Protein AF-0000000079018220 (afdb_homodimer)

Structure (mmCIF, N/CA/C/O backbone):
data_AF-0000000079018220-model_v1
#
loop_
_entity.id
_entity.type
_entity.pdbx_description
1 polymer 'Carbohydrate sulfotransferase'
#
loop_
_atom_site.group_PDB
_atom_site.id
_atom_site.type_symbol
_atom_site.label_atom_id
_atom_site.label_alt_id
_atom_site.label_comp_id
_atom_site.label_asym_id
_atom_site.label_entity_id
_atom_site.label_seq_id
_atom_site.pdbx_PDB_ins_code
_atom_site.Cartn_x
_atom_site.Cartn_y
_atom_site.Cartn_z
_atom_site.occupancy
_atom_site.B_iso_or_equiv
_atom_site.auth_seq_id
_atom_site.auth_comp_id
_atom_site.auth_asym_id
_atom_site.auth_atom_id
_atom_site.pdbx_PDB_model_num
ATOM 1 N N . MET A 1 1 ? -35.531 25.422 -56.219 1 17.11 1 MET A N 1
ATOM 2 C CA . MET A 1 1 ? -34.906 26.75 -56.062 1 17.11 1 MET A CA 1
ATOM 3 C C . MET A 1 1 ? -33.875 26.75 -54.938 1 17.11 1 MET A C 1
ATOM 5 O O . MET A 1 1 ? -34.156 26.359 -53.812 1 17.11 1 MET A O 1
ATOM 9 N N . MET A 1 2 ? -32.406 26.797 -55.188 1 20.02 2 MET A N 1
ATOM 10 C CA . MET A 1 2 ? -30.984 26.469 -55 1 20.02 2 MET A CA 1
ATOM 11 C C . MET A 1 2 ? -30.328 27.484 -54.062 1 20.02 2 MET A C 1
ATOM 13 O O . MET A 1 2 ? -30 28.594 -54.469 1 20.02 2 MET A O 1
ATOM 17 N N . ARG A 1 3 ? -30.797 27.734 -52.875 1 17.39 3 ARG A N 1
ATOM 18 C CA . ARG A 1 3 ? -30.516 29.016 -52.25 1 17.39 3 ARG A CA 1
ATOM 19 C C . ARG A 1 3 ? -29.078 29.047 -51.719 1 17.39 3 ARG A C 1
ATOM 21 O O . ARG A 1 3 ? -28.734 28.344 -50.781 1 17.39 3 ARG A O 1
ATOM 28 N N . PHE A 1 4 ? -27.891 29.359 -52.438 1 18.45 4 PHE A N 1
ATOM 29 C CA . PHE A 1 4 ? -26.438 29.297 -52.531 1 18.45 4 PHE A CA 1
ATOM 30 C C . PHE A 1 4 ? -25.781 30.375 -51.688 1 18.45 4 PHE A C 1
ATOM 32 O O . PHE A 1 4 ? -24.547 30.484 -51.656 1 18.45 4 PHE A O 1
ATOM 39 N N . HIS A 1 5 ? -26.375 31.156 -50.844 1 17.17 5 HIS A N 1
ATOM 40 C CA . HIS A 1 5 ? -25.75 32.469 -50.938 1 17.17 5 HIS A CA 1
ATOM 41 C C . HIS A 1 5 ? -24.359 32.469 -50.312 1 17.17 5 HIS A C 1
ATOM 43 O O . HIS A 1 5 ? -24.047 31.594 -49.5 1 17.17 5 HIS A O 1
ATOM 49 N N . TRP A 1 6 ? -23.625 33.656 -50.156 1 16.77 6 TRP A N 1
ATOM 50 C CA . TRP A 1 6 ? -22.453 34.438 -50.531 1 16.77 6 TRP A CA 1
ATOM 51 C C . TRP A 1 6 ? -21.406 34.438 -49.438 1 16.77 6 TRP A C 1
ATOM 53 O O . TRP A 1 6 ? -21.703 34.125 -48.281 1 16.77 6 TRP A O 1
ATOM 63 N N . LEU A 1 7 ? -20.406 35.594 -49.25 1 16.84 7 LEU A N 1
ATOM 64 C CA . LEU A 1 7 ? -19.031 35.969 -49.594 1 16.84 7 LEU A CA 1
ATOM 65 C C . LEU A 1 7 ? -18.25 36.312 -48.344 1 16.84 7 LEU A C 1
ATOM 67 O O . LEU A 1 7 ? -17.062 36 -48.219 1 16.84 7 LEU A O 1
ATOM 71 N N . LYS A 1 8 ? -18.547 37.062 -47.219 1 17.28 8 LYS A N 1
ATOM 72 C CA . LYS A 1 8 ? -17.781 38.312 -47.062 1 17.28 8 LYS A CA 1
ATOM 73 C C . LYS A 1 8 ? -16.516 38.031 -46.25 1 17.28 8 LYS A C 1
ATOM 75 O O . LYS A 1 8 ? -16.578 37.469 -45.156 1 17.28 8 LYS A O 1
ATOM 80 N N . PRO A 1 9 ? -15.164 38.344 -46.656 1 18.59 9 PRO A N 1
ATOM 81 C CA . PRO A 1 9 ? -13.758 38.031 -46.375 1 18.59 9 PRO A CA 1
ATOM 82 C C . PRO A 1 9 ? -13.203 38.781 -45.188 1 18.59 9 PRO A C 1
ATOM 84 O O . PRO A 1 9 ? -12.25 38.344 -44.531 1 18.59 9 PRO A O 1
ATOM 87 N N . ILE A 1 10 ? -13.672 39.844 -44.562 1 16.61 10 ILE A N 1
ATOM 88 C CA . ILE A 1 10 ? -12.859 41.062 -44.5 1 16.61 10 ILE A CA 1
ATOM 89 C C . ILE A 1 10 ? -11.75 40.906 -43.469 1 16.61 10 ILE A C 1
ATOM 91 O O . ILE A 1 10 ? -12 40.469 -42.344 1 16.61 10 ILE A O 1
ATOM 95 N N . ILE A 1 11 ? -10.391 41.312 -43.688 1 17.45 11 ILE A N 1
ATOM 96 C CA . ILE A 1 11 ? -8.938 41.281 -43.594 1 17.45 11 ILE A CA 1
ATOM 97 C C . ILE A 1 11 ? -8.492 42.094 -42.375 1 17.45 11 ILE A C 1
ATOM 99 O O . ILE A 1 11 ? -7.52 41.719 -41.688 1 17.45 11 ILE A O 1
ATOM 103 N N . THR A 1 12 ? -9.094 43.125 -41.781 1 15.8 12 THR A N 1
ATOM 104 C CA . THR A 1 12 ? -8.328 44.375 -41.781 1 15.8 12 THR A CA 1
ATOM 105 C C . THR A 1 12 ? -7.215 44.344 -40.75 1 15.8 12 THR A C 1
ATOM 107 O O . THR A 1 12 ? -7.336 43.656 -39.719 1 15.8 12 THR A O 1
ATOM 110 N N . THR A 1 13 ? -6.07 45.188 -40.844 1 15.77 13 THR A N 1
ATOM 111 C CA . THR A 1 13 ? -4.672 45.594 -40.938 1 15.77 13 THR A CA 1
ATOM 112 C C . THR A 1 13 ? -4.129 46.031 -39.594 1 15.77 13 THR A C 1
ATOM 114 O O . THR A 1 13 ? -3.057 45.594 -39.156 1 15.77 13 THR A O 1
ATOM 117 N N . THR A 1 14 ? -4.336 47.312 -39.062 1 15.77 14 THR A N 1
ATOM 118 C CA . THR A 1 14 ? -3.377 48.406 -39.094 1 15.77 14 THR A CA 1
ATOM 119 C C . THR A 1 14 ? -2.496 48.406 -37.844 1 15.77 14 THR A C 1
ATOM 121 O O . THR A 1 14 ? -2.818 47.75 -36.844 1 15.77 14 THR A O 1
ATOM 124 N N . GLY A 1 15 ? -2.033 49.656 -37.219 1 15.72 15 GLY A N 1
ATOM 125 C CA . GLY A 1 15 ? -0.879 50.562 -37.188 1 15.72 15 GLY A CA 1
ATOM 126 C C . GLY A 1 15 ? -0.166 50.562 -35.844 1 15.72 15 GLY A C 1
ATOM 127 O O . GLY A 1 15 ? 1.058 50.406 -35.781 1 15.72 15 GLY A O 1
ATOM 128 N N . LEU A 1 16 ? -0.62 51.281 -34.781 1 15.87 16 LEU A N 1
ATOM 129 C CA . LEU A 1 16 ? 0.107 52.406 -34.188 1 15.87 16 LEU A CA 1
ATOM 130 C C . LEU A 1 16 ? 1.096 51.906 -33.125 1 15.87 16 LEU A C 1
ATOM 132 O O . LEU A 1 16 ? 0.724 51.156 -32.219 1 15.87 16 LEU A O 1
ATOM 136 N N . CYS A 1 17 ? 2.516 52.156 -33.156 1 15.95 17 CYS A N 1
ATOM 137 C CA . CYS A 1 17 ? 3.938 52.062 -32.844 1 15.95 17 CYS A CA 1
ATOM 138 C C . CYS A 1 17 ? 4.215 52.469 -31.422 1 15.95 17 CYS A C 1
ATOM 140 O O . CYS A 1 17 ? 5.238 52.094 -30.844 1 15.95 17 CYS A O 1
ATOM 142 N N . PHE A 1 18 ? 3.639 53.531 -30.766 1 15.51 18 PHE A N 1
ATOM 143 C CA . PHE A 1 18 ? 4.426 54.656 -30.297 1 15.51 18 PHE A CA 1
ATOM 144 C C . PHE A 1 18 ? 5.316 54.25 -29.125 1 15.51 18 PHE A C 1
ATOM 146 O O . PHE A 1 18 ? 5.172 53.156 -28.578 1 15.51 18 PHE A O 1
ATOM 153 N N . LEU A 1 19 ? 5.324 55.062 -27.984 1 15.5 19 LEU A N 1
ATOM 154 C CA . LEU A 1 19 ? 6.301 55.938 -27.328 1 15.5 19 LEU A CA 1
ATOM 155 C C . LEU A 1 19 ? 7.176 55.125 -26.359 1 15.5 19 LEU A C 1
ATOM 157 O O . LEU A 1 19 ? 6.707 54.188 -25.734 1 15.5 19 LEU A O 1
ATOM 161 N N . ALA A 1 20 ? 8.508 55.531 -26 1 15.16 20 ALA A N 1
ATOM 162 C CA . ALA A 1 20 ? 9.953 55.531 -25.812 1 15.16 20 ALA A CA 1
ATOM 163 C C . ALA A 1 20 ? 10.328 55.062 -24.406 1 15.16 20 ALA A C 1
ATOM 165 O O . ALA A 1 20 ? 11.148 54.156 -24.25 1 15.16 20 ALA A O 1
ATOM 166 N N . ALA A 1 21 ? 10.555 56.031 -23.375 1 15.08 21 ALA A N 1
ATOM 167 C CA . ALA A 1 21 ? 11.797 56.594 -22.828 1 15.08 21 ALA A CA 1
ATOM 168 C C . ALA A 1 21 ? 12.305 55.75 -21.656 1 15.08 21 ALA A C 1
ATOM 170 O O . ALA A 1 21 ? 13.453 55.312 -21.656 1 15.08 21 ALA A O 1
ATOM 171 N N . ALA A 1 22 ? 12.477 56.406 -20.344 1 15.55 22 ALA A N 1
ATOM 172 C CA . ALA A 1 22 ? 13.664 56.781 -19.594 1 15.55 22 ALA A CA 1
ATOM 173 C C . ALA A 1 22 ? 14.094 55.688 -18.641 1 15.55 22 ALA A C 1
ATOM 175 O O . ALA A 1 22 ? 15.25 55.25 -18.641 1 15.55 22 ALA A O 1
ATOM 176 N N . MET A 1 23 ? 13.906 55.875 -17.219 1 16.05 23 MET A N 1
ATOM 177 C CA . MET A 1 23 ? 14.953 55.75 -16.219 1 16.05 23 MET A CA 1
ATOM 178 C C . MET A 1 23 ? 15.203 54.281 -15.852 1 16.05 23 MET A C 1
ATOM 180 O O . MET A 1 23 ? 14.344 53.656 -15.25 1 16.05 23 MET A O 1
ATOM 184 N N . TYR A 1 24 ? 15.719 53.469 -16.766 1 16.72 24 TYR A N 1
ATOM 185 C CA . TYR A 1 24 ? 16.359 52.156 -16.781 1 16.72 24 TYR A CA 1
ATOM 186 C C . TYR A 1 24 ? 17.5 52.094 -15.781 1 16.72 24 TYR A C 1
ATOM 188 O O . TYR A 1 24 ? 18.594 51.594 -16.094 1 16.72 24 TYR A O 1
ATOM 196 N N . CYS A 1 25 ? 17.531 53.188 -14.906 1 15.42 25 CYS A N 1
ATOM 197 C CA . CYS A 1 25 ? 18.734 53.562 -14.164 1 15.42 25 CYS A CA 1
ATOM 198 C C . CYS A 1 25 ? 19.422 52.312 -13.617 1 15.42 25 CYS A C 1
ATOM 200 O O . CYS A 1 25 ? 18.797 51.25 -13.469 1 15.42 25 CYS A O 1
ATOM 202 N N . TRP A 1 26 ? 20.484 52.562 -12.609 1 16.05 26 TRP A N 1
ATOM 203 C CA . TRP A 1 26 ? 21.891 52.344 -12.312 1 16.05 26 TRP A CA 1
ATOM 204 C C . TRP A 1 26 ? 22.078 51.062 -11.484 1 16.05 26 TRP A C 1
ATOM 206 O O . TRP A 1 26 ? 23.109 50.875 -10.844 1 16.05 26 TRP A O 1
ATOM 216 N N . MET A 1 27 ? 21.016 50.188 -11.172 1 16.67 27 MET A N 1
ATOM 217 C CA . MET A 1 27 ? 21.672 49.312 -10.219 1 16.67 27 MET A CA 1
ATOM 218 C C . MET A 1 27 ? 23.016 48.812 -10.75 1 16.67 27 MET A C 1
ATOM 220 O O . MET A 1 27 ? 23.094 48.281 -11.852 1 16.67 27 MET A O 1
ATOM 224 N N . THR A 1 28 ? 24.125 49.438 -10.086 1 16.94 28 THR A N 1
ATOM 225 C CA . THR A 1 28 ? 25.547 49.688 -10.18 1 16.94 28 THR A CA 1
ATOM 226 C C . THR A 1 28 ? 26.312 48.438 -10.555 1 16.94 28 THR A C 1
ATOM 228 O O . THR A 1 28 ? 25.953 47.344 -10.133 1 16.94 28 THR A O 1
ATOM 231 N N . THR A 1 29 ? 27.094 48.531 -11.609 1 19.11 29 THR A N 1
ATOM 232 C CA . THR A 1 29 ? 28.188 47.938 -12.344 1 19.11 29 THR A CA 1
ATOM 233 C C . THR A 1 29 ? 29.375 47.656 -11.414 1 19.11 29 THR A C 1
ATOM 235 O O . THR A 1 29 ? 30.219 48.531 -11.203 1 19.11 29 THR A O 1
ATOM 238 N N . ILE A 1 30 ? 29.094 47.375 -9.984 1 19.48 30 ILE A N 1
ATOM 239 C CA . ILE A 1 30 ? 30.375 47.344 -9.289 1 19.48 30 ILE A CA 1
ATOM 240 C C . ILE A 1 30 ? 31.375 46.5 -10.094 1 19.48 30 ILE A C 1
ATOM 242 O O . ILE A 1 30 ? 31.172 45.312 -10.289 1 19.48 30 ILE A O 1
ATOM 246 N N . VAL A 1 31 ? 31.891 47.094 -11.086 1 18.44 31 VAL A N 1
ATOM 247 C CA . VAL A 1 31 ? 33.156 46.906 -11.773 1 18.44 31 VAL A CA 1
ATOM 248 C C . VAL A 1 31 ? 34.281 46.812 -10.758 1 18.44 31 VAL A C 1
ATOM 250 O O . VAL A 1 31 ? 34.375 47.594 -9.82 1 18.44 31 VAL A O 1
ATOM 253 N N . VAL A 1 32 ? 35.031 45.75 -10.773 1 18.88 32 VAL A N 1
ATOM 254 C CA . VAL A 1 32 ? 36.219 45.625 -9.922 1 18.88 32 VAL A CA 1
ATOM 255 C C . VAL A 1 32 ? 37.156 46.812 -10.164 1 18.88 32 VAL A C 1
ATOM 257 O O . VAL A 1 32 ? 37.625 47.031 -11.289 1 18.88 32 VAL A O 1
ATOM 260 N N . ARG A 1 33 ? 36.812 48.156 -9.828 1 18.03 33 ARG A N 1
ATOM 261 C CA . ARG A 1 33 ? 38 48.938 -10.062 1 18.03 33 ARG A CA 1
ATOM 262 C C . ARG A 1 33 ? 39.25 48.25 -9.516 1 18.03 33 ARG A C 1
ATOM 264 O O . ARG A 1 33 ? 39.125 47.375 -8.625 1 18.03 33 ARG A O 1
ATOM 271 N N . PRO A 1 34 ? 40.406 48.812 -9.914 1 20.89 34 PRO A N 1
ATOM 272 C CA . PRO A 1 34 ? 41.812 48.562 -9.602 1 20.89 34 PRO A CA 1
ATOM 273 C C . PRO A 1 34 ? 42.094 48.406 -8.109 1 20.89 34 PRO A C 1
ATOM 275 O O . PRO A 1 34 ? 41.219 48.75 -7.293 1 20.89 34 PRO A O 1
ATOM 278 N N . SER A 1 35 ? 43.344 48.812 -7.543 1 18.16 35 SER A N 1
ATOM 279 C CA . SER A 1 35 ? 44.312 48.469 -6.508 1 18.16 35 SER A CA 1
ATOM 280 C C . SER A 1 35 ? 43.844 48.938 -5.137 1 18.16 35 SER A C 1
ATOM 282 O O . SER A 1 35 ? 44.188 48.344 -4.117 1 18.16 35 SER A O 1
ATOM 284 N N . LYS A 1 36 ? 43.531 50.219 -4.816 1 19.41 36 LYS A N 1
ATOM 285 C CA . LYS A 1 36 ? 44.219 50.625 -3.596 1 19.41 36 LYS A CA 1
ATOM 286 C C . LYS A 1 36 ? 43.656 49.906 -2.375 1 19.41 36 LYS A C 1
ATOM 288 O O . LYS A 1 36 ? 42.438 49.625 -2.314 1 19.41 36 LYS A O 1
ATOM 293 N N . SER A 1 37 ? 44.469 49.469 -1.261 1 19.64 37 SER A N 1
ATOM 294 C CA . SER A 1 37 ? 44.562 48.562 -0.136 1 19.64 37 SER A CA 1
ATOM 295 C C . SER A 1 37 ? 43.406 48.781 0.844 1 19.64 37 SER A C 1
ATOM 297 O O . SER A 1 37 ? 42.625 47.875 1.141 1 19.64 37 SER A O 1
ATOM 299 N N . THR A 1 38 ? 43.594 49.438 2.096 1 19.27 38 THR A N 1
ATOM 300 C CA . THR A 1 38 ? 43.594 48.969 3.467 1 19.27 38 THR A CA 1
ATOM 301 C C . THR A 1 38 ? 42.25 49.281 4.148 1 19.27 38 THR A C 1
ATOM 303 O O . THR A 1 38 ? 41.969 48.781 5.234 1 19.27 38 THR A O 1
ATOM 306 N N . THR A 1 39 ? 41.406 50.188 3.762 1 18.09 39 THR A N 1
ATOM 307 C CA . THR A 1 39 ? 40.875 50.969 4.855 1 18.09 39 THR A CA 1
ATOM 308 C C . THR A 1 39 ? 39.844 50.188 5.648 1 18.09 39 THR A C 1
ATOM 310 O O . THR A 1 39 ? 38.844 49.75 5.094 1 18.09 39 THR A O 1
ATOM 313 N N . ILE A 1 40 ? 40.156 49.656 7.016 1 21.45 40 ILE A N 1
ATOM 314 C CA . ILE A 1 40 ? 39.656 48.906 8.148 1 21.45 40 ILE A CA 1
ATOM 315 C C . ILE A 1 40 ? 38.438 49.562 8.734 1 21.45 40 ILE A C 1
ATOM 317 O O . ILE A 1 40 ? 38.031 49.25 9.867 1 21.45 40 ILE A O 1
ATOM 321 N N . ARG A 1 41 ? 37.781 50.5 8.258 1 20.78 41 ARG A N 1
ATOM 322 C CA . ARG A 1 41 ? 37.156 51.312 9.297 1 20.78 41 ARG A CA 1
ATOM 323 C C . ARG A 1 41 ? 36.25 50.469 10.203 1 20.78 41 ARG A C 1
ATOM 325 O O . ARG A 1 41 ? 35.844 49.375 9.836 1 20.78 41 ARG A O 1
ATOM 332 N N . GLY A 1 42 ? 35.219 51.062 10.906 1 20.86 42 GLY A N 1
ATOM 333 C CA . GLY A 1 42 ? 34.656 51 12.242 1 20.86 42 GLY A CA 1
ATOM 334 C C . GLY A 1 42 ? 33.812 49.75 12.469 1 20.86 42 GLY A C 1
ATOM 335 O O . GLY A 1 42 ? 33.375 49.125 11.516 1 20.86 42 GLY A O 1
ATOM 336 N N . ASP A 1 43 ? 33.688 49.062 13.812 1 20.84 43 ASP A N 1
ATOM 337 C CA . ASP A 1 43 ? 33.688 48 14.805 1 20.84 43 ASP A CA 1
ATOM 338 C C . ASP A 1 43 ? 32.312 47.438 15.016 1 20.84 43 ASP A C 1
ATOM 340 O O . ASP A 1 43 ? 32.031 46.812 16.047 1 20.84 43 ASP A O 1
ATOM 344 N N . PHE A 1 44 ? 31.234 47.844 14.367 1 18.17 44 PHE A N 1
ATOM 345 C CA . PHE A 1 44 ? 29.891 47.406 14.688 1 18.17 44 PHE A CA 1
ATOM 346 C C . PHE A 1 44 ? 29.812 45.875 14.82 1 18.17 44 PHE A C 1
ATOM 348 O O . PHE A 1 44 ? 30.25 45.156 13.93 1 18.17 44 PHE A O 1
ATOM 355 N N . LYS A 1 45 ? 29.484 45.062 16.188 1 21.47 45 LYS A N 1
ATOM 356 C CA . LYS A 1 45 ? 29.359 44 17.188 1 21.47 45 LYS A CA 1
ATOM 357 C C . LYS A 1 45 ? 28.469 42.875 16.672 1 21.47 45 LYS A C 1
ATOM 359 O O . LYS A 1 45 ? 27.469 43.125 15.992 1 21.47 45 LYS A O 1
ATOM 364 N N . THR A 1 46 ? 28.891 41.469 16.797 1 20.64 46 THR A N 1
ATOM 365 C CA . THR A 1 46 ? 28.906 40.031 16.531 1 20.64 46 THR A CA 1
ATOM 366 C C . THR A 1 46 ? 27.688 39.375 17.141 1 20.64 46 THR A C 1
ATOM 368 O O . THR A 1 46 ? 27.625 39.156 18.359 1 20.64 46 THR A O 1
ATOM 371 N N . PHE A 1 47 ? 26.438 39.875 17.078 1 18.8 47 PHE A N 1
ATOM 372 C CA . PHE A 1 47 ? 25.188 39.25 17.5 1 18.8 47 PHE A CA 1
ATOM 373 C C . PHE A 1 47 ? 25.125 37.812 17.016 1 18.8 47 PHE A C 1
ATOM 375 O O . PHE A 1 47 ? 24.062 37.156 17.094 1 18.8 47 PHE A O 1
ATOM 382 N N . ARG A 1 48 ? 26.234 37.156 16.609 1 19.08 48 ARG A N 1
ATOM 383 C CA . ARG A 1 48 ? 26.422 35.75 16.234 1 19.08 48 ARG A CA 1
ATOM 384 C C . ARG A 1 48 ? 26.062 34.844 17.406 1 19.08 48 ARG A C 1
ATOM 386 O O . ARG A 1 48 ? 25.641 33.688 17.203 1 19.08 48 ARG A O 1
ATOM 393 N N . LEU A 1 49 ? 26.641 35.125 18.641 1 19.36 49 LEU A N 1
ATOM 394 C CA . LEU A 1 49 ? 27.219 34.125 19.516 1 19.36 49 LEU A CA 1
ATOM 395 C C . LEU A 1 49 ? 26.125 33.406 20.281 1 19.36 49 LEU A C 1
ATOM 397 O O . LEU A 1 49 ? 26.297 32.25 20.688 1 19.36 49 LEU A O 1
ATOM 401 N N . ILE A 1 50 ? 25.141 34.156 20.875 1 20.2 50 ILE A N 1
ATOM 402 C CA . ILE A 1 50 ? 24.656 33.719 22.172 1 20.2 50 ILE A CA 1
ATOM 403 C C . ILE A 1 50 ? 23.812 32.469 22 1 20.2 50 ILE A C 1
ATOM 405 O O . ILE A 1 50 ? 23.547 31.734 22.969 1 20.2 50 ILE A O 1
ATOM 409 N N . MET A 1 51 ? 23.094 32.188 21 1 20.03 51 MET A N 1
ATOM 410 C CA . MET A 1 51 ? 21.812 31.547 21.281 1 20.03 51 MET A CA 1
ATOM 411 C C . MET A 1 51 ? 22 30.078 21.688 1 20.03 51 MET A C 1
ATOM 413 O O . MET A 1 51 ? 21.141 29.234 21.391 1 20.03 51 MET A O 1
ATOM 417 N N . LYS A 1 52 ? 22.953 29.531 22.375 1 19.94 52 LYS A N 1
ATOM 418 C CA . LYS A 1 52 ? 23.125 28.094 22.484 1 19.94 52 LYS A CA 1
ATOM 419 C C . LYS A 1 52 ? 22.188 27.5 23.547 1 19.94 52 LYS A C 1
ATOM 421 O O . LYS A 1 52 ? 21.766 26.344 23.438 1 19.94 52 LYS A O 1
ATOM 426 N N . GLU A 1 53 ? 21.922 27.938 24.922 1 18.92 53 GLU A N 1
ATOM 427 C CA . GLU A 1 53 ? 22.062 26.891 25.922 1 18.92 53 GLU A CA 1
ATOM 428 C C . GLU A 1 53 ? 20.812 26 25.984 1 18.92 53 GLU A C 1
ATOM 430 O O . GLU A 1 53 ? 20.922 24.781 25.891 1 18.92 53 GLU A O 1
ATOM 435 N N . ASP A 1 54 ? 19.766 26 27.281 1 18.83 54 ASP A N 1
ATOM 436 C CA . ASP A 1 54 ? 19.562 25.031 28.359 1 18.83 54 ASP A CA 1
ATOM 437 C C . ASP A 1 54 ? 18.438 24.062 28.016 1 18.83 54 ASP A C 1
ATOM 439 O O . ASP A 1 54 ? 17.578 24.359 27.172 1 18.83 54 ASP A O 1
ATOM 443 N N . ILE A 1 55 ? 18.203 22.703 28.969 1 19.5 55 ILE A N 1
ATOM 444 C CA . ILE A 1 55 ? 17.969 21.266 29.047 1 19.5 55 ILE A CA 1
ATOM 445 C C . ILE A 1 55 ? 16.5 21 29.391 1 19.5 55 ILE A C 1
ATOM 447 O O . ILE A 1 55 ? 16.109 19.844 29.547 1 19.5 55 ILE A O 1
ATOM 451 N N . ALA A 1 56 ? 15.383 21.844 29.609 1 18.52 56 ALA A N 1
ATOM 452 C CA . ALA A 1 56 ? 14.383 21.594 30.656 1 18.52 56 ALA A CA 1
ATOM 453 C C . ALA A 1 56 ? 13.32 20.609 30.172 1 18.52 56 ALA A C 1
ATOM 455 O O . ALA A 1 56 ? 12.688 19.922 30.969 1 18.52 56 ALA A O 1
ATOM 456 N N . SER A 1 57 ? 12.852 20.406 28.969 1 18.38 57 SER A N 1
ATOM 457 C CA . SER A 1 57 ? 11.438 20.234 28.656 1 18.38 57 SER A CA 1
ATOM 458 C C . SER A 1 57 ? 11.008 18.781 28.781 1 18.38 57 SER A C 1
ATOM 460 O O . SER A 1 57 ? 10.023 18.359 28.188 1 18.38 57 SER A O 1
ATOM 462 N N . ALA A 1 58 ? 11.422 17.906 29.766 1 19.88 58 ALA A N 1
ATOM 463 C CA . ALA A 1 58 ? 11.172 16.469 29.797 1 19.88 58 ALA A CA 1
ATOM 464 C C . ALA A 1 58 ? 9.727 16.172 30.203 1 19.88 58 ALA A C 1
ATOM 466 O O . ALA A 1 58 ? 9.195 15.109 29.906 1 19.88 58 ALA A O 1
ATOM 467 N N . ARG A 1 59 ? 8.852 16.906 30.984 1 22.75 59 ARG A N 1
ATOM 468 C CA . ARG A 1 59 ? 7.867 16.359 31.906 1 22.75 59 ARG A CA 1
ATOM 469 C C . ARG A 1 59 ? 6.539 16.094 31.188 1 22.75 59 ARG A C 1
ATOM 471 O O . ARG A 1 59 ? 5.543 15.758 31.828 1 22.75 59 ARG A O 1
ATOM 478 N N . LEU A 1 60 ? 6.465 16.156 29.969 1 23.7 60 LEU A N 1
ATOM 479 C CA . LEU A 1 60 ? 5.098 16.344 29.484 1 23.7 60 LEU A CA 1
ATOM 480 C C . LEU A 1 60 ? 4.301 15.047 29.594 1 23.7 60 LEU A C 1
ATOM 482 O O . LEU A 1 60 ? 3.07 15.062 29.5 1 23.7 60 LEU A O 1
ATOM 486 N N . LEU A 1 61 ? 4.91 13.844 29.344 1 23.69 61 LEU A N 1
ATOM 487 C CA . LEU A 1 61 ? 4.031 12.703 29.156 1 23.69 61 LEU A CA 1
ATOM 488 C C . LEU A 1 61 ? 3.496 12.188 30.484 1 23.69 61 LEU A C 1
ATOM 490 O O . LEU A 1 61 ? 2.979 11.07 30.562 1 23.69 61 LEU A O 1
ATOM 494 N N . SER A 1 62 ? 3.742 12.898 31.641 1 24.03 62 SER A N 1
ATOM 495 C CA . SER A 1 62 ? 3.34 12.273 32.906 1 24.03 62 SER A CA 1
ATOM 496 C C . SER A 1 62 ? 1.833 12.047 32.938 1 24.03 62 SER A C 1
ATOM 498 O O . SER A 1 62 ? 1.065 12.828 32.375 1 24.03 62 SER A O 1
ATOM 500 N N . SER A 1 63 ? 1.444 10.836 33.531 1 26.59 63 SER A N 1
ATOM 501 C CA . SER A 1 63 ? 0.27 10.062 33.906 1 26.59 63 SER A CA 1
ATOM 502 C C . SER A 1 63 ? -0.571 10.805 34.969 1 26.59 63 SER A C 1
ATOM 504 O O . SER A 1 63 ? -0.11 11.055 36.062 1 26.59 63 SER A O 1
ATOM 506 N N . SER A 1 64 ? -1.198 11.844 34.781 1 26.33 64 SER A N 1
ATOM 507 C CA . SER A 1 64 ? -2.188 12 35.844 1 26.33 64 SER A CA 1
ATOM 508 C C . SER A 1 64 ? -2.932 10.695 36.094 1 26.33 64 SER A C 1
ATOM 510 O O . SER A 1 64 ? -3.492 10.102 35.188 1 26.33 64 SER A O 1
ATOM 512 N N . SER A 1 65 ? -2.604 9.945 37.25 1 26.62 65 SER A N 1
ATOM 513 C CA . SER A 1 65 ? -3.213 8.844 38 1 26.62 65 SER A CA 1
ATOM 514 C C . SER A 1 65 ? -4.672 9.141 38.344 1 26.62 65 SER A C 1
ATOM 516 O O . SER A 1 65 ? -5.02 9.367 39.5 1 26.62 65 SER A O 1
ATOM 518 N N . ASP A 1 66 ? -5.484 9.93 37.844 1 27.73 66 ASP A N 1
ATOM 519 C CA . ASP A 1 66 ? -6.801 9.758 38.438 1 27.73 66 ASP A CA 1
ATOM 520 C C . ASP A 1 66 ? -7.234 8.297 38.406 1 27.73 66 ASP A C 1
ATOM 522 O O . ASP A 1 66 ? -7.07 7.621 37.375 1 27.73 66 ASP A O 1
ATOM 526 N N . GLY A 1 67 ? -7.355 7.426 39.594 1 28.78 67 GLY A N 1
ATOM 527 C CA . GLY A 1 67 ? -7.715 6.102 40.062 1 28.78 67 GLY A CA 1
ATOM 528 C C . GLY A 1 67 ? -8.938 5.527 39.375 1 28.78 67 GLY A C 1
ATOM 529 O O . GLY A 1 67 ? -9.523 4.551 39.844 1 28.78 67 GLY A O 1
ATOM 530 N N . SER A 1 68 ? -9.867 6.316 38.875 1 29.48 68 SER A N 1
ATOM 531 C CA . SER A 1 68 ? -11.07 5.547 38.562 1 29.48 68 SER A CA 1
ATOM 532 C C . SER A 1 68 ? -10.766 4.371 37.656 1 29.48 68 SER A C 1
ATOM 534 O O . SER A 1 68 ? -9.734 4.359 36.969 1 29.48 68 SER A O 1
ATOM 536 N N . ASP A 1 69 ? -11.656 3.174 37.688 1 29.61 69 ASP A N 1
ATOM 537 C CA . ASP A 1 69 ? -11.664 1.863 37.062 1 29.61 69 ASP A CA 1
ATOM 538 C C . ASP A 1 69 ? -11.406 1.984 35.562 1 29.61 69 ASP A C 1
ATOM 540 O O . ASP A 1 69 ? -12.344 2.088 34.75 1 29.61 69 ASP A O 1
ATOM 544 N N . LEU A 1 70 ? -10.711 2.869 35.094 1 30.02 70 LEU A N 1
ATOM 545 C CA . LEU A 1 70 ? -10.508 2.857 33.656 1 30.02 70 LEU A CA 1
ATOM 546 C C . LEU A 1 70 ? -10.062 1.479 33.188 1 30.02 70 LEU A C 1
ATOM 548 O O . LEU A 1 70 ? -9.047 0.957 33.656 1 30.02 70 LEU A O 1
ATOM 552 N N . GLU A 1 71 ? -10.859 0.604 32.75 1 35.31 71 GLU A N 1
ATOM 553 C CA . GLU A 1 71 ? -10.594 -0.652 32.062 1 35.31 71 GLU A CA 1
ATOM 554 C C . GLU A 1 71 ? -9.367 -0.536 31.156 1 35.31 71 GLU A C 1
ATOM 556 O O . GLU A 1 71 ? -9.25 0.415 30.391 1 35.31 71 GLU A O 1
ATOM 561 N N . ALA A 1 72 ? -8.156 -0.97 31.406 1 39.31 72 ALA A N 1
ATOM 562 C CA . ALA A 1 72 ? -6.809 -1.042 30.844 1 39.31 72 ALA A CA 1
ATOM 563 C C . ALA A 1 72 ? -6.855 -1.187 29.328 1 39.31 72 ALA A C 1
ATOM 565 O O . ALA A 1 72 ? -7.148 -2.268 28.812 1 39.31 72 ALA A O 1
ATOM 566 N N . VAL A 1 73 ? -7.348 -0.203 28.656 1 48.38 73 VAL A N 1
ATOM 567 C CA . VAL A 1 73 ? -7.133 -0.357 27.219 1 48.38 73 VAL A CA 1
ATOM 568 C C . VAL A 1 73 ? -5.676 -0.73 26.953 1 48.38 73 VAL A C 1
ATOM 570 O O . VAL A 1 73 ? -4.758 -0.079 27.453 1 48.38 73 VAL A O 1
ATOM 573 N N . PRO A 1 74 ? -5.289 -1.836 26.656 1 59.16 74 PRO A N 1
ATOM 574 C CA . PRO A 1 74 ? -3.926 -2.291 26.359 1 59.16 74 PRO A CA 1
ATOM 575 C C . PRO A 1 74 ? -3.15 -1.312 25.484 1 59.16 74 PRO A C 1
ATOM 577 O O . PRO A 1 74 ? -3.744 -0.612 24.656 1 59.16 74 PRO A O 1
ATOM 580 N N . PRO A 1 75 ? -1.935 -1.007 25.938 1 67.38 75 PRO A N 1
ATOM 581 C CA . PRO A 1 75 ? -1.085 -0.105 25.156 1 67.38 75 PRO A CA 1
ATOM 582 C C . PRO A 1 75 ? -1.1 -0.427 23.656 1 67.38 75 PRO A C 1
ATOM 584 O O . PRO A 1 75 ? -1.195 -1.597 23.281 1 67.38 75 PRO A O 1
ATOM 587 N N . LEU A 1 76 ? -1.26 0.684 22.859 1 76.19 76 LEU A N 1
ATOM 588 C CA . LEU A 1 76 ? -1.251 0.566 21.406 1 76.19 76 LEU A CA 1
ATOM 589 C C . LEU A 1 76 ? 0.138 0.19 20.906 1 76.19 76 LEU A C 1
ATOM 591 O O . LEU A 1 76 ? 1.146 0.681 21.422 1 76.19 76 LEU A O 1
ATOM 595 N N . THR A 1 77 ? 0.229 -0.78 20.094 1 80.31 77 THR A N 1
ATOM 596 C CA . THR A 1 77 ? 1.442 -1.099 19.344 1 80.31 77 THR A CA 1
ATOM 597 C C . THR A 1 77 ? 1.271 -0.77 17.875 1 80.31 77 THR A C 1
ATOM 599 O O . THR A 1 77 ? 0.156 -0.513 17.406 1 80.31 77 THR A O 1
ATOM 602 N N . VAL A 1 78 ? 2.314 -0.691 17.172 1 85.81 78 VAL A N 1
ATOM 603 C CA . VAL A 1 78 ? 2.258 -0.361 15.758 1 85.81 78 VAL A CA 1
ATOM 604 C C . VAL A 1 78 ? 1.456 -1.425 15.016 1 85.81 78 VAL A C 1
ATOM 606 O O . VAL A 1 78 ? 1.014 -1.198 13.883 1 85.81 78 VAL A O 1
ATOM 609 N N . ASP A 1 79 ? 1.19 -2.562 15.672 1 82.88 79 ASP A N 1
ATOM 610 C CA . ASP A 1 79 ? 0.436 -3.65 15.055 1 82.88 79 ASP A CA 1
ATOM 611 C C . ASP A 1 79 ? -1 -3.684 15.57 1 82.88 79 ASP A C 1
ATOM 613 O O . ASP A 1 79 ? -1.748 -4.621 15.273 1 82.88 79 ASP A O 1
ATOM 617 N N . SER A 1 80 ? -1.324 -2.668 16.281 1 87.56 80 SER A N 1
ATOM 618 C CA . SER A 1 80 ? -2.678 -2.592 16.828 1 87.56 80 SER A CA 1
ATOM 619 C C . SER A 1 80 ? -3.713 -2.492 15.711 1 87.56 80 SER A C 1
ATOM 621 O O . SER A 1 80 ? -3.449 -1.901 14.664 1 87.56 80 SER A O 1
ATOM 623 N N . PRO A 1 81 ? -4.922 -3.023 15.922 1 88.56 81 PRO A N 1
ATOM 624 C CA . PRO A 1 81 ? -5.98 -3.057 14.906 1 88.56 81 PRO A CA 1
ATOM 625 C C . PRO A 1 81 ? -6.375 -1.664 14.422 1 88.56 81 PRO A C 1
ATOM 627 O O . PRO A 1 81 ? -6.781 -1.5 13.266 1 88.56 81 PRO A O 1
ATOM 630 N N . VAL A 1 82 ? -6.246 -0.671 15.328 1 92.31 82 VAL A N 1
ATOM 631 C CA . VAL A 1 82 ? -6.648 0.679 14.945 1 92.31 82 VAL A CA 1
ATOM 632 C C . VAL A 1 82 ? -5.812 1.146 13.75 1 92.31 82 VAL A C 1
ATOM 634 O O . VAL A 1 82 ? -6.34 1.741 12.812 1 92.31 82 VAL A O 1
ATOM 637 N N . PHE A 1 83 ? -4.516 0.852 13.781 1 93.38 83 PHE A N 1
ATOM 638 C CA . PHE A 1 83 ? -3.646 1.28 12.688 1 93.38 83 PHE A CA 1
ATOM 639 C C . PHE A 1 83 ? -3.902 0.454 11.438 1 93.38 83 PHE A C 1
ATOM 641 O O . PHE A 1 83 ? -3.887 0.984 10.32 1 93.38 83 PHE A O 1
ATOM 648 N N . THR A 1 84 ? -4.219 -0.826 11.617 1 92 84 THR A N 1
ATOM 649 C CA . THR A 1 84 ? -4.527 -1.69 10.484 1 92 84 THR A CA 1
ATOM 650 C C . THR A 1 84 ? -5.785 -1.212 9.766 1 92 84 THR A C 1
ATOM 652 O O . THR A 1 84 ? -5.84 -1.209 8.531 1 92 84 THR A O 1
ATOM 655 N N . GLN A 1 85 ? -6.727 -0.81 10.508 1 92.62 85 GLN A N 1
ATOM 656 C CA . GLN A 1 85 ? -7.98 -0.334 9.938 1 92.62 85 GLN A CA 1
ATOM 657 C C . GLN A 1 85 ? -7.777 0.979 9.188 1 92.62 85 GLN A C 1
ATOM 659 O O . GLN A 1 85 ? -8.328 1.171 8.094 1 92.62 85 GLN A O 1
ATOM 664 N N . ARG A 1 86 ? -7.004 1.894 9.812 1 95.56 86 ARG A N 1
ATOM 665 C CA . ARG A 1 86 ? -6.723 3.166 9.148 1 95.56 86 ARG A CA 1
ATOM 666 C C . ARG A 1 86 ? -5.984 2.949 7.836 1 95.56 86 ARG A C 1
ATOM 668 O O . ARG A 1 86 ? -6.301 3.586 6.828 1 95.56 86 ARG A O 1
ATOM 675 N N . LEU A 1 87 ? -5.07 2 7.848 1 94.88 87 LEU A N 1
ATOM 676 C CA . LEU A 1 87 ? -4.27 1.726 6.656 1 94.88 87 LEU A CA 1
ATOM 677 C C . LEU A 1 87 ? -5.113 1.04 5.586 1 94.88 87 LEU A C 1
ATOM 679 O O . LEU A 1 87 ? -4.977 1.339 4.398 1 94.88 87 LEU A O 1
ATOM 683 N N . LYS A 1 88 ? -5.938 0.119 6.02 1 92.44 88 LYS A N 1
ATOM 684 C CA . LYS A 1 88 ? -6.824 -0.556 5.078 1 92.44 88 LYS A CA 1
ATOM 685 C C . LYS A 1 88 ? -7.719 0.446 4.348 1 92.44 88 LYS A C 1
ATOM 687 O O . LYS A 1 88 ? -7.863 0.381 3.127 1 92.44 88 LYS A O 1
ATOM 692 N N . ARG A 1 89 ? -8.297 1.339 5.078 1 93.31 89 ARG A N 1
ATOM 693 C CA . ARG A 1 89 ? -9.148 2.357 4.48 1 93.31 89 ARG A CA 1
ATOM 694 C C . ARG A 1 89 ? -8.359 3.234 3.512 1 93.31 89 ARG A C 1
ATOM 696 O O . ARG A 1 89 ? -8.812 3.49 2.393 1 93.31 89 ARG A O 1
ATOM 703 N N . ALA A 1 90 ? -7.219 3.713 3.965 1 94.81 90 ALA A N 1
ATOM 704 C CA . ALA A 1 90 ? -6.391 4.551 3.102 1 94.81 90 ALA A CA 1
ATOM 705 C C . ALA A 1 90 ? -6.047 3.828 1.803 1 94.81 90 ALA A C 1
ATOM 707 O O . ALA A 1 90 ? -6.141 4.41 0.719 1 94.81 90 ALA A O 1
ATOM 708 N N . ASN A 1 91 ? -5.68 2.549 1.926 1 92.31 91 ASN A N 1
ATOM 709 C CA . ASN A 1 91 ? -5.301 1.761 0.758 1 92.31 91 ASN A CA 1
ATOM 710 C C . ASN A 1 91 ? -6.465 1.605 -0.216 1 92.31 91 ASN A C 1
ATOM 712 O O . ASN A 1 91 ? -6.262 1.57 -1.431 1 92.31 91 ASN A O 1
ATOM 716 N N . ASP A 1 92 ? -7.648 1.5 0.298 1 93 92 ASP A N 1
ATOM 717 C CA . ASP A 1 92 ? -8.836 1.396 -0.546 1 93 92 ASP A CA 1
ATOM 718 C C . ASP A 1 92 ? -9 2.641 -1.417 1 93 92 ASP A C 1
ATOM 720 O O . ASP A 1 92 ? -9.43 2.545 -2.568 1 93 92 ASP A O 1
ATOM 724 N N . PHE A 1 93 ? -8.625 3.736 -0.852 1 93.5 93 PHE A N 1
ATOM 725 C CA . PHE A 1 93 ? -8.867 4.98 -1.573 1 93.5 93 PHE A CA 1
ATOM 726 C C . PHE A 1 93 ? -7.668 5.336 -2.451 1 93.5 93 PHE A C 1
ATOM 728 O O . PHE A 1 93 ? -7.695 6.332 -3.176 1 93.5 93 PHE A O 1
ATOM 735 N N . CYS A 1 94 ? -6.613 4.484 -2.393 1 90.94 94 CYS A N 1
ATOM 736 C CA . CYS A 1 94 ? -5.469 4.699 -3.271 1 90.94 94 CYS A CA 1
ATOM 737 C C . CYS A 1 94 ? -5.844 4.461 -4.727 1 90.94 94 CYS A C 1
ATOM 739 O O . CYS A 1 94 ? -5.164 4.938 -5.637 1 90.94 94 CYS A O 1
ATOM 741 N N . PHE A 1 95 ? -6.863 3.791 -4.965 1 87.88 95 PHE A N 1
ATOM 742 C CA . PHE A 1 95 ? -7.328 3.557 -6.328 1 87.88 95 PHE A CA 1
ATOM 743 C C . PHE A 1 95 ? -7.934 4.824 -6.922 1 87.88 95 PHE A C 1
ATOM 745 O O . PHE A 1 95 ? -8.148 4.906 -8.133 1 87.88 95 PHE A O 1
ATOM 752 N N . GLN A 1 96 ? -8.086 5.797 -6.02 1 82.38 96 GLN A N 1
ATOM 753 C CA . GLN A 1 96 ? -8.617 7.086 -6.453 1 82.38 96 GLN A CA 1
ATOM 754 C C . GLN A 1 96 ? -7.543 8.164 -6.418 1 82.38 96 GLN A C 1
ATOM 756 O O . GLN A 1 96 ? -7.812 9.328 -6.734 1 82.38 96 GLN A O 1
ATOM 761 N N . SER A 1 97 ? -6.484 7.719 -5.961 1 77.25 97 SER A N 1
ATOM 762 C CA . SER A 1 97 ? -5.418 8.688 -5.734 1 77.25 97 SER A CA 1
ATOM 763 C C . SER A 1 97 ? -4.227 8.422 -6.645 1 77.25 97 SER A C 1
ATOM 765 O O . SER A 1 97 ? -3.381 7.582 -6.34 1 77.25 97 SER A O 1
ATOM 767 N N . PHE A 1 98 ? -4.203 8.828 -7.816 1 76.38 98 PHE A N 1
ATOM 768 C CA . PHE A 1 98 ? -3.064 8.641 -8.711 1 76.38 98 PHE A CA 1
ATOM 769 C C . PHE A 1 98 ? -2.258 9.93 -8.828 1 76.38 98 PHE A C 1
ATOM 771 O O . PHE A 1 98 ? -2.828 11.023 -8.898 1 76.38 98 PHE A O 1
ATOM 778 N N . GLY A 1 99 ? -0.94 9.812 -8.742 1 76.12 99 GLY A N 1
ATOM 779 C CA . GLY A 1 99 ? -0.085 10.961 -8.992 1 76.12 99 GLY A CA 1
ATOM 780 C C . GLY A 1 99 ? 0.181 11.789 -7.754 1 76.12 99 GLY A C 1
ATOM 781 O O . GLY A 1 99 ? 0.166 13.023 -7.805 1 76.12 99 GLY A O 1
ATOM 782 N N . GLY A 1 100 ? 0.345 11.195 -6.656 1 82.81 100 GLY A N 1
ATOM 783 C CA . GLY A 1 100 ? 0.615 11.914 -5.422 1 82.81 100 GLY A CA 1
ATOM 784 C C . GLY A 1 100 ? 2.092 12.18 -5.191 1 82.81 100 GLY A C 1
ATOM 785 O O . GLY A 1 100 ? 2.904 12.008 -6.105 1 82.81 100 GLY A O 1
ATOM 786 N N . LYS A 1 101 ? 2.379 12.852 -4.07 1 84.62 101 LYS A N 1
ATOM 787 C CA . LYS A 1 101 ? 3.758 13.18 -3.721 1 84.62 101 LYS A CA 1
ATOM 788 C C . LYS A 1 101 ? 4.043 12.867 -2.254 1 84.62 101 LYS A C 1
ATOM 790 O O . LYS A 1 101 ? 3.129 12.859 -1.427 1 84.62 101 LYS A O 1
ATOM 795 N N . ALA A 1 102 ? 5.305 12.422 -2.068 1 84.06 102 ALA A N 1
ATOM 796 C CA . ALA A 1 102 ? 5.859 12.438 -0.719 1 84.06 102 ALA A CA 1
ATOM 797 C C . ALA A 1 102 ? 6.914 13.531 -0.575 1 84.06 102 ALA A C 1
ATOM 799 O O . ALA A 1 102 ? 8.086 13.328 -0.907 1 84.06 102 ALA A O 1
ATOM 800 N N . GLY A 1 103 ? 6.461 14.664 -0.162 1 81.12 103 GLY A N 1
ATOM 801 C CA . GLY A 1 103 ? 7.238 15.891 -0.249 1 81.12 103 GLY A CA 1
ATOM 802 C C . GLY A 1 103 ? 8.438 15.906 0.679 1 81.12 103 GLY A C 1
ATOM 803 O O . GLY A 1 103 ? 9.562 16.156 0.243 1 81.12 103 GLY A O 1
ATOM 804 N N . ARG A 1 104 ? 8.305 15.859 1.945 1 86.62 104 ARG A N 1
ATOM 805 C CA . ARG A 1 104 ? 9.406 15.945 2.902 1 86.62 104 ARG A CA 1
ATOM 806 C C . ARG A 1 104 ? 9.367 14.773 3.881 1 86.62 104 ARG A C 1
ATOM 808 O O . ARG A 1 104 ? 8.438 14.656 4.68 1 86.62 104 ARG A O 1
ATOM 815 N N . VAL A 1 105 ? 10.391 13.93 3.734 1 91 105 VAL A N 1
ATOM 816 C CA . VAL A 1 105 ? 10.523 12.789 4.633 1 91 105 VAL A CA 1
ATOM 817 C C . VAL A 1 105 ? 11.812 12.93 5.449 1 91 105 VAL A C 1
ATOM 819 O O . VAL A 1 105 ? 12.898 13.078 4.883 1 91 105 VAL A O 1
ATOM 822 N N . ILE A 1 106 ? 11.695 12.969 6.727 1 90.38 106 ILE A N 1
ATOM 823 C CA . ILE A 1 106 ? 12.852 12.961 7.617 1 90.38 106 ILE A CA 1
ATOM 824 C C . ILE A 1 106 ? 13.008 11.578 8.25 1 90.38 106 ILE A C 1
ATOM 826 O O . ILE A 1 106 ? 12.016 10.891 8.508 1 90.38 106 ILE A O 1
ATOM 830 N N . PHE A 1 107 ? 14.234 11.172 8.367 1 90.25 107 PHE A N 1
ATOM 831 C CA . PHE A 1 107 ? 14.422 9.812 8.852 1 90.25 107 PHE A CA 1
ATOM 832 C C . PHE A 1 107 ? 15.711 9.703 9.664 1 90.25 107 PHE A C 1
ATOM 834 O O . PHE A 1 107 ? 16.547 10.609 9.633 1 90.25 107 PHE A O 1
ATOM 841 N N . ASP A 1 108 ? 15.75 8.734 10.484 1 90.62 108 ASP A N 1
ATOM 842 C CA . ASP A 1 108 ? 16.938 8.336 11.227 1 90.62 108 ASP A CA 1
ATOM 843 C C . ASP A 1 108 ? 17.266 6.863 10.977 1 90.62 108 ASP A C 1
ATOM 845 O O . ASP A 1 108 ? 16.5 5.977 11.352 1 90.62 108 ASP A O 1
ATOM 849 N N . THR A 1 109 ? 18.438 6.602 10.43 1 88.06 109 THR A N 1
ATOM 850 C CA . THR A 1 109 ? 18.828 5.25 10.047 1 88.06 109 THR A CA 1
ATOM 851 C C . THR A 1 109 ? 19.141 4.41 11.281 1 88.06 109 THR A C 1
ATOM 853 O O . THR A 1 109 ? 18.922 3.197 11.289 1 88.06 109 THR A O 1
ATOM 856 N N . LYS A 1 110 ? 19.688 5.023 12.289 1 89.69 110 LYS A N 1
ATOM 857 C CA . LYS A 1 110 ? 20.094 4.301 13.492 1 89.69 110 LYS A CA 1
ATOM 858 C C . LYS A 1 110 ? 18.891 3.668 14.18 1 89.69 110 LYS A C 1
ATOM 860 O O . LYS A 1 110 ? 18.922 2.494 14.555 1 89.69 110 LYS A O 1
ATOM 865 N N . HIS A 1 111 ? 17.875 4.477 14.305 1 92.44 111 HIS A N 1
ATOM 866 C CA . HIS A 1 111 ? 16.688 3.979 14.984 1 92.44 111 HIS A CA 1
ATOM 867 C C . HIS A 1 111 ? 15.656 3.447 13.984 1 92.44 111 HIS A C 1
ATOM 869 O O . HIS A 1 111 ? 14.602 2.955 14.375 1 92.44 111 HIS A O 1
ATOM 875 N N . ARG A 1 112 ? 15.859 3.586 12.711 1 93.38 112 ARG A N 1
ATOM 876 C CA . ARG A 1 112 ? 15.07 3.031 11.617 1 93.38 112 ARG A CA 1
ATOM 877 C C . ARG A 1 112 ? 13.648 3.58 11.633 1 93.38 112 ARG A C 1
ATOM 879 O O . ARG A 1 112 ? 12.688 2.816 11.633 1 93.38 112 ARG A O 1
ATOM 886 N N . ILE A 1 113 ? 13.57 4.902 11.703 1 94.88 113 ILE A N 1
ATOM 887 C CA . ILE A 1 113 ? 12.258 5.547 11.633 1 94.88 113 ILE A CA 1
ATOM 888 C C . ILE A 1 113 ? 12.258 6.594 10.516 1 94.88 113 ILE A C 1
ATOM 890 O O . ILE A 1 113 ? 13.289 7.199 10.227 1 94.88 113 ILE A O 1
ATOM 894 N N . ALA A 1 114 ? 11.188 6.754 9.859 1 94 114 ALA A N 1
ATOM 895 C CA . ALA A 1 114 ? 10.984 7.762 8.828 1 94 114 ALA A CA 1
ATOM 896 C C . ALA A 1 114 ? 9.617 8.43 8.969 1 94 114 ALA A C 1
ATOM 898 O O . ALA A 1 114 ? 8.594 7.742 9.094 1 94 114 ALA A O 1
ATOM 899 N N . ASN A 1 115 ? 9.625 9.711 9.055 1 95 115 ASN A N 1
ATOM 900 C CA . ASN A 1 115 ? 8.398 10.492 9.188 1 95 115 ASN A CA 1
ATOM 901 C C . ASN A 1 115 ? 8.172 11.375 7.957 1 95 115 ASN A C 1
ATOM 903 O O . ASN A 1 115 ? 9.047 12.141 7.559 1 95 115 ASN A O 1
ATOM 907 N N . CYS A 1 116 ? 7.008 11.18 7.34 1 95.12 116 CYS A N 1
ATOM 908 C CA . CYS A 1 116 ? 6.598 12.109 6.297 1 95.12 116 CYS A CA 1
ATOM 909 C C . CYS A 1 116 ? 5.934 13.344 6.906 1 95.12 116 CYS A C 1
ATOM 911 O O . CYS A 1 116 ? 4.844 13.25 7.469 1 95.12 116 CYS A O 1
ATOM 913 N N . ILE A 1 117 ? 6.496 14.469 6.73 1 93.19 117 ILE A N 1
ATOM 914 C CA . ILE A 1 117 ? 6.137 15.688 7.445 1 93.19 117 ILE A CA 1
ATOM 915 C C . ILE A 1 117 ? 4.961 16.359 6.746 1 93.19 117 ILE A C 1
ATOM 917 O O . ILE A 1 117 ? 5.008 16.609 5.539 1 93.19 117 ILE A O 1
ATOM 921 N N . VAL A 1 118 ? 3.992 16.609 7.5 1 94.62 118 VAL A N 1
ATOM 922 C CA . VAL A 1 118 ? 2.846 17.391 7.059 1 94.62 118 VAL A CA 1
ATOM 923 C C . VAL A 1 118 ? 2.617 18.562 8.023 1 94.62 118 VAL A C 1
ATOM 925 O O . VAL A 1 118 ? 2.408 18.344 9.219 1 94.62 118 VAL A O 1
ATOM 928 N N . PRO A 1 119 ? 2.613 19.75 7.543 1 94.06 119 PRO A N 1
ATOM 929 C CA . PRO A 1 119 ? 2.391 20.891 8.422 1 94.06 119 PRO A CA 1
ATOM 930 C C . PRO A 1 119 ? 0.989 20.906 9.031 1 94.06 119 PRO A C 1
ATOM 932 O O . PRO A 1 119 ? 0.035 20.453 8.398 1 94.06 119 PRO A O 1
ATOM 935 N N . LYS A 1 120 ? 0.952 21.469 10.258 1 94.12 120 LYS A N 1
ATOM 936 C CA . LYS A 1 120 ? -0.282 21.719 10.992 1 94.12 120 LYS A CA 1
ATOM 937 C C . LYS A 1 120 ? -0.888 20.422 11.516 1 94.12 120 LYS A C 1
ATOM 939 O O . LYS A 1 120 ? -2.088 20.359 11.797 1 94.12 120 LYS A O 1
ATOM 944 N N . VAL A 1 121 ? -0.102 19.375 11.508 1 94.94 121 VAL A N 1
ATOM 945 C CA . VAL A 1 121 ? -0.584 18.125 12.078 1 94.94 121 VAL A CA 1
ATOM 946 C C . VAL A 1 121 ? 0.376 17.656 13.172 1 94.94 121 VAL A C 1
ATOM 948 O O . VAL A 1 121 ? 0.663 16.469 13.281 1 94.94 121 VAL A O 1
ATOM 951 N N . GLY A 1 122 ? 1.002 18.531 13.828 1 86.75 122 GLY A N 1
ATOM 952 C CA . GLY A 1 122 ? 1.86 18.188 14.945 1 86.75 122 GLY A CA 1
ATOM 953 C C . GLY A 1 122 ? 3.264 17.781 14.531 1 86.75 122 GLY A C 1
ATOM 954 O O . GLY A 1 122 ? 3.939 17.031 15.234 1 86.75 122 GLY A O 1
ATOM 955 N N . CYS A 1 123 ? 3.736 18.281 13.406 1 88.31 123 CYS A N 1
ATOM 956 C CA . CYS A 1 123 ? 5.004 17.812 12.859 1 88.31 123 CYS A CA 1
ATOM 957 C C . CYS A 1 123 ? 6.18 18.359 13.664 1 88.31 123 CYS A C 1
ATOM 959 O O . CYS A 1 123 ? 7.273 17.797 13.633 1 88.31 123 CYS A O 1
ATOM 961 N N . THR A 1 124 ? 5.953 19.438 14.422 1 86 124 THR A N 1
ATOM 962 C CA . THR A 1 124 ? 7.035 20.016 15.219 1 86 124 THR A CA 1
ATOM 963 C C . THR A 1 124 ? 7.59 19 16.203 1 86 124 THR A C 1
ATOM 965 O O . THR A 1 124 ? 8.805 18.891 16.375 1 86 124 THR A O 1
ATOM 968 N N . PHE A 1 125 ? 6.762 18.281 16.797 1 87.38 125 PHE A N 1
ATOM 969 C CA . PHE A 1 125 ? 7.168 17.281 17.766 1 87.38 125 PHE A CA 1
ATOM 970 C C . PHE A 1 125 ? 8.117 16.266 17.141 1 87.38 125 PHE A C 1
ATOM 972 O O . PHE A 1 125 ? 9.211 16.031 17.656 1 87.38 125 PHE A O 1
ATOM 979 N N . TRP A 1 126 ? 7.75 15.688 16.047 1 91.56 126 TRP A N 1
ATOM 980 C CA . TRP A 1 126 ? 8.523 14.609 15.438 1 91.56 126 TRP A CA 1
ATOM 981 C C . TRP A 1 126 ? 9.781 15.156 14.781 1 91.56 126 TRP A C 1
ATOM 983 O O . TRP A 1 126 ? 10.82 14.484 14.758 1 91.56 126 TRP A O 1
ATOM 993 N N . ILE A 1 127 ? 9.719 16.312 14.203 1 89.62 127 ILE A N 1
ATOM 994 C CA . ILE A 1 127 ? 10.938 16.953 13.688 1 89.62 127 ILE A CA 1
ATOM 995 C C . ILE A 1 127 ? 11.953 17.109 14.812 1 89.62 127 ILE A C 1
ATOM 997 O O . ILE A 1 127 ? 13.125 16.766 14.656 1 89.62 127 ILE A O 1
ATOM 1001 N N . ASN A 1 128 ? 11.461 17.547 15.922 1 88.06 128 ASN A N 1
ATOM 1002 C CA . ASN A 1 128 ? 12.344 17.734 17.078 1 88.06 128 ASN A CA 1
ATOM 1003 C C . ASN A 1 128 ? 12.891 16.422 17.594 1 88.06 128 ASN A C 1
ATOM 1005 O O . ASN A 1 128 ? 14.07 16.328 17.953 1 88.06 128 ASN A O 1
ATOM 1009 N N . VAL A 1 129 ? 12.055 15.438 17.688 1 90.06 129 VAL A N 1
ATOM 1010 C CA . VAL A 1 129 ? 12.492 14.125 18.141 1 90.06 129 VAL A CA 1
ATOM 1011 C C . VAL A 1 129 ? 13.617 13.609 17.25 1 90.06 129 VAL A C 1
ATOM 1013 O O . VAL A 1 129 ? 14.664 13.188 17.75 1 90.06 129 VAL A O 1
ATOM 1016 N N . ILE A 1 130 ? 13.461 13.656 15.984 1 90.12 130 ILE A N 1
ATOM 1017 C CA . ILE A 1 130 ? 14.43 13.094 15.039 1 90.12 130 ILE A CA 1
ATOM 1018 C C . ILE A 1 130 ? 15.703 13.93 15.055 1 90.12 130 ILE A C 1
ATOM 1020 O O . ILE A 1 130 ? 16.812 13.383 15.055 1 90.12 130 ILE A O 1
ATOM 1024 N N . ARG A 1 131 ? 15.547 15.227 15.102 1 87.19 131 ARG A N 1
ATOM 1025 C CA . ARG A 1 131 ? 16.719 16.078 15.195 1 87.19 131 ARG A CA 1
ATOM 1026 C C . ARG A 1 131 ? 17.484 15.82 16.484 1 87.19 131 ARG A C 1
ATOM 1028 O O . ARG A 1 131 ? 18.719 15.844 16.5 1 87.19 131 ARG A O 1
ATOM 1035 N N . PHE A 1 132 ? 16.75 15.617 17.516 1 87.38 132 PHE A N 1
ATOM 1036 C CA . PHE A 1 132 ? 17.328 15.375 18.828 1 87.38 132 PHE A CA 1
ATOM 1037 C C . PHE A 1 132 ? 18.141 14.086 18.844 1 87.38 132 PHE A C 1
ATOM 1039 O O . PHE A 1 132 ? 19.297 14.062 19.266 1 87.38 132 PHE A O 1
ATOM 1046 N N . ILE A 1 133 ? 17.578 13.047 18.328 1 89.38 133 ILE A N 1
ATOM 1047 C CA . ILE A 1 133 ? 18.234 11.75 18.391 1 89.38 133 ILE A CA 1
ATOM 1048 C C . ILE A 1 133 ? 19.406 11.711 17.406 1 89.38 133 ILE A C 1
ATOM 1050 O O . ILE A 1 133 ? 20.359 10.961 17.609 1 89.38 133 ILE A O 1
ATOM 1054 N N . LYS A 1 134 ? 19.375 12.562 16.438 1 87.19 134 LYS A N 1
ATOM 1055 C CA . LYS A 1 134 ? 20.469 12.641 15.469 1 87.19 134 LYS A CA 1
ATOM 1056 C C . LYS A 1 134 ? 21.531 13.648 15.906 1 87.19 134 LYS A C 1
ATOM 1058 O O . LYS A 1 134 ? 22.562 13.781 15.266 1 87.19 134 LYS A O 1
ATOM 1063 N N . ASN A 1 135 ? 21.203 14.359 16.859 1 81.56 135 ASN A N 1
ATOM 1064 C CA . ASN A 1 135 ? 22.062 15.445 17.312 1 81.56 135 ASN A CA 1
ATOM 1065 C C . ASN A 1 135 ? 22.234 16.516 16.234 1 81.56 135 ASN A C 1
ATOM 1067 O O . ASN A 1 135 ? 23.344 16.969 15.984 1 81.56 135 ASN A O 1
ATOM 1071 N N . GLU A 1 136 ? 21.234 16.734 15.5 1 80.38 136 GLU A N 1
ATOM 1072 C CA . GLU A 1 136 ? 21.234 17.766 14.469 1 80.38 136 GLU A CA 1
ATOM 1073 C C . GLU A 1 136 ? 20.641 19.078 14.992 1 80.38 136 GLU A C 1
ATOM 1075 O O . GLU A 1 136 ? 19.641 19.578 14.469 1 80.38 136 GLU A O 1
ATOM 1080 N N . THR A 1 137 ? 21.25 19.641 15.984 1 74.81 137 THR A N 1
ATOM 1081 C CA . THR A 1 137 ? 20.734 20.828 16.656 1 74.81 137 THR A CA 1
ATOM 1082 C C . THR A 1 137 ? 21.719 21.984 16.516 1 74.81 137 THR A C 1
ATOM 1084 O O . THR A 1 137 ? 21.719 22.906 17.344 1 74.81 137 THR A O 1
ATOM 1087 N N . GLY A 1 138 ? 22.547 21.891 15.461 1 69.38 138 GLY A N 1
ATOM 1088 C CA . GLY A 1 138 ? 23.5 22.969 15.203 1 69.38 138 GLY A CA 1
ATOM 1089 C C . GLY A 1 138 ? 24.547 23.094 16.281 1 69.38 138 GLY A C 1
ATOM 1090 O O . GLY A 1 138 ? 24.984 24.203 16.594 1 69.38 138 GLY A O 1
ATOM 1091 N N . GLY A 1 139 ? 24.844 21.953 16.891 1 71.44 139 GLY A N 1
ATOM 1092 C CA . GLY A 1 139 ? 25.891 21.953 17.891 1 71.44 139 GLY A CA 1
ATOM 1093 C C . GLY A 1 139 ? 25.375 22.266 19.281 1 71.44 139 GLY A C 1
ATOM 1094 O O . GLY A 1 139 ? 26.109 22.172 20.266 1 71.44 139 GLY A O 1
ATOM 1095 N N . LYS A 1 140 ? 24.094 22.641 19.375 1 75.69 140 LYS A N 1
ATOM 1096 C CA . LYS A 1 140 ? 23.5 22.922 20.688 1 75.69 140 LYS A CA 1
ATOM 1097 C C . LYS A 1 140 ? 22.984 21.641 21.344 1 75.69 140 LYS A C 1
ATOM 1099 O O . LYS A 1 140 ? 22.5 20.734 20.656 1 75.69 140 LYS A O 1
ATOM 1104 N N . VAL A 1 141 ? 23.281 21.531 22.578 1 75.88 141 VAL A N 1
ATOM 1105 C CA . VAL A 1 141 ? 22.844 20.344 23.312 1 75.88 141 VAL A CA 1
ATOM 1106 C C . VAL A 1 141 ? 21.547 20.656 24.047 1 75.88 141 VAL A C 1
ATOM 1108 O O . VAL A 1 141 ? 21.438 21.688 24.734 1 75.88 141 VAL A O 1
ATOM 1111 N N . PHE A 1 142 ? 20.578 19.875 23.719 1 77.88 142 PHE A N 1
ATOM 1112 C CA . PHE A 1 142 ? 19.297 20.016 24.406 1 77.88 142 PHE A CA 1
ATOM 1113 C C . PHE A 1 142 ? 19.016 18.797 25.266 1 77.88 142 PHE A C 1
ATOM 1115 O O . PHE A 1 142 ? 19.5 17.703 24.984 1 77.88 142 PHE A O 1
ATOM 1122 N N . ARG A 1 143 ? 18.359 19.016 26.266 1 74.38 143 ARG A N 1
ATOM 1123 C CA . ARG A 1 143 ? 18.047 17.922 27.188 1 74.38 143 ARG A CA 1
ATOM 1124 C C . ARG A 1 143 ? 16.844 17.125 26.703 1 74.38 143 ARG A C 1
ATOM 1126 O O . ARG A 1 143 ? 16.672 15.961 27.062 1 74.38 143 ARG A O 1
ATOM 1133 N N . SER A 1 144 ? 15.977 17.797 25.969 1 80 144 SER A N 1
ATOM 1134 C CA . SER A 1 144 ? 14.758 17.172 25.453 1 80 144 SER A CA 1
ATOM 1135 C C . SER A 1 144 ? 14.43 17.703 24.062 1 80 144 SER A C 1
ATOM 1137 O O . SER A 1 144 ? 14.773 18.828 23.719 1 80 144 SER A O 1
ATOM 1139 N N . PRO A 1 145 ? 13.859 16.844 23.266 1 82.5 145 PRO A N 1
ATOM 1140 C CA . PRO A 1 145 ? 13.453 17.312 21.938 1 82.5 145 PRO A CA 1
ATOM 1141 C C . PRO A 1 145 ? 12.555 18.547 22 1 82.5 145 PRO A C 1
ATOM 1143 O O . PRO A 1 145 ? 12.602 19.391 21.109 1 82.5 145 PRO A O 1
ATOM 1146 N N . MET A 1 146 ? 11.852 18.672 23.062 1 77.06 146 MET A N 1
ATOM 1147 C CA . MET A 1 146 ? 10.859 19.734 23.172 1 77.06 146 MET A CA 1
ATOM 1148 C C . MET A 1 146 ? 11.523 21.062 23.469 1 77.06 146 MET A C 1
ATOM 1150 O O . MET A 1 146 ? 10.898 22.125 23.344 1 77.06 146 MET A O 1
ATOM 1154 N N . ASP A 1 147 ? 12.836 20.984 23.734 1 73.12 147 ASP A N 1
ATOM 1155 C CA . ASP A 1 147 ? 13.586 22.203 24.062 1 73.12 147 ASP A CA 1
ATOM 1156 C C . ASP A 1 147 ? 14.133 22.859 22.781 1 73.12 147 ASP A C 1
ATOM 1158 O O . ASP A 1 147 ? 14.609 24 22.828 1 73.12 147 ASP A O 1
ATOM 1162 N N . ILE A 1 148 ? 13.969 22.203 21.719 1 76.19 148 ILE A N 1
ATOM 1163 C CA . ILE A 1 148 ? 14.492 22.734 20.469 1 76.19 148 ILE A CA 1
ATOM 1164 C C . ILE A 1 148 ? 13.594 23.859 19.953 1 76.19 148 ILE A C 1
ATOM 1166 O O . ILE A 1 148 ? 12.391 23.672 19.781 1 76.19 148 ILE A O 1
ATOM 1170 N N . PRO A 1 149 ? 14.164 24.969 19.766 1 71.38 149 PRO A N 1
ATOM 1171 C CA . PRO A 1 149 ? 13.359 26.109 19.312 1 71.38 149 PRO A CA 1
ATOM 1172 C C . PRO A 1 149 ? 12.766 25.891 17.922 1 71.38 149 PRO A C 1
ATOM 1174 O O . PRO A 1 149 ? 13.391 25.234 17.078 1 71.38 149 PRO A O 1
ATOM 1177 N N . ARG A 1 150 ? 11.617 26.516 17.672 1 70.31 150 ARG A N 1
ATOM 1178 C CA . ARG A 1 150 ? 10.883 26.391 16.422 1 70.31 150 ARG A CA 1
ATOM 1179 C C . ARG A 1 150 ? 11.75 26.797 15.234 1 70.31 150 ARG A C 1
ATOM 1181 O O . ARG A 1 150 ? 11.641 26.219 14.156 1 70.31 150 ARG A O 1
ATOM 1188 N N . LEU A 1 151 ? 12.461 27.812 15.508 1 67.94 151 LEU A N 1
ATOM 1189 C CA . LEU A 1 151 ? 13.297 28.297 14.414 1 67.94 151 LEU A CA 1
ATOM 1190 C C . LEU A 1 151 ? 14.273 27.219 13.953 1 67.94 151 LEU A C 1
ATOM 1192 O O . LEU A 1 151 ? 14.516 27.078 12.75 1 67.94 151 LEU A O 1
ATOM 1196 N N . ILE A 1 152 ? 14.797 26.516 14.891 1 67.88 152 ILE A N 1
ATOM 1197 C CA . ILE A 1 152 ? 15.711 25.422 14.562 1 67.88 152 ILE A CA 1
ATOM 1198 C C . ILE A 1 152 ? 14.922 24.266 13.945 1 67.88 152 ILE A C 1
ATOM 1200 O O . ILE A 1 152 ? 15.375 23.656 12.977 1 67.88 152 ILE A O 1
ATOM 1204 N N . THR A 1 153 ? 13.836 24.016 14.477 1 72.38 153 THR A N 1
ATOM 1205 C CA . THR A 1 153 ? 12.984 22.922 14.008 1 72.38 153 THR A CA 1
ATOM 1206 C C . THR A 1 153 ? 12.664 23.094 12.523 1 72.38 153 THR A C 1
ATOM 1208 O O . THR A 1 153 ? 12.867 22.172 11.734 1 72.38 153 THR A O 1
ATOM 1211 N N . HIS A 1 154 ? 12.234 24.25 12.195 1 68.75 154 HIS A N 1
ATOM 1212 C CA . HIS A 1 154 ? 11.633 24.406 10.875 1 68.75 154 HIS A CA 1
ATOM 1213 C C . HIS A 1 154 ? 12.609 25.047 9.891 1 68.75 154 HIS A C 1
ATOM 1215 O O . HIS A 1 154 ? 12.469 24.891 8.68 1 68.75 154 HIS A O 1
ATOM 1221 N N . TYR A 1 155 ? 13.578 25.703 10.375 1 62.66 155 TYR A N 1
ATOM 1222 C CA . TYR A 1 155 ? 14.438 26.438 9.445 1 62.66 155 TYR A CA 1
ATOM 1223 C C . TYR A 1 155 ? 15.898 26.047 9.641 1 62.66 155 TYR A C 1
ATOM 1225 O O . TYR A 1 155 ? 16.781 26.594 8.977 1 62.66 155 TYR A O 1
ATOM 1233 N N . GLY A 1 156 ? 16.047 25.188 10.539 1 58.88 156 GLY A N 1
ATOM 1234 C CA . GLY A 1 156 ? 17.422 24.703 10.695 1 58.88 156 GLY A CA 1
ATOM 1235 C C . GLY A 1 156 ? 17.922 23.938 9.484 1 58.88 156 GLY A C 1
ATOM 1236 O O . GLY A 1 156 ? 17.172 23.703 8.531 1 58.88 156 GLY A O 1
ATOM 1237 N N . ASN A 1 157 ? 19.188 23.734 9.367 1 53.59 157 ASN A N 1
ATOM 1238 C CA . ASN A 1 157 ? 19.781 23.047 8.227 1 53.59 157 ASN A CA 1
ATOM 1239 C C . ASN A 1 157 ? 19.078 21.719 7.953 1 53.59 157 ASN A C 1
ATOM 1241 O O . ASN A 1 157 ? 18.875 20.922 8.867 1 53.59 157 ASN A O 1
ATOM 1245 N N . ALA A 1 158 ? 18.359 21.844 6.773 1 56.53 158 ALA A N 1
ATOM 1246 C CA . ALA A 1 158 ? 17.75 20.594 6.348 1 56.53 158 ALA A CA 1
ATOM 1247 C C . ALA A 1 158 ? 18.766 19.438 6.426 1 56.53 158 ALA A C 1
ATOM 1249 O O . ALA A 1 158 ? 19.938 19.625 6.113 1 56.53 158 ALA A O 1
ATOM 1250 N N . SER A 1 159 ? 18.25 18.516 7.184 1 58.09 159 SER A N 1
ATOM 1251 C CA . SER A 1 159 ? 19.141 17.359 7.18 1 58.09 159 SER A CA 1
ATOM 1252 C C . SER A 1 159 ? 19.406 16.875 5.762 1 58.09 159 SER A C 1
ATOM 1254 O O . SER A 1 159 ? 18.531 16.938 4.902 1 58.09 159 SER A O 1
ATOM 1256 N N . LYS A 1 160 ? 20.609 16.734 5.34 1 53.56 160 LYS A N 1
ATOM 1257 C CA . LYS A 1 160 ? 21 16.062 4.102 1 53.56 160 LYS A CA 1
ATOM 1258 C C . LYS A 1 160 ? 20.125 14.836 3.836 1 53.56 160 LYS A C 1
ATOM 1260 O O . LYS A 1 160 ? 20.016 14.375 2.697 1 53.56 160 LYS A O 1
ATOM 1265 N N . ASP A 1 161 ? 19.281 14.609 4.91 1 61.19 161 ASP A N 1
ATOM 1266 C CA . ASP A 1 161 ? 18.609 13.312 4.805 1 61.19 161 ASP A CA 1
ATOM 1267 C C . ASP A 1 161 ? 17.125 13.484 4.52 1 61.19 161 ASP A C 1
ATOM 1269 O O . ASP A 1 161 ? 16.391 12.5 4.469 1 61.19 161 ASP A O 1
ATOM 1273 N N . ASP A 1 162 ? 16.797 14.773 4.312 1 69.12 162 ASP A N 1
ATOM 1274 C CA . ASP A 1 162 ? 15.406 14.961 3.895 1 69.12 162 ASP A CA 1
ATOM 1275 C C . ASP A 1 162 ? 15.203 14.5 2.453 1 69.12 162 ASP A C 1
ATOM 1277 O O . ASP A 1 162 ? 16.031 14.773 1.583 1 69.12 162 ASP A O 1
ATOM 1281 N N . VAL A 1 163 ? 14.242 13.609 2.285 1 72.31 163 VAL A N 1
ATOM 1282 C CA . VAL A 1 163 ? 14.023 13.07 0.951 1 72.31 163 VAL A CA 1
ATOM 1283 C C . VAL A 1 163 ? 12.641 13.484 0.444 1 72.31 163 VAL A C 1
ATOM 1285 O O . VAL A 1 163 ? 11.688 13.555 1.218 1 72.31 163 VAL A O 1
ATOM 1288 N N . ILE A 1 164 ? 12.695 13.906 -0.768 1 69.75 164 ILE A N 1
ATOM 1289 C CA . ILE A 1 164 ? 11.469 14.219 -1.492 1 69.75 164 ILE A CA 1
ATOM 1290 C C . ILE A 1 164 ? 11.344 13.312 -2.715 1 69.75 164 ILE A C 1
ATOM 1292 O O . ILE A 1 164 ? 12.328 13.078 -3.422 1 69.75 164 ILE A O 1
ATOM 1296 N N . TRP A 1 165 ? 10.266 12.617 -2.746 1 66.94 165 TRP A N 1
ATOM 1297 C CA . TRP A 1 165 ? 10.086 11.883 -3.994 1 66.94 165 TRP A CA 1
ATOM 1298 C C . TRP A 1 165 ? 8.633 11.938 -4.453 1 66.94 165 TRP A C 1
ATOM 1300 O O . TRP A 1 165 ? 7.727 12.172 -3.646 1 66.94 165 TRP A O 1
ATOM 1310 N N . HIS A 1 166 ? 8.477 12.008 -5.703 1 64.81 166 HIS A N 1
ATOM 1311 C CA . HIS A 1 166 ? 7.184 11.984 -6.379 1 64.81 166 HIS A CA 1
ATOM 1312 C C . HIS A 1 166 ? 6.973 10.664 -7.117 1 64.81 166 HIS A C 1
ATOM 1314 O O . HIS A 1 166 ? 7.324 9.602 -6.602 1 64.81 166 HIS A O 1
ATOM 1320 N N . ASP A 1 167 ? 6.508 10.75 -8.328 1 60.44 167 ASP A N 1
ATOM 1321 C CA . ASP A 1 167 ? 6.121 9.633 -9.188 1 60.44 167 ASP A CA 1
ATOM 1322 C C . ASP A 1 167 ? 7.348 8.844 -9.641 1 60.44 167 ASP A C 1
ATOM 1324 O O . ASP A 1 167 ? 7.324 8.203 -10.695 1 60.44 167 ASP A O 1
ATOM 1328 N N . LYS A 1 168 ? 8.461 9.109 -8.719 1 63.5 168 LYS A N 1
ATOM 1329 C CA . LYS A 1 168 ? 9.688 8.398 -9.078 1 63.5 168 LYS A CA 1
ATOM 1330 C C . LYS A 1 168 ? 9.992 7.285 -8.078 1 63.5 168 LYS A C 1
ATOM 1332 O O . LYS A 1 168 ? 9.164 6.969 -7.227 1 63.5 168 LYS A O 1
ATOM 1337 N N . GLU A 1 169 ? 11.062 6.68 -8.344 1 73.5 169 GLU A N 1
ATOM 1338 C CA . GLU A 1 169 ? 11.562 5.59 -7.516 1 73.5 169 GLU A CA 1
ATOM 1339 C C . GLU A 1 169 ? 11.828 6.062 -6.086 1 73.5 169 GLU A C 1
ATOM 1341 O O . GLU A 1 169 ? 12.562 7.031 -5.879 1 73.5 169 GLU A O 1
ATOM 1346 N N . PRO A 1 170 ? 11.062 5.508 -5.188 1 77.56 170 PRO A N 1
ATOM 1347 C CA . PRO A 1 170 ? 11.32 5.859 -3.789 1 77.56 170 PRO A CA 1
ATOM 1348 C C . PRO A 1 170 ? 12.672 5.367 -3.291 1 77.56 170 PRO A C 1
ATOM 1350 O O . PRO A 1 170 ? 13.234 4.418 -3.85 1 77.56 170 PRO A O 1
ATOM 1353 N N . PRO A 1 171 ? 13.242 6.062 -2.301 1 82.5 171 PRO A N 1
ATOM 1354 C CA . PRO A 1 171 ? 14.477 5.543 -1.711 1 82.5 171 PRO A CA 1
ATOM 1355 C C . PRO A 1 171 ? 14.305 4.145 -1.117 1 82.5 171 PRO A C 1
ATOM 1357 O O . PRO A 1 171 ? 13.438 3.936 -0.262 1 82.5 171 PRO A O 1
ATOM 1360 N N . LYS A 1 172 ? 15.188 3.246 -1.471 1 84.25 172 LYS A N 1
ATOM 1361 C CA . LYS A 1 172 ? 15.062 1.831 -1.129 1 84.25 172 LYS A CA 1
ATOM 1362 C C . LYS A 1 172 ? 15.219 1.613 0.374 1 84.25 172 LYS A C 1
ATOM 1364 O O . LYS A 1 172 ? 14.633 0.688 0.936 1 84.25 172 LYS A O 1
ATOM 1369 N N . TYR A 1 173 ? 16.016 2.479 0.998 1 86.25 173 TYR A N 1
ATOM 1370 C CA . TYR A 1 173 ? 16.312 2.273 2.41 1 86.25 173 TYR A CA 1
ATOM 1371 C C . TYR A 1 173 ? 15.07 2.486 3.268 1 86.25 173 TYR A C 1
ATOM 1373 O O . TYR A 1 173 ? 15.016 2.043 4.418 1 86.25 173 TYR A O 1
ATOM 1381 N N . LEU A 1 174 ? 14.047 3.166 2.762 1 89.12 174 LEU A N 1
ATOM 1382 C CA . LEU A 1 174 ? 12.812 3.395 3.5 1 89.12 174 LEU A CA 1
ATOM 1383 C C . LEU A 1 174 ? 12.094 2.076 3.781 1 89.12 174 LEU A C 1
ATOM 1385 O O . LEU A 1 174 ? 11.305 1.983 4.723 1 89.12 174 LEU A O 1
ATOM 1389 N N . GLY A 1 175 ? 12.383 1.069 3.006 1 89.5 175 GLY A N 1
ATOM 1390 C CA . GLY A 1 175 ? 11.742 -0.227 3.17 1 89.5 175 GLY A CA 1
ATOM 1391 C C . GLY A 1 175 ? 12.125 -0.919 4.465 1 89.5 175 GLY A C 1
ATOM 1392 O O . GLY A 1 175 ? 11.445 -1.857 4.895 1 89.5 175 GLY A O 1
ATOM 1393 N N . HIS A 1 176 ? 13.156 -0.457 5.09 1 90.44 176 HIS A N 1
ATOM 1394 C CA . HIS A 1 176 ? 13.648 -1.095 6.305 1 90.44 176 HIS A CA 1
ATOM 1395 C C . HIS A 1 176 ? 13.422 -0.208 7.523 1 90.44 176 HIS A C 1
ATOM 1397 O O . HIS A 1 176 ? 14.094 -0.367 8.547 1 90.44 176 HIS A O 1
ATOM 1403 N N . MET A 1 177 ? 12.539 0.726 7.418 1 93.19 177 MET A N 1
ATOM 1404 C CA . MET A 1 177 ? 12.273 1.671 8.5 1 93.19 177 MET A CA 1
ATOM 1405 C C . MET A 1 177 ? 10.812 1.625 8.922 1 93.19 177 MET A C 1
ATOM 1407 O O . MET A 1 177 ? 9.953 1.199 8.148 1 93.19 177 MET A O 1
ATOM 1411 N N . ILE A 1 178 ? 10.555 2.002 10.211 1 95.25 178 ILE A N 1
ATOM 1412 C CA . ILE A 1 178 ? 9.18 2.289 10.625 1 95.25 178 ILE A CA 1
ATOM 1413 C C . ILE A 1 178 ? 8.727 3.611 10.008 1 95.25 178 ILE A C 1
ATOM 1415 O O . ILE A 1 178 ? 9.203 4.68 10.398 1 95.25 178 ILE A O 1
ATOM 1419 N N . ARG A 1 179 ? 7.898 3.545 9.055 1 96.12 179 ARG A N 1
ATOM 1420 C CA . ARG A 1 179 ? 7.391 4.719 8.352 1 96.12 179 ARG A CA 1
ATOM 1421 C C . ARG A 1 179 ? 6.07 5.188 8.945 1 96.12 179 ARG A C 1
ATOM 1423 O O . ARG A 1 179 ? 5.16 4.383 9.164 1 96.12 179 ARG A O 1
ATOM 1430 N N . PHE A 1 180 ? 5.949 6.492 9.258 1 97.31 180 PHE A N 1
ATOM 1431 C CA . PHE A 1 180 ? 4.691 6.969 9.828 1 97.31 180 PHE A CA 1
ATOM 1432 C C . PHE A 1 180 ? 4.395 8.391 9.375 1 97.31 180 PHE A C 1
ATOM 1434 O O . PHE A 1 180 ? 5.301 9.117 8.961 1 97.31 180 PHE A O 1
ATOM 1441 N N . MET A 1 181 ? 3.189 8.75 9.344 1 97.25 181 MET A N 1
ATOM 1442 C CA . MET A 1 181 ? 2.678 10.086 9.062 1 97.25 181 MET A CA 1
ATOM 1443 C C . MET A 1 181 ? 1.443 10.383 9.906 1 97.25 181 MET A C 1
ATOM 1445 O O . MET A 1 181 ? 0.817 9.469 10.445 1 97.25 181 MET A O 1
ATOM 1449 N N . PHE A 1 182 ? 1.163 11.578 10.055 1 97.81 182 PHE A N 1
ATOM 1450 C CA . PHE A 1 182 ? -0.028 11.992 10.789 1 97.81 182 PHE A CA 1
ATOM 1451 C C . PHE A 1 182 ? -0.977 12.773 9.891 1 97.81 182 PHE A C 1
ATOM 1453 O O . PHE A 1 182 ? -0.541 13.43 8.938 1 97.81 182 PHE A O 1
ATOM 1460 N N . VAL A 1 183 ? -2.232 12.586 10.156 1 98.25 183 VAL A N 1
ATOM 1461 C CA . VAL A 1 183 ? -3.268 13.336 9.453 1 98.25 183 VAL A CA 1
ATOM 1462 C C . VAL A 1 183 ? -4.188 14.023 10.461 1 98.25 183 VAL A C 1
ATOM 1464 O O . VAL A 1 183 ? -4.102 13.766 11.664 1 98.25 183 VAL A O 1
ATOM 1467 N N . ARG A 1 184 ? -4.949 14.93 10 1 97.75 184 ARG A N 1
ATOM 1468 C CA . ARG A 1 184 ? -5.883 15.703 10.812 1 97.75 184 ARG A CA 1
ATOM 1469 C C . ARG A 1 184 ? -7.152 16.031 10.031 1 97.75 184 ARG A C 1
ATOM 1471 O O . ARG A 1 184 ? -7.148 16.031 8.797 1 97.75 184 ARG A O 1
ATOM 1478 N N . ASP A 1 185 ? -8.234 16.234 10.789 1 97.38 185 ASP A N 1
ATOM 1479 C CA . ASP A 1 185 ? -9.461 16.734 10.18 1 97.38 185 ASP A CA 1
ATOM 1480 C C . ASP A 1 185 ? -9.195 17.984 9.344 1 97.38 185 ASP A C 1
ATOM 1482 O O . ASP A 1 185 ? -8.617 18.953 9.828 1 97.38 185 ASP A O 1
ATOM 1486 N N . PRO A 1 186 ? -9.641 17.922 8.062 1 98.12 186 PRO A N 1
ATOM 1487 C CA . PRO A 1 186 ? -9.328 19.047 7.172 1 98.12 186 PRO A CA 1
ATOM 1488 C C . PRO A 1 186 ? -9.852 20.375 7.699 1 98.12 186 PRO A C 1
ATOM 1490 O O . PRO A 1 186 ? -9.188 21.406 7.559 1 98.12 186 PRO A O 1
ATOM 1493 N N . TYR A 1 187 ? -11.031 20.359 8.32 1 98.25 187 TYR A N 1
ATOM 1494 C CA . TYR A 1 187 ? -11.578 21.609 8.852 1 98.25 187 TYR A CA 1
ATOM 1495 C C . TYR A 1 187 ? -10.68 22.156 9.961 1 98.25 187 TYR A C 1
ATOM 1497 O O . TYR A 1 187 ? -10.398 23.359 9.984 1 98.25 187 TYR A O 1
ATOM 1505 N N . ALA A 1 188 ? -10.266 21.312 10.797 1 97.19 188 ALA A N 1
ATOM 1506 C CA . ALA A 1 188 ? -9.398 21.719 11.891 1 97.19 188 ALA A CA 1
ATOM 1507 C C . ALA A 1 188 ? -8.039 22.172 11.375 1 97.19 188 ALA A C 1
ATOM 1509 O O . ALA A 1 188 ? -7.469 23.141 11.883 1 97.19 188 ALA A O 1
ATOM 1510 N N . ARG A 1 189 ? -7.539 21.484 10.398 1 97.75 189 ARG A N 1
ATOM 1511 C CA . ARG A 1 189 ? -6.234 21.828 9.836 1 97.75 189 ARG A CA 1
ATOM 1512 C C . ARG A 1 189 ? -6.262 23.203 9.18 1 97.75 189 ARG A C 1
ATOM 1514 O O . ARG A 1 189 ? -5.328 23.984 9.336 1 97.75 189 ARG A O 1
ATOM 1521 N N . LEU A 1 190 ? -7.301 23.469 8.469 1 98.38 190 LEU A N 1
ATOM 1522 C CA . LEU A 1 190 ? -7.441 24.75 7.785 1 98.38 190 LEU A CA 1
ATOM 1523 C C . LEU A 1 190 ? -7.578 25.891 8.789 1 98.38 190 LEU A C 1
ATOM 1525 O O . LEU A 1 190 ? -7.008 26.969 8.594 1 98.38 190 LEU A O 1
ATOM 1529 N N . TRP A 1 191 ? -8.352 25.656 9.852 1 97.88 191 TRP A N 1
ATOM 1530 C CA . TRP A 1 191 ? -8.492 26.641 10.914 1 97.88 191 TRP A CA 1
ATOM 1531 C C . TRP A 1 191 ? -7.148 26.953 11.562 1 97.88 191 TRP A C 1
ATOM 1533 O O . TRP A 1 191 ? -6.793 28.109 11.758 1 97.88 191 TRP A O 1
ATOM 1543 N N . SER A 1 192 ? -6.422 25.906 11.797 1 96.38 192 SER A N 1
ATOM 1544 C CA . SER A 1 192 ? -5.094 26.062 12.383 1 96.38 192 SER A CA 1
ATOM 1545 C C . SER A 1 192 ? -4.164 26.828 11.453 1 96.38 192 SER A C 1
ATOM 1547 O O . SER A 1 192 ? -3.379 27.672 11.906 1 96.38 192 SER A O 1
ATOM 1549 N N . ALA A 1 193 ? -4.25 26.547 10.188 1 97.62 193 ALA A N 1
ATOM 1550 C CA . ALA A 1 193 ? -3.42 27.234 9.203 1 97.62 193 ALA A CA 1
ATOM 1551 C C . ALA A 1 193 ? -3.742 28.734 9.164 1 97.62 193 ALA A C 1
ATOM 1553 O O . ALA A 1 193 ? -2.836 29.562 9.125 1 97.62 193 ALA A O 1
ATOM 1554 N N . TRP A 1 194 ? -4.992 29.047 9.219 1 98.25 194 TRP A N 1
ATOM 1555 C CA . TRP A 1 194 ? -5.383 30.453 9.172 1 98.25 194 TRP A CA 1
ATOM 1556 C C . TRP A 1 194 ? -4.887 31.203 10.406 1 98.25 194 TRP A C 1
ATOM 1558 O O . TRP A 1 194 ? -4.379 32.312 10.297 1 98.25 194 TRP A O 1
ATOM 1568 N N . ILE A 1 195 ? -5.047 30.594 11.609 1 97.44 195 ILE A N 1
ATOM 1569 C CA . ILE A 1 195 ? -4.621 31.234 12.844 1 97.44 195 ILE A CA 1
ATOM 1570 C C . ILE A 1 195 ? -3.119 31.5 12.805 1 97.44 195 ILE A C 1
ATOM 1572 O O . ILE A 1 195 ? -2.666 32.625 13.102 1 97.44 195 ILE A O 1
ATOM 1576 N N . ASP A 1 196 ? -2.426 30.547 12.32 1 95.38 196 ASP A N 1
ATOM 1577 C CA . ASP A 1 196 ? -0.969 30.578 12.391 1 95.38 196 ASP A CA 1
ATOM 1578 C C . ASP A 1 196 ? -0.382 31.469 11.305 1 95.38 196 ASP A C 1
ATOM 1580 O O . ASP A 1 196 ? 0.623 32.156 11.523 1 95.38 196 ASP A O 1
ATOM 1584 N N . LYS A 1 197 ? -1.023 31.531 10.141 1 96.19 197 LYS A N 1
ATOM 1585 C CA . LYS A 1 197 ? -0.354 32.125 8.992 1 96.19 197 LYS A CA 1
ATOM 1586 C C . LYS A 1 197 ? -0.966 33.5 8.648 1 96.19 197 LYS A C 1
ATOM 1588 O O . LYS A 1 197 ? -0.291 34.375 8.094 1 96.19 197 LYS A O 1
ATOM 1593 N N . PHE A 1 198 ? -2.242 33.688 9.016 1 97.44 198 PHE A N 1
ATOM 1594 C CA . PHE A 1 198 ? -2.895 34.906 8.523 1 97.44 198 PHE A CA 1
ATOM 1595 C C . PHE A 1 198 ? -3.438 35.719 9.68 1 97.44 198 PHE A C 1
ATOM 1597 O O . PHE A 1 198 ? -3.453 36.969 9.617 1 97.44 198 PHE A O 1
ATOM 1604 N N . PHE A 1 199 ? -3.984 35.031 10.75 1 97.62 199 PHE A N 1
ATOM 1605 C CA . PHE A 1 199 ? -4.34 35.781 11.945 1 97.62 199 PHE A CA 1
ATOM 1606 C C . PHE A 1 199 ? -3.094 36.344 12.617 1 97.62 199 PHE A C 1
ATOM 1608 O O . PHE A 1 199 ? -3.08 37.5 13.039 1 97.62 199 PHE A O 1
ATOM 1615 N N . LEU A 1 200 ? -2.107 35.469 12.719 1 96.69 200 LEU A N 1
ATOM 1616 C CA . LEU A 1 200 ? -0.776 35.875 13.133 1 96.69 200 LEU A CA 1
ATOM 1617 C C . LEU A 1 200 ? 0.065 36.281 11.93 1 96.69 200 LEU A C 1
ATOM 1619 O O . LEU A 1 200 ? -0.286 36 10.789 1 96.69 200 LEU A O 1
ATOM 1623 N N . PRO A 1 201 ? 1.091 36.969 12.07 1 94.62 201 PRO A N 1
ATOM 1624 C CA . PRO A 1 201 ? 1.671 37.75 10.961 1 94.62 201 PRO A CA 1
ATOM 1625 C C . PRO A 1 201 ? 2.578 36.906 10.07 1 94.62 201 PRO A C 1
ATOM 1627 O O . PRO A 1 201 ? 3.088 37.375 9.062 1 94.62 201 PRO A O 1
ATOM 1630 N N . ASP A 1 202 ? 2.746 35.656 10.195 1 91.56 202 ASP A N 1
ATOM 1631 C CA . ASP A 1 202 ? 3.781 34.844 9.578 1 91.56 202 ASP A CA 1
ATOM 1632 C C . ASP A 1 202 ? 3.725 34.938 8.055 1 91.56 202 ASP A C 1
ATOM 1634 O O . ASP A 1 202 ? 4.758 35.094 7.398 1 91.56 202 ASP A O 1
ATOM 1638 N N . PHE A 1 203 ? 2.527 34.938 7.395 1 94.94 203 PHE A N 1
ATOM 1639 C CA . PHE A 1 203 ? 2.424 34.875 5.941 1 94.94 203 PHE A CA 1
ATOM 1640 C C . PHE A 1 203 ? 1.87 36.156 5.375 1 94.94 203 PHE A C 1
ATOM 1642 O O . PHE A 1 203 ? 1.476 36.219 4.207 1 94.94 203 PHE A O 1
ATOM 1649 N N . TRP A 1 204 ? 1.865 37.25 6.121 1 94.25 204 TRP A N 1
ATOM 1650 C CA . TRP A 1 204 ? 1.241 38.5 5.684 1 94.25 204 TRP A CA 1
ATOM 1651 C C . TRP A 1 204 ? 1.928 39.031 4.438 1 94.25 204 TRP A C 1
ATOM 1653 O O . TRP A 1 204 ? 1.265 39.531 3.521 1 94.25 204 TRP A O 1
ATOM 1663 N N . TYR A 1 205 ? 3.227 38.844 4.352 1 90.62 205 TYR A N 1
ATOM 1664 C CA . TYR A 1 205 ? 3.943 39.469 3.238 1 90.62 205 TYR A CA 1
ATOM 1665 C C . TYR A 1 205 ? 4.328 38.438 2.193 1 90.62 205 TYR A C 1
ATOM 1667 O O . TYR A 1 205 ? 5.137 38.688 1.304 1 90.62 205 TYR A O 1
ATOM 1675 N N . THR A 1 206 ? 3.832 37.25 2.229 1 92.75 206 THR A N 1
ATOM 1676 C CA . THR A 1 206 ? 3.951 36.219 1.199 1 92.75 206 THR A CA 1
ATOM 1677 C C . THR A 1 206 ? 2.582 35.875 0.62 1 92.75 206 THR A C 1
ATOM 1679 O O . THR A 1 206 ? 2.055 36.594 -0.222 1 92.75 206 THR A O 1
ATOM 1682 N N . HIS A 1 207 ? 1.954 34.938 1.227 1 95.06 207 HIS A N 1
ATOM 1683 C CA . HIS A 1 207 ? 0.649 34.531 0.703 1 95.06 207 HIS A CA 1
ATOM 1684 C C . HIS A 1 207 ? -0.414 35.594 1.052 1 95.06 207 HIS A C 1
ATOM 1686 O O . HIS A 1 207 ? -1.446 35.656 0.383 1 95.06 207 HIS A O 1
ATOM 1692 N N . GLY A 1 208 ? -0.171 36.312 2.102 1 95.56 208 GLY A N 1
ATOM 1693 C CA . GLY A 1 208 ? -1.078 37.406 2.422 1 95.56 208 GLY A CA 1
ATOM 1694 C C . GLY A 1 208 ? -1.178 38.438 1.318 1 95.56 208 GLY A C 1
ATOM 1695 O O . GLY A 1 208 ? -2.26 38.969 1.05 1 95.56 208 GLY A O 1
ATOM 1696 N N . GLN A 1 209 ? -0.067 38.688 0.676 1 93.94 209 GLN A N 1
ATOM 1697 C CA . GLN A 1 209 ? -0.053 39.625 -0.44 1 93.94 209 GLN A CA 1
ATOM 1698 C C . GLN A 1 209 ? -0.824 39.094 -1.636 1 93.94 209 GLN A C 1
ATOM 1700 O O . GLN A 1 209 ? -1.526 39.812 -2.324 1 93.94 209 GLN A O 1
ATOM 1705 N N . LEU A 1 210 ? -0.708 37.812 -1.868 1 94.94 210 LEU A N 1
ATOM 1706 C CA . LEU A 1 210 ? -1.413 37.156 -2.971 1 94.94 210 LEU A CA 1
ATOM 1707 C C . LEU A 1 210 ? -2.922 37.219 -2.756 1 94.94 210 LEU A C 1
ATOM 1709 O O . LEU A 1 210 ? -3.678 37.469 -3.697 1 94.94 210 LEU A O 1
ATOM 1713 N N . ILE A 1 211 ? -3.285 37 -1.543 1 96.69 211 ILE A N 1
ATOM 1714 C CA . ILE A 1 211 ? -4.703 37.062 -1.207 1 96.69 211 ILE A CA 1
ATOM 1715 C C . ILE A 1 211 ? -5.219 38.469 -1.346 1 96.69 211 ILE A C 1
ATOM 1717 O O . ILE A 1 211 ? -6.309 38.719 -1.878 1 96.69 211 ILE A O 1
ATOM 1721 N N . ALA A 1 212 ? -4.426 39.438 -0.878 1 96.19 212 ALA A N 1
ATOM 1722 C CA . ALA A 1 212 ? -4.793 40.844 -1 1 96.19 212 ALA A CA 1
ATOM 1723 C C . ALA A 1 212 ? -4.984 41.25 -2.463 1 96.19 212 ALA A C 1
ATOM 1725 O O . ALA A 1 212 ? -5.906 41.969 -2.795 1 96.19 212 ALA A O 1
ATOM 1726 N N . ASP A 1 213 ? -4.133 40.781 -3.326 1 95.69 213 ASP A N 1
ATOM 1727 C CA . ASP A 1 213 ? -4.242 41.062 -4.758 1 95.69 213 ASP A CA 1
ATOM 1728 C C . ASP A 1 213 ? -5.5 40.406 -5.34 1 95.69 213 ASP A C 1
ATOM 1730 O O . ASP A 1 213 ? -6.195 41.031 -6.152 1 95.69 213 ASP A O 1
ATOM 1734 N N . PHE A 1 214 ? -5.734 39.188 -4.91 1 95.62 214 PHE A N 1
ATOM 1735 C CA . PHE A 1 214 ? -6.875 38.438 -5.398 1 95.62 214 PHE A CA 1
ATOM 1736 C C . PHE A 1 214 ? -8.18 39.156 -5.094 1 95.62 214 PHE A C 1
ATOM 1738 O O . PHE A 1 214 ? -9.094 39.188 -5.926 1 95.62 214 PHE A O 1
ATOM 1745 N N . PHE A 1 215 ? -8.266 39.781 -3.963 1 96.19 215 PHE A N 1
ATOM 1746 C CA . PHE A 1 215 ? -9.492 40.469 -3.541 1 96.19 215 PHE A CA 1
ATOM 1747 C C . PHE A 1 215 ? -9.422 41.969 -3.842 1 96.19 215 PHE A C 1
ATOM 1749 O O . PHE A 1 215 ? -10.289 42.719 -3.428 1 96.19 215 PHE A O 1
ATOM 1756 N N . ARG A 1 216 ? -8.352 42.438 -4.469 1 95.06 216 ARG A N 1
ATOM 1757 C CA . ARG A 1 216 ? -8.18 43.812 -4.879 1 95.06 216 ARG A CA 1
ATOM 1758 C C . ARG A 1 216 ? -8.258 44.75 -3.682 1 95.06 216 ARG A C 1
ATOM 1760 O O . ARG A 1 216 ? -9.031 45.719 -3.695 1 95.06 216 ARG A O 1
ATOM 1767 N N . PHE A 1 217 ? -7.422 44.438 -2.674 1 94.62 217 PHE A N 1
ATOM 1768 C CA . PHE A 1 217 ? -7.309 45.312 -1.524 1 94.62 217 PHE A CA 1
ATOM 1769 C C . PHE A 1 217 ? -6.789 46.688 -1.948 1 94.62 217 PHE A C 1
ATOM 1771 O O . PHE A 1 217 ? -6.137 46.812 -2.984 1 94.62 217 PHE A O 1
ATOM 1778 N N . THR A 1 218 ? -7.09 47.75 -1.132 1 94.38 218 THR A N 1
ATOM 1779 C CA . THR A 1 218 ? -6.535 49.062 -1.374 1 94.38 218 THR A CA 1
ATOM 1780 C C . THR A 1 218 ? -5.027 49.062 -1.147 1 94.38 218 THR A C 1
ATOM 1782 O O . THR A 1 218 ? -4.492 48.188 -0.47 1 94.38 218 THR A O 1
ATOM 1785 N N . PRO A 1 219 ? -4.398 50.031 -1.697 1 91.56 219 PRO A N 1
ATOM 1786 C CA . PRO A 1 219 ? -2.951 50.125 -1.481 1 91.56 219 PRO A CA 1
ATOM 1787 C C . PRO A 1 219 ? -2.578 50.188 -0.001 1 91.56 219 PRO A C 1
ATOM 1789 O O . PRO A 1 219 ? -1.56 49.625 0.404 1 91.56 219 PRO A O 1
ATOM 1792 N N . GLU A 1 220 ? -3.404 50.812 0.73 1 88.31 220 GLU A N 1
ATOM 1793 C CA . GLU A 1 220 ? -3.156 50.906 2.166 1 88.31 220 GLU A CA 1
ATOM 1794 C C . GLU A 1 220 ? -3.266 49.562 2.838 1 88.31 220 GLU A C 1
ATOM 1796 O O . GLU A 1 220 ? -2.443 49.219 3.689 1 88.31 220 GLU A O 1
ATOM 1801 N N . GLU A 1 221 ? -4.219 48.812 2.443 1 90.81 221 GLU A N 1
ATOM 1802 C CA . GLU A 1 221 ? -4.43 47.469 2.994 1 90.81 221 GLU A CA 1
ATOM 1803 C C . GLU A 1 221 ? -3.334 46.5 2.547 1 90.81 221 GLU A C 1
ATOM 1805 O O . GLU A 1 221 ? -2.928 45.625 3.305 1 90.81 221 GLU A O 1
ATOM 1810 N N . LYS A 1 222 ? -2.877 46.719 1.403 1 90.75 222 LYS A N 1
ATOM 1811 C CA . LYS A 1 222 ? -1.838 45.875 0.837 1 90.75 222 LYS A CA 1
ATOM 1812 C C . LYS A 1 222 ? -0.493 46.125 1.515 1 90.75 222 LYS A C 1
ATOM 1814 O O . LYS A 1 222 ? 0.343 45.219 1.594 1 90.75 222 LYS A O 1
ATOM 1819 N N . ALA A 1 223 ? -0.376 47.344 1.952 1 89.38 223 ALA A N 1
ATOM 1820 C CA . ALA A 1 223 ? 0.877 47.688 2.617 1 89.38 223 ALA A CA 1
ATOM 1821 C C . ALA A 1 223 ? 1.046 46.906 3.916 1 89.38 223 ALA A C 1
ATOM 1823 O O . ALA A 1 223 ? 2.17 46.625 4.336 1 89.38 223 ALA A O 1
ATOM 1824 N N . CYS A 1 224 ? -0.088 46.5 4.516 1 91.5 224 CYS A N 1
ATOM 1825 C CA . CYS A 1 224 ? -0.122 45.656 5.707 1 91.5 224 CYS A CA 1
ATOM 1826 C C . CYS A 1 224 ? -1.368 44.781 5.719 1 91.5 224 CYS A C 1
ATOM 1828 O O . CYS A 1 224 ? -2.34 45.094 6.414 1 91.5 224 CYS A O 1
ATOM 1830 N N . PRO A 1 225 ? -1.282 43.688 5.09 1 91.81 225 PRO A N 1
ATOM 1831 C CA . PRO A 1 225 ? -2.486 42.844 4.98 1 91.81 225 PRO A CA 1
ATOM 1832 C C . PRO A 1 225 ? -2.789 42.062 6.266 1 91.81 225 PRO A C 1
ATOM 1834 O O . PRO A 1 225 ? -2.85 40.844 6.254 1 91.81 225 PRO A O 1
ATOM 1837 N N . LYS A 1 226 ? -3.111 42.688 7.328 1 91.69 226 LYS A N 1
ATOM 1838 C CA . LYS A 1 226 ? -3.266 42.125 8.656 1 91.69 226 LYS A CA 1
ATOM 1839 C C . LYS A 1 226 ? -4.703 41.656 8.891 1 91.69 226 LYS A C 1
ATOM 1841 O O . LYS A 1 226 ? -4.992 41 9.898 1 91.69 226 LYS A O 1
ATOM 1846 N N . ASN A 1 227 ? -5.633 41.938 8.008 1 91.62 227 ASN A N 1
ATOM 1847 C CA . ASN A 1 227 ? -7.031 41.594 8.273 1 91.62 227 ASN A CA 1
ATOM 1848 C C . ASN A 1 227 ? -7.594 40.656 7.23 1 91.62 227 ASN A C 1
ATOM 1850 O O . ASN A 1 227 ? -8.695 40.844 6.715 1 91.62 227 ASN A O 1
ATOM 1854 N N . ILE A 1 228 ? -6.801 39.719 6.895 1 96.19 228 ILE A N 1
ATOM 1855 C CA . ILE A 1 228 ? -7.309 38.656 6.02 1 96.19 228 ILE A CA 1
ATOM 1856 C C . ILE A 1 228 ? -8.266 37.75 6.801 1 96.19 228 ILE A C 1
ATOM 1858 O O . ILE A 1 228 ? -7.859 37.125 7.77 1 96.19 228 ILE A O 1
ATOM 1862 N N . SER A 1 229 ? -9.492 37.719 6.43 1 97.19 229 SER A N 1
ATOM 1863 C CA . SER A 1 229 ? -10.492 36.906 7.137 1 97.19 229 SER A CA 1
ATOM 1864 C C . SER A 1 229 ? -10.344 35.438 6.805 1 97.19 229 SER A C 1
ATOM 1866 O O . SER A 1 229 ? -9.727 35.062 5.801 1 97.19 229 SER A O 1
ATOM 1868 N N . PHE A 1 230 ? -10.898 34.594 7.66 1 98.12 230 PHE A N 1
ATOM 1869 C CA . PHE A 1 230 ? -10.906 33.156 7.426 1 98.12 230 PHE A CA 1
ATOM 1870 C C . PHE A 1 230 ? -11.617 32.812 6.125 1 98.12 230 PHE A C 1
ATOM 1872 O O . PHE A 1 230 ? -11.141 32 5.348 1 98.12 230 PHE A O 1
ATOM 1879 N N . GLU A 1 231 ? -12.664 33.469 5.828 1 97.94 231 GLU A N 1
ATOM 1880 C CA . GLU A 1 231 ? -13.406 33.25 4.59 1 97.94 231 GLU A CA 1
ATOM 1881 C C . GLU A 1 231 ? -12.578 33.656 3.371 1 97.94 231 GLU A C 1
ATOM 1883 O O . GLU A 1 231 ? -12.617 32.969 2.342 1 97.94 231 GLU A O 1
ATOM 1888 N N . GLN A 1 232 ? -11.922 34.781 3.496 1 97.75 232 GLN A N 1
ATOM 1889 C CA . GLN A 1 232 ? -11.086 35.219 2.381 1 97.75 232 GLN A CA 1
ATOM 1890 C C . GLN A 1 232 ? -9.992 34.188 2.088 1 97.75 232 GLN A C 1
ATOM 1892 O O . GLN A 1 232 ? -9.703 33.906 0.925 1 97.75 232 GLN A O 1
ATOM 1897 N N . PHE A 1 233 ? -9.422 33.656 3.133 1 98.25 233 PHE A N 1
ATOM 1898 C CA . PHE A 1 233 ? -8.414 32.625 3.002 1 98.25 233 PHE A CA 1
ATOM 1899 C C . PHE A 1 233 ? -8.977 31.406 2.281 1 98.25 233 PHE A C 1
ATOM 1901 O O . PHE A 1 233 ? -8.414 30.953 1.279 1 98.25 233 PHE A O 1
ATOM 1908 N N . LEU A 1 234 ? -10.117 30.875 2.73 1 98.56 234 LEU A N 1
ATOM 1909 C CA . LEU A 1 234 ? -10.734 29.703 2.141 1 98.56 234 LEU A CA 1
ATOM 1910 C C . LEU A 1 234 ? -11.141 29.953 0.695 1 98.56 234 LEU A C 1
ATOM 1912 O O . LEU A 1 234 ? -10.969 29.094 -0.17 1 98.56 234 LEU A O 1
ATOM 1916 N N . THR A 1 235 ? -11.656 31.156 0.452 1 98.06 235 THR A N 1
ATOM 1917 C CA . THR A 1 235 ? -12.094 31.531 -0.889 1 98.06 235 THR A CA 1
ATOM 1918 C C . THR A 1 235 ? -10.914 31.547 -1.857 1 98.06 235 THR A C 1
ATOM 1920 O O . THR A 1 235 ? -11.023 31.062 -2.986 1 98.06 235 THR A O 1
ATOM 1923 N N . TYR A 1 236 ? -9.859 32.094 -1.395 1 97.62 236 TYR A N 1
ATOM 1924 C CA . TYR A 1 236 ? -8.68 32.25 -2.24 1 97.62 236 TYR A CA 1
ATOM 1925 C C . TYR A 1 236 ? -8.164 30.875 -2.682 1 97.62 236 TYR A C 1
ATOM 1927 O O . TYR A 1 236 ? -8.039 30.609 -3.879 1 97.62 236 TYR A O 1
ATOM 1935 N N . PHE A 1 237 ? -7.918 29.891 -1.749 1 96.44 237 PHE A N 1
ATOM 1936 C CA . PHE A 1 237 ? -7.227 28.656 -2.135 1 96.44 237 PHE A CA 1
ATOM 1937 C C . PHE A 1 237 ? -8.195 27.672 -2.775 1 96.44 237 PHE A C 1
ATOM 1939 O O . PHE A 1 237 ? -7.77 26.703 -3.398 1 96.44 237 PHE A O 1
ATOM 1946 N N . THR A 1 238 ? -9.508 27.953 -2.721 1 97.56 238 THR A N 1
ATOM 1947 C CA . THR A 1 238 ? -10.477 27.094 -3.387 1 97.56 238 THR A CA 1
ATOM 1948 C C . THR A 1 238 ? -10.953 27.734 -4.691 1 97.56 238 THR A C 1
ATOM 1950 O O . THR A 1 238 ? -12.023 27.375 -5.199 1 97.56 238 THR A O 1
ATOM 1953 N N . SER A 1 239 ? -10.305 28.75 -5.117 1 96.62 239 SER A N 1
ATOM 1954 C CA . SER A 1 239 ? -10.633 29.328 -6.418 1 96.62 239 SER A CA 1
ATOM 1955 C C . SER A 1 239 ? -10.492 28.297 -7.535 1 96.62 239 SER A C 1
ATOM 1957 O O . SER A 1 239 ? -9.867 27.25 -7.352 1 96.62 239 SER A O 1
ATOM 1959 N N . ASP A 1 240 ? -10.992 28.594 -8.664 1 94.31 240 ASP A N 1
ATOM 1960 C CA . ASP A 1 240 ? -11.031 27.656 -9.773 1 94.31 240 ASP A CA 1
ATOM 1961 C C . ASP A 1 240 ? -9.625 27.266 -10.219 1 94.31 240 ASP A C 1
ATOM 1963 O O . ASP A 1 240 ? -9.375 26.109 -10.57 1 94.31 240 ASP A O 1
ATOM 1967 N N . THR A 1 241 ? -8.773 28.219 -10.148 1 93.19 241 THR A N 1
ATOM 1968 C CA . THR A 1 241 ? -7.395 27.969 -10.531 1 93.19 241 THR A CA 1
ATOM 1969 C C . THR A 1 241 ? -6.785 26.859 -9.672 1 93.19 241 THR A C 1
ATOM 1971 O O . THR A 1 241 ? -6.133 25.953 -10.188 1 93.19 241 THR A O 1
ATOM 1974 N N . PHE A 1 242 ? -7.051 26.891 -8.391 1 95.06 242 PHE A N 1
ATOM 1975 C CA . PHE A 1 242 ? -6.461 25.922 -7.469 1 95.06 242 PHE A CA 1
ATOM 1976 C C . PHE A 1 242 ? -7.25 24.625 -7.461 1 95.06 242 PHE A C 1
ATOM 1978 O O . PHE A 1 242 ? -6.68 23.547 -7.285 1 95.06 242 PHE A O 1
ATOM 1985 N N . LEU A 1 243 ? -8.523 24.656 -7.66 1 94.69 243 LEU A N 1
ATOM 1986 C CA . LEU A 1 243 ? -9.352 23.453 -7.727 1 94.69 243 LEU A CA 1
ATOM 1987 C C . LEU A 1 243 ? -8.945 22.578 -8.906 1 94.69 243 LEU A C 1
ATOM 1989 O O . LEU A 1 243 ? -9.023 21.359 -8.836 1 94.69 243 LEU A O 1
ATOM 1993 N N . GLU A 1 244 ? -8.438 23.25 -9.914 1 93 244 GLU A N 1
ATOM 1994 C CA . GLU A 1 244 ? -8.016 22.531 -11.109 1 93 244 GLU A CA 1
ATOM 1995 C C . GLU A 1 244 ? -6.594 22 -10.961 1 93 244 GLU A C 1
ATOM 1997 O O . GLU A 1 244 ? -6.23 21 -11.594 1 93 244 GLU A O 1
ATOM 2002 N N . ASN A 1 245 ? -5.879 22.703 -10.102 1 92.5 245 ASN A N 1
ATOM 2003 C CA . ASN A 1 245 ? -4.484 22.312 -9.891 1 92.5 245 ASN A CA 1
ATOM 2004 C C . ASN A 1 245 ? -4.117 22.344 -8.414 1 92.5 245 ASN A C 1
ATOM 2006 O O . ASN A 1 245 ? -3.223 23.078 -8 1 92.5 245 ASN A O 1
ATOM 2010 N N . PRO A 1 246 ? -4.648 21.406 -7.68 1 92.75 246 PRO A N 1
ATOM 2011 C CA . PRO A 1 246 ? -4.438 21.438 -6.23 1 92.75 246 PRO A CA 1
ATOM 2012 C C . PRO A 1 246 ? -2.986 21.156 -5.84 1 92.75 246 PRO A C 1
ATOM 2014 O O . PRO A 1 246 ? -2.562 21.516 -4.738 1 92.75 246 PRO A O 1
ATOM 2017 N N . GLY A 1 247 ? -2.25 20.562 -6.695 1 90.12 247 GLY A N 1
ATOM 2018 C CA . GLY A 1 247 ? -0.854 20.266 -6.426 1 90.12 247 GLY A CA 1
ATOM 2019 C C . GLY A 1 247 ? 0.001 21.5 -6.25 1 90.12 247 GLY A C 1
ATOM 2020 O O . GLY A 1 247 ? 1.12 21.422 -5.738 1 90.12 247 GLY A O 1
ATOM 2021 N N . THR A 1 248 ? -0.465 22.656 -6.582 1 91.88 248 THR A N 1
ATOM 2022 C CA . THR A 1 248 ? 0.294 23.906 -6.5 1 91.88 248 THR A CA 1
ATOM 2023 C C . THR A 1 248 ? 0.021 24.625 -5.18 1 91.88 248 THR A C 1
ATOM 2025 O O . THR A 1 248 ? 0.642 25.641 -4.883 1 91.88 248 THR A O 1
ATOM 2028 N N . LEU A 1 249 ? -0.812 24.078 -4.422 1 95.06 249 LEU A N 1
ATOM 2029 C CA . LEU A 1 249 ? -1.168 24.703 -3.148 1 95.06 249 LEU A CA 1
ATOM 2030 C C . LEU A 1 249 ? -0.01 24.609 -2.16 1 95.06 249 LEU A C 1
ATOM 2032 O O . LEU A 1 249 ? 0.831 23.703 -2.262 1 95.06 249 LEU A O 1
ATOM 2036 N N . ASN A 1 250 ? -0.033 25.609 -1.256 1 95.12 250 ASN A N 1
ATOM 2037 C CA . ASN A 1 250 ? 0.919 25.562 -0.151 1 95.12 250 ASN A CA 1
ATOM 2038 C C . ASN A 1 250 ? 0.69 24.344 0.743 1 95.12 250 ASN A C 1
ATOM 2040 O O . ASN A 1 250 ? -0.453 23.984 1.034 1 95.12 250 ASN A O 1
ATOM 2044 N N . ASP A 1 251 ? 1.699 23.719 1.299 1 93.94 251 ASP A N 1
ATOM 2045 C CA . ASP A 1 251 ? 1.651 22.484 2.059 1 93.94 251 ASP A CA 1
ATOM 2046 C C . ASP A 1 251 ? 0.815 22.641 3.328 1 93.94 251 ASP A C 1
ATOM 2048 O O . ASP A 1 251 ? 0.26 21.672 3.84 1 93.94 251 ASP A O 1
ATOM 2052 N N . HIS A 1 252 ? 0.713 23.844 3.805 1 95.69 252 HIS A N 1
ATOM 2053 C CA . HIS A 1 252 ? 0.009 24.078 5.062 1 95.69 252 HIS A CA 1
ATOM 2054 C C . HIS A 1 252 ? -1.492 23.859 4.898 1 95.69 252 HIS A C 1
ATOM 2056 O O . HIS A 1 252 ? -2.203 23.656 5.887 1 95.69 252 HIS A O 1
ATOM 2062 N N . TRP A 1 253 ? -1.956 23.891 3.621 1 97.62 253 TRP A N 1
ATOM 2063 C CA . TRP A 1 253 ? -3.393 23.703 3.436 1 97.62 253 TRP A CA 1
ATOM 2064 C C . TRP A 1 253 ? -3.68 22.875 2.188 1 97.62 253 TRP A C 1
ATOM 2066 O O . TRP A 1 253 ? -4.82 22.812 1.729 1 97.62 253 TRP A O 1
ATOM 2076 N N . ALA A 1 254 ? -2.668 22.25 1.602 1 96.69 254 ALA A N 1
ATOM 2077 C CA . ALA A 1 254 ? -2.885 21.344 0.482 1 96.69 254 ALA A CA 1
ATOM 2078 C C . ALA A 1 254 ? -3.41 19.984 0.967 1 96.69 254 ALA A C 1
ATOM 2080 O O . ALA A 1 254 ? -3.088 19.547 2.074 1 96.69 254 ALA A O 1
ATOM 2081 N N . PRO A 1 255 ? -4.207 19.344 0.137 1 96.81 255 PRO A N 1
ATOM 2082 C CA . PRO A 1 255 ? -4.578 17.969 0.482 1 96.81 255 PRO A CA 1
ATOM 2083 C C . PRO A 1 255 ? -3.363 17.062 0.671 1 96.81 255 PRO A C 1
ATOM 2085 O O . PRO A 1 255 ? -2.299 17.312 0.103 1 96.81 255 PRO A O 1
ATOM 2088 N N . TYR A 1 256 ? -3.543 16.031 1.465 1 96.19 256 TYR A N 1
ATOM 2089 C CA . TYR A 1 256 ? -2.445 15.156 1.852 1 96.19 256 TYR A CA 1
ATOM 2090 C C . TYR A 1 256 ? -1.803 14.516 0.628 1 96.19 256 TYR A C 1
ATOM 2092 O O . TYR A 1 256 ? -0.591 14.289 0.603 1 96.19 256 TYR A O 1
ATOM 2100 N N . LYS A 1 257 ? -2.596 14.211 -0.398 1 93.38 257 LYS A N 1
ATOM 2101 C CA . LYS A 1 257 ? -2.094 13.625 -1.636 1 93.38 257 LYS A CA 1
ATOM 2102 C C . LYS A 1 257 ? -0.922 14.43 -2.193 1 93.38 257 LYS A C 1
ATOM 2104 O O . LYS A 1 257 ? 0.003 13.859 -2.779 1 93.38 257 LYS A O 1
ATOM 2109 N N . TYR A 1 258 ? -0.922 15.703 -1.919 1 93.38 258 TYR A N 1
ATOM 2110 C CA . TYR A 1 258 ? 0.059 16.578 -2.547 1 93.38 258 TYR A CA 1
ATOM 2111 C C . TYR A 1 258 ? 1.133 17 -1.549 1 93.38 258 TYR A C 1
ATOM 2113 O O . TYR A 1 258 ? 1.991 17.828 -1.863 1 93.38 258 TYR A O 1
ATOM 2121 N N . VAL A 1 259 ? 1.105 16.516 -0.401 1 94.44 259 VAL A N 1
ATOM 2122 C CA . VAL A 1 259 ? 2.094 16.828 0.63 1 94.44 259 VAL A CA 1
ATOM 2123 C C . VAL A 1 259 ? 2.803 15.547 1.058 1 94.44 259 VAL A C 1
ATOM 2125 O O . VAL A 1 259 ? 4.031 15.453 0.979 1 94.44 259 VAL A O 1
ATOM 2128 N N . CYS A 1 260 ? 2.049 14.633 1.441 1 94.5 260 CYS A N 1
ATOM 2129 C CA . CYS A 1 260 ? 2.467 13.289 1.816 1 94.5 260 CYS A CA 1
ATOM 2130 C C . CYS A 1 260 ? 1.393 12.266 1.466 1 94.5 260 CYS A C 1
ATOM 2132 O O . CYS A 1 260 ? 0.511 11.977 2.277 1 94.5 260 CYS A O 1
ATOM 2134 N N . ASP A 1 261 ? 1.553 11.703 0.304 1 93.12 261 ASP A N 1
ATOM 2135 C CA . ASP A 1 261 ? 0.6 10.711 -0.19 1 93.12 261 ASP A CA 1
ATOM 2136 C C . ASP A 1 261 ? 0.841 9.344 0.453 1 93.12 261 ASP A C 1
ATOM 2138 O O . ASP A 1 261 ? 1.868 8.711 0.206 1 93.12 261 ASP A O 1
ATOM 2142 N N . PRO A 1 262 ? -0.175 8.883 1.26 1 94.12 262 PRO A N 1
ATOM 2143 C CA . PRO A 1 262 ? 0.031 7.574 1.886 1 94.12 262 PRO A CA 1
ATOM 2144 C C . PRO A 1 262 ? 0.144 6.441 0.866 1 94.12 262 PRO A C 1
ATOM 2146 O O . PRO A 1 262 ? 0.708 5.387 1.168 1 94.12 262 PRO A O 1
ATOM 2149 N N . CYS A 1 263 ? -0.344 6.641 -0.339 1 90.94 263 CYS A N 1
ATOM 2150 C CA . CYS A 1 263 ? -0.301 5.617 -1.378 1 90.94 263 CYS A CA 1
ATOM 2151 C C . CYS A 1 263 ? 1.118 5.434 -1.903 1 90.94 263 CYS A C 1
ATOM 2153 O O . CYS A 1 263 ? 1.461 4.367 -2.416 1 90.94 263 CYS A O 1
ATOM 2155 N N . LEU A 1 264 ? 1.922 6.414 -1.768 1 88.81 264 LEU A N 1
ATOM 2156 C CA . LEU A 1 264 ? 3.322 6.367 -2.174 1 88.81 264 LEU A CA 1
ATOM 2157 C C . LEU A 1 264 ? 4.223 6.066 -0.982 1 88.81 264 LEU A C 1
ATOM 2159 O O . LEU A 1 264 ? 5.152 5.262 -1.09 1 88.81 264 LEU A O 1
ATOM 2163 N N . PHE A 1 265 ? 3.984 6.73 0.103 1 92.12 265 PHE A N 1
ATOM 2164 C CA . PHE A 1 265 ? 4.828 6.664 1.29 1 92.12 265 PHE A CA 1
ATOM 2165 C C . PHE A 1 265 ? 4.641 5.34 2.014 1 92.12 265 PHE A C 1
ATOM 2167 O O . PHE A 1 265 ? 5.531 4.891 2.74 1 92.12 265 PHE A O 1
ATOM 2174 N N . ARG A 1 266 ? 3.486 4.738 1.893 1 91.88 266 ARG A N 1
ATOM 2175 C CA . ARG A 1 266 ? 3.182 3.428 2.459 1 91.88 266 ARG A CA 1
ATOM 2176 C C . ARG A 1 266 ? 3.57 3.365 3.934 1 91.88 266 ARG A C 1
ATOM 2178 O O . ARG A 1 266 ? 4.398 2.545 4.328 1 91.88 266 ARG A O 1
ATOM 2185 N N . PRO A 1 267 ? 2.889 4.148 4.773 1 95.75 267 PRO A N 1
ATOM 2186 C CA . PRO A 1 267 ? 3.238 4.168 6.195 1 95.75 267 PRO A CA 1
ATOM 2187 C C . PRO A 1 267 ? 2.828 2.891 6.926 1 95.75 267 PRO A C 1
ATOM 2189 O O . PRO A 1 267 ? 1.887 2.213 6.504 1 95.75 267 PRO A O 1
ATOM 2192 N N . HIS A 1 268 ? 3.576 2.566 8.008 1 95.5 268 HIS A N 1
ATOM 2193 C CA . HIS A 1 268 ? 3.174 1.529 8.953 1 95.5 268 HIS A CA 1
ATOM 2194 C C . HIS A 1 268 ? 2.129 2.051 9.93 1 95.5 268 HIS A C 1
ATOM 2196 O O . HIS A 1 268 ? 1.303 1.285 10.43 1 95.5 268 HIS A O 1
ATOM 2202 N N . VAL A 1 269 ? 2.299 3.35 10.18 1 96.69 269 VAL A N 1
ATOM 2203 C CA . VAL A 1 269 ? 1.38 3.973 11.125 1 96.69 269 VAL A CA 1
ATOM 2204 C C . VAL A 1 269 ? 0.812 5.258 10.523 1 96.69 269 VAL A C 1
ATOM 2206 O O . VAL A 1 269 ? 1.564 6.156 10.133 1 96.69 269 VAL A O 1
ATOM 2209 N N . LEU A 1 270 ? -0.456 5.207 10.367 1 97.62 270 LEU A N 1
ATOM 2210 C CA . LEU A 1 270 ? -1.206 6.418 10.055 1 97.62 270 LEU A CA 1
ATOM 2211 C C . LEU A 1 270 ? -1.829 7.012 11.32 1 97.62 270 LEU A C 1
ATOM 2213 O O . LEU A 1 270 ? -2.939 6.637 11.703 1 97.62 270 LEU A O 1
ATOM 2217 N N . GLY A 1 271 ? -1.065 7.961 11.938 1 97.31 271 GLY A N 1
ATOM 2218 C CA . GLY A 1 271 ? -1.549 8.602 13.148 1 97.31 271 GLY A CA 1
ATOM 2219 C C . GLY A 1 271 ? -2.533 9.727 12.875 1 97.31 271 GLY A C 1
ATOM 2220 O O . GLY A 1 271 ? -2.605 10.234 11.758 1 97.31 271 GLY A O 1
ATOM 2221 N N . LYS A 1 272 ? -3.262 10.039 13.875 1 96.81 272 LYS A N 1
ATOM 2222 C CA . LYS A 1 272 ? -4.199 11.156 13.797 1 96.81 272 LYS A CA 1
ATOM 2223 C C . LYS A 1 272 ? -3.893 12.211 14.852 1 96.81 272 LYS A C 1
ATOM 2225 O O . LYS A 1 272 ? -3.48 11.875 15.969 1 96.81 272 LYS A O 1
ATOM 2230 N N . MET A 1 273 ? -4.113 13.43 14.484 1 94.75 273 MET A N 1
ATOM 2231 C CA . MET A 1 273 ? -3.918 14.516 15.445 1 94.75 273 MET A CA 1
ATOM 2232 C C . MET A 1 273 ? -4.844 14.352 16.641 1 94.75 273 MET A C 1
ATOM 2234 O O . MET A 1 273 ? -4.477 14.695 17.766 1 94.75 273 MET A O 1
ATOM 2238 N N . GLU A 1 274 ? -6.043 13.805 16.438 1 91.62 274 GLU A N 1
ATOM 2239 C CA . GLU A 1 274 ? -7.059 13.625 17.469 1 91.62 274 GLU A CA 1
ATOM 2240 C C . GLU A 1 274 ? -6.621 12.586 18.5 1 91.62 274 GLU A C 1
ATOM 2242 O O . GLU A 1 274 ? -7.074 12.602 19.641 1 91.62 274 GLU A O 1
ATOM 2247 N N . THR A 1 275 ? -5.691 11.703 18.078 1 92.31 275 THR A N 1
ATOM 2248 C CA . THR A 1 275 ? -5.137 10.68 18.953 1 92.31 275 THR A CA 1
ATOM 2249 C C . THR A 1 275 ? -3.613 10.742 18.969 1 92.31 275 THR A C 1
ATOM 2251 O O . THR A 1 275 ? -2.945 9.711 19.047 1 92.31 275 THR A O 1
ATOM 2254 N N . PHE A 1 276 ? -3.154 11.906 18.922 1 92 276 PHE A N 1
ATOM 2255 C CA . PHE A 1 276 ? -1.745 12.172 18.672 1 92 276 PHE A CA 1
ATOM 2256 C C . PHE A 1 276 ? -0.866 11.539 19.734 1 92 276 PHE A C 1
ATOM 2258 O O . PHE A 1 276 ? 0.125 10.875 19.422 1 92 276 PHE A O 1
ATOM 2265 N N . ALA A 1 277 ? -1.19 11.781 20.938 1 87.56 277 ALA A N 1
ATOM 2266 C CA . ALA A 1 277 ? -0.353 11.305 22.031 1 87.56 277 ALA A CA 1
ATOM 2267 C C . ALA A 1 277 ? -0.259 9.781 22.031 1 87.56 277 ALA A C 1
ATOM 2269 O O . ALA A 1 277 ? 0.835 9.219 22.141 1 87.56 277 ALA A O 1
ATOM 2270 N N . ARG A 1 278 ? -1.36 9.141 21.906 1 91.06 278 ARG A N 1
ATOM 2271 C CA . ARG A 1 278 ? -1.409 7.684 21.922 1 91.06 278 ARG A CA 1
ATOM 2272 C C . ARG A 1 278 ? -0.695 7.09 20.719 1 91.06 278 ARG A C 1
ATOM 2274 O O . ARG A 1 278 ? 0.055 6.121 20.844 1 91.06 278 ARG A O 1
ATOM 2281 N N . ASP A 1 279 ? -0.95 7.652 19.562 1 94.75 279 ASP A N 1
ATOM 2282 C CA . ASP A 1 279 ? -0.332 7.16 18.344 1 94.75 279 ASP A CA 1
ATOM 2283 C C . ASP A 1 279 ? 1.182 7.359 18.375 1 94.75 279 ASP A C 1
ATOM 2285 O O . ASP A 1 279 ? 1.938 6.473 17.969 1 94.75 279 ASP A O 1
ATOM 2289 N N . SER A 1 280 ? 1.584 8.508 18.875 1 93.31 280 SER A N 1
ATOM 2290 C CA . SER A 1 280 ? 3.012 8.805 18.953 1 93.31 280 SER A CA 1
ATOM 2291 C C . SER A 1 280 ? 3.717 7.863 19.938 1 93.31 280 SER A C 1
ATOM 2293 O O . SER A 1 280 ? 4.836 7.422 19.672 1 93.31 280 SER A O 1
ATOM 2295 N N . ARG A 1 281 ? 3.115 7.602 21.016 1 91.5 281 ARG A N 1
ATOM 2296 C CA . ARG A 1 281 ? 3.709 6.691 21.984 1 91.5 281 ARG A CA 1
ATOM 2297 C C . ARG A 1 281 ? 3.926 5.309 21.375 1 91.5 281 ARG A C 1
ATOM 2299 O O . ARG A 1 281 ? 4.949 4.668 21.625 1 91.5 281 ARG A O 1
ATOM 2306 N N . ALA A 1 282 ? 2.938 4.836 20.641 1 94.5 282 ALA A N 1
ATOM 2307 C CA . ALA A 1 282 ? 3.059 3.531 19.984 1 94.5 282 ALA A CA 1
ATOM 2308 C C . ALA A 1 282 ? 4.277 3.486 19.062 1 94.5 282 ALA A C 1
ATOM 2310 O O . ALA A 1 282 ? 4.996 2.486 19.031 1 94.5 282 ALA A O 1
ATOM 2311 N N . ILE A 1 283 ? 4.527 4.551 18.344 1 95.75 283 ILE A N 1
ATOM 2312 C CA . ILE A 1 283 ? 5.652 4.637 17.422 1 95.75 283 ILE A CA 1
ATOM 2313 C C . ILE A 1 283 ? 6.961 4.672 18.203 1 95.75 283 ILE A C 1
ATOM 2315 O O . ILE A 1 283 ? 7.91 3.959 17.859 1 95.75 283 ILE A O 1
ATOM 2319 N N . LEU A 1 284 ? 6.926 5.484 19.266 1 94.38 284 LEU A N 1
ATOM 2320 C CA . LEU A 1 284 ? 8.125 5.605 20.078 1 94.38 284 LEU A CA 1
ATOM 2321 C C . LEU A 1 284 ? 8.484 4.273 20.719 1 94.38 284 LEU A C 1
ATOM 2323 O O . LEU A 1 284 ? 9.664 3.914 20.797 1 94.38 284 LEU A O 1
ATOM 2327 N N . GLU A 1 285 ? 7.535 3.607 21.172 1 92.88 285 GLU A N 1
ATOM 2328 C CA . GLU A 1 285 ? 7.762 2.297 21.766 1 92.88 285 GLU A CA 1
ATOM 2329 C C . GLU A 1 285 ? 8.344 1.316 20.766 1 92.88 285 GLU A C 1
ATOM 2331 O O . GLU A 1 285 ? 9.297 0.593 21.062 1 92.88 285 GLU A O 1
ATOM 2336 N N . ALA A 1 286 ? 7.781 1.316 19.594 1 93.38 286 ALA A N 1
ATOM 2337 C CA . ALA A 1 286 ? 8.242 0.414 18.531 1 93.38 286 ALA A CA 1
ATOM 2338 C C . ALA A 1 286 ? 9.688 0.725 18.141 1 93.38 286 ALA A C 1
ATOM 2340 O O . ALA A 1 286 ? 10.445 -0.175 17.766 1 93.38 286 ALA A O 1
ATOM 2341 N N . ALA A 1 287 ? 10.062 1.988 18.25 1 94.69 287 ALA A N 1
ATOM 2342 C CA . ALA A 1 287 ? 11.398 2.436 17.844 1 94.69 287 ALA A CA 1
ATOM 2343 C C . ALA A 1 287 ? 12.359 2.418 19.031 1 94.69 287 ALA A C 1
ATOM 2345 O O . ALA A 1 287 ? 13.523 2.783 18.906 1 94.69 287 ALA A O 1
ATOM 2346 N N . ASN A 1 288 ? 11.891 2.049 20.234 1 92.62 288 ASN A N 1
ATOM 2347 C CA . ASN A 1 288 ? 12.672 2.074 21.469 1 92.62 288 ASN A CA 1
ATOM 2348 C C . ASN A 1 288 ? 13.156 3.484 21.797 1 92.62 288 ASN A C 1
ATOM 2350 O O . ASN A 1 288 ? 14.328 3.682 22.125 1 92.62 288 ASN A O 1
ATOM 2354 N N . LEU A 1 289 ? 12.266 4.422 21.625 1 92.81 289 LEU A N 1
ATOM 2355 C CA . LEU A 1 289 ? 12.609 5.82 21.844 1 92.81 289 LEU A CA 1
ATOM 2356 C C . LEU A 1 289 ? 11.734 6.43 22.938 1 92.81 289 LEU A C 1
ATOM 2358 O O . LEU A 1 289 ? 11.648 7.652 23.062 1 92.81 289 LEU A O 1
ATOM 2362 N N . THR A 1 290 ? 11.141 5.633 23.719 1 88.75 290 THR A N 1
ATOM 2363 C CA . THR A 1 290 ? 10.234 6.137 24.734 1 88.75 290 THR A CA 1
ATOM 2364 C C . THR A 1 290 ? 10.984 7.02 25.734 1 88.75 290 THR A C 1
ATOM 2366 O O . THR A 1 290 ? 10.383 7.875 26.391 1 88.75 290 THR A O 1
ATOM 2369 N N . TRP A 1 291 ? 12.281 6.836 25.781 1 86.12 291 TRP A N 1
ATOM 2370 C CA . TRP A 1 291 ? 13.102 7.59 26.734 1 86.12 291 TRP A CA 1
ATOM 2371 C C . TRP A 1 291 ? 13.102 9.078 26.391 1 86.12 291 TRP A C 1
ATOM 2373 O O . TRP A 1 291 ? 13.375 9.922 27.234 1 86.12 291 TRP A O 1
ATOM 2383 N N . VAL A 1 292 ? 12.766 9.438 25.172 1 85.44 292 VAL A N 1
ATOM 2384 C CA . VAL A 1 292 ? 12.773 10.836 24.75 1 85.44 292 VAL A CA 1
ATOM 2385 C C . VAL A 1 292 ? 11.664 11.594 25.484 1 85.44 292 VAL A C 1
ATOM 2387 O O . VAL A 1 292 ? 11.75 12.812 25.656 1 85.44 292 VAL A O 1
ATOM 2390 N N . LEU A 1 293 ? 10.648 10.766 25.891 1 78.38 293 LEU A N 1
ATOM 2391 C CA . LEU A 1 293 ? 9.531 11.375 26.594 1 78.38 293 LEU A CA 1
ATOM 2392 C C . LEU A 1 293 ? 9.914 11.711 28.031 1 78.38 293 LEU A C 1
ATOM 2394 O O . LEU A 1 293 ? 9.336 12.625 28.641 1 78.38 293 LEU A O 1
ATOM 2398 N N . SER A 1 294 ? 10.734 10.789 28.734 1 64.75 294 SER A N 1
ATOM 2399 C CA . SER A 1 294 ? 11.172 10.969 30.125 1 64.75 294 SER A CA 1
ATOM 2400 C C . SER A 1 294 ? 12.195 12.086 30.234 1 64.75 294 SER A C 1
ATOM 2402 O O . SER A 1 294 ? 12.32 12.719 31.297 1 64.75 294 SER A O 1
ATOM 2404 N N . ALA A 1 295 ? 13.102 12.266 29.359 1 52.16 295 ALA A N 1
ATOM 2405 C CA . ALA A 1 295 ? 14.078 13.352 29.422 1 52.16 295 ALA A CA 1
ATOM 2406 C C . ALA A 1 295 ? 13.398 14.68 29.75 1 52.16 295 ALA A C 1
ATOM 2408 O O . ALA A 1 295 ? 14.055 15.617 30.203 1 52.16 295 ALA A O 1
ATOM 2409 N N . GLN A 1 296 ? 12.203 14.703 29.719 1 47.97 296 GLN A N 1
ATOM 2410 C CA . GLN A 1 296 ? 11.398 15.883 30.016 1 47.97 296 GLN A CA 1
ATOM 2411 C C . GLN A 1 296 ? 11.367 16.156 31.516 1 47.97 296 GLN A C 1
ATOM 2413 O O . GLN A 1 296 ? 11.344 17.328 31.938 1 47.97 296 GLN A O 1
ATOM 2418 N N . THR A 1 297 ? 11.422 15.008 32.406 1 41.72 297 THR A N 1
ATOM 2419 C CA . THR A 1 297 ? 11.055 15.156 33.812 1 41.72 297 THR A CA 1
ATOM 2420 C C . THR A 1 297 ? 12.258 15.594 34.625 1 41.72 297 THR A C 1
ATOM 2422 O O . THR A 1 297 ? 12.094 16.094 35.75 1 41.72 297 THR A O 1
ATOM 2425 N N . ASN A 1 298 ? 13.414 15.336 34.375 1 36.59 298 ASN A N 1
ATOM 2426 C CA . ASN A 1 298 ? 14.445 15.578 35.375 1 36.59 298 ASN A CA 1
ATOM 2427 C C . ASN A 1 298 ? 14.836 17.062 35.438 1 36.59 298 ASN A C 1
ATOM 2429 O O . ASN A 1 298 ? 15.758 17.438 36.156 1 36.59 298 ASN A O 1
ATOM 2433 N N . THR A 1 299 ? 14.672 17.781 34.5 1 36.19 299 THR A N 1
ATOM 2434 C CA . THR A 1 299 ? 15.289 19.078 34.75 1 36.19 299 THR A CA 1
ATOM 2435 C C . THR A 1 299 ? 14.773 19.688 36.031 1 36.19 299 THR A C 1
ATOM 2437 O O . THR A 1 299 ? 15.562 20.047 36.906 1 36.19 299 THR A O 1
ATOM 2440 N N . SER A 1 300 ? 14.188 21.109 36.031 1 32.72 300 SER A N 1
ATOM 2441 C CA . SER A 1 300 ? 14.18 22.031 37.156 1 32.72 300 SER A CA 1
ATOM 2442 C C . SER A 1 300 ? 13.234 21.547 38.25 1 32.72 300 SER A C 1
ATOM 2444 O O . SER A 1 300 ? 12.016 21.672 38.125 1 32.72 300 SER A O 1
ATOM 2446 N N . ARG A 1 301 ? 13.391 20.547 38.875 1 37.06 301 ARG A N 1
ATOM 2447 C CA . ARG A 1 301 ? 12.945 20.578 40.25 1 37.06 301 ARG A CA 1
ATOM 2448 C C . ARG A 1 301 ? 13.297 21.906 40.906 1 37.06 301 ARG A C 1
ATOM 2450 O O . ARG A 1 301 ? 14.148 21.953 41.812 1 37.06 301 ARG A O 1
ATOM 2457 N N . ASP A 1 302 ? 13.641 23 40.219 1 30.48 302 ASP A N 1
ATOM 2458 C CA . ASP A 1 302 ? 13.594 24.078 41.188 1 30.48 302 ASP A CA 1
ATOM 2459 C C . ASP A 1 302 ? 12.273 24.062 41.969 1 30.48 302 ASP A C 1
ATOM 2461 O O . ASP A 1 302 ? 11.203 24.188 41.344 1 30.48 302 ASP A O 1
ATOM 2465 N N . GLU A 1 303 ? 12.07 23.484 43.094 1 35.31 303 GLU A N 1
ATOM 2466 C CA . GLU A 1 303 ? 11.102 23.516 44.156 1 35.31 303 GLU A CA 1
ATOM 2467 C C . GLU A 1 303 ? 10.312 24.828 44.156 1 35.31 303 GLU A C 1
ATOM 2469 O O . GLU A 1 303 ? 9.266 24.922 44.812 1 35.31 303 GLU A O 1
ATOM 2474 N N . THR A 1 304 ? 10.961 26 44.031 1 32.78 304 THR A N 1
ATOM 2475 C CA . THR A 1 304 ? 10.312 27.281 44.281 1 32.78 304 THR A CA 1
ATOM 2476 C C . THR A 1 304 ? 9.297 27.594 43.188 1 32.78 304 THR A C 1
ATOM 2478 O O . THR A 1 304 ? 8.484 28.5 43.344 1 32.78 304 THR A O 1
ATOM 2481 N N . SER A 1 305 ? 9.719 27.547 41.844 1 35.5 305 SER A N 1
ATOM 2482 C CA . SER A 1 305 ? 8.68 28.016 40.938 1 35.5 305 SER A CA 1
ATOM 2483 C C . SER A 1 305 ? 7.574 26.984 40.781 1 35.5 305 SER A C 1
ATOM 2485 O O . SER A 1 305 ? 7.848 25.797 40.531 1 35.5 305 SER A O 1
ATOM 2487 N N . ALA A 1 306 ? 6.551 27.016 41.406 1 35.59 306 ALA A N 1
ATOM 2488 C CA . ALA A 1 306 ? 5.277 26.312 41.531 1 35.59 306 ALA A CA 1
ATOM 2489 C C . ALA A 1 306 ? 4.82 25.75 40.188 1 35.59 306 ALA A C 1
ATOM 2491 O O . ALA A 1 306 ? 3.832 25.016 40.125 1 35.59 306 ALA A O 1
ATOM 2492 N N . HIS A 1 307 ? 4.984 26.531 39.062 1 37.41 307 HIS A N 1
ATOM 2493 C CA . HIS A 1 307 ? 4.191 26.141 37.875 1 37.41 307 HIS A CA 1
ATOM 2494 C C . HIS A 1 307 ? 4.883 25.031 37.094 1 37.41 307 HIS A C 1
ATOM 2496 O O . HIS A 1 307 ? 6.055 25.156 36.75 1 37.41 307 HIS A O 1
ATOM 2502 N N . PRO A 1 308 ? 4.66 23.859 37.219 1 38.25 308 PRO A N 1
ATOM 2503 C CA . PRO A 1 308 ? 5.258 22.828 36.344 1 38.25 308 PRO A CA 1
ATOM 2504 C C . PRO A 1 308 ? 5.344 23.266 34.875 1 38.25 308 PRO A C 1
ATOM 2506 O O . PRO A 1 308 ? 4.324 23.578 34.281 1 38.25 308 PRO A O 1
ATOM 2509 N N . VAL A 1 309 ? 6.277 24.094 34.375 1 39.03 309 VAL A N 1
ATOM 2510 C CA . VAL A 1 309 ? 6.676 24.391 33 1 39.03 309 VAL A CA 1
ATOM 2511 C C . VAL A 1 309 ? 6.383 23.172 32.125 1 39.03 309 VAL A C 1
ATOM 2513 O O . VAL A 1 309 ? 6.504 23.25 30.906 1 39.03 309 VAL A O 1
ATOM 2516 N N . ASP A 1 310 ? 6.207 21.953 32.625 1 48.75 310 ASP A N 1
ATOM 2517 C CA . ASP A 1 310 ? 6.102 20.688 31.891 1 48.75 310 ASP A CA 1
ATOM 2518 C C . ASP A 1 310 ? 4.828 20.641 31.062 1 48.75 310 ASP A C 1
ATOM 2520 O O . ASP A 1 310 ? 4.5 19.594 30.469 1 48.75 310 ASP A O 1
ATOM 2524 N N . ASP A 1 311 ? 4.113 21.844 30.875 1 68.44 311 ASP A N 1
ATOM 2525 C CA . ASP A 1 311 ? 2.814 21.875 30.219 1 68.44 311 ASP A CA 1
ATOM 2526 C C . ASP A 1 311 ? 2.963 22.234 28.734 1 68.44 311 ASP A C 1
ATOM 2528 O O . ASP A 1 311 ? 3.602 23.219 28.391 1 68.44 311 ASP A O 1
ATOM 2532 N N . ARG A 1 312 ? 2.73 21.328 27.844 1 72 312 ARG A N 1
ATOM 2533 C CA . ARG A 1 312 ? 2.734 21.469 26.391 1 72 312 ARG A CA 1
ATOM 2534 C C . ARG A 1 312 ? 2.172 22.828 25.984 1 72 312 ARG A C 1
ATOM 2536 O O . ARG A 1 312 ? 2.689 23.469 25.062 1 72 312 ARG A O 1
ATOM 2543 N N . SER A 1 313 ? 1.316 23.25 26.734 1 83.75 313 SER A N 1
ATOM 2544 C CA . SER A 1 313 ? 0.677 24.531 26.406 1 83.75 313 SER A CA 1
ATOM 2545 C C . SER A 1 313 ? 1.628 25.688 26.641 1 83.75 313 SER A C 1
ATOM 2547 O O . SER A 1 313 ? 1.714 26.594 25.797 1 83.75 313 SER A O 1
ATOM 2549 N N . LEU A 1 314 ? 2.283 25.656 27.703 1 85.75 314 LEU A N 1
ATOM 2550 C CA . LEU A 1 314 ? 3.209 26.734 28.016 1 85.75 314 LEU A CA 1
ATOM 2551 C C . LEU A 1 314 ? 4.367 26.766 27.016 1 85.75 314 LEU A C 1
ATOM 2553 O O . LEU A 1 314 ? 4.801 27.844 26.594 1 85.75 314 LEU A O 1
ATOM 2557 N N . ARG A 1 315 ? 4.734 25.625 26.688 1 79.31 315 ARG A N 1
ATOM 2558 C CA . ARG A 1 315 ? 5.816 25.547 25.719 1 79.31 315 ARG A CA 1
ATOM 2559 C C . ARG A 1 315 ? 5.375 26.078 24.359 1 79.31 315 ARG A C 1
ATOM 2561 O O . ARG A 1 315 ? 6.113 26.828 23.703 1 79.31 315 ARG A O 1
ATOM 2568 N N . GLU A 1 316 ? 4.285 25.703 23.984 1 84.62 316 GLU A N 1
ATOM 2569 C CA . GLU A 1 316 ? 3.756 26.172 22.703 1 84.62 316 GLU A CA 1
ATOM 2570 C C . GLU A 1 316 ? 3.578 27.688 22.703 1 84.62 316 GLU A C 1
ATOM 2572 O O . GLU A 1 316 ? 3.906 28.344 21.719 1 84.62 316 GLU A O 1
ATOM 2577 N N . MET A 1 317 ? 3.084 28.188 23.797 1 91.12 317 MET A N 1
ATOM 2578 C CA . MET A 1 317 ? 2.881 29.625 23.875 1 91.12 317 MET A CA 1
ATOM 2579 C C . MET A 1 317 ? 4.215 30.359 23.828 1 91.12 317 MET A C 1
ATOM 2581 O O . MET A 1 317 ? 4.348 31.375 23.125 1 91.12 317 MET A O 1
ATOM 2585 N N . SER A 1 318 ? 5.121 29.812 24.578 1 88 318 SER A N 1
ATOM 2586 C CA . SER A 1 318 ? 6.441 30.438 24.594 1 88 318 SER A CA 1
ATOM 2587 C C . SER A 1 318 ? 7.043 30.484 23.188 1 88 318 SER A C 1
ATOM 2589 O O . SER A 1 318 ? 7.535 31.516 22.75 1 88 318 SER A O 1
ATOM 2591 N N . MET A 1 319 ? 6.941 29.375 22.547 1 83.38 319 MET A N 1
ATOM 2592 C CA . MET A 1 319 ? 7.5 29.266 21.203 1 83.38 319 MET A CA 1
ATOM 2593 C C . MET A 1 319 ? 6.805 30.219 20.25 1 83.38 319 MET A C 1
ATOM 2595 O O . MET A 1 319 ? 7.465 30.875 19.438 1 83.38 319 MET A O 1
ATOM 2599 N N . LEU A 1 320 ? 5.555 30.281 20.328 1 90.88 320 LEU A N 1
ATOM 2600 C CA . LEU A 1 320 ? 4.789 31.125 19.422 1 90.88 320 LEU A CA 1
ATOM 2601 C C . LEU A 1 320 ? 5.051 32.594 19.688 1 90.88 320 LEU A C 1
ATOM 2603 O O . LEU A 1 320 ? 5.086 33.406 18.766 1 90.88 320 LEU A O 1
ATOM 2607 N N . ILE A 1 321 ? 5.203 32.906 20.969 1 93.75 321 ILE A N 1
ATOM 2608 C CA . ILE A 1 321 ? 5.484 34.312 21.328 1 93.75 321 ILE A CA 1
A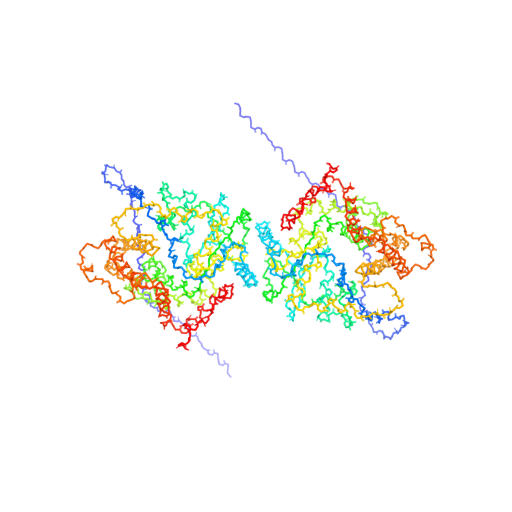TOM 2609 C C . ILE A 1 321 ? 6.824 34.75 20.75 1 93.75 321 ILE A C 1
ATOM 2611 O O . ILE A 1 321 ? 6.918 35.781 20.094 1 93.75 321 ILE A O 1
ATOM 2615 N N . GLU A 1 322 ? 7.762 33.906 20.953 1 87.5 322 GLU A N 1
ATOM 2616 C CA . GLU A 1 322 ? 9.102 34.219 20.453 1 87.5 322 GLU A CA 1
ATOM 2617 C C . GLU A 1 322 ? 9.125 34.344 18.938 1 87.5 322 GLU A C 1
ATOM 2619 O O . GLU A 1 322 ? 9.648 35.312 18.391 1 87.5 322 GLU A O 1
ATOM 2624 N N . TYR A 1 323 ? 8.594 33.438 18.266 1 87.12 323 TYR A N 1
ATOM 2625 C CA . TYR A 1 323 ? 8.602 33.406 16.812 1 87.12 323 TYR A CA 1
ATOM 2626 C C . TYR A 1 323 ? 7.867 34.625 16.234 1 87.12 323 TYR A C 1
ATOM 2628 O O . TYR A 1 323 ? 8.359 35.25 15.297 1 87.12 323 TYR A O 1
ATOM 2636 N N . ASN A 1 324 ? 6.727 34.938 16.75 1 93.25 324 ASN A N 1
ATOM 2637 C CA . ASN A 1 324 ? 5.914 36.031 16.188 1 93.25 324 ASN A CA 1
ATOM 2638 C C . ASN A 1 324 ? 6.48 37.406 16.531 1 93.25 324 ASN A C 1
ATOM 2640 O O . ASN A 1 324 ? 6.352 38.344 15.75 1 93.25 324 ASN A O 1
ATOM 2644 N N . TYR A 1 325 ? 7.121 37.438 17.672 1 92.44 325 TYR A N 1
ATOM 2645 C CA . TYR A 1 325 ? 7.805 38.688 18 1 92.44 325 TYR A CA 1
ATOM 2646 C C . TYR A 1 325 ? 8.945 38.938 17.016 1 92.44 325 TYR A C 1
ATOM 2648 O O . TYR A 1 325 ? 9.125 40.062 16.562 1 92.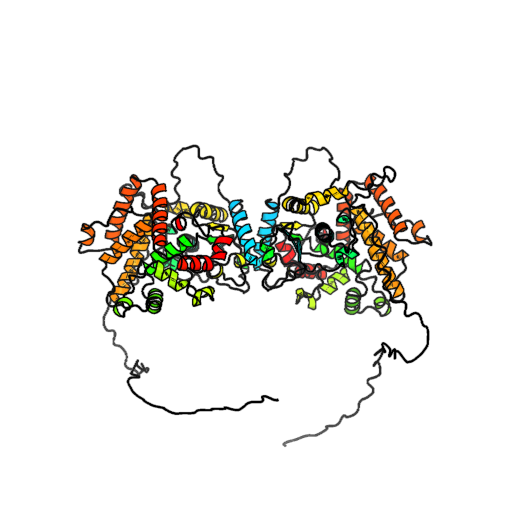44 325 TYR A O 1
ATOM 2656 N N . ASP A 1 326 ? 9.664 37.906 16.75 1 86.81 326 ASP A N 1
ATOM 2657 C CA . ASP A 1 326 ? 10.742 38.031 15.781 1 86.81 326 ASP A CA 1
ATOM 2658 C C . ASP A 1 326 ? 10.203 38.438 14.406 1 86.81 326 ASP A C 1
ATOM 2660 O O . ASP A 1 326 ? 10.805 39.25 13.711 1 86.81 326 ASP A O 1
ATOM 2664 N N . THR A 1 327 ? 9.148 37.844 14.023 1 88.31 327 THR A N 1
ATOM 2665 C CA . THR A 1 327 ? 8.508 38.188 12.758 1 88.31 327 THR A CA 1
ATOM 2666 C C . THR A 1 327 ? 8.078 39.656 12.75 1 88.31 327 THR A C 1
ATOM 2668 O O . THR A 1 327 ? 8.273 40.375 11.758 1 88.31 327 THR A O 1
ATOM 2671 N N . TRP A 1 328 ? 7.508 40.125 13.844 1 91.5 328 TRP A N 1
ATOM 2672 C CA . TRP A 1 328 ? 7.082 41.5 13.984 1 91.5 328 TRP A CA 1
ATOM 2673 C C . TRP A 1 328 ? 8.266 42.438 13.867 1 91.5 328 TRP A C 1
ATOM 2675 O O . TRP A 1 328 ? 8.172 43.5 13.227 1 91.5 328 TRP A O 1
ATOM 2685 N N . LEU A 1 329 ? 9.359 42.031 14.477 1 88.88 329 LEU A N 1
ATOM 2686 C CA . LEU A 1 329 ? 10.57 42.875 14.422 1 88.88 329 LEU A CA 1
ATOM 2687 C C . LEU A 1 329 ? 11.039 43.031 12.977 1 88.88 329 LEU A C 1
ATOM 2689 O O . LEU A 1 329 ? 11.5 44.125 12.602 1 88.88 329 LEU A O 1
ATOM 2693 N N . VAL A 1 330 ? 10.945 42.031 12.242 1 85.56 330 VAL A N 1
ATOM 2694 C CA . VAL A 1 330 ? 11.32 42.094 10.828 1 85.56 330 VAL A CA 1
ATOM 2695 C C . VAL A 1 330 ? 10.406 43.062 10.086 1 85.56 330 VAL A C 1
ATOM 2697 O O . VAL A 1 330 ? 10.875 43.844 9.266 1 85.56 330 VAL A O 1
ATOM 2700 N N . TYR A 1 331 ? 9.148 43 10.391 1 87.88 331 TYR A N 1
ATOM 2701 C CA . TYR A 1 331 ? 8.195 43.875 9.727 1 87.88 331 TYR A CA 1
ATOM 2702 C C . TYR A 1 331 ? 8.43 45.312 10.125 1 87.88 331 TYR A C 1
ATOM 2704 O O . TYR A 1 331 ? 8.328 46.219 9.289 1 87.88 331 TYR A O 1
ATOM 2712 N N . GLU A 1 332 ? 8.742 45.531 11.367 1 86.69 332 GLU A N 1
ATOM 2713 C CA . GLU A 1 332 ? 8.992 46.875 11.883 1 86.69 332 GLU A CA 1
ATOM 2714 C C . GLU A 1 332 ? 10.242 47.469 11.242 1 86.69 332 GLU A C 1
ATOM 2716 O O . GLU A 1 332 ? 10.273 48.688 10.969 1 86.69 332 GLU A O 1
ATOM 2721 N N . THR A 1 333 ? 11.148 46.656 11 1 86.31 333 THR A N 1
ATOM 2722 C CA . THR A 1 333 ? 12.43 47.125 10.516 1 86.31 333 THR A CA 1
ATOM 2723 C C . THR A 1 333 ? 12.414 47.25 8.992 1 86.31 333 THR A C 1
ATOM 2725 O O . THR A 1 333 ? 12.984 48.219 8.445 1 86.31 333 THR A O 1
ATOM 2728 N N . HIS A 1 334 ? 11.758 46.375 8.32 1 79.75 334 HIS A N 1
ATOM 2729 C CA . HIS A 1 334 ? 11.953 46.281 6.879 1 79.75 334 HIS A CA 1
ATOM 2730 C C . HIS A 1 334 ? 10.695 46.719 6.125 1 79.75 334 HIS A C 1
ATOM 2732 O O . HIS A 1 334 ? 10.75 46.969 4.922 1 79.75 334 HIS A O 1
ATOM 2738 N N . PHE A 1 335 ? 9.586 46.781 6.77 1 79.19 335 PHE A N 1
ATOM 2739 C CA . PHE A 1 335 ? 8.344 47.094 6.062 1 79.19 335 PHE A CA 1
ATOM 2740 C C . PHE A 1 335 ? 7.656 48.312 6.676 1 79.19 335 PHE A C 1
ATOM 2742 O O . PHE A 1 335 ? 6.426 48.344 6.754 1 79.19 335 PHE A O 1
ATOM 2749 N N . ASN A 1 336 ? 8.461 49.25 7.121 1 75.19 336 ASN A N 1
ATOM 2750 C CA . ASN A 1 336 ? 8.031 50.562 7.641 1 75.19 336 ASN A CA 1
ATOM 2751 C C . ASN A 1 336 ? 7 50.406 8.758 1 75.19 336 ASN A C 1
ATOM 2753 O O . ASN A 1 336 ? 6.043 51.156 8.836 1 75.19 336 ASN A O 1
ATOM 2757 N N . GLY A 1 337 ? 7.051 49.344 9.484 1 79 337 GLY A N 1
ATOM 2758 C CA . GLY A 1 337 ? 6.164 49.156 10.625 1 79 337 GLY A CA 1
ATOM 2759 C C . GLY A 1 337 ? 4.73 48.875 10.227 1 79 337 GLY A C 1
ATOM 2760 O O . GLY A 1 337 ? 4.066 49.75 9.625 1 79 337 GLY A O 1
ATOM 2761 N N . CYS A 1 338 ? 4.145 47.781 10.273 1 84.12 338 CYS A N 1
ATOM 2762 C CA . CYS A 1 338 ? 2.828 47.344 9.836 1 84.12 338 CYS A CA 1
ATOM 2763 C C . CYS A 1 338 ? 1.795 47.531 10.938 1 84.12 338 CYS A C 1
ATOM 2765 O O . CYS A 1 338 ? 0.684 48 10.688 1 84.12 338 CYS A O 1
ATOM 2767 N N . PHE A 1 339 ? 2.156 47.281 12.125 1 88 339 PHE A N 1
ATOM 2768 C CA . PHE A 1 339 ? 1.252 47.344 13.266 1 88 339 PHE A CA 1
ATOM 2769 C C . PHE A 1 339 ? 2.033 47.406 14.578 1 88 339 PHE A C 1
ATOM 2771 O O . PHE A 1 339 ? 3.205 47.031 14.625 1 88 339 PHE A O 1
ATOM 2778 N N . PRO A 1 340 ? 1.424 47.969 15.578 1 89.62 340 PRO A N 1
ATOM 2779 C CA . PRO A 1 340 ? 2.148 48.125 16.844 1 89.62 340 PRO A CA 1
ATOM 2780 C C . PRO A 1 340 ? 2.299 46.781 17.578 1 89.62 340 PRO A C 1
ATOM 2782 O O . PRO A 1 340 ? 1.516 45.875 17.359 1 89.62 340 PRO A O 1
ATOM 2785 N N . VAL A 1 341 ? 3.277 46.688 18.453 1 91.06 341 VAL A N 1
ATOM 2786 C CA . VAL A 1 341 ? 3.602 45.469 19.172 1 91.06 341 VAL A CA 1
ATOM 2787 C C . VAL A 1 341 ? 2.439 45.094 20.078 1 91.06 341 VAL A C 1
ATOM 2789 O O . VAL A 1 341 ? 2.18 43.906 20.312 1 91.06 341 VAL A O 1
ATOM 2792 N N . GLY A 1 342 ? 1.726 46.156 20.594 1 90.38 342 GLY A N 1
ATOM 2793 C CA . GLY A 1 342 ? 0.562 45.875 21.422 1 90.38 342 GLY A CA 1
ATOM 2794 C C . GLY A 1 342 ? -0.482 45.031 20.719 1 90.38 342 GLY A C 1
ATOM 2795 O O . GLY A 1 342 ? -1.113 44.156 21.328 1 90.38 342 GLY A O 1
ATOM 2796 N N . GLU A 1 343 ? -0.661 45.312 19.453 1 92.31 343 GLU A N 1
ATOM 2797 C CA . GLU A 1 343 ? -1.608 44.531 18.656 1 92.31 343 GLU A CA 1
ATOM 2798 C C . GLU A 1 343 ? -1.12 43.094 18.469 1 92.31 343 GLU A C 1
ATOM 2800 O O . GLU A 1 343 ? -1.923 42.156 18.422 1 92.31 343 GLU A O 1
ATOM 2805 N N . LEU A 1 344 ? 0.205 42.938 18.328 1 94.25 344 LEU A N 1
ATOM 2806 C CA . LEU A 1 344 ? 0.76 41.594 18.234 1 94.25 344 LEU A CA 1
ATOM 2807 C C . LEU A 1 344 ? 0.376 40.75 19.453 1 94.25 344 LEU A C 1
ATOM 2809 O O . LEU A 1 344 ? -0.083 39.625 19.312 1 94.25 344 LEU A O 1
ATOM 2813 N N . TYR A 1 345 ? 0.542 41.344 20.625 1 95.5 345 TYR A N 1
ATOM 2814 C CA . TYR A 1 345 ? 0.257 40.625 21.859 1 95.5 345 TYR A CA 1
ATOM 2815 C C . TYR A 1 345 ? -1.233 40.344 21.984 1 95.5 345 TYR A C 1
ATOM 2817 O O . TYR A 1 345 ? -1.623 39.281 22.516 1 95.5 345 TYR A O 1
ATOM 2825 N N . GLN A 1 346 ? -2.033 41.25 21.516 1 94.88 346 GLN A N 1
ATOM 2826 C CA . GLN A 1 346 ? -3.473 41 21.531 1 94.88 346 GLN A CA 1
ATOM 2827 C C . GLN A 1 346 ? -3.844 39.812 20.625 1 94.88 346 GLN A C 1
ATOM 2829 O O . GLN A 1 346 ? -4.68 39 21 1 94.88 346 GLN A O 1
ATOM 2834 N N . ARG A 1 347 ? -3.254 39.75 19.531 1 96.12 347 ARG A N 1
ATOM 2835 C CA . ARG A 1 347 ? -3.52 38.656 18.578 1 96.12 347 ARG A CA 1
ATOM 2836 C C . ARG A 1 347 ? -3.018 37.344 19.125 1 96.12 347 ARG A C 1
ATOM 2838 O O . ARG A 1 347 ? -3.676 36.312 18.969 1 96.12 347 ARG A O 1
ATOM 2845 N N . LEU A 1 348 ? -1.854 37.375 19.703 1 97.38 348 LEU A N 1
ATOM 2846 C CA . LEU A 1 348 ? -1.321 36.156 20.312 1 97.38 348 LEU A CA 1
ATOM 2847 C C . LEU A 1 348 ? -2.238 35.656 21.438 1 97.38 348 LEU A C 1
ATOM 2849 O O . LEU A 1 348 ? -2.516 34.469 21.531 1 97.38 348 LEU A O 1
ATOM 2853 N N . TRP A 1 349 ? -2.678 36.594 22.234 1 96.44 349 TRP A N 1
ATOM 2854 C CA . TRP A 1 349 ? -3.609 36.25 23.297 1 96.44 349 TRP A CA 1
ATOM 2855 C C . TRP A 1 349 ? -4.852 35.562 22.75 1 96.44 349 TRP A C 1
ATOM 2857 O O . TRP A 1 349 ? -5.281 34.531 23.266 1 96.44 349 TRP A O 1
ATOM 2867 N N . ARG A 1 350 ? -5.391 36.156 21.719 1 96.12 350 ARG A N 1
ATOM 2868 C CA . ARG A 1 350 ? -6.582 35.594 21.078 1 96.12 350 ARG A CA 1
ATOM 2869 C C . ARG A 1 350 ? -6.281 34.25 20.469 1 96.12 350 ARG A C 1
ATOM 2871 O O . ARG A 1 350 ? -7.105 33.312 20.531 1 96.12 350 ARG A O 1
ATOM 2878 N N . ALA A 1 351 ? -5.16 34.156 19.844 1 97.12 351 ALA A N 1
ATOM 2879 C CA . ALA A 1 351 ? -4.758 32.875 19.266 1 97.12 351 ALA A CA 1
ATOM 2880 C C . ALA A 1 351 ? -4.672 31.797 20.328 1 97.12 351 ALA A C 1
ATOM 2882 O O . ALA A 1 351 ? -5.074 30.656 20.109 1 97.12 351 ALA A O 1
ATOM 2883 N N . PHE A 1 352 ? -4.121 32.156 21.5 1 96.12 352 PHE A N 1
ATOM 2884 C CA . PHE A 1 352 ? -4.016 31.203 22.609 1 96.12 352 PHE A CA 1
ATOM 2885 C C . PHE A 1 352 ? -5.398 30.828 23.125 1 96.12 352 PHE A C 1
ATOM 2887 O O . PHE A 1 352 ? -5.609 29.688 23.562 1 96.12 352 PHE A O 1
ATOM 2894 N N . GLN A 1 353 ? -6.32 31.766 23.016 1 94.56 353 GLN A N 1
ATOM 2895 C CA . GLN A 1 353 ? -7.699 31.469 23.391 1 94.56 353 GLN A CA 1
ATOM 2896 C C . GLN A 1 353 ? -8.344 30.531 22.375 1 94.56 353 GLN A C 1
ATOM 2898 O O . GLN A 1 353 ? -9.031 29.578 22.734 1 94.56 353 GLN A O 1
ATOM 2903 N N . TYR A 1 354 ? -8.109 30.812 21.094 1 95.31 354 TYR A N 1
ATOM 2904 C CA . TYR A 1 354 ? -8.641 29.953 20.031 1 95.31 354 TYR A CA 1
ATOM 2905 C C . TYR A 1 354 ? -8.141 28.516 20.188 1 95.31 354 TYR A C 1
ATOM 2907 O O . TYR A 1 354 ? -8.883 27.562 19.938 1 95.31 354 TYR A O 1
ATOM 2915 N N . ASN A 1 355 ? -6.895 28.359 20.656 1 92.5 355 ASN A N 1
ATOM 2916 C CA . ASN A 1 355 ? -6.258 27.062 20.734 1 92.5 355 ASN A CA 1
ATOM 2917 C C . ASN A 1 355 ? -6.492 26.406 22.094 1 92.5 355 ASN A C 1
ATOM 2919 O O . ASN A 1 355 ? -5.98 25.312 22.359 1 92.5 355 ASN A O 1
ATOM 2923 N N . GLY A 1 356 ? -7.137 27.047 22.922 1 88.25 356 GLY A N 1
ATOM 2924 C CA . GLY A 1 356 ? -7.543 26.484 24.203 1 88.25 356 GLY A CA 1
ATOM 2925 C C . GLY A 1 356 ? -6.477 26.594 25.281 1 88.25 356 GLY A C 1
ATOM 2926 O O . GLY A 1 356 ? -6.551 25.922 26.312 1 88.25 356 GLY A O 1
ATOM 2927 N N . HIS A 1 357 ? -5.488 27.422 25.062 1 90.25 357 HIS A N 1
ATOM 2928 C CA . HIS A 1 357 ? -4.43 27.609 26.047 1 90.25 357 HIS A CA 1
ATOM 2929 C C . HIS A 1 357 ? -4.852 28.594 27.125 1 90.25 357 HIS A C 1
ATOM 2931 O O . HIS A 1 357 ? -4.41 28.5 28.266 1 90.25 357 HIS A O 1
ATOM 2937 N N . LEU A 1 358 ? -5.617 29.594 26.719 1 92.75 358 LEU A N 1
ATOM 2938 C CA . LEU A 1 358 ? -6.125 30.609 27.641 1 92.75 358 LEU A CA 1
ATOM 2939 C C . LEU A 1 358 ? -7.648 30.594 27.656 1 92.75 358 LEU A C 1
ATOM 2941 O O . LEU A 1 358 ? -8.289 30.156 26.703 1 92.75 358 LEU A O 1
ATOM 2945 N N . PRO A 1 359 ? -8.211 31.047 28.766 1 89.94 359 PRO A N 1
ATOM 2946 C CA . PRO A 1 359 ? -9.672 31.078 28.828 1 89.94 359 PRO A CA 1
ATOM 2947 C C . PRO A 1 359 ? -10.297 32 27.781 1 89.94 359 PRO A C 1
ATOM 2949 O O . PRO A 1 359 ? -9.75 33.062 27.5 1 89.94 359 PRO A O 1
ATOM 2952 N N . PRO A 1 360 ? -11.484 31.625 27.297 1 88.38 360 PRO A N 1
ATOM 2953 C CA . PRO A 1 360 ? -12.086 32.344 26.172 1 88.38 360 PRO A CA 1
ATOM 2954 C C . PRO A 1 360 ? -12.57 33.75 26.547 1 88.38 360 PRO A C 1
ATOM 2956 O O . PRO A 1 360 ? -12.617 34.625 25.688 1 88.38 360 PRO A O 1
ATOM 2959 N N . ASP A 1 361 ? -12.859 33.969 27.766 1 87.5 361 ASP A N 1
ATOM 2960 C CA . ASP A 1 361 ? -13.562 35.219 28.125 1 87.5 361 ASP A CA 1
ATOM 2961 C C . ASP A 1 361 ? -12.656 36.156 28.891 1 87.5 361 ASP A C 1
ATOM 2963 O O . ASP A 1 361 ? -13.102 37.188 29.375 1 87.5 361 ASP A O 1
ATOM 2967 N N . VAL A 1 362 ? -11.414 35.844 29 1 90.31 362 VAL A N 1
ATOM 2968 C CA . VAL A 1 362 ? -10.5 36.688 29.734 1 90.31 362 VAL A CA 1
ATOM 2969 C C . VAL A 1 362 ? -9.719 37.562 28.75 1 90.31 362 VAL A C 1
ATOM 2971 O O . VAL A 1 362 ? -9.078 37.062 27.828 1 90.31 362 VAL A O 1
ATOM 2974 N N . LYS A 1 363 ? -9.805 38.781 28.922 1 91.69 363 LYS A N 1
ATOM 2975 C CA . LYS A 1 363 ? -9.062 39.719 28.078 1 91.69 363 LYS A CA 1
ATOM 2976 C C . LYS A 1 363 ? -7.641 39.906 28.594 1 91.69 363 LYS A C 1
ATOM 2978 O O . LYS A 1 363 ? -7.359 39.656 29.766 1 91.69 363 LYS A O 1
ATOM 2983 N N . ILE A 1 364 ? -6.816 40.312 27.719 1 91.56 364 ILE A N 1
ATOM 2984 C CA . ILE A 1 364 ? -5.449 40.625 28.109 1 91.56 364 ILE A CA 1
ATOM 2985 C C . ILE A 1 364 ? -5.469 41.781 29.141 1 91.56 364 ILE A C 1
ATOM 2987 O O . ILE A 1 364 ? -6.207 42.75 28.984 1 91.56 364 ILE A O 1
ATOM 2991 N N . PRO A 1 365 ? -4.754 41.625 30.141 1 86.5 365 PRO A N 1
ATOM 2992 C CA . PRO A 1 365 ? -4.762 42.688 31.172 1 86.5 365 PRO A CA 1
ATOM 2993 C C . PRO A 1 365 ? -4.348 44.062 30.609 1 86.5 365 PRO A C 1
ATOM 2995 O O . PRO A 1 365 ? -3.311 44.156 29.953 1 86.5 365 PRO A O 1
ATOM 2998 N N . LYS A 1 366 ? -5.062 45.031 30.969 1 82.69 366 LYS A N 1
ATOM 2999 C CA . LYS A 1 366 ? -4.836 46.406 30.5 1 82.69 366 LYS A CA 1
ATOM 3000 C C . LYS A 1 366 ? -3.482 46.938 30.953 1 82.69 366 LYS A C 1
ATOM 3002 O O . LYS A 1 366 ? -2.832 47.688 30.25 1 82.69 366 LYS A O 1
ATOM 3007 N N . CYS A 1 367 ? -3.129 46.531 32.125 1 79.44 367 CYS A N 1
ATOM 3008 C CA . CYS A 1 367 ? -1.87 47 32.688 1 79.44 367 CYS A CA 1
ATOM 3009 C C . CYS A 1 367 ? -0.692 46.594 31.812 1 79.44 367 CYS A C 1
ATOM 3011 O O . CYS A 1 367 ? 0.285 47.344 31.703 1 79.44 367 CYS A O 1
ATOM 3013 N N . PHE A 1 368 ? -0.885 45.438 31.234 1 84.38 368 PHE A N 1
ATOM 3014 C CA . PHE A 1 368 ? 0.191 45.031 30.344 1 84.38 368 PHE A CA 1
ATOM 3015 C C . PHE A 1 368 ? 0.233 45.875 29.094 1 84.38 368 PHE A C 1
ATOM 3017 O O . PHE A 1 368 ? 1.311 46.25 28.625 1 84.38 368 PHE A O 1
ATOM 3024 N N . LEU A 1 369 ? -0.899 46.25 28.625 1 81.25 369 LEU A N 1
ATOM 3025 C CA . LEU A 1 369 ? -0.973 46.969 27.359 1 81.25 369 LEU A CA 1
ATOM 3026 C C . LEU A 1 369 ? -0.508 48.406 27.547 1 81.25 369 LEU A C 1
ATOM 3028 O O . LEU A 1 369 ? -0.163 49.094 26.578 1 81.25 369 LEU A O 1
ATOM 3032 N N . GLN A 1 370 ? -0.489 48.812 28.812 1 79.69 370 GLN A N 1
ATOM 3033 C CA . GLN A 1 370 ? -0.096 50.188 29.109 1 79.69 370 GLN A CA 1
ATOM 3034 C C . GLN A 1 370 ? 1.384 50.281 29.469 1 79.69 370 GLN A C 1
ATOM 3036 O O . GLN A 1 370 ? 1.933 51.375 29.609 1 79.69 370 GLN A O 1
ATOM 3041 N N . ARG A 1 371 ? 1.962 49.125 29.531 1 77.12 371 ARG A N 1
ATOM 3042 C CA . ARG A 1 371 ? 3.377 49.094 29.891 1 77.12 371 ARG A CA 1
ATOM 3043 C C . ARG A 1 371 ? 4.238 49.656 28.75 1 77.12 371 ARG A C 1
ATOM 3045 O O . ARG A 1 371 ? 3.896 49.5 27.578 1 77.12 371 ARG A O 1
ATOM 3052 N N . ARG A 1 372 ? 5.184 50.344 29.203 1 70.56 372 ARG A N 1
ATOM 3053 C CA . ARG A 1 372 ? 6.109 50.906 28.219 1 70.56 372 ARG A CA 1
ATOM 3054 C C . ARG A 1 372 ? 7.102 49.844 27.75 1 70.56 372 ARG A C 1
ATOM 3056 O O . ARG A 1 372 ? 7.645 49.938 26.641 1 70.56 372 ARG A O 1
ATOM 3063 N N . ASP A 1 373 ? 7.355 48.844 28.578 1 71.44 373 ASP A N 1
ATOM 3064 C CA . ASP A 1 373 ? 8.352 47.812 28.281 1 71.44 373 ASP A CA 1
ATOM 3065 C C . ASP A 1 373 ? 7.68 46.5 27.906 1 71.44 373 ASP A C 1
ATOM 3067 O O . ASP A 1 373 ? 7.625 45.562 28.703 1 71.44 373 ASP A O 1
ATOM 3071 N N . PHE A 1 374 ? 7.289 46.406 26.562 1 81.56 374 PHE A N 1
ATOM 3072 C CA . PHE A 1 374 ? 6.652 45.188 26.062 1 81.56 374 PHE A CA 1
ATOM 3073 C C . PHE A 1 374 ? 7.695 44.156 25.609 1 81.56 374 PHE A C 1
ATOM 3075 O O . PHE A 1 374 ? 8.359 44.375 24.578 1 81.56 374 PHE A O 1
ATOM 3082 N N . THR A 1 375 ? 8.023 43.25 26.594 1 88.25 375 THR A N 1
ATOM 3083 C CA . THR A 1 375 ? 8.938 42.219 26.156 1 88.25 375 THR A CA 1
ATOM 3084 C C . THR A 1 375 ? 8.203 40.875 26.016 1 88.25 375 THR A C 1
ATOM 3086 O O . THR A 1 375 ? 7.188 40.656 26.656 1 88.25 375 THR A O 1
ATOM 3089 N N . PRO A 1 376 ? 8.672 40.094 25.109 1 92.75 376 PRO A N 1
ATOM 3090 C CA . PRO A 1 376 ? 8.094 38.75 24.984 1 92.75 376 PRO A CA 1
ATOM 3091 C C . PRO A 1 376 ? 8.062 38 26.312 1 92.75 376 PRO A C 1
ATOM 3093 O O . PRO A 1 376 ? 7.098 37.281 26.594 1 92.75 376 PRO A O 1
ATOM 3096 N N . ARG A 1 377 ? 9.047 38.219 27.094 1 91.12 377 ARG A N 1
ATOM 3097 C CA . ARG A 1 377 ? 9.117 37.531 28.375 1 91.12 377 ARG A CA 1
ATOM 3098 C C . ARG A 1 377 ? 8.008 38 29.312 1 91.12 377 ARG A C 1
ATOM 3100 O O . ARG A 1 377 ? 7.367 37.188 29.984 1 91.12 377 ARG A O 1
ATOM 3107 N N . ALA A 1 378 ? 7.867 39.281 29.344 1 90.81 378 ALA A N 1
ATOM 3108 C CA . ALA A 1 378 ? 6.809 39.844 30.188 1 90.81 378 ALA A CA 1
ATOM 3109 C C . ALA A 1 378 ? 5.438 39.344 29.734 1 90.81 378 ALA A C 1
ATOM 3111 O O . ALA A 1 378 ? 4.574 39.062 30.578 1 90.81 378 ALA A O 1
ATOM 3112 N N . PHE A 1 379 ? 5.227 39.344 28.484 1 94.75 379 PHE A N 1
ATOM 3113 C CA . PHE A 1 379 ? 3.965 38.844 27.953 1 94.75 379 PHE A CA 1
ATOM 3114 C C . PHE A 1 379 ? 3.781 37.375 28.297 1 94.75 379 PHE A C 1
ATOM 3116 O O . PHE A 1 379 ? 2.691 36.969 28.688 1 94.75 379 PHE A O 1
ATOM 3123 N N . PHE A 1 380 ? 4.828 36.594 28.141 1 94.19 380 PHE A N 1
ATOM 3124 C CA . PHE A 1 380 ? 4.777 35.188 28.484 1 94.19 380 PHE A CA 1
ATOM 3125 C C . PHE A 1 380 ? 4.426 34.969 29.953 1 94.19 380 PHE A C 1
ATOM 3127 O O . PHE A 1 380 ? 3.684 34.062 30.297 1 94.19 380 PHE A O 1
ATOM 3134 N N . ASP A 1 381 ? 4.945 35.812 30.766 1 91.69 381 ASP A N 1
ATOM 3135 C CA . ASP A 1 381 ? 4.66 35.719 32.188 1 91.69 381 ASP A CA 1
ATOM 3136 C C . ASP A 1 381 ? 3.172 35.938 32.469 1 91.69 381 ASP A C 1
ATOM 3138 O O . ASP A 1 381 ? 2.586 35.25 33.312 1 91.69 381 ASP A O 1
ATOM 3142 N N . VAL A 1 382 ? 2.662 36.906 31.781 1 92.69 382 VAL A N 1
ATOM 3143 C CA . VAL A 1 382 ? 1.237 37.188 31.938 1 92.69 382 VAL A CA 1
ATOM 3144 C C . VAL A 1 382 ? 0.423 35.969 31.453 1 92.69 382 VAL A C 1
ATOM 3146 O O . VAL A 1 382 ? -0.571 35.594 32.062 1 92.69 382 VAL A O 1
ATOM 3149 N N . CYS A 1 383 ? 0.776 35.406 30.344 1 94.25 383 CYS A N 1
ATOM 3150 C CA . CYS A 1 383 ? 0.107 34.25 29.812 1 94.25 383 CYS A CA 1
ATOM 3151 C C . CYS A 1 383 ? 0.209 33.062 30.781 1 94.25 383 CYS A C 1
ATOM 3153 O O . CYS A 1 383 ? -0.775 32.375 31.016 1 94.25 383 CYS A O 1
ATOM 3155 N N . THR A 1 384 ? 1.374 32.875 31.328 1 92.25 384 THR A N 1
ATOM 3156 C CA . THR A 1 384 ? 1.628 31.797 32.25 1 92.25 384 THR A CA 1
ATOM 3157 C C . THR A 1 384 ? 0.766 31.938 33.5 1 92.25 384 THR A C 1
ATOM 3159 O O . THR A 1 384 ? 0.188 30.953 34 1 92.25 384 THR A O 1
ATOM 3162 N N . ASP A 1 385 ? 0.724 33.094 33.969 1 89.88 385 ASP A N 1
ATOM 3163 C CA . ASP A 1 385 ? -0.087 33.344 35.156 1 89.88 385 ASP A CA 1
ATOM 3164 C C . ASP A 1 385 ? -1.561 33.062 34.906 1 89.88 385 ASP A C 1
ATOM 3166 O O . ASP A 1 385 ? -2.229 32.438 35.719 1 89.88 385 ASP A O 1
ATOM 3170 N N . THR A 1 386 ? -2.033 33.562 33.812 1 90.25 386 THR A N 1
ATOM 3171 C CA . THR A 1 386 ? -3.428 33.344 33.438 1 90.25 386 THR A CA 1
ATOM 3172 C C . THR A 1 386 ? -3.699 31.859 33.219 1 90.25 386 THR A C 1
ATOM 3174 O O . THR A 1 386 ? -4.734 31.344 33.656 1 90.25 386 THR A O 1
ATOM 3177 N N . TYR A 1 387 ? -2.818 31.203 32.531 1 90 387 TYR A N 1
ATOM 3178 C CA . TYR A 1 387 ? -2.92 29.781 32.25 1 90 387 TYR A CA 1
ATOM 3179 C C . TYR A 1 387 ? -2.979 28.984 33.562 1 90 387 TYR A C 1
ATOM 3181 O O . TYR A 1 387 ? -3.832 28.109 33.719 1 90 387 TYR A O 1
ATOM 3189 N N . THR A 1 388 ? -2.117 29.234 34.469 1 86.62 388 THR A N 1
ATOM 3190 C CA . THR A 1 388 ? -2.008 28.5 35.719 1 86.62 388 THR A CA 1
ATOM 3191 C C . THR A 1 388 ? -3.256 28.688 36.562 1 86.62 388 THR A C 1
ATOM 3193 O O . THR A 1 388 ? -3.74 27.75 37.188 1 86.62 388 THR A O 1
ATOM 3196 N N . LYS A 1 389 ? -3.725 29.844 36.594 1 84.06 389 LYS A N 1
ATOM 3197 C CA . LYS A 1 389 ? -4.941 30.125 37.344 1 84.06 389 LYS A CA 1
ATOM 3198 C C . LYS A 1 389 ? -6.141 29.391 36.75 1 84.06 389 LYS A C 1
ATOM 3200 O O . LYS A 1 389 ? -7.008 28.906 37.5 1 84.06 389 LYS A O 1
ATOM 3205 N N . TRP A 1 390 ? -6.168 29.359 35.531 1 83.25 390 TRP A N 1
ATOM 3206 C CA . TRP A 1 390 ? -7.285 28.75 34.812 1 83.25 390 TRP A CA 1
ATOM 3207 C C . TRP A 1 390 ? -7.223 27.219 34.938 1 83.25 390 TRP A C 1
ATOM 3209 O O . TRP A 1 390 ? -8.258 26.562 35.094 1 83.25 390 TRP A O 1
ATOM 3219 N N . ARG A 1 391 ? -6.082 26.641 34.75 1 78.62 391 ARG A N 1
ATOM 3220 C CA . ARG A 1 391 ? -5.914 25.188 34.781 1 78.62 391 ARG A CA 1
ATOM 3221 C C . ARG A 1 391 ? -6.273 24.625 36.156 1 78.62 391 ARG A C 1
ATOM 3223 O O . ARG A 1 391 ? -6.699 23.484 36.281 1 78.62 391 ARG A O 1
ATOM 3230 N N . ARG A 1 392 ? -6.082 25.359 37.125 1 68.12 392 ARG A N 1
ATOM 3231 C CA . ARG A 1 392 ? -6.461 24.953 38.469 1 68.12 392 ARG A CA 1
ATOM 3232 C C . ARG A 1 392 ? -7.977 24.875 38.594 1 68.12 392 ARG A C 1
ATOM 3234 O O . ARG A 1 392 ? -8.492 24.078 39.406 1 68.12 392 ARG A O 1
ATOM 3241 N N . LEU A 1 393 ? -8.562 25.562 37.781 1 66.81 393 LEU A N 1
ATOM 3242 C CA . LEU A 1 393 ? -10.008 25.719 37.938 1 66.81 393 LEU A CA 1
ATOM 3243 C C . LEU A 1 393 ? -10.75 24.812 36.969 1 66.81 393 LEU A C 1
ATOM 3245 O O . LEU A 1 393 ? -11.875 24.375 37.219 1 66.81 393 LEU A O 1
ATOM 3249 N N . ALA A 1 394 ? -10.195 24.547 35.844 1 62.72 394 ALA A N 1
ATOM 3250 C CA . ALA A 1 394 ? -10.984 23.938 34.781 1 62.72 394 ALA A CA 1
ATOM 3251 C C . ALA A 1 394 ? -10.469 22.547 34.469 1 62.72 394 ALA A C 1
ATOM 3253 O O . ALA A 1 394 ? -9.281 22.25 34.625 1 62.72 394 ALA A O 1
ATOM 3254 N N . GLU A 1 395 ? -11.414 21.688 34.156 1 65.88 395 GLU A N 1
ATOM 3255 C CA . GLU A 1 395 ? -11.086 20.344 33.688 1 65.88 395 GLU A CA 1
ATOM 3256 C C . GLU A 1 395 ? -10.602 20.359 32.25 1 65.88 395 GLU A C 1
ATOM 3258 O O . GLU A 1 395 ? -10.914 21.297 31.484 1 65.88 395 GLU A O 1
ATOM 3263 N N . ARG A 1 396 ? -9.797 19.516 31.859 1 63 396 ARG A N 1
ATOM 3264 C CA . ARG A 1 396 ? -9.227 19.391 30.516 1 63 396 ARG A CA 1
ATOM 3265 C C . ARG A 1 396 ? -10.312 19.422 29.453 1 63 396 ARG A C 1
ATOM 3267 O O . ARG A 1 396 ? -10.109 19.984 28.375 1 63 396 ARG A O 1
ATOM 3274 N N . LYS A 1 397 ? -11.297 18.812 29.719 1 67.62 397 LYS A N 1
ATOM 3275 C CA . LYS A 1 397 ? -12.406 18.75 28.781 1 67.62 397 LYS A CA 1
ATOM 3276 C C . LYS A 1 397 ? -12.852 20.141 28.359 1 67.62 397 LYS A C 1
ATOM 3278 O O . LYS A 1 397 ? -13.234 20.359 27.203 1 67.62 397 LYS A O 1
ATOM 3283 N N . VAL A 1 398 ? -12.617 21.016 29.203 1 72.06 398 VAL A N 1
ATOM 3284 C CA . VAL A 1 398 ? -13.07 22.375 28.922 1 72.06 398 VAL A CA 1
ATOM 3285 C C . VAL A 1 398 ? -12.188 23.016 27.859 1 72.06 398 VAL A C 1
ATOM 3287 O O . VAL A 1 398 ? -12.672 23.75 27 1 72.06 398 VAL A O 1
ATOM 3290 N N . TYR A 1 399 ? -10.961 22.594 27.844 1 74.31 399 TYR A N 1
ATOM 3291 C CA . TYR A 1 399 ? -10.016 23.156 26.891 1 74.31 399 TYR A CA 1
ATOM 3292 C C . TYR A 1 399 ? -10.273 22.641 25.484 1 74.31 399 TYR A C 1
ATOM 3294 O O . TYR A 1 399 ? -10.234 23.391 24.516 1 74.31 399 TYR A O 1
ATOM 3302 N N . VAL A 1 400 ? -10.555 21.406 25.469 1 75.81 400 VAL A N 1
ATOM 3303 C CA . VAL A 1 400 ? -10.844 20.766 24.188 1 75.81 400 VAL A CA 1
ATOM 3304 C C . VAL A 1 400 ? -12.141 21.344 23.609 1 75.81 400 VAL A C 1
ATOM 3306 O O . VAL A 1 400 ? -12.227 21.625 22.406 1 75.81 400 VAL A O 1
ATOM 3309 N N . ASP A 1 401 ? -13.016 21.547 24.438 1 83.88 401 ASP A N 1
ATOM 3310 C CA . ASP A 1 401 ? -14.305 22.094 24.016 1 83.88 401 ASP A CA 1
ATOM 3311 C C . ASP A 1 401 ? -14.148 23.531 23.516 1 83.88 401 ASP A C 1
ATOM 3313 O O . ASP A 1 401 ? -14.828 23.953 22.578 1 83.88 401 ASP A O 1
ATOM 3317 N N . GLN A 1 402 ? -13.289 24.234 24.172 1 88.19 402 GLN A N 1
ATOM 3318 C CA . GLN A 1 402 ? -13.039 25.625 23.766 1 88.19 402 GLN A CA 1
ATOM 3319 C C . GLN A 1 402 ? -12.43 25.672 22.359 1 88.19 402 GLN A C 1
ATOM 3321 O O . GLN A 1 402 ? -12.812 26.516 21.547 1 88.19 402 GLN A O 1
ATOM 3326 N N . LYS A 1 403 ? -11.508 24.875 22.156 1 89.75 403 LYS A N 1
ATOM 3327 C CA . LYS A 1 403 ? -10.883 24.812 20.828 1 89.75 403 LYS A CA 1
ATOM 3328 C C . LYS A 1 403 ? -11.914 24.484 19.75 1 89.75 403 LYS A C 1
ATOM 3330 O O . LYS A 1 403 ? -11.906 25.094 18.672 1 89.75 403 LYS A O 1
ATOM 3335 N N . LYS A 1 404 ? -12.766 23.562 20.078 1 90.69 404 LYS A N 1
ATOM 3336 C CA . LYS A 1 404 ? -13.82 23.172 19.141 1 90.69 404 LYS A CA 1
ATOM 3337 C C . LYS A 1 404 ? -14.797 24.312 18.906 1 90.69 404 LYS A C 1
ATOM 3339 O O . LYS A 1 404 ? -15.234 24.547 17.781 1 90.69 404 LYS A O 1
ATOM 3344 N N . ALA A 1 405 ? -15.117 24.984 19.969 1 92.25 405 ALA A N 1
ATOM 3345 C CA . ALA A 1 405 ? -16.047 26.109 19.859 1 92.25 405 ALA A CA 1
ATOM 3346 C C . ALA A 1 405 ? -15.469 27.219 18.984 1 92.25 405 ALA A C 1
ATOM 3348 O O . ALA A 1 405 ? -16.188 27.828 18.188 1 92.25 405 ALA A O 1
ATOM 3349 N N . ALA A 1 406 ? -14.203 27.453 19.188 1 94.25 406 ALA A N 1
ATOM 3350 C CA . ALA A 1 406 ? -13.539 28.469 18.375 1 94.25 406 ALA A CA 1
ATOM 3351 C C . ALA A 1 406 ? -13.555 28.094 16.891 1 94.25 406 ALA A C 1
ATOM 3353 O O . ALA A 1 406 ? -13.773 28.953 16.031 1 94.25 406 ALA A O 1
ATOM 3354 N N . LEU A 1 407 ? -13.32 26.859 16.625 1 95.5 407 LEU A N 1
ATOM 3355 C CA . LEU A 1 407 ? -13.359 26.328 15.266 1 95.5 407 LEU A CA 1
ATOM 3356 C C . LEU A 1 407 ? -14.75 26.516 14.656 1 95.5 407 LEU A C 1
ATOM 3358 O O . LEU A 1 407 ? -14.883 27 13.531 1 95.5 407 LEU A O 1
ATOM 3362 N N . VAL A 1 408 ? -15.742 26.141 15.375 1 95.12 408 VAL A N 1
ATOM 3363 C CA . VAL A 1 408 ? -17.109 26.219 14.898 1 95.12 408 VAL A CA 1
ATOM 3364 C C . VAL A 1 408 ? -17.469 27.688 14.609 1 95.12 408 VAL A C 1
ATOM 3366 O O . VAL A 1 408 ? -18.062 27.984 13.578 1 95.12 408 VAL A O 1
ATOM 3369 N N . GLN A 1 409 ? -17.094 28.547 15.523 1 93.12 409 GLN A N 1
ATOM 3370 C CA . GLN A 1 409 ? -17.344 29.969 15.328 1 93.12 409 GLN A CA 1
ATOM 3371 C C . GLN A 1 409 ? -16.656 30.484 14.07 1 93.12 409 GLN A C 1
ATOM 3373 O O . GLN A 1 409 ? -17.219 31.312 13.344 1 93.12 409 GLN A O 1
ATOM 3378 N N . GLY A 1 410 ? -15.43 30.031 13.883 1 95.38 410 GLY A N 1
ATOM 3379 C CA . GLY A 1 410 ? -14.719 30.391 12.664 1 95.38 410 GLY A CA 1
ATOM 3380 C C . GLY A 1 410 ? -15.469 30 11.406 1 95.38 410 GLY A C 1
ATOM 3381 O O . GLY A 1 410 ? -15.625 30.812 10.492 1 95.38 410 GLY A O 1
ATOM 3382 N N . TYR A 1 411 ? -16.031 28.859 11.375 1 96.56 411 TYR A N 1
ATOM 3383 C CA . TYR A 1 411 ? -16.688 28.344 10.18 1 96.56 411 TYR A CA 1
ATOM 3384 C C . TYR A 1 411 ? -18.094 28.922 10.031 1 96.56 411 TYR A C 1
ATOM 3386 O O . TYR A 1 411 ? -18.672 28.875 8.945 1 96.56 411 TYR A O 1
ATOM 3394 N N . MET A 1 412 ? -18.656 29.438 11.078 1 93.88 412 MET A N 1
ATOM 3395 C CA . MET A 1 412 ? -19.953 30.109 10.992 1 93.88 412 MET A CA 1
ATOM 3396 C C . MET A 1 412 ? -19.875 31.344 10.109 1 93.88 412 MET A C 1
ATOM 3398 O O . MET A 1 412 ? -20.875 31.75 9.508 1 93.88 412 MET A O 1
ATOM 3402 N N . SER A 1 413 ? -18.719 31.891 10.062 1 92.88 413 SER A N 1
ATOM 3403 C CA . SER A 1 413 ? -18.531 33.125 9.273 1 92.88 413 SER A CA 1
ATOM 3404 C C . SER A 1 413 ? -18.312 32.781 7.801 1 92.88 413 SER A C 1
ATOM 3406 O O . SER A 1 413 ? -18.188 33.688 6.973 1 92.88 413 SER A O 1
ATOM 3408 N N . VAL A 1 414 ? -18.281 31.578 7.398 1 96.88 414 VAL A N 1
ATOM 3409 C CA . VAL A 1 414 ? -17.953 31.156 6.039 1 96.88 414 VAL A CA 1
ATOM 3410 C C . VAL A 1 414 ? -19.25 30.828 5.281 1 96.88 414 VAL A C 1
ATOM 3412 O O . VAL A 1 414 ? -20.109 30.125 5.801 1 96.88 414 VAL A O 1
ATOM 3415 N N . SER A 1 415 ? -19.375 31.312 4.062 1 96.06 415 SER A N 1
ATOM 3416 C CA . SER A 1 415 ? -20.562 31.094 3.25 1 96.06 415 SER A CA 1
ATOM 3417 C C . SER A 1 415 ? -20.656 29.656 2.768 1 96.06 415 SER A C 1
ATOM 3419 O O . SER A 1 415 ? -19.625 28.969 2.666 1 96.06 415 SER A O 1
ATOM 3421 N N . THR A 1 416 ? -21.828 29.188 2.473 1 95.06 416 THR A N 1
ATOM 3422 C CA . THR A 1 416 ? -22.094 27.797 2.078 1 95.06 416 THR A CA 1
ATOM 3423 C C . THR A 1 416 ? -21.391 27.469 0.762 1 95.06 416 THR A C 1
ATOM 3425 O O . THR A 1 416 ? -20.812 26.391 0.613 1 95.06 416 THR A O 1
ATOM 3428 N N . PRO A 1 417 ? -21.406 28.406 -0.2 1 95.94 417 PRO A N 1
ATOM 3429 C CA . PRO A 1 417 ? -20.719 28.078 -1.455 1 95.94 417 PRO A CA 1
ATOM 3430 C C . PRO A 1 417 ? -19.219 27.828 -1.269 1 95.94 417 PRO A C 1
ATOM 3432 O O . PRO A 1 417 ? -18.656 26.938 -1.906 1 95.94 417 PRO A O 1
ATOM 3435 N N . VAL A 1 418 ? -18.609 28.609 -0.379 1 97.31 418 VAL A N 1
ATOM 3436 C CA . VAL A 1 418 ? -17.172 28.438 -0.131 1 97.31 418 VAL A CA 1
ATOM 3437 C C . VAL A 1 418 ? -16.922 27.109 0.568 1 97.31 418 VAL A C 1
ATOM 3439 O O . VAL A 1 418 ? -15.961 26.406 0.244 1 97.31 418 VAL A O 1
ATOM 3442 N N . LEU A 1 419 ? -17.766 26.734 1.481 1 97.06 419 LEU A N 1
ATOM 3443 C CA . LEU A 1 419 ? -17.625 25.469 2.199 1 97.06 419 LEU A CA 1
ATOM 3444 C C . LEU A 1 419 ? -17.766 24.281 1.247 1 97.06 419 LEU A C 1
ATOM 3446 O O . LEU A 1 419 ? -17.094 23.266 1.42 1 97.06 419 LEU A O 1
ATOM 3450 N N . LYS A 1 420 ? -18.641 24.406 0.255 1 96.81 420 LYS A N 1
ATOM 3451 C CA . LYS A 1 420 ? -18.797 23.344 -0.743 1 96.81 420 LYS A CA 1
ATOM 3452 C C . LYS A 1 420 ? -17.516 23.172 -1.56 1 96.81 420 LYS A C 1
ATOM 3454 O O . LYS A 1 420 ? -17.172 22.047 -1.925 1 96.81 420 LYS A O 1
ATOM 3459 N N . LYS A 1 421 ? -16.891 24.281 -1.851 1 98 421 LYS A N 1
ATOM 3460 C CA . LYS A 1 421 ? -15.633 24.219 -2.578 1 98 421 LYS A CA 1
ATOM 3461 C C . LYS A 1 421 ? -14.539 23.578 -1.727 1 98 421 LYS A C 1
ATOM 3463 O O . LYS A 1 421 ? -13.703 22.828 -2.24 1 98 421 LYS A O 1
ATOM 3468 N N . VAL A 1 422 ? -14.539 23.828 -0.397 1 98.19 422 VAL A N 1
ATOM 3469 C CA . VAL A 1 422 ? -13.609 23.203 0.528 1 98.19 422 VAL A CA 1
ATOM 3470 C C . VAL A 1 422 ? -13.844 21.688 0.549 1 98.19 422 VAL A C 1
ATOM 3472 O O . VAL A 1 422 ? -12.891 20.906 0.49 1 98.19 422 VAL A O 1
ATOM 3475 N N . GLN A 1 423 ? -15.117 21.297 0.598 1 98 423 GLN A N 1
ATOM 3476 C CA . GLN A 1 423 ? -15.484 19.891 0.602 1 98 423 GLN A CA 1
ATOM 3477 C C . GLN A 1 423 ? -15.008 19.203 -0.673 1 98 423 GLN A C 1
ATOM 3479 O O . GLN A 1 423 ? -14.539 18.062 -0.628 1 98 423 GLN A O 1
ATOM 3484 N N . LYS A 1 424 ? -15.148 19.922 -1.737 1 97.38 424 LYS A N 1
ATOM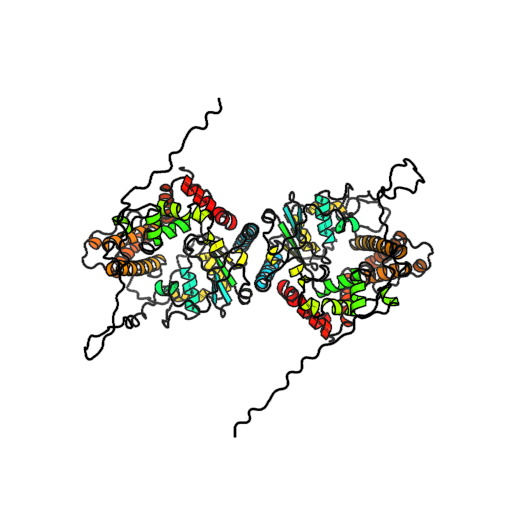 3485 C CA . LYS A 1 424 ? -14.703 19.375 -3.016 1 97.38 424 LYS A CA 1
ATOM 3486 C C . LYS A 1 424 ? -13.188 19.219 -3.043 1 97.38 424 LYS A C 1
ATOM 3488 O O . LYS A 1 424 ? -12.672 18.188 -3.49 1 97.38 424 LYS A O 1
ATOM 3493 N N . MET A 1 425 ? -12.477 20.219 -2.561 1 97.56 425 MET A N 1
ATOM 3494 C CA . MET A 1 425 ? -11.016 20.234 -2.553 1 97.56 425 MET A CA 1
ATOM 3495 C C . MET A 1 425 ? -10.469 19.078 -1.719 1 97.56 425 MET A C 1
ATOM 3497 O O . MET A 1 425 ? -9.477 18.453 -2.094 1 97.56 425 MET A O 1
ATOM 3501 N N . PHE A 1 426 ? -11.141 18.75 -0.588 1 98 426 PHE A N 1
ATOM 3502 C CA . PHE A 1 426 ? -10.602 17.781 0.363 1 98 426 PHE A CA 1
ATOM 3503 C C . PHE A 1 426 ? -11.445 16.516 0.375 1 98 426 PHE A C 1
ATOM 3505 O O . PHE A 1 426 ? -11.43 15.758 1.354 1 98 426 PHE A O 1
ATOM 3512 N N . GLN A 1 427 ? -12.188 16.25 -0.679 1 97.19 427 GLN A N 1
ATOM 3513 C CA . GLN A 1 427 ? -13.062 15.078 -0.746 1 97.19 427 GLN A CA 1
ATOM 3514 C C . GLN A 1 427 ? -12.289 13.789 -0.49 1 97.19 427 GLN A C 1
ATOM 3516 O O . GLN A 1 427 ? -12.719 12.945 0.299 1 97.19 427 GLN A O 1
ATOM 3521 N N . LEU A 1 428 ? -11.148 13.664 -1.11 1 96 428 LEU A N 1
ATOM 3522 C CA . LEU A 1 428 ? -10.344 12.461 -0.945 1 96 428 LEU A CA 1
ATOM 3523 C C . LEU A 1 428 ? -9.844 12.336 0.49 1 96 428 LEU A C 1
ATOM 3525 O O . LEU A 1 428 ? -9.805 11.234 1.043 1 96 428 LEU A O 1
ATOM 3529 N N . ASP A 1 429 ? -9.453 13.438 1.144 1 97.81 429 ASP A N 1
ATOM 3530 C CA . ASP A 1 429 ? -8.969 13.414 2.52 1 97.81 429 ASP A CA 1
ATOM 3531 C C . ASP A 1 429 ? -10.062 12.945 3.48 1 97.81 429 ASP A C 1
ATOM 3533 O O . ASP A 1 429 ? -9.805 12.141 4.375 1 97.81 429 ASP A O 1
ATOM 3537 N N . PHE A 1 430 ? -11.289 13.484 3.266 1 98.12 430 PHE A N 1
ATOM 3538 C CA . PHE A 1 430 ? -12.414 13.07 4.105 1 98.12 430 PHE A CA 1
ATOM 3539 C C . PHE A 1 430 ? -12.641 11.562 3.996 1 98.12 430 PHE A C 1
ATOM 3541 O O . PHE A 1 430 ? -12.773 10.875 5.012 1 98.12 430 PHE A O 1
ATOM 3548 N N . ASP A 1 431 ? -12.617 11.086 2.836 1 96.19 431 ASP A N 1
ATOM 3549 C CA . ASP A 1 431 ? -12.914 9.68 2.58 1 96.19 431 ASP A CA 1
ATOM 3550 C C . ASP A 1 431 ? -11.773 8.781 3.049 1 96.19 431 ASP A C 1
ATOM 3552 O O . ASP A 1 431 ? -11.992 7.828 3.799 1 96.19 431 ASP A O 1
ATOM 3556 N N . MET A 1 432 ? -10.602 9.078 2.652 1 96.38 432 MET A N 1
ATOM 3557 C CA . MET A 1 432 ? -9.414 8.266 2.867 1 96.38 432 MET A CA 1
ATOM 3558 C C . MET A 1 432 ? -9.102 8.125 4.355 1 96.38 432 MET A C 1
ATOM 3560 O O . MET A 1 432 ? -8.695 7.055 4.812 1 96.38 432 MET A O 1
ATOM 3564 N N . PHE A 1 433 ? -9.375 9.164 5.148 1 97.81 433 PHE A N 1
ATOM 3565 C CA . PHE A 1 433 ? -8.953 9.133 6.543 1 97.81 433 PHE A CA 1
ATOM 3566 C C . PHE A 1 433 ? -10.164 9.055 7.469 1 97.81 433 PHE A C 1
ATOM 3568 O O . PHE A 1 433 ? -10.023 9.109 8.695 1 97.81 433 PHE A O 1
ATOM 3575 N N . GLY A 1 434 ? -11.344 8.977 6.922 1 96.5 434 GLY A N 1
ATOM 3576 C CA . GLY A 1 434 ? -12.555 8.703 7.68 1 96.5 434 GLY A CA 1
ATOM 3577 C C . GLY A 1 434 ? -13.07 9.914 8.438 1 96.5 434 GLY A C 1
ATOM 3578 O O . GLY A 1 434 ? -13.602 9.781 9.547 1 96.5 434 GLY A O 1
ATOM 3579 N N . TYR A 1 435 ? -12.836 11.031 7.957 1 97.31 435 TYR A N 1
ATOM 3580 C CA . TYR A 1 435 ? -13.375 12.242 8.57 1 97.31 435 TYR A CA 1
ATOM 3581 C C . TYR A 1 435 ? -14.75 12.578 7.992 1 97.31 435 TYR A C 1
ATOM 3583 O O . TYR A 1 435 ? -15.039 12.258 6.836 1 97.31 435 TYR A O 1
ATOM 3591 N N . ASP A 1 436 ? -15.531 13.195 8.805 1 96.38 436 ASP A N 1
ATOM 3592 C CA . ASP A 1 436 ? -16.875 13.57 8.391 1 96.38 436 ASP A CA 1
ATOM 3593 C C . ASP A 1 436 ? -16.844 14.828 7.523 1 96.38 436 ASP A C 1
ATOM 3595 O O . ASP A 1 436 ? -16.438 15.898 7.98 1 96.38 436 ASP A O 1
ATOM 3599 N N . LYS A 1 437 ? -17.359 14.648 6.359 1 96.56 437 LYS A N 1
ATOM 3600 C CA . LYS A 1 437 ? -17.391 15.766 5.414 1 96.56 437 LYS A CA 1
ATOM 3601 C C . LYS A 1 437 ? -18.438 16.797 5.824 1 96.56 437 LYS A C 1
ATOM 3603 O O . LYS A 1 437 ? -18.312 17.984 5.492 1 96.56 437 LYS A O 1
ATOM 3608 N N . THR A 1 438 ? -19.469 16.344 6.504 1 96.31 438 THR A N 1
ATOM 3609 C CA . THR A 1 438 ? -20.531 17.219 6.945 1 96.31 438 THR A CA 1
ATOM 3610 C C . THR A 1 438 ? -20.812 17.031 8.438 1 96.31 438 THR A C 1
ATOM 3612 O O . THR A 1 438 ? -21.922 16.672 8.82 1 96.31 438 THR A O 1
ATOM 3615 N N . PRO A 1 439 ? -19.812 17.359 9.227 1 94.94 439 PRO A N 1
ATOM 3616 C CA . PRO A 1 439 ? -20.062 17.219 10.664 1 94.94 439 PRO A CA 1
ATOM 3617 C C . PRO A 1 439 ? -21.219 18.094 11.148 1 94.94 439 PRO A C 1
ATOM 3619 O O . PRO A 1 439 ? -21.297 19.266 10.781 1 94.94 439 PRO A O 1
ATOM 3622 N N . PRO A 1 440 ? -22.031 17.609 11.969 1 92.56 440 PRO A N 1
ATOM 3623 C CA . PRO A 1 440 ? -23.219 18.344 12.414 1 92.56 440 PRO A CA 1
ATOM 3624 C C . PRO A 1 440 ? -22.875 19.688 13.062 1 92.56 440 PRO A C 1
ATOM 3626 O O . PRO A 1 440 ? -23.609 20.672 12.891 1 92.56 440 PRO A O 1
ATOM 3629 N N . GLU A 1 441 ? -21.844 19.781 13.742 1 91.06 441 GLU A N 1
ATOM 3630 C CA . GLU A 1 441 ? -21.469 21 14.453 1 91.06 441 GLU A CA 1
ATOM 3631 C C . GLU A 1 441 ? -21.203 22.141 13.477 1 91.06 441 GLU A C 1
ATOM 3633 O O . GLU A 1 441 ? -21.391 23.312 13.812 1 91.06 441 GLU A O 1
ATOM 3638 N N . LEU A 1 442 ? -20.812 21.797 12.234 1 92.62 442 LEU A N 1
ATOM 3639 C CA . LEU A 1 442 ? -20.484 22.828 11.25 1 92.62 442 LEU A CA 1
ATOM 3640 C C . LEU A 1 442 ? -21.641 23.047 10.289 1 92.62 442 LEU A C 1
ATOM 3642 O O . LEU A 1 442 ? -21.719 24.094 9.641 1 92.62 442 LEU A O 1
ATOM 3646 N N . PHE A 1 443 ? -22.625 22.109 10.203 1 92.38 443 PHE A N 1
ATOM 3647 C CA . PHE A 1 443 ? -23.562 22.203 9.102 1 92.38 443 PHE A CA 1
ATOM 3648 C C . PHE A 1 443 ? -25 22.219 9.617 1 92.38 443 PHE A C 1
ATOM 3650 O O . PHE A 1 443 ? -25.922 22.562 8.883 1 92.38 443 PHE A O 1
ATOM 3657 N N . ASP A 1 444 ? -25.281 21.875 10.844 1 86.62 444 ASP A N 1
ATOM 3658 C CA . ASP A 1 444 ? -26.641 21.797 11.344 1 86.62 444 ASP A CA 1
ATOM 3659 C C . ASP A 1 444 ? -27.312 23.172 11.312 1 86.62 444 ASP A C 1
ATOM 3661 O O . ASP A 1 444 ? -28.531 23.281 11.125 1 86.62 444 ASP A O 1
ATOM 3665 N N . TYR A 1 445 ? -26.625 24.266 11.484 1 82.56 445 TYR A N 1
ATOM 3666 C CA . TYR A 1 445 ? -27.203 25.609 11.539 1 82.56 445 TYR A CA 1
ATOM 3667 C C . TYR A 1 445 ? -27.297 26.219 10.141 1 82.56 445 TYR A C 1
ATOM 3669 O O . TYR A 1 445 ? -27.812 27.328 9.977 1 82.56 445 TYR A O 1
ATOM 3677 N N . ARG A 1 446 ? -26.938 25.484 9.164 1 83.56 446 ARG A N 1
ATOM 3678 C CA . ARG A 1 446 ? -26.906 26.031 7.816 1 83.56 446 ARG A CA 1
ATOM 3679 C C . ARG A 1 446 ? -28.125 25.578 7.008 1 83.56 446 ARG A C 1
ATOM 3681 O O . ARG A 1 446 ? -28.578 24.453 7.148 1 83.56 446 ARG A O 1
ATOM 3688 N N . MET B 1 1 ? 68.188 11.125 -50.219 1 17.98 1 MET B N 1
ATOM 3689 C CA . MET B 1 1 ? 67.25 10.656 -51.219 1 17.98 1 MET B CA 1
ATOM 3690 C C . MET B 1 1 ? 66 10.148 -50.625 1 17.98 1 MET B C 1
ATOM 3692 O O . MET B 1 1 ? 66 9.508 -49.562 1 17.98 1 MET B O 1
ATOM 3696 N N . MET B 1 2 ? 64.688 10.672 -51 1 19.94 2 MET B N 1
ATOM 3697 C CA . MET B 1 2 ? 63.281 10.969 -51.031 1 19.94 2 MET B CA 1
ATOM 3698 C C . MET B 1 2 ? 62.469 9.711 -51.312 1 19.94 2 MET B C 1
ATOM 3700 O O . MET B 1 2 ? 61.406 9.773 -51.938 1 19.94 2 MET B O 1
ATOM 3704 N N . ARG B 1 3 ? 62.875 8.617 -51.062 1 17.81 3 ARG B N 1
ATOM 3705 C CA . ARG B 1 3 ? 62.375 7.516 -51.875 1 17.81 3 ARG B CA 1
ATOM 3706 C C . ARG B 1 3 ? 60.906 7.254 -51.594 1 17.81 3 ARG B C 1
ATOM 3708 O O . ARG B 1 3 ? 60.5 7.004 -50.438 1 17.81 3 ARG B O 1
ATOM 3715 N N . PHE B 1 4 ? 59.75 7.57 -52.438 1 19.42 4 PHE B N 1
ATOM 3716 C CA . PHE B 1 4 ? 58.312 7.727 -52.719 1 19.42 4 PHE B CA 1
ATOM 3717 C C . PHE B 1 4 ? 57.625 6.371 -52.75 1 19.42 4 PHE B C 1
ATOM 3719 O O . PHE B 1 4 ? 56.406 6.297 -52.969 1 19.42 4 PHE B O 1
ATOM 3726 N N . HIS B 1 5 ? 58.094 5.258 -52.531 1 17.05 5 HIS B N 1
ATOM 3727 C CA . HIS B 1 5 ? 57.625 4.148 -53.375 1 17.05 5 HIS B CA 1
ATOM 3728 C C . HIS B 1 5 ? 56.125 3.939 -53.219 1 17.05 5 HIS B C 1
ATOM 3730 O O . HIS B 1 5 ? 55.531 4.344 -52.188 1 17.05 5 HIS B O 1
ATOM 3736 N N . TRP B 1 6 ? 55.406 2.967 -54 1 17.16 6 TRP B N 1
ATOM 3737 C CA . TRP B 1 6 ? 54.469 2.566 -55.031 1 17.16 6 TRP B CA 1
ATOM 3738 C C . TRP B 1 6 ? 53.125 2.166 -54.438 1 17.16 6 TRP B C 1
ATOM 3740 O O . TRP B 1 6 ? 53.031 1.876 -53.25 1 17.16 6 TRP B O 1
ATOM 3750 N N . LEU B 1 7 ? 51.969 1.481 -55.344 1 17.97 7 LEU B N 1
ATOM 3751 C CA . LEU B 1 7 ? 50.75 1.604 -56.125 1 17.97 7 LEU B CA 1
ATOM 3752 C C . LEU B 1 7 ? 49.656 0.694 -55.594 1 17.97 7 LEU B C 1
ATOM 3754 O O . LEU B 1 7 ? 48.5 1.1 -55.5 1 17.97 7 LEU B O 1
ATOM 3758 N N . LYS B 1 8 ? 49.625 -0.687 -55.438 1 17.47 8 LYS B N 1
ATOM 3759 C CA . LYS B 1 8 ? 48.844 -1.609 -56.25 1 17.47 8 LYS B CA 1
ATOM 3760 C C . LYS B 1 8 ? 47.406 -1.733 -55.688 1 17.47 8 LYS B C 1
ATOM 3762 O O . LYS B 1 8 ? 47.219 -1.99 -54.5 1 17.47 8 LYS B O 1
ATOM 3767 N N . PRO B 1 9 ? 46.125 -1.348 -56.375 1 19.67 9 PRO B N 1
ATOM 3768 C CA . PRO B 1 9 ? 44.688 -1.154 -56.188 1 19.67 9 PRO B CA 1
ATOM 3769 C C . PRO B 1 9 ? 43.938 -2.463 -55.969 1 19.67 9 PRO B C 1
ATOM 3771 O O . PRO B 1 9 ? 42.906 -2.48 -55.25 1 19.67 9 PRO B O 1
ATOM 3774 N N . ILE B 1 10 ? 44.125 -3.684 -56.594 1 16.31 10 ILE B N 1
ATOM 3775 C CA . ILE B 1 10 ? 43.312 -4.363 -57.594 1 16.31 10 ILE B CA 1
ATOM 3776 C C . ILE B 1 10 ? 42.125 -5.059 -56.938 1 16.31 10 ILE B C 1
ATOM 3778 O O . ILE B 1 10 ? 41 -5.008 -57.438 1 16.31 10 ILE B O 1
ATOM 3782 N N . ILE B 1 11 ? 42.156 -5.938 -55.906 1 17.27 11 ILE B N 1
ATOM 3783 C CA . ILE B 1 11 ? 41.781 -7.316 -56.219 1 17.27 11 ILE B CA 1
ATOM 3784 C C . ILE B 1 11 ? 40.281 -7.469 -56.125 1 17.27 11 ILE B C 1
ATOM 3786 O O . ILE B 1 11 ? 39.656 -7.102 -55.125 1 17.27 11 ILE B O 1
ATOM 3790 N N . THR B 1 12 ? 39.406 -7.641 -57.312 1 16.89 12 THR B N 1
ATOM 3791 C CA . THR B 1 12 ? 38.094 -7.785 -57.938 1 16.89 12 THR B CA 1
ATOM 3792 C C . THR B 1 12 ? 37.281 -8.883 -57.281 1 16.89 12 THR B C 1
ATOM 3794 O O . THR B 1 12 ? 36.062 -8.711 -57.031 1 16.89 12 THR B O 1
ATOM 3797 N N . THR B 1 13 ? 37.656 -10.18 -57.375 1 15.52 13 THR B N 1
ATOM 3798 C CA . THR B 1 13 ? 36.906 -11.258 -58 1 15.52 13 THR B CA 1
ATOM 3799 C C . THR B 1 13 ? 35.781 -11.75 -57.094 1 15.52 13 THR B C 1
ATOM 3801 O O . THR B 1 13 ? 34.688 -12.039 -57.531 1 15.52 13 THR B O 1
ATOM 3804 N N . THR B 1 14 ? 36.062 -12.195 -55.844 1 16.56 14 THR B N 1
ATOM 3805 C CA . THR B 1 14 ? 35.812 -13.609 -55.625 1 16.56 14 THR B CA 1
ATOM 3806 C C . THR B 1 14 ? 34.312 -13.867 -55.469 1 16.56 14 THR B C 1
ATOM 3808 O O . THR B 1 14 ? 33.562 -12.961 -55.125 1 16.56 14 THR B O 1
ATOM 3811 N N . GLY B 1 15 ? 33.844 -15.164 -55.5 1 16.58 15 GLY B N 1
ATOM 3812 C CA . GLY B 1 15 ? 32.969 -16.234 -55.969 1 16.58 15 GLY B CA 1
ATOM 3813 C C . GLY B 1 15 ? 31.625 -16.25 -55.281 1 16.58 15 GLY B C 1
ATOM 3814 O O . GLY B 1 15 ? 31.391 -15.508 -54.312 1 16.58 15 GLY B O 1
ATOM 3815 N N . LEU B 1 16 ? 31.109 -17.469 -54.969 1 16.77 16 LEU B N 1
ATOM 3816 C CA . LEU B 1 16 ? 29.984 -18.344 -55.25 1 16.77 16 LEU B CA 1
ATOM 3817 C C . LEU B 1 16 ? 28.938 -18.281 -54.156 1 16.77 16 LEU B C 1
ATOM 3819 O O . LEU B 1 16 ? 28.969 -19.078 -53.219 1 16.77 16 LEU B O 1
ATOM 3823 N N . CYS B 1 17 ? 29 -17.328 -53.219 1 16.45 17 CYS B N 1
ATOM 3824 C CA . CYS B 1 17 ? 28.375 -17.656 -51.969 1 16.45 17 CYS B CA 1
ATOM 3825 C C . CYS B 1 17 ? 26.906 -18 -52.156 1 16.45 17 CYS B C 1
ATOM 3827 O O . CYS B 1 17 ? 26.109 -17.156 -52.562 1 16.45 17 CYS B O 1
ATOM 3829 N N . PHE B 1 18 ? 26.5 -19.328 -52.125 1 16.66 18 PHE B N 1
ATOM 3830 C CA . PHE B 1 18 ? 25.484 -20.297 -52.531 1 16.66 18 PHE B CA 1
ATOM 3831 C C . PHE B 1 18 ? 24.094 -19.859 -52.094 1 16.66 18 PHE B C 1
ATOM 3833 O O . PHE B 1 18 ? 23.953 -18.984 -51.219 1 16.66 18 PHE B O 1
ATOM 3840 N N . LEU B 1 19 ? 23.109 -20.891 -52 1 16.34 19 LEU B N 1
ATOM 3841 C CA . LEU B 1 19 ? 21.812 -21.359 -52.469 1 16.34 19 LEU B CA 1
ATOM 3842 C C . LEU B 1 19 ? 20.703 -20.969 -51.5 1 16.34 19 LEU B C 1
ATOM 3844 O O . LEU B 1 19 ? 19.578 -20.672 -51.906 1 16.34 19 LEU B O 1
ATOM 3848 N N . ALA B 1 20 ? 20.891 -21.25 -50.156 1 15.84 20 ALA B N 1
ATOM 3849 C CA . ALA B 1 20 ? 19.797 -21.844 -49.375 1 15.84 20 ALA B CA 1
ATOM 3850 C C . ALA B 1 20 ? 18.672 -20.828 -49.188 1 15.84 20 ALA B C 1
ATOM 3852 O O . ALA B 1 20 ? 18.766 -19.969 -48.281 1 15.84 20 ALA B O 1
ATOM 3853 N N . ALA B 1 21 ? 18.094 -20.203 -50.188 1 16.95 21 ALA B N 1
ATOM 3854 C CA . ALA B 1 21 ? 17.078 -19.203 -50.438 1 16.95 21 ALA B CA 1
ATOM 3855 C C . ALA B 1 21 ? 15.695 -19.688 -50 1 16.95 21 ALA B C 1
ATOM 3857 O O . ALA B 1 21 ? 14.672 -19.109 -50.375 1 16.95 21 ALA B O 1
ATOM 3858 N N . ALA B 1 22 ? 15.461 -20.953 -49.344 1 16.08 22 ALA B N 1
ATOM 3859 C CA . ALA B 1 22 ? 14.445 -22 -49.406 1 16.08 22 ALA B CA 1
ATOM 3860 C C . ALA B 1 22 ? 13.078 -21.469 -49.031 1 16.08 22 ALA B C 1
ATOM 3862 O O . ALA B 1 22 ? 12.977 -20.391 -48.406 1 16.08 22 ALA B O 1
ATOM 3863 N N . MET B 1 23 ? 12.055 -22.328 -48.281 1 15.72 23 MET B N 1
ATOM 3864 C CA . MET B 1 23 ? 10.617 -22.562 -48.469 1 15.72 23 MET B CA 1
ATOM 3865 C C . MET B 1 23 ? 9.812 -21.359 -48 1 15.72 23 MET B C 1
ATOM 3867 O O . MET B 1 23 ? 9.797 -21.031 -46.812 1 15.72 23 MET B O 1
ATOM 3871 N N . TYR B 1 24 ? 9.797 -20.25 -48.719 1 17.14 24 TYR B N 1
ATOM 3872 C CA . TYR B 1 24 ? 8.953 -19.078 -48.938 1 17.14 24 TYR B CA 1
ATOM 3873 C C . TYR B 1 24 ? 7.52 -19.484 -49.25 1 17.14 24 TYR B C 1
ATOM 3875 O O . TYR B 1 24 ? 7.055 -19.391 -50.375 1 17.14 24 TYR B O 1
ATOM 3883 N N . CYS B 1 25 ? 7.098 -20.781 -48.812 1 15.68 25 CYS B N 1
ATOM 3884 C CA . CYS B 1 25 ? 5.898 -21.562 -49.094 1 15.68 25 CYS B CA 1
ATOM 3885 C C . CYS B 1 25 ? 4.66 -20.672 -49.094 1 15.68 25 CYS B C 1
ATOM 3887 O O . CYS B 1 25 ? 4.484 -19.844 -48.188 1 15.68 25 CYS B O 1
ATOM 3889 N N . TRP B 1 26 ? 3.607 -20.984 -49.969 1 16.59 26 TRP B N 1
ATOM 3890 C CA . TRP B 1 26 ? 2.598 -20.656 -50.969 1 16.59 26 TRP B CA 1
ATOM 3891 C C . TRP B 1 26 ? 1.238 -20.422 -50.312 1 16.59 26 TRP B C 1
ATOM 3893 O O . TRP B 1 26 ? 0.218 -20.344 -51 1 16.59 26 TRP B O 1
ATOM 3903 N N . MET B 1 27 ? 0.96 -20.188 -48.969 1 17.78 27 MET B N 1
ATOM 3904 C CA . MET B 1 27 ? -0.443 -20.547 -48.781 1 17.78 27 MET B CA 1
ATOM 3905 C C . MET B 1 27 ? -1.313 -19.922 -49.875 1 17.78 27 MET B C 1
ATOM 3907 O O . MET B 1 27 ? -1.235 -18.719 -50.094 1 17.78 27 MET B O 1
ATOM 3911 N N . THR B 1 28 ? -1.91 -20.812 -50.75 1 16.83 28 THR B N 1
ATOM 3912 C CA . THR B 1 28 ? -2.607 -21.016 -52 1 16.83 28 THR B CA 1
ATOM 3913 C C . THR B 1 28 ? -3.758 -20.031 -52.156 1 16.83 28 THR B C 1
ATOM 3915 O O . THR B 1 28 ? -4.316 -19.562 -51.188 1 16.83 28 THR B O 1
ATOM 3918 N N . THR B 1 29 ? -4.023 -19.688 -53.438 1 19.45 29 THR B N 1
ATOM 3919 C CA . THR B 1 29 ? -4.758 -18.953 -54.438 1 19.45 29 THR B CA 1
ATOM 3920 C C . THR B 1 29 ? -6.223 -19.391 -54.469 1 19.45 29 THR B C 1
ATOM 3922 O O . THR B 1 29 ? -6.875 -19.328 -55.531 1 19.45 29 THR B O 1
ATOM 3925 N N . ILE B 1 30 ? -6.852 -20.094 -53.406 1 19.59 30 ILE B N 1
ATOM 3926 C CA . ILE B 1 30 ? -8.156 -20.594 -53.844 1 19.59 30 ILE B CA 1
ATOM 3927 C C . ILE B 1 30 ? -8.961 -19.453 -54.469 1 19.59 30 ILE B C 1
ATOM 3929 O O . ILE B 1 30 ? -9.273 -18.469 -53.781 1 19.59 30 ILE B O 1
ATOM 3933 N N . VAL B 1 31 ? -8.719 -19.312 -55.688 1 20.12 31 VAL B N 1
ATOM 3934 C CA . VAL B 1 31 ? -9.508 -18.672 -56.75 1 20.12 31 VAL B CA 1
ATOM 3935 C C . VAL B 1 31 ? -10.938 -19.203 -56.719 1 20.12 31 VAL B C 1
ATOM 3937 O O . VAL B 1 31 ? -11.172 -20.375 -57.031 1 20.12 31 VAL B O 1
ATOM 3940 N N . VAL B 1 32 ? -11.727 -18.938 -55.625 1 20.42 32 VAL B N 1
ATOM 3941 C CA . VAL B 1 32 ? -13.109 -19.406 -55.688 1 20.42 32 VAL B CA 1
ATOM 3942 C C . VAL B 1 32 ? -13.734 -19.031 -57.031 1 20.42 32 VAL B C 1
ATOM 3944 O O . VAL B 1 32 ? -13.891 -17.844 -57.344 1 20.42 32 VAL B O 1
ATOM 3947 N N . ARG B 1 33 ? -13.266 -19.703 -58.094 1 18.94 33 ARG B N 1
ATOM 3948 C CA . ARG B 1 33 ? -13.812 -19.844 -59.438 1 18.94 33 ARG B CA 1
ATOM 3949 C C . ARG B 1 33 ? -15.336 -19.875 -59.406 1 18.94 33 ARG B C 1
ATOM 3951 O O . ARG B 1 33 ? -15.938 -20.234 -58.406 1 18.94 33 ARG B O 1
ATOM 3958 N N . PRO B 1 34 ? -15.844 -20.031 -60.594 1 23.5 34 PRO B N 1
ATOM 3959 C CA . PRO B 1 34 ? -17.094 -19.641 -61.281 1 23.5 34 PRO B CA 1
ATOM 3960 C C . PRO B 1 34 ? -18.312 -20.375 -60.719 1 23.5 34 PRO B C 1
ATOM 3962 O O . PRO B 1 34 ? -19.297 -19.75 -60.344 1 23.5 34 PRO B O 1
ATOM 3965 N N . SER B 1 35 ? -18.812 -21.297 -61.562 1 20.55 35 SER B N 1
ATOM 3966 C CA . SER B 1 35 ? -20.141 -21.828 -61.844 1 20.55 35 SER B CA 1
ATOM 3967 C C . SER B 1 35 ? -20.656 -22.672 -60.688 1 20.55 35 SER B C 1
ATOM 3969 O O . SER B 1 35 ? -21.734 -22.406 -60.156 1 20.55 35 SER B O 1
ATOM 3971 N N . LYS B 1 36 ? -21.156 -24.016 -61.156 1 21.41 36 LYS B N 1
ATOM 3972 C CA . LYS B 1 36 ? -22.219 -24.984 -60.938 1 21.41 36 LYS B CA 1
ATOM 3973 C C . LYS B 1 36 ? -21.969 -25.797 -59.688 1 21.41 36 LYS B C 1
ATOM 3975 O O . LYS B 1 36 ? -22.859 -26.5 -59.188 1 21.41 36 LYS B O 1
ATOM 3980 N N . SER B 1 37 ? -20.625 -26.312 -59.438 1 20.38 37 SER B N 1
ATOM 3981 C CA . SER B 1 37 ? -20.016 -27.516 -58.875 1 20.38 37 SER B CA 1
ATOM 3982 C C . SER B 1 37 ? -20.203 -27.562 -57.344 1 20.38 37 SER B C 1
ATOM 3984 O O . SER B 1 37 ? -19.938 -26.594 -56.656 1 20.38 37 SER B O 1
ATOM 3986 N N . THR B 1 38 ? -20.859 -28.719 -56.75 1 22.81 38 THR B N 1
ATOM 3987 C CA . THR B 1 38 ? -21.797 -29.031 -55.656 1 22.81 38 THR B CA 1
ATOM 3988 C C . THR B 1 38 ? -21.094 -28.938 -54.312 1 22.81 38 THR B C 1
ATOM 3990 O O . THR B 1 38 ? -21.719 -29.141 -53.281 1 22.81 38 THR B O 1
ATOM 3993 N N . THR B 1 39 ? -19.594 -28.875 -54.25 1 20.34 39 THR B N 1
ATOM 3994 C CA . THR B 1 39 ? -18.719 -29.531 -53.281 1 20.34 39 THR B CA 1
ATOM 3995 C C . THR B 1 39 ? -18.906 -28.953 -51.875 1 20.34 39 THR B C 1
ATOM 3997 O O . THR B 1 39 ? -18.781 -27.734 -51.688 1 20.34 39 THR B O 1
ATOM 4000 N N . ILE B 1 40 ? -19.469 -29.75 -50.844 1 22.3 40 ILE B N 1
ATOM 4001 C CA . ILE B 1 40 ? -19.969 -29.547 -49.5 1 22.3 40 ILE B CA 1
ATOM 4002 C C . ILE B 1 40 ? -18.859 -28.953 -48.594 1 22.3 40 ILE B C 1
ATOM 4004 O O . ILE B 1 40 ? -17.859 -29.609 -48.344 1 22.3 40 ILE B O 1
ATOM 4008 N N . ARG B 1 41 ? -18.484 -27.609 -48.594 1 21.91 41 ARG B N 1
ATOM 4009 C CA . ARG B 1 41 ? -17.672 -26.688 -47.812 1 21.91 41 ARG B CA 1
ATOM 4010 C C . ARG B 1 41 ? -18.016 -26.781 -46.344 1 21.91 41 ARG B C 1
ATOM 4012 O O . ARG B 1 41 ? -19.031 -26.219 -45.906 1 21.91 41 ARG B O 1
ATOM 4019 N N . GLY B 1 42 ? -17.891 -28.031 -45.656 1 21.98 42 GLY B N 1
ATOM 4020 C CA . GLY B 1 42 ? -18.344 -28.531 -44.344 1 21.98 42 GLY B CA 1
ATOM 4021 C C . GLY B 1 42 ? -17.797 -27.734 -43.188 1 21.98 42 GLY B C 1
ATOM 4022 O O . GLY B 1 42 ? -16.609 -27.797 -42.875 1 21.98 42 GLY B O 1
ATOM 4023 N N . ASP B 1 43 ? -18.172 -26.438 -42.906 1 21.78 43 ASP B N 1
ATOM 4024 C CA . ASP B 1 43 ? -17.812 -25.406 -41.938 1 21.78 43 ASP B CA 1
ATOM 4025 C C . ASP B 1 43 ? -17.938 -25.922 -40.5 1 21.78 43 ASP B C 1
ATOM 4027 O O . ASP B 1 43 ? -18.953 -26.516 -40.125 1 21.78 43 ASP B O 1
ATOM 4031 N N . PHE B 1 44 ? -16.781 -26.203 -39.688 1 18.98 44 PHE B N 1
ATOM 4032 C CA . PHE B 1 44 ? -16.453 -26.609 -38.344 1 18.98 44 PHE B CA 1
ATOM 4033 C C . PHE B 1 44 ? -17.25 -25.797 -37.312 1 18.98 44 PHE B C 1
ATOM 4035 O O . PHE B 1 44 ? -16.703 -24.875 -36.688 1 18.98 44 PHE B O 1
ATOM 4042 N N . LYS B 1 45 ? -18.516 -25.219 -37.5 1 23.55 45 LYS B N 1
ATOM 4043 C CA . LYS B 1 45 ? -19.625 -24.703 -36.719 1 23.55 45 LYS B CA 1
ATOM 4044 C C . LYS B 1 45 ? -20.047 -25.703 -35.625 1 23.55 45 LYS B C 1
ATOM 4046 O O . LYS B 1 45 ? -20.609 -25.312 -34.625 1 23.55 45 LYS B O 1
ATOM 4051 N N . THR B 1 46 ? -20.141 -27 -35.938 1 20.31 46 THR B N 1
ATOM 4052 C CA . THR B 1 46 ? -21.016 -27.891 -35.188 1 20.31 46 THR B CA 1
ATOM 4053 C C . THR B 1 46 ? -20.422 -28.156 -33.812 1 20.31 46 THR B C 1
ATOM 4055 O O . THR B 1 46 ? -21.078 -28.766 -32.938 1 20.31 46 THR B O 1
ATOM 4058 N N . PHE B 1 47 ? -19.109 -28.172 -33.625 1 19.06 47 PHE B N 1
ATOM 4059 C CA . PHE B 1 47 ? -18.719 -28.719 -32.312 1 19.06 47 PHE B C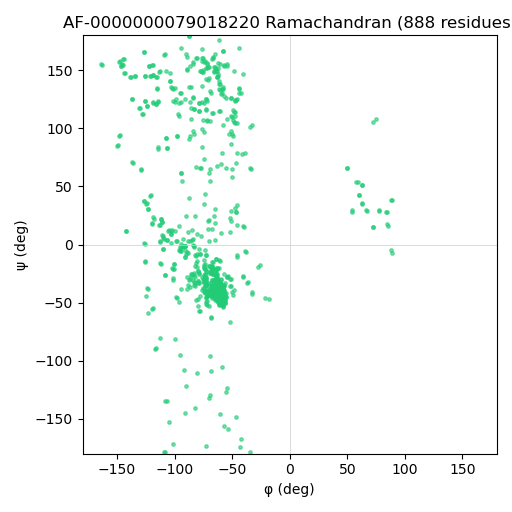A 1
ATOM 4060 C C . PHE B 1 47 ? -19.219 -27.812 -31.188 1 19.06 47 PHE B C 1
ATOM 4062 O O . PHE B 1 47 ? -18.734 -27.891 -30.062 1 19.06 47 PHE B O 1
ATOM 4069 N N . ARG B 1 48 ? -20.391 -27.062 -31.344 1 19.97 48 ARG B N 1
ATOM 4070 C CA . ARG B 1 48 ? -21.188 -26.297 -30.391 1 19.97 48 ARG B CA 1
ATOM 4071 C C . ARG B 1 48 ? -21.672 -27.188 -29.25 1 19.97 48 ARG B C 1
ATOM 4073 O O . ARG B 1 48 ? -21.859 -26.703 -28.125 1 19.97 48 ARG B O 1
ATOM 4080 N N . LEU B 1 49 ? -22.328 -28.312 -29.641 1 20.34 49 LEU B N 1
ATOM 4081 C CA . LEU B 1 49 ? -23.516 -28.766 -28.922 1 20.34 49 LEU B CA 1
ATOM 4082 C C . LEU B 1 49 ? -23.141 -29.328 -27.547 1 20.34 49 LEU B C 1
ATOM 4084 O O . LEU B 1 49 ? -23.906 -29.203 -26.594 1 20.34 49 LEU B O 1
ATOM 4088 N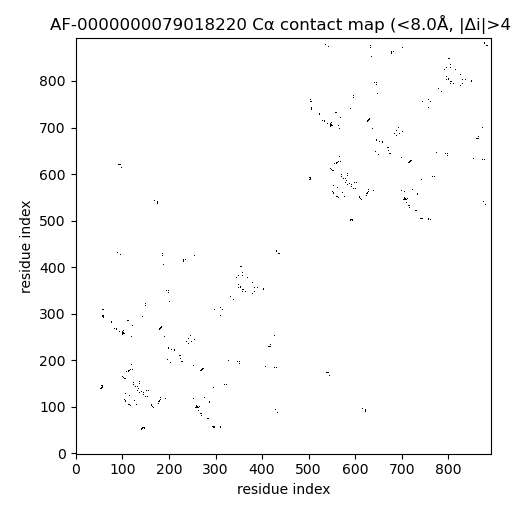 N . ILE B 1 50 ? -22.172 -30.203 -27.438 1 20.98 50 ILE B N 1
ATOM 4089 C CA . ILE B 1 50 ? -22.328 -31.281 -26.484 1 20.98 50 ILE B CA 1
ATOM 4090 C C . ILE B 1 50 ? -22.156 -30.766 -25.062 1 20.98 50 ILE B C 1
ATOM 4092 O O . ILE B 1 50 ? -22.359 -31.5 -24.094 1 20.98 50 ILE B O 1
ATOM 4096 N N . MET B 1 51 ? -21.828 -29.562 -24.719 1 20.16 51 MET B N 1
ATOM 4097 C CA . MET B 1 51 ? -21.047 -29.5 -23.484 1 20.16 51 MET B CA 1
ATOM 4098 C C . MET B 1 51 ? -21.953 -29.562 -22.25 1 20.16 51 MET B C 1
ATOM 4100 O O . MET B 1 51 ? -21.609 -29.047 -21.188 1 20.16 51 MET B O 1
ATOM 4104 N N . LYS B 1 52 ? -23.172 -30.078 -22.109 1 21.67 52 LYS B N 1
ATOM 4105 C CA . LYS B 1 52 ? -23.938 -29.688 -20.922 1 21.67 52 LYS B CA 1
ATOM 4106 C C . LYS B 1 52 ? -23.484 -30.5 -19.703 1 21.67 52 LYS B C 1
ATOM 4108 O O . LYS B 1 52 ? -24.062 -30.375 -18.625 1 21.67 52 LYS B O 1
ATOM 4113 N N . GLU B 1 53 ? -22.719 -31.625 -19.672 1 18.47 53 GLU B N 1
ATOM 4114 C CA . GLU B 1 53 ? -23.078 -32.625 -18.672 1 18.47 53 GLU B CA 1
ATOM 4115 C C . GLU B 1 53 ? -22.766 -32.125 -17.25 1 18.47 53 GLU B C 1
ATOM 4117 O O . GLU B 1 53 ? -23.625 -32.156 -16.375 1 18.47 53 GLU B O 1
ATOM 4122 N N . ASP B 1 54 ? -21.5 -32.469 -16.531 1 18.34 54 ASP B N 1
ATOM 4123 C CA . ASP B 1 54 ? -21.281 -33.312 -15.344 1 18.34 54 ASP B CA 1
ATOM 4124 C C . ASP B 1 54 ? -21.156 -32.438 -14.094 1 18.34 54 ASP B C 1
ATOM 4126 O O . ASP B 1 54 ? -20.453 -31.406 -14.102 1 18.34 54 ASP B O 1
ATOM 4130 N N . ILE B 1 55 ? -22.031 -32.688 -12.953 1 20.44 55 ILE B N 1
ATOM 4131 C CA . ILE B 1 55 ? -22.484 -32.031 -11.734 1 20.44 55 ILE B CA 1
ATOM 4132 C C . ILE B 1 55 ? -21.469 -32.25 -10.617 1 20.44 55 ILE B C 1
ATOM 4134 O O . ILE B 1 55 ? -21.656 -31.781 -9.492 1 20.44 55 ILE B O 1
ATOM 4138 N N . ALA B 1 56 ? -20.188 -32.969 -10.547 1 20.27 56 ALA B N 1
ATOM 4139 C CA . ALA B 1 56 ? -19.719 -33.75 -9.398 1 20.27 56 ALA B CA 1
ATOM 4140 C C . ALA B 1 56 ? -19.016 -32.875 -8.383 1 20.27 56 ALA B C 1
ATOM 4142 O O . ALA B 1 56 ? -18.953 -33.188 -7.199 1 20.27 56 ALA B O 1
ATOM 4143 N N . SER B 1 57 ? -18.375 -31.766 -8.492 1 20.06 57 SER B N 1
ATOM 4144 C CA . SER B 1 57 ? -17.094 -31.438 -7.883 1 20.06 57 SER B CA 1
ATOM 4145 C C . SER B 1 57 ? -17.266 -30.812 -6.5 1 20.06 57 SER B C 1
ATOM 4147 O O . SER B 1 57 ? -16.312 -30.344 -5.895 1 20.06 57 SER B O 1
ATOM 4149 N N . ALA B 1 58 ? -18.297 -30.984 -5.711 1 20.62 58 ALA B N 1
ATOM 4150 C CA . ALA B 1 58 ? -18.531 -30.125 -4.555 1 20.62 58 ALA B CA 1
ATOM 4151 C C . ALA B 1 58 ? -17.719 -30.594 -3.352 1 20.62 58 ALA B C 1
ATOM 4153 O O . ALA B 1 58 ? -17.438 -29.797 -2.443 1 20.62 58 ALA B O 1
ATOM 4154 N N . ARG B 1 59 ? -17.25 -31.875 -3.133 1 25 59 ARG B N 1
ATOM 4155 C CA . ARG B 1 59 ? -17.031 -32.406 -1.793 1 25 59 ARG B CA 1
ATOM 4156 C C . ARG B 1 59 ? -15.664 -32.031 -1.255 1 25 59 ARG B C 1
ATOM 4158 O O . ARG B 1 59 ? -15.266 -32.5 -0.179 1 25 59 ARG B O 1
ATOM 4165 N N . LEU B 1 60 ? -14.922 -31.172 -1.793 1 23.75 60 LEU B N 1
ATOM 4166 C CA . LEU B 1 60 ? -13.492 -31.188 -1.476 1 23.75 60 LEU B CA 1
ATOM 4167 C C . LEU B 1 60 ? -13.25 -30.672 -0.065 1 23.75 60 LEU B C 1
ATOM 4169 O O . LEU B 1 60 ? -12.219 -30.969 0.54 1 23.75 60 LEU B O 1
ATOM 4173 N N . LEU B 1 61 ? -13.938 -29.594 0.414 1 25.09 61 LEU B N 1
ATOM 4174 C CA . LEU B 1 61 ? -13.406 -28.891 1.58 1 25.09 61 LEU B CA 1
ATOM 4175 C C . LEU B 1 61 ? -13.734 -29.641 2.863 1 25.09 61 LEU B C 1
ATOM 4177 O O . LEU B 1 61 ? -13.438 -29.172 3.961 1 25.09 61 LEU B O 1
ATOM 4181 N N . SER B 1 62 ? -14.562 -30.844 2.811 1 25.14 62 SER B N 1
ATOM 4182 C CA . SER B 1 62 ? -15 -31.438 4.074 1 25.14 62 SER B CA 1
ATOM 4183 C C . SER B 1 62 ? -13.898 -32.281 4.699 1 25.14 62 SER B C 1
ATOM 4185 O O . SER B 1 62 ? -14.156 -33.062 5.629 1 25.14 62 SER B O 1
ATOM 4187 N N . SER B 1 63 ? -12.766 -32.625 4.195 1 26.94 63 SER B N 1
ATOM 4188 C CA . SER B 1 63 ? -12.188 -33.812 4.797 1 26.94 63 SER B CA 1
ATOM 4189 C C . SER B 1 63 ? -12.312 -33.781 6.316 1 26.94 63 SER B C 1
ATOM 4191 O O . SER B 1 63 ? -12.578 -32.75 6.902 1 26.94 63 SER B O 1
ATOM 4193 N N . SER B 1 64 ? -11.617 -34.906 7.078 1 26.25 64 SER B N 1
ATOM 4194 C CA . SER B 1 64 ? -11.625 -35.75 8.281 1 26.25 64 SER B CA 1
ATOM 4195 C C . SER B 1 64 ? -11.328 -34.906 9.523 1 26.25 64 SER B C 1
ATOM 4197 O O . SER B 1 64 ? -10.359 -34.125 9.555 1 26.25 64 SER B O 1
ATOM 4199 N N . SER B 1 65 ? -12.352 -34.75 10.438 1 26.75 65 SER B N 1
ATOM 4200 C CA . SER B 1 65 ? -12.414 -34.562 11.883 1 26.75 65 SER B CA 1
ATOM 4201 C C . SER B 1 65 ? -11.484 -35.531 12.617 1 26.75 65 SER B C 1
ATOM 4203 O O . SER B 1 65 ? -11.891 -36.625 12.969 1 26.75 65 SER B O 1
ATOM 4205 N N . ASP B 1 66 ? -10.367 -36 12.297 1 27.41 66 ASP B N 1
ATOM 4206 C CA . ASP B 1 66 ? -9.75 -36.688 13.406 1 27.41 66 ASP B CA 1
ATOM 4207 C C . ASP B 1 66 ? -9.766 -35.844 14.68 1 27.41 66 ASP B C 1
ATOM 4209 O O . ASP B 1 66 ? -9.523 -34.656 14.633 1 27.41 66 ASP B O 1
ATOM 4213 N N . GLY B 1 67 ? -10.5 -36.219 15.875 1 29.45 67 GLY B N 1
ATOM 4214 C CA . GLY B 1 67 ? -10.82 -35.844 17.234 1 29.45 67 GLY B CA 1
ATOM 4215 C C . GLY B 1 67 ? -9.633 -35.281 18 1 29.45 67 GLY B C 1
ATOM 4216 O O . GLY B 1 67 ? -9.664 -35.156 19.219 1 29.45 67 GLY B O 1
ATOM 4217 N N . SER B 1 68 ? -8.398 -35.656 17.672 1 29.2 68 SER B N 1
ATOM 4218 C CA . SER B 1 68 ? -7.473 -35.25 18.719 1 29.2 68 SER B CA 1
ATOM 4219 C C . SER B 1 68 ? -7.586 -33.75 19.016 1 29.2 68 SER B C 1
ATOM 4221 O O . SER B 1 68 ? -8.102 -33 18.188 1 29.2 68 SER B O 1
ATOM 4223 N N . ASP B 1 69 ? -7.172 -33.281 20.328 1 29.94 69 ASP B N 1
ATOM 4224 C CA . ASP B 1 69 ? -7.172 -32 21.031 1 29.94 69 ASP B CA 1
ATOM 4225 C C . ASP B 1 69 ? -6.621 -30.891 20.156 1 29.94 69 ASP B C 1
ATOM 4227 O O . ASP B 1 69 ? -5.426 -30.594 20.203 1 29.94 69 ASP B O 1
ATOM 4231 N N . LEU B 1 70 ? -6.715 -30.953 18.922 1 30.12 70 LEU B N 1
ATOM 4232 C CA . LEU B 1 70 ? -6.16 -29.797 18.234 1 30.12 70 LEU B CA 1
ATOM 4233 C C . LEU B 1 70 ? -6.715 -28.5 18.812 1 30.12 70 LEU B C 1
ATOM 4235 O O . LEU B 1 70 ? -7.93 -28.312 18.875 1 30.12 70 LEU B O 1
ATOM 4239 N N . GLU B 1 71 ? -6.102 -27.812 19.672 1 35.34 71 GLU B N 1
ATOM 4240 C CA . GLU B 1 71 ? -6.355 -26.469 20.156 1 35.34 71 GLU B CA 1
ATOM 4241 C C . GLU B 1 71 ? -6.945 -25.578 19.062 1 35.34 71 GLU B C 1
ATOM 4243 O O . GLU B 1 71 ? -6.426 -25.531 17.953 1 35.34 71 GLU B O 1
ATOM 4248 N N . ALA B 1 72 ? -8.188 -25.219 18.922 1 40.03 72 ALA B N 1
ATOM 4249 C CA . ALA B 1 72 ? -9.078 -24.438 18.078 1 40.03 72 ALA B CA 1
ATOM 4250 C C . ALA B 1 72 ? -8.359 -23.203 17.531 1 40.03 72 ALA B C 1
ATOM 4252 O O . ALA B 1 72 ? -8.141 -22.234 18.25 1 40.03 72 ALA B O 1
ATOM 4253 N N . VAL B 1 73 ? -7.367 -23.422 16.703 1 49.34 73 VAL B N 1
ATOM 4254 C CA . VAL B 1 73 ? -6.906 -22.188 16.062 1 49.34 73 VAL B CA 1
ATOM 4255 C C . VAL B 1 73 ? -8.102 -21.406 15.523 1 49.34 73 VAL B C 1
ATOM 4257 O O . VAL B 1 73 ? -8.945 -21.969 14.82 1 49.34 73 VAL B O 1
ATOM 4260 N N . PRO B 1 74 ? -8.555 -20.406 16.016 1 59.75 74 PRO B N 1
ATOM 4261 C CA . PRO B 1 74 ? -9.68 -19.578 15.57 1 59.75 74 PRO B CA 1
ATOM 4262 C C . PRO B 1 74 ? -9.664 -19.328 14.062 1 59.75 74 PRO B C 1
ATOM 4264 O O . PRO B 1 74 ? -8.594 -19.266 13.453 1 59.75 74 PRO B O 1
ATOM 4267 N N . PRO B 1 75 ? -10.82 -19.578 13.445 1 67.62 75 PRO B N 1
ATOM 4268 C CA . PRO B 1 75 ? -10.938 -19.328 12.008 1 67.62 75 PRO B CA 1
ATOM 4269 C C . PRO B 1 75 ? -10.312 -18 11.594 1 67.62 75 PRO B C 1
ATOM 4271 O O . PRO B 1 75 ? -10.352 -17.031 12.352 1 67.62 75 PRO B O 1
ATOM 4274 N N . LEU B 1 76 ? -9.516 -18.094 10.461 1 76.38 76 LEU B N 1
ATOM 4275 C CA . LEU B 1 76 ? -8.883 -16.906 9.906 1 76.38 76 LEU B CA 1
ATOM 4276 C C . LEU B 1 76 ? -9.922 -15.969 9.305 1 76.38 76 LEU B C 1
ATOM 4278 O O . LEU B 1 76 ? -10.898 -16.422 8.695 1 76.38 76 LEU B O 1
ATOM 4282 N N . THR B 1 77 ? -9.852 -14.742 9.609 1 80.25 77 THR B N 1
ATOM 4283 C CA . THR B 1 77 ? -10.594 -13.695 8.922 1 80.25 77 THR B CA 1
ATOM 4284 C C . THR B 1 77 ? -9.656 -12.828 8.078 1 80.25 77 THR B C 1
ATOM 4286 O O . THR B 1 77 ? -8.438 -12.922 8.211 1 80.25 77 THR B O 1
ATOM 4289 N N . VAL B 1 78 ? -10.188 -12.109 7.203 1 86.31 78 VAL B N 1
ATOM 4290 C CA . VAL B 1 78 ? -9.375 -11.266 6.332 1 86.31 78 VAL B CA 1
ATOM 4291 C C . VAL B 1 78 ? -8.594 -10.258 7.172 1 86.31 78 VAL B C 1
ATOM 4293 O O . VAL B 1 78 ? -7.621 -9.672 6.695 1 86.31 78 VAL B O 1
ATOM 4296 N N . ASP B 1 79 ? -8.969 -10.102 8.453 1 83.19 79 ASP B N 1
ATOM 4297 C CA . ASP B 1 79 ? -8.297 -9.164 9.344 1 83.19 79 ASP B CA 1
ATOM 4298 C C . ASP B 1 79 ? -7.348 -9.883 10.297 1 83.19 79 ASP B C 1
ATOM 4300 O O . ASP B 1 79 ? -6.805 -9.273 11.219 1 83.19 79 ASP B O 1
ATOM 4304 N N . SER B 1 80 ? -7.176 -11.133 10.016 1 87.94 80 SER B N 1
ATOM 4305 C CA . SER B 1 80 ? -6.273 -11.914 10.852 1 87.94 80 SER B CA 1
ATOM 4306 C C . SER B 1 80 ? -4.844 -11.391 10.766 1 87.94 80 SER B C 1
ATOM 4308 O O . SER B 1 80 ? -4.418 -10.906 9.719 1 87.94 80 SER B O 1
ATOM 4310 N N . PRO B 1 81 ? -4.059 -11.523 11.844 1 88.69 81 PRO B N 1
ATOM 4311 C CA . PRO B 1 81 ? -2.691 -11 11.914 1 88.69 81 PRO B CA 1
ATOM 4312 C C . PRO B 1 81 ? -1.778 -11.586 10.844 1 88.69 81 PRO B C 1
ATOM 4314 O O . PRO B 1 81 ? -0.846 -10.922 10.383 1 88.69 81 PRO B O 1
ATOM 4317 N N . VAL B 1 82 ? -2.08 -12.836 10.438 1 92.38 82 VAL B N 1
ATOM 4318 C CA . VAL B 1 82 ? -1.222 -13.477 9.445 1 92.38 82 VAL B CA 1
ATOM 4319 C C . VAL B 1 82 ? -1.239 -12.664 8.148 1 92.38 82 VAL B C 1
ATOM 4321 O O . VAL B 1 82 ? -0.196 -12.461 7.527 1 92.38 82 VAL B O 1
ATOM 4324 N N . PHE B 1 83 ? -2.416 -12.195 7.762 1 93.5 83 PHE B N 1
ATOM 4325 C CA . PHE B 1 83 ? -2.52 -11.438 6.523 1 93.5 83 PHE B CA 1
ATOM 4326 C C . PHE B 1 83 ? -1.907 -10.047 6.688 1 93.5 83 PHE B C 1
ATOM 4328 O O . PHE B 1 83 ? -1.257 -9.539 5.773 1 93.5 83 PHE B O 1
ATOM 4335 N N . THR B 1 84 ? -2.047 -9.469 7.887 1 91.94 84 THR B N 1
ATOM 4336 C CA . THR B 1 84 ? -1.457 -8.164 8.164 1 91.94 84 THR B CA 1
ATOM 4337 C C . THR B 1 84 ? 0.065 -8.234 8.078 1 91.94 84 THR B C 1
ATOM 4339 O O . THR B 1 84 ? 0.702 -7.328 7.535 1 91.94 84 THR B O 1
ATOM 4342 N N . GLN B 1 85 ? 0.598 -9.266 8.578 1 92.62 85 GLN B N 1
ATOM 4343 C CA . GLN B 1 85 ? 2.047 -9.438 8.555 1 92.62 85 GLN B CA 1
ATOM 4344 C C . GLN B 1 85 ? 2.559 -9.633 7.133 1 92.62 85 GLN B C 1
ATOM 4346 O O . GLN B 1 85 ? 3.588 -9.07 6.754 1 92.62 85 GLN B O 1
ATOM 4351 N N . ARG B 1 86 ? 1.835 -10.469 6.355 1 95.5 86 ARG B N 1
ATOM 4352 C CA . ARG B 1 86 ? 2.225 -10.695 4.969 1 95.5 86 ARG B CA 1
ATOM 4353 C C . ARG B 1 86 ? 2.182 -9.391 4.172 1 95.5 86 ARG B C 1
ATOM 4355 O O . ARG B 1 86 ? 3.086 -9.109 3.383 1 95.5 86 ARG B O 1
ATOM 4362 N N . LEU B 1 87 ? 1.178 -8.594 4.453 1 94.88 87 LEU B N 1
ATOM 4363 C CA . LEU B 1 87 ? 1.009 -7.34 3.73 1 94.88 87 LEU B CA 1
ATOM 4364 C C . LEU B 1 87 ? 2.064 -6.324 4.152 1 94.88 87 LEU B C 1
ATOM 4366 O O . LEU B 1 87 ? 2.592 -5.586 3.316 1 94.88 87 LEU B O 1
ATOM 4370 N N . LYS B 1 88 ? 2.328 -6.281 5.441 1 92.38 88 LYS B N 1
ATOM 4371 C CA . LYS B 1 88 ? 3.361 -5.379 5.934 1 92.38 88 LYS B CA 1
ATOM 4372 C C . LYS B 1 88 ? 4.707 -5.672 5.277 1 92.38 88 LYS B C 1
ATOM 4374 O O . LYS B 1 88 ? 5.402 -4.754 4.836 1 92.38 88 LYS B O 1
ATOM 4379 N N . ARG B 1 89 ? 5.059 -6.902 5.211 1 93.25 89 ARG B N 1
ATOM 4380 C CA . ARG B 1 89 ? 6.316 -7.293 4.582 1 93.25 89 ARG B CA 1
ATOM 4381 C C . ARG B 1 89 ? 6.328 -6.914 3.104 1 93.25 89 ARG B C 1
ATOM 4383 O O . ARG B 1 89 ? 7.305 -6.344 2.613 1 93.25 89 ARG B O 1
ATOM 4390 N N . ALA B 1 90 ? 5.266 -7.273 2.406 1 94.88 90 ALA B N 1
ATOM 4391 C CA . ALA B 1 90 ? 5.188 -6.941 0.986 1 94.88 90 ALA B CA 1
ATOM 4392 C C . ALA B 1 90 ? 5.344 -5.441 0.765 1 94.88 90 ALA B C 1
ATOM 4394 O O . ALA B 1 90 ? 6.086 -5.012 -0.12 1 94.88 90 ALA B O 1
ATOM 4395 N N . ASN B 1 91 ? 4.656 -4.652 1.605 1 92.31 91 ASN B N 1
ATOM 4396 C CA . ASN B 1 91 ? 4.703 -3.199 1.479 1 92.31 91 ASN B CA 1
ATOM 4397 C C . ASN B 1 91 ? 6.113 -2.662 1.707 1 92.31 91 ASN B C 1
ATOM 4399 O O . ASN B 1 91 ? 6.52 -1.683 1.08 1 92.31 91 ASN B O 1
ATOM 4403 N N . ASP B 1 92 ? 6.84 -3.281 2.586 1 92.94 92 ASP B N 1
ATOM 4404 C CA . ASP B 1 92 ? 8.219 -2.879 2.844 1 92.94 92 ASP B CA 1
ATOM 4405 C C . ASP B 1 92 ? 9.078 -3.025 1.589 1 92.94 92 ASP B C 1
ATOM 4407 O O . ASP B 1 92 ? 9.969 -2.209 1.341 1 92.94 92 ASP B O 1
ATOM 4411 N N . PHE B 1 93 ? 8.75 -4.023 0.839 1 93.56 93 PHE B N 1
ATOM 4412 C CA . PHE B 1 93 ? 9.602 -4.305 -0.313 1 93.56 93 PHE B CA 1
ATOM 4413 C C . PHE B 1 93 ? 9.094 -3.566 -1.548 1 93.56 93 PHE B C 1
ATOM 4415 O O . PHE B 1 93 ? 9.711 -3.639 -2.615 1 93.56 93 PHE B O 1
ATOM 4422 N N . CYS B 1 94 ? 7.969 -2.828 -1.388 1 91 94 CYS B N 1
ATOM 4423 C CA . CYS B 1 94 ? 7.477 -2.018 -2.494 1 91 94 CYS B CA 1
ATOM 4424 C C . CYS B 1 94 ? 8.43 -0.869 -2.799 1 91 94 CYS B C 1
ATOM 4426 O O . CYS B 1 94 ? 8.414 -0.312 -3.896 1 91 94 CYS B O 1
ATOM 4428 N N . PHE B 1 95 ? 9.242 -0.533 -1.918 1 87.88 95 PHE B N 1
ATOM 4429 C CA . PHE B 1 95 ? 10.227 0.516 -2.141 1 87.88 95 PHE B CA 1
ATOM 4430 C C . PHE B 1 95 ? 11.336 0.03 -3.07 1 87.88 95 PHE B C 1
ATOM 4432 O O . PHE B 1 95 ? 12.125 0.831 -3.576 1 87.88 95 PHE B O 1
ATOM 4439 N N . GLN B 1 96 ? 11.281 -1.29 -3.32 1 82.62 96 GLN B N 1
ATOM 4440 C CA . GLN B 1 96 ? 12.258 -1.887 -4.227 1 82.62 96 GLN B CA 1
ATOM 4441 C C . GLN B 1 96 ? 11.602 -2.318 -5.535 1 82.62 96 GLN B C 1
ATOM 4443 O O . GLN B 1 96 ? 12.273 -2.859 -6.418 1 82.62 96 GLN B O 1
ATOM 4448 N N . SER B 1 97 ? 10.383 -2.131 -5.5 1 77.69 97 SER B N 1
ATOM 4449 C CA . SER B 1 97 ? 9.617 -2.637 -6.637 1 77.69 97 SER B CA 1
ATOM 4450 C C . SER B 1 97 ? 8.984 -1.497 -7.422 1 77.69 97 SER B C 1
ATOM 4452 O O . SER B 1 97 ? 7.941 -0.967 -7.027 1 77.69 97 SER B O 1
ATOM 4454 N N . PHE B 1 98 ? 9.609 -0.878 -8.289 1 76.5 98 PHE B N 1
ATOM 4455 C CA . PHE B 1 98 ? 9.031 0.182 -9.109 1 76.5 98 PHE B CA 1
ATOM 4456 C C . PHE B 1 98 ? 8.727 -0.325 -10.516 1 76.5 98 PHE B C 1
ATOM 4458 O O . PHE B 1 98 ? 9.5 -1.097 -11.086 1 76.5 98 PHE B O 1
ATOM 4465 N N . GLY B 1 99 ? 7.555 0.023 -11.016 1 76.31 99 GLY B N 1
ATOM 4466 C CA . GLY B 1 99 ? 7.238 -0.287 -12.398 1 76.31 99 GLY B CA 1
ATOM 4467 C C . GLY B 1 99 ? 6.625 -1.664 -12.578 1 76.31 99 GLY B C 1
ATOM 4468 O O . GLY B 1 99 ? 6.969 -2.385 -13.516 1 76.31 99 GLY B O 1
ATOM 4469 N N . GLY B 1 100 ? 5.82 -2.078 -11.711 1 83.06 100 GLY B N 1
ATOM 4470 C CA . GLY B 1 100 ? 5.18 -3.381 -11.812 1 83.06 100 GLY B CA 1
ATOM 4471 C C . GLY B 1 100 ? 3.887 -3.35 -12.609 1 83.06 100 GLY B C 1
ATOM 4472 O O . GLY B 1 100 ? 3.592 -2.363 -13.289 1 83.06 100 GLY B O 1
ATOM 4473 N N . LYS B 1 101 ? 3.264 -4.531 -12.734 1 84.94 101 LYS B N 1
ATOM 4474 C CA . LYS B 1 101 ? 2.012 -4.656 -13.477 1 84.94 101 LYS B CA 1
ATOM 4475 C C . LYS B 1 101 ? 1 -5.5 -12.703 1 84.94 101 LYS B C 1
ATOM 4477 O O . LYS B 1 101 ? 1.38 -6.344 -11.891 1 84.94 101 LYS B O 1
ATOM 4482 N N . ALA B 1 102 ? -0.266 -5.059 -12.883 1 84.38 102 ALA B N 1
ATOM 4483 C CA . ALA B 1 102 ? -1.371 -5.949 -12.547 1 84.38 102 ALA B CA 1
ATOM 4484 C C . ALA B 1 102 ? -2.053 -6.477 -13.805 1 84.38 102 ALA B C 1
ATOM 4486 O O . ALA B 1 102 ? -2.934 -5.816 -14.359 1 84.38 102 ALA B O 1
ATOM 4487 N N . GLY B 1 103 ? -1.594 -7.586 -14.25 1 81.38 103 GLY B N 1
ATOM 4488 C CA . GLY B 1 103 ? -1.893 -8.086 -15.578 1 81.38 103 GLY B CA 1
ATOM 4489 C C . GLY B 1 103 ? -3.34 -8.5 -15.75 1 81.38 103 GLY B C 1
ATOM 4490 O O . GLY B 1 103 ? -4.004 -8.094 -16.703 1 81.38 103 GLY B O 1
ATOM 4491 N N . ARG B 1 104 ? -3.855 -9.453 -15.047 1 86.62 104 ARG B N 1
ATOM 4492 C CA . ARG B 1 104 ? -5.219 -9.953 -15.195 1 86.62 104 ARG B CA 1
ATOM 4493 C C . ARG B 1 104 ? -5.945 -9.969 -13.859 1 86.62 104 ARG B C 1
ATOM 4495 O O . ARG B 1 104 ? -5.578 -10.719 -12.953 1 86.62 104 ARG B O 1
ATOM 4502 N N . VAL B 1 105 ? -6.934 -9.094 -13.781 1 91.06 105 VAL B N 1
ATOM 4503 C CA . VAL B 1 105 ? -7.762 -9.031 -12.578 1 91.06 105 VAL B CA 1
ATOM 4504 C C . VAL B 1 105 ? -9.203 -9.406 -12.93 1 91.06 105 VAL B C 1
ATOM 4506 O O . VAL B 1 105 ? -9.812 -8.812 -13.812 1 91.06 105 VAL B O 1
ATOM 4509 N N . ILE B 1 106 ? -9.703 -10.422 -12.312 1 90.38 106 ILE B N 1
ATOM 4510 C CA . ILE B 1 106 ? -11.102 -10.797 -12.453 1 90.38 106 ILE B CA 1
ATOM 4511 C C . ILE B 1 106 ? -11.875 -10.383 -11.203 1 90.38 106 ILE B C 1
ATOM 4513 O O . ILE B 1 106 ? -11.336 -10.398 -10.094 1 90.38 106 ILE B O 1
ATOM 4517 N N . PHE B 1 107 ? -13.062 -9.914 -11.43 1 90.38 107 PHE B N 1
ATOM 4518 C CA . PHE B 1 107 ? -13.797 -9.391 -10.281 1 90.38 107 PHE B CA 1
ATOM 4519 C C . PHE B 1 107 ? -15.297 -9.617 -10.445 1 90.38 107 PHE B C 1
ATOM 4521 O O . PHE B 1 107 ? -15.758 -9.953 -11.539 1 90.38 107 PHE B O 1
ATOM 4528 N N . ASP B 1 108 ? -15.969 -9.617 -9.367 1 90.69 108 ASP B N 1
ATOM 4529 C CA . ASP B 1 108 ? -17.422 -9.633 -9.297 1 90.69 108 ASP B CA 1
ATOM 4530 C C . ASP B 1 108 ? -17.953 -8.461 -8.477 1 90.69 108 ASP B C 1
ATOM 4532 O O . ASP B 1 108 ? -17.703 -8.383 -7.27 1 90.69 108 ASP B O 1
ATOM 4536 N N . THR B 1 109 ? -18.734 -7.605 -9.086 1 88.12 109 THR B N 1
ATOM 4537 C CA . THR B 1 109 ? -19.219 -6.391 -8.438 1 88.12 109 THR B CA 1
ATOM 4538 C C . THR B 1 109 ? -20.281 -6.719 -7.398 1 88.12 109 THR B C 1
ATOM 4540 O O . THR B 1 109 ? -20.406 -6.031 -6.383 1 88.12 109 THR B O 1
ATOM 4543 N N . LYS B 1 110 ? -21.078 -7.707 -7.66 1 89.81 110 LYS B N 1
ATOM 4544 C CA . LYS B 1 110 ? -22.156 -8.062 -6.758 1 89.81 110 LYS B CA 1
ATOM 4545 C C . LYS B 1 110 ? -21.625 -8.484 -5.391 1 89.81 110 LYS B C 1
ATOM 4547 O O . LYS B 1 110 ? -22.125 -8.031 -4.359 1 89.81 110 LYS B O 1
ATOM 4552 N N . HIS B 1 111 ? -20.641 -9.328 -5.449 1 92.56 111 HIS B N 1
ATOM 4553 C CA . HIS B 1 111 ? -20.078 -9.82 -4.195 1 92.56 111 HIS B CA 1
ATOM 4554 C C . HIS B 1 111 ? -18.875 -9 -3.764 1 92.56 111 HIS B C 1
ATOM 4556 O O . HIS B 1 111 ? -18.297 -9.242 -2.707 1 92.56 111 HIS B O 1
ATOM 4562 N N . ARG B 1 112 ? -18.406 -8.078 -4.547 1 93.44 112 ARG B N 1
ATOM 4563 C CA . ARG B 1 112 ? -17.359 -7.109 -4.258 1 93.44 112 ARG B CA 1
ATOM 4564 C C . ARG B 1 112 ? -16.031 -7.809 -3.979 1 93.44 112 ARG B C 1
ATOM 4566 O O . ARG B 1 112 ? -15.398 -7.574 -2.943 1 93.44 112 ARG B O 1
ATOM 4573 N N . ILE B 1 113 ? -15.664 -8.703 -4.902 1 94.94 113 ILE B N 1
ATOM 4574 C CA . ILE B 1 113 ? -14.375 -9.367 -4.785 1 94.94 113 ILE B CA 1
ATOM 4575 C C . ILE B 1 113 ? -13.578 -9.18 -6.074 1 94.94 113 ILE B C 1
ATOM 4577 O O . ILE B 1 113 ? -14.156 -9.078 -7.156 1 94.94 113 ILE B O 1
ATOM 4581 N N . ALA B 1 114 ? -12.312 -9.047 -5.973 1 94.12 114 ALA B N 1
ATOM 4582 C CA . ALA B 1 114 ? -11.391 -8.945 -7.102 1 94.12 114 ALA B CA 1
ATOM 4583 C C . ALA B 1 114 ? -10.148 -9.797 -6.875 1 94.12 114 ALA B C 1
ATOM 4585 O O . ALA B 1 114 ? -9.523 -9.719 -5.816 1 94.12 114 ALA B O 1
ATOM 4586 N N . ASN B 1 115 ? -9.875 -10.656 -7.816 1 95.06 115 ASN B N 1
ATOM 4587 C CA . ASN B 1 115 ? -8.711 -11.531 -7.762 1 95.06 115 ASN B CA 1
ATOM 4588 C C . ASN B 1 115 ? -7.711 -11.211 -8.867 1 95.06 115 ASN B C 1
ATOM 4590 O O . ASN B 1 115 ? -8.078 -11.164 -10.047 1 95.06 115 ASN B O 1
ATOM 4594 N N . CYS B 1 116 ? -6.496 -10.906 -8.445 1 95.19 116 CYS B N 1
ATOM 4595 C CA . CYS B 1 116 ? -5.422 -10.805 -9.43 1 95.19 116 CYS B CA 1
ATOM 4596 C C . CYS B 1 116 ? -4.844 -12.172 -9.758 1 95.19 116 CYS B C 1
ATOM 4598 O O . CYS B 1 116 ? -4.207 -12.805 -8.914 1 95.19 116 CYS B O 1
ATOM 4600 N N . ILE B 1 117 ? -4.965 -12.594 -10.945 1 93.25 117 ILE B N 1
ATOM 4601 C CA . ILE B 1 117 ? -4.703 -13.969 -11.367 1 93.25 117 ILE B CA 1
ATOM 4602 C C . ILE B 1 117 ? -3.209 -14.148 -11.625 1 93.25 117 ILE B C 1
ATOM 4604 O O . ILE B 1 117 ? -2.607 -13.383 -12.383 1 93.25 117 ILE B O 1
ATOM 4608 N N . VAL B 1 118 ? -2.691 -15.109 -10.984 1 94.69 118 VAL B N 1
ATOM 4609 C CA . VAL B 1 118 ? -1.319 -15.539 -11.227 1 94.69 118 VAL B CA 1
ATOM 4610 C C . VAL B 1 118 ? -1.298 -17.031 -11.547 1 94.69 118 VAL B C 1
ATOM 4612 O O . VAL B 1 118 ? -1.752 -17.859 -10.742 1 94.69 118 VAL B O 1
ATOM 4615 N N . PRO B 1 119 ? -0.773 -17.406 -12.656 1 94.06 119 PRO B N 1
ATOM 4616 C CA . PRO B 1 119 ? -0.724 -18.828 -13.008 1 94.06 119 PRO B CA 1
ATOM 4617 C C . PRO B 1 119 ? 0.17 -19.641 -12.07 1 94.06 119 PRO B C 1
ATOM 4619 O O . PRO B 1 119 ? 1.159 -19.125 -11.547 1 94.06 119 PRO B O 1
ATOM 4622 N N . LYS B 1 120 ? -0.245 -20.906 -11.906 1 94.25 120 LYS B N 1
ATOM 4623 C CA . LYS B 1 120 ? 0.503 -21.922 -11.164 1 94.25 120 LYS B CA 1
ATOM 4624 C C . LYS B 1 120 ? 0.443 -21.656 -9.664 1 94.25 120 LYS B C 1
ATOM 4626 O O . LYS B 1 120 ? 1.302 -22.125 -8.914 1 94.25 120 LYS B O 1
ATOM 4631 N N . VAL B 1 121 ? -0.471 -20.812 -9.258 1 95 121 VAL B N 1
ATOM 4632 C CA . VAL B 1 121 ? -0.649 -20.594 -7.828 1 95 121 VAL B CA 1
ATOM 4633 C C . VAL B 1 121 ? -2.096 -20.891 -7.434 1 95 121 VAL B C 1
ATOM 4635 O O . VAL B 1 121 ? -2.688 -20.156 -6.637 1 95 121 VAL B O 1
ATOM 4638 N N . GLY B 1 122 ? -2.727 -21.766 -8.086 1 87 122 GLY B N 1
ATOM 4639 C CA . GLY B 1 122 ? -4.07 -22.188 -7.734 1 87 122 GLY B CA 1
ATOM 4640 C C . GLY B 1 122 ? -5.148 -21.281 -8.305 1 87 122 GLY B C 1
ATOM 4641 O O . GLY B 1 122 ? -6.242 -21.188 -7.742 1 87 122 GLY B O 1
ATOM 4642 N N . CYS B 1 123 ? -4.887 -20.641 -9.398 1 88.56 123 CYS B N 1
ATOM 4643 C CA . CYS B 1 123 ? -5.812 -19.625 -9.914 1 88.56 123 CYS B CA 1
ATOM 4644 C C . CYS B 1 123 ? -7.047 -20.281 -10.523 1 88.56 123 CYS B C 1
ATOM 4646 O O . CYS B 1 123 ? -8.094 -19.641 -10.641 1 88.56 123 CYS B O 1
ATOM 4648 N N . THR B 1 124 ? -6.957 -21.562 -10.883 1 86.31 124 THR B N 1
ATOM 4649 C CA . THR B 1 124 ? -8.102 -22.25 -11.469 1 86.31 124 THR B CA 1
ATOM 4650 C C . THR B 1 124 ? -9.297 -22.219 -10.523 1 86.31 124 THR B C 1
ATOM 4652 O O . THR B 1 124 ? -10.43 -22 -10.953 1 86.31 124 THR B O 1
ATOM 4655 N N . PHE B 1 125 ? -9.062 -22.422 -9.32 1 87.56 125 PHE B N 1
ATOM 4656 C CA . PHE B 1 125 ? -10.117 -22.438 -8.312 1 87.56 125 PHE B CA 1
ATOM 4657 C C . PHE B 1 125 ? -10.867 -21.109 -8.312 1 87.56 125 PHE B C 1
ATOM 4659 O O . PHE B 1 125 ? -12.094 -21.078 -8.414 1 87.56 125 PHE B O 1
ATOM 4666 N N . TRP B 1 126 ? -10.18 -20.031 -8.188 1 91.69 126 TRP B N 1
ATOM 4667 C CA . TRP B 1 126 ? -10.805 -18.734 -8.031 1 91.69 126 TRP B CA 1
ATOM 4668 C C . TRP B 1 126 ? -11.414 -18.266 -9.352 1 91.69 126 TRP B C 1
ATOM 4670 O O . TRP B 1 126 ? -12.445 -17.578 -9.359 1 91.69 126 TRP B O 1
ATOM 4680 N N . ILE B 1 127 ? -10.797 -18.562 -10.445 1 89.81 127 ILE B N 1
ATOM 4681 C CA . ILE B 1 127 ? -11.414 -18.266 -11.734 1 89.81 127 ILE B CA 1
ATOM 4682 C C . ILE B 1 127 ? -12.773 -18.953 -11.828 1 89.81 127 ILE B C 1
ATOM 4684 O O . ILE B 1 127 ? -13.766 -18.344 -12.203 1 89.81 127 ILE B O 1
ATOM 4688 N N . ASN B 1 128 ? -12.773 -20.188 -11.398 1 88.31 128 ASN B N 1
ATOM 4689 C CA . ASN B 1 128 ? -14.016 -20.953 -11.445 1 88.31 128 ASN B CA 1
ATOM 4690 C C . ASN B 1 128 ? -15.062 -20.391 -10.484 1 88.31 128 ASN B C 1
ATOM 4692 O O . ASN B 1 128 ? -16.25 -20.312 -10.82 1 88.31 128 ASN B O 1
ATOM 4696 N N . VAL B 1 129 ? -14.641 -20.047 -9.312 1 90.25 129 VAL B N 1
ATOM 4697 C CA . VAL B 1 129 ? -15.555 -19.484 -8.328 1 90.25 129 VAL B CA 1
ATOM 4698 C C . VAL B 1 129 ? -16.203 -18.219 -8.891 1 90.25 129 VAL B C 1
ATOM 4700 O O . VAL B 1 129 ? -17.422 -18.078 -8.852 1 90.25 129 VAL B O 1
ATOM 4703 N N . ILE B 1 130 ? -15.453 -17.344 -9.438 1 90.25 130 ILE B N 1
ATOM 4704 C CA . ILE B 1 130 ? -15.953 -16.062 -9.914 1 90.25 130 ILE B CA 1
ATOM 4705 C C . ILE B 1 130 ? -16.828 -16.281 -11.148 1 90.25 130 ILE B C 1
ATOM 4707 O O . ILE B 1 130 ? -17.906 -15.672 -11.266 1 90.25 130 ILE B O 1
ATOM 4711 N N . ARG B 1 131 ? -16.391 -17.156 -12.016 1 87.38 131 ARG B N 1
ATOM 4712 C CA . ARG B 1 131 ? -17.219 -17.469 -13.172 1 87.38 131 ARG B CA 1
ATOM 4713 C C . ARG B 1 131 ? -18.547 -18.078 -12.75 1 87.38 131 ARG B C 1
ATOM 4715 O O . ARG B 1 131 ? -19.594 -17.797 -13.359 1 87.38 131 ARG B O 1
ATOM 4722 N N . PHE B 1 132 ? -18.469 -18.906 -11.773 1 87.62 132 PHE B N 1
ATOM 4723 C CA . PHE B 1 132 ? -19.656 -19.594 -11.273 1 87.62 132 PHE B CA 1
ATOM 4724 C C . PHE B 1 132 ? -20.656 -18.594 -10.695 1 87.62 132 PHE B C 1
ATOM 4726 O O . PHE B 1 132 ? -21.844 -18.625 -11.047 1 87.62 132 PHE B O 1
ATOM 4733 N N . ILE B 1 133 ? -20.188 -17.719 -9.883 1 89.56 133 ILE B N 1
ATOM 4734 C CA . ILE B 1 133 ? -21.109 -16.797 -9.195 1 89.56 133 ILE B CA 1
ATOM 4735 C C . ILE B 1 133 ? -21.625 -15.758 -10.188 1 89.56 133 ILE B C 1
ATOM 4737 O O . ILE B 1 133 ? -22.719 -15.203 -9.992 1 89.56 133 ILE B O 1
ATOM 4741 N N . LYS B 1 134 ? -20.922 -15.562 -11.242 1 87.38 134 LYS B N 1
ATOM 4742 C CA . LYS B 1 134 ? -21.359 -14.617 -12.273 1 87.38 134 LYS B CA 1
ATOM 4743 C C . LYS B 1 134 ? -22.203 -15.312 -13.336 1 87.38 134 LYS B C 1
ATOM 4745 O O . LYS B 1 134 ? -22.734 -14.664 -14.234 1 87.38 134 LYS B O 1
ATOM 4750 N N . ASN B 1 135 ? -22.203 -16.547 -13.289 1 81.81 135 ASN B N 1
ATOM 4751 C CA . ASN B 1 135 ? -22.875 -17.344 -14.312 1 81.81 135 ASN B CA 1
ATOM 4752 C C . ASN B 1 135 ? -22.25 -17.141 -15.688 1 81.81 135 ASN B C 1
ATOM 4754 O O . ASN B 1 135 ? -22.953 -16.969 -16.688 1 81.81 135 ASN B O 1
ATOM 4758 N N . GLU B 1 136 ? -20.984 -16.969 -15.703 1 80.81 136 GLU B N 1
ATOM 4759 C CA . GLU B 1 136 ? -20.234 -16.828 -16.938 1 80.81 136 GLU B CA 1
ATOM 4760 C C . GLU B 1 136 ? -19.672 -18.172 -17.391 1 80.81 136 GLU B C 1
ATOM 4762 O O . GLU B 1 136 ? -18.453 -18.328 -17.516 1 80.81 136 GLU B O 1
ATOM 4767 N N . THR B 1 137 ? -20.516 -19.109 -17.656 1 75.81 137 THR B N 1
ATOM 4768 C CA . THR B 1 137 ? -20.109 -20.469 -17.984 1 75.81 137 THR B CA 1
ATOM 4769 C C . THR B 1 137 ? -20.562 -20.844 -19.391 1 75.81 137 THR B C 1
ATOM 4771 O O . THR B 1 137 ? -20.734 -22.031 -19.688 1 75.81 137 THR B O 1
ATOM 4774 N N . GLY B 1 138 ? -20.797 -19.797 -20.203 1 70.75 138 GLY B N 1
ATOM 4775 C CA . GLY B 1 138 ? -21.203 -20.047 -21.578 1 70.75 138 GLY B CA 1
ATOM 4776 C C . GLY B 1 138 ? -22.578 -20.672 -21.688 1 70.75 138 GLY B C 1
ATOM 4777 O O . GLY B 1 138 ? -22.828 -21.484 -22.578 1 70.75 138 GLY B O 1
ATOM 4778 N N . GLY B 1 139 ? -23.391 -20.344 -20.688 1 72.38 139 GLY B N 1
ATOM 4779 C CA . GLY B 1 139 ? -24.766 -20.828 -20.719 1 72.38 139 GLY B CA 1
ATOM 4780 C C . GLY B 1 139 ? -24.922 -22.203 -20.078 1 72.38 139 GLY B C 1
ATOM 4781 O O . GLY B 1 139 ? -26.031 -22.688 -19.922 1 72.38 139 GLY B O 1
ATOM 4782 N N . LYS B 1 140 ? -23.797 -22.797 -19.688 1 76.75 140 LYS B N 1
ATOM 4783 C CA . LYS B 1 140 ? -23.859 -24.094 -19.031 1 76.75 140 LYS B CA 1
ATOM 4784 C C . LYS B 1 140 ? -24.047 -23.938 -17.516 1 76.75 140 LYS B C 1
ATOM 4786 O O . LYS B 1 140 ? -23.547 -22.984 -16.922 1 76.75 140 LYS B O 1
ATOM 4791 N N . VAL B 1 141 ? -24.922 -24.719 -17.016 1 76.75 141 VAL B N 1
ATOM 4792 C CA . VAL B 1 141 ? -25.188 -24.672 -15.586 1 76.75 141 VAL B CA 1
ATOM 4793 C C . VAL B 1 141 ? -24.359 -25.719 -14.852 1 76.75 141 VAL B C 1
ATOM 4795 O O . VAL B 1 141 ? -24.344 -26.891 -15.258 1 76.75 141 VAL B O 1
ATOM 4798 N N . PHE B 1 142 ? -23.609 -25.234 -13.953 1 78.81 142 PHE B N 1
ATOM 4799 C CA . PHE B 1 142 ? -22.812 -26.141 -13.133 1 78.81 142 PHE B CA 1
ATOM 4800 C C . PHE B 1 142 ? -23.281 -26.109 -11.688 1 78.81 142 PHE B C 1
ATOM 4802 O O . PHE B 1 142 ? -23.828 -25.094 -11.227 1 78.81 142 PHE B O 1
ATOM 4809 N N . ARG B 1 143 ? -23.156 -27.156 -11.078 1 75.5 143 ARG B N 1
ATOM 4810 C CA . ARG B 1 143 ? -23.609 -27.234 -9.688 1 75.5 143 ARG B CA 1
ATOM 4811 C C . ARG B 1 143 ? -22.562 -26.688 -8.734 1 75.5 143 ARG B C 1
ATOM 4813 O O . ARG B 1 143 ? -22.875 -26.25 -7.629 1 75.5 143 ARG B O 1
ATOM 4820 N N . SER B 1 144 ? -21.312 -26.75 -9.156 1 80.62 144 SER B N 1
ATOM 4821 C CA . SER B 1 144 ? -20.203 -26.281 -8.352 1 80.62 144 SER B CA 1
ATOM 4822 C C . SER B 1 144 ? -19.125 -25.625 -9.219 1 80.62 144 SER B C 1
ATOM 4824 O O . SER B 1 144 ? -18.969 -25.984 -10.391 1 80.62 144 SER B O 1
ATOM 4826 N N . PRO B 1 145 ? -18.484 -24.656 -8.672 1 82.94 145 PRO B N 1
ATOM 4827 C CA . PRO B 1 145 ? -17.391 -24.047 -9.438 1 82.94 145 PRO B CA 1
ATOM 4828 C C . PRO B 1 145 ? -16.359 -25.078 -9.891 1 82.94 145 PRO B C 1
ATOM 4830 O O . PRO B 1 145 ? -15.75 -24.906 -10.953 1 82.94 145 PRO B O 1
ATOM 4833 N N . MET B 1 146 ? -16.234 -26.125 -9.164 1 77.56 146 MET B N 1
ATOM 4834 C CA . MET B 1 146 ? -15.188 -27.094 -9.43 1 77.56 146 MET B CA 1
ATOM 4835 C C . MET B 1 146 ? -15.555 -27.984 -10.617 1 77.56 146 MET B C 1
ATOM 4837 O O . MET B 1 146 ? -14.703 -28.688 -11.164 1 77.56 146 MET B O 1
ATOM 4841 N N . ASP B 1 147 ? -16.812 -27.828 -11.07 1 73.62 147 ASP B N 1
ATOM 4842 C CA . ASP B 1 147 ? -17.281 -28.625 -12.188 1 73.62 147 ASP B CA 1
ATOM 4843 C C . ASP B 1 147 ? -16.969 -27.953 -13.523 1 73.62 147 ASP B C 1
ATOM 4845 O O . ASP B 1 147 ? -17.109 -28.562 -14.586 1 73.62 147 ASP B O 1
ATOM 4849 N N . ILE B 1 148 ? -16.5 -26.781 -13.445 1 76.44 148 ILE B N 1
ATOM 4850 C CA . ILE B 1 148 ? -16.203 -26.031 -14.664 1 76.44 148 ILE B CA 1
ATOM 4851 C C . ILE B 1 148 ? -14.93 -26.562 -15.312 1 76.44 148 ILE B C 1
ATOM 4853 O O . ILE B 1 148 ? -13.875 -26.609 -14.68 1 76.44 148 ILE B O 1
ATOM 4857 N N . PRO B 1 149 ? -15.055 -26.984 -16.5 1 72 149 PRO B N 1
ATOM 4858 C CA . PRO B 1 149 ? -13.875 -27.516 -17.172 1 72 149 PRO B CA 1
ATOM 4859 C C . PRO B 1 149 ? -12.766 -26.484 -17.359 1 72 149 PRO B C 1
ATOM 4861 O O . PRO B 1 149 ? -13.055 -25.297 -17.547 1 72 149 PRO B O 1
ATOM 4864 N N . ARG B 1 150 ? -11.531 -26.984 -17.406 1 71.31 150 ARG B N 1
ATOM 4865 C CA . ARG B 1 150 ? -10.352 -26.141 -17.531 1 71.31 150 ARG B CA 1
ATOM 4866 C C . ARG B 1 150 ? -10.414 -25.281 -18.797 1 71.31 150 ARG B C 1
ATOM 4868 O O . ARG B 1 150 ? -9.953 -24.141 -18.797 1 71.31 150 ARG B O 1
ATOM 4875 N N . LEU B 1 151 ? -10.898 -25.922 -19.766 1 68.38 151 LEU B N 1
ATOM 4876 C CA . LEU B 1 151 ? -10.969 -25.203 -21.047 1 68.38 151 LEU B CA 1
ATOM 4877 C C . LEU B 1 151 ? -11.836 -23.938 -20.906 1 68.38 151 LEU B C 1
ATOM 4879 O O . LEU B 1 151 ? -11.5 -22.891 -21.469 1 68.38 151 LEU B O 1
ATOM 4883 N N . ILE B 1 152 ? -12.891 -24.094 -20.172 1 68.19 152 ILE B N 1
ATOM 4884 C CA . ILE B 1 152 ? -13.766 -22.953 -19.953 1 68.19 152 ILE B CA 1
ATOM 4885 C C . ILE B 1 152 ? -13.094 -21.969 -18.984 1 68.19 152 ILE B C 1
ATOM 4887 O O . ILE B 1 152 ? -13.164 -20.75 -19.188 1 68.19 152 ILE B O 1
ATOM 4891 N N . THR B 1 153 ? -12.484 -22.484 -18.031 1 72.88 153 THR B N 1
ATOM 4892 C CA . THR B 1 153 ? -11.805 -21.672 -17.031 1 72.88 153 THR B CA 1
ATOM 4893 C C . THR B 1 153 ? -10.789 -20.734 -17.688 1 72.88 153 THR B C 1
ATOM 4895 O O . THR B 1 153 ? -10.82 -19.531 -17.453 1 72.88 153 THR B O 1
ATOM 4898 N N . HIS B 1 154 ? -9.992 -21.312 -18.5 1 68.88 154 HIS B N 1
ATOM 4899 C CA . HIS B 1 154 ? -8.82 -20.562 -18.938 1 68.88 154 HIS B CA 1
ATOM 4900 C C . HIS B 1 154 ? -9.016 -20 -20.344 1 68.88 154 HIS B C 1
ATOM 4902 O O . HIS B 1 154 ? -8.359 -19.031 -20.719 1 68.88 154 HIS B O 1
ATOM 4908 N N . TYR B 1 155 ? -9.898 -20.531 -21.062 1 62.75 155 TYR B N 1
ATOM 4909 C CA . TYR B 1 155 ? -10 -20.078 -22.453 1 62.75 155 TYR B CA 1
ATOM 4910 C C . TYR B 1 155 ? -11.422 -19.641 -22.781 1 62.75 155 TYR B C 1
ATOM 4912 O O . TYR B 1 155 ? -11.719 -19.281 -23.922 1 62.75 155 TYR B O 1
ATOM 4920 N N . GLY B 1 156 ? -12.195 -19.734 -21.766 1 59.19 156 GLY B N 1
ATOM 4921 C CA . GLY B 1 156 ? -13.531 -19.219 -21.984 1 59.19 156 GLY B CA 1
ATOM 4922 C C . GLY B 1 156 ? -13.57 -17.719 -22.203 1 59.19 156 GLY B C 1
ATOM 4923 O O . GLY B 1 156 ? -12.539 -17.047 -22.109 1 59.19 156 GLY B O 1
ATOM 4924 N N . ASN B 1 157 ? -14.617 -17.188 -22.766 1 53.81 157 ASN B N 1
ATOM 4925 C CA . ASN B 1 157 ? -14.734 -15.766 -23.062 1 53.81 157 ASN B CA 1
ATOM 4926 C C . ASN B 1 157 ? -14.336 -14.906 -21.859 1 53.81 157 ASN B C 1
ATOM 4928 O O . ASN B 1 157 ? -14.789 -15.148 -20.734 1 53.81 157 ASN B O 1
ATOM 4932 N N . ALA B 1 158 ? -13.125 -14.25 -22.156 1 56.5 158 ALA B N 1
ATOM 4933 C CA . ALA B 1 158 ? -12.734 -13.297 -21.125 1 56.5 158 ALA B CA 1
ATOM 4934 C C . ALA B 1 158 ? -13.906 -12.406 -20.734 1 56.5 158 ALA B C 1
ATOM 4936 O O . ALA B 1 158 ? -14.688 -11.984 -21.594 1 56.5 158 ALA B O 1
ATOM 4937 N N . SER B 1 159 ? -14.078 -12.508 -19.438 1 58.47 159 SER B N 1
ATOM 4938 C CA . SER B 1 159 ? -15.125 -11.586 -19 1 58.47 159 SER B CA 1
ATOM 4939 C C . SER B 1 159 ? -14.789 -10.148 -19.391 1 58.47 159 SER B C 1
ATOM 4941 O O . SER B 1 159 ? -13.617 -9.766 -19.406 1 58.47 159 SER B O 1
ATOM 4943 N N . LYS B 1 160 ? -15.633 -9.414 -20.031 1 54.44 160 LYS B N 1
ATOM 4944 C CA . LYS B 1 160 ? -15.531 -7.973 -20.25 1 54.44 160 LYS B CA 1
ATOM 4945 C C . LYS B 1 160 ? -14.977 -7.266 -19.016 1 54.44 160 LYS B C 1
ATOM 4947 O O . LYS B 1 160 ? -14.453 -6.152 -19.109 1 54.44 160 LYS B O 1
ATOM 4952 N N . ASP B 1 161 ? -14.836 -8.164 -17.953 1 61.06 161 ASP B N 1
ATOM 4953 C CA . ASP B 1 161 ? -14.547 -7.488 -16.703 1 61.06 161 ASP B CA 1
ATOM 4954 C C . ASP B 1 161 ? -13.102 -7.742 -16.25 1 61.06 161 ASP B C 1
ATOM 4956 O O . ASP B 1 161 ? -12.695 -7.312 -15.172 1 61.06 161 ASP B O 1
ATOM 4960 N N . ASP B 1 162 ? -12.414 -8.445 -17.172 1 68.88 162 ASP B N 1
ATOM 4961 C CA . ASP B 1 162 ? -10.992 -8.594 -16.859 1 68.88 162 ASP B CA 1
ATOM 4962 C C . ASP B 1 162 ? -10.25 -7.277 -17.062 1 68.88 162 ASP B C 1
ATOM 4964 O O . ASP B 1 162 ? -10.469 -6.578 -18.062 1 68.88 162 ASP B O 1
ATOM 4968 N N . VAL B 1 163 ? -9.57 -6.836 -16.031 1 71.81 163 VAL B N 1
ATOM 4969 C CA . VAL B 1 163 ? -8.875 -5.555 -16.125 1 71.81 163 VAL B CA 1
ATOM 4970 C C . VAL B 1 163 ? -7.367 -5.773 -16.016 1 71.81 163 VAL B C 1
ATOM 4972 O O . VAL B 1 163 ? -6.91 -6.633 -15.266 1 71.81 163 VAL B O 1
ATOM 4975 N N . ILE B 1 164 ? -6.711 -5.109 -16.922 1 69.25 164 ILE B N 1
ATOM 4976 C CA . ILE B 1 164 ? -5.254 -5.066 -16.906 1 69.25 164 ILE B CA 1
ATOM 4977 C C . ILE B 1 164 ? -4.781 -3.625 -16.734 1 69.25 164 ILE B C 1
ATOM 4979 O O . ILE B 1 164 ? -5.324 -2.707 -17.344 1 69.25 164 ILE B O 1
ATOM 4983 N N . TRP B 1 165 ? -4.047 -3.436 -15.703 1 67.81 165 TRP B N 1
ATOM 4984 C CA . TRP B 1 165 ? -3.463 -2.1 -15.648 1 67.81 165 TRP B CA 1
ATOM 4985 C C . TRP B 1 165 ? -2.006 -2.158 -15.203 1 67.81 165 TRP B C 1
ATOM 4987 O O . TRP B 1 165 ? -1.587 -3.125 -14.555 1 67.81 165 TRP B O 1
ATOM 4997 N N . HIS B 1 166 ? -1.231 -1.315 -15.742 1 65.19 166 HIS B N 1
ATOM 4998 C CA . HIS B 1 166 ? 0.173 -1.113 -15.414 1 65.19 166 HIS B CA 1
ATOM 4999 C C . HIS B 1 166 ? 0.375 0.186 -14.641 1 65.19 166 HIS B C 1
ATOM 5001 O O . HIS B 1 166 ? -0.406 0.506 -13.742 1 65.19 166 HIS B O 1
ATOM 5007 N N . ASP B 1 167 ? 1.357 0.931 -15.023 1 60.5 167 ASP B N 1
ATOM 5008 C CA . ASP B 1 167 ? 1.798 2.162 -14.383 1 60.5 167 ASP B CA 1
ATOM 5009 C C . ASP B 1 167 ? 0.788 3.287 -14.594 1 60.5 167 ASP B C 1
ATOM 5011 O O . ASP B 1 167 ? 1.159 4.461 -14.633 1 60.5 167 ASP B O 1
ATOM 5015 N N . LYS B 1 168 ? -0.51 2.707 -14.93 1 63.59 168 LYS B N 1
ATOM 5016 C CA . LYS B 1 168 ? -1.544 3.711 -15.156 1 63.59 168 LYS B CA 1
ATOM 5017 C C . LYS B 1 168 ? -2.555 3.729 -14.016 1 63.59 168 LYS B C 1
ATOM 5019 O O . LYS B 1 168 ? -2.367 3.053 -13 1 63.59 168 LYS B O 1
ATOM 5024 N N . GLU B 1 169 ? -3.471 4.566 -14.203 1 73.19 169 GLU B N 1
ATOM 5025 C CA . GLU B 1 169 ? -4.555 4.746 -13.234 1 73.19 169 GLU B CA 1
ATOM 5026 C C . GLU B 1 169 ? -5.355 3.459 -13.062 1 73.19 169 GLU B C 1
ATOM 5028 O O . GLU B 1 169 ? -5.848 2.893 -14.047 1 73.19 169 GLU B O 1
ATOM 5033 N N . PRO B 1 170 ? -5.273 2.934 -11.883 1 77.69 170 PRO B N 1
ATOM 5034 C CA . PRO B 1 170 ? -6.074 1.735 -11.625 1 77.69 170 PRO B CA 1
ATOM 5035 C C . PRO B 1 170 ? -7.578 2.008 -11.68 1 77.69 170 PRO B C 1
ATOM 5037 O O . PRO B 1 170 ? -8.008 3.148 -11.5 1 77.69 170 PRO B O 1
ATOM 5040 N N . PRO B 1 171 ? -8.359 0.981 -12.008 1 82.56 171 PRO B N 1
ATOM 5041 C CA . PRO B 1 171 ? -9.812 1.163 -11.945 1 82.56 171 PRO B CA 1
ATOM 5042 C C . PRO B 1 171 ? -10.305 1.538 -10.547 1 82.56 171 PRO B C 1
ATOM 5044 O O . PRO B 1 171 ? -10.039 0.815 -9.586 1 82.56 171 PRO B O 1
ATOM 5047 N N . LYS B 1 172 ? -11.094 2.58 -10.469 1 84.06 172 LYS B N 1
ATOM 5048 C CA . LYS B 1 172 ? -11.508 3.166 -9.195 1 84.06 172 LYS B CA 1
ATOM 5049 C C . LYS B 1 172 ? -12.414 2.219 -8.422 1 84.06 172 LYS B C 1
ATOM 5051 O O . LYS B 1 172 ? -12.422 2.223 -7.188 1 84.06 172 LYS B O 1
ATOM 5056 N N . TYR B 1 173 ? -13.172 1.4 -9.156 1 86.12 173 TYR B N 1
ATOM 5057 C CA . TYR B 1 173 ? -14.156 0.542 -8.5 1 86.12 173 TYR B CA 1
ATOM 5058 C C . TYR B 1 173 ? -13.469 -0.535 -7.668 1 86.12 173 TYR B C 1
ATOM 5060 O O . TYR B 1 173 ? -14.086 -1.133 -6.785 1 86.12 173 TYR B O 1
ATOM 5068 N N . LEU B 1 174 ? -12.195 -0.821 -7.91 1 89.19 174 LEU B N 1
ATOM 5069 C CA . LEU B 1 174 ? -11.453 -1.82 -7.148 1 89.19 174 LEU B CA 1
ATOM 5070 C C . LEU B 1 174 ? -11.312 -1.396 -5.688 1 89.19 174 LEU B C 1
ATOM 5072 O O . LEU B 1 174 ? -11.125 -2.238 -4.809 1 89.19 174 LEU B O 1
ATOM 5076 N N . GLY B 1 175 ? -11.43 -0.121 -5.438 1 89.69 175 GLY B N 1
ATOM 5077 C CA . GLY B 1 175 ? -11.289 0.394 -4.086 1 89.69 175 GLY B CA 1
ATOM 5078 C C . GLY B 1 175 ? -12.406 -0.056 -3.156 1 89.69 175 GLY B C 1
ATOM 5079 O O . GLY B 1 175 ? -12.273 0.038 -1.935 1 89.69 175 GLY B O 1
ATOM 5080 N N . HIS B 1 176 ? -13.461 -0.55 -3.709 1 90.56 176 HIS B N 1
ATOM 5081 C CA . HIS B 1 176 ? -14.625 -0.947 -2.914 1 90.56 176 HIS B CA 1
ATOM 5082 C C . HIS B 1 176 ? -14.797 -2.461 -2.916 1 90.56 176 HIS B C 1
ATOM 5084 O O . HIS B 1 176 ? -15.891 -2.965 -2.65 1 90.56 176 HIS B O 1
ATOM 5090 N N . MET B 1 177 ? -13.773 -3.176 -3.232 1 93.31 177 MET B N 1
ATOM 5091 C CA . MET B 1 177 ? -13.836 -4.633 -3.32 1 93.31 177 MET B CA 1
ATOM 5092 C C . MET B 1 177 ? -12.82 -5.277 -2.387 1 93.31 177 MET B C 1
ATOM 5094 O O . MET B 1 177 ? -11.828 -4.648 -2.01 1 93.31 177 MET B O 1
ATOM 5098 N N . ILE B 1 178 ? -13.133 -6.543 -1.956 1 95.38 178 ILE B N 1
ATOM 5099 C CA . ILE B 1 178 ? -12.102 -7.363 -1.327 1 95.38 178 ILE B CA 1
ATOM 5100 C C . ILE B 1 178 ? -11.102 -7.828 -2.379 1 95.38 178 ILE B C 1
ATOM 5102 O O . ILE B 1 178 ? -11.43 -8.641 -3.242 1 95.38 178 ILE B O 1
ATOM 5106 N N . ARG B 1 179 ? -9.953 -7.277 -2.355 1 96.19 179 ARG B N 1
ATOM 5107 C CA . ARG B 1 179 ? -8.898 -7.59 -3.314 1 96.19 179 ARG B CA 1
ATOM 5108 C C . ARG B 1 179 ? -7.957 -8.648 -2.76 1 96.19 179 ARG B C 1
ATOM 5110 O O . ARG B 1 179 ? -7.492 -8.539 -1.623 1 96.19 179 ARG B O 1
ATOM 5117 N N . PHE B 1 180 ? -7.672 -9.719 -3.545 1 97.38 180 PHE B N 1
ATOM 5118 C CA . PHE B 1 180 ? -6.773 -10.75 -3.039 1 97.38 180 PHE B CA 1
ATOM 5119 C C . PHE B 1 180 ? -5.953 -11.359 -4.172 1 97.38 180 PHE B C 1
ATOM 5121 O O . PHE B 1 180 ? -6.34 -11.273 -5.34 1 97.38 180 PHE B O 1
ATOM 5128 N N . MET B 1 181 ? -4.848 -11.852 -3.871 1 97.31 181 MET B N 1
ATOM 5129 C CA . MET B 1 181 ? -3.951 -12.586 -4.758 1 97.31 181 MET B CA 1
ATOM 5130 C C . MET B 1 181 ? -3.234 -13.703 -4.008 1 97.31 181 MET B C 1
ATOM 5132 O O . MET B 1 181 ? -3.188 -13.695 -2.775 1 97.31 181 MET B O 1
ATOM 5136 N N . PHE B 1 182 ? -2.773 -14.609 -4.695 1 97.88 182 PHE B N 1
ATOM 5137 C CA . PHE B 1 182 ? -2.02 -15.703 -4.094 1 97.88 182 PHE B CA 1
ATOM 5138 C C . PHE B 1 182 ? -0.596 -15.75 -4.637 1 97.88 182 PHE B C 1
ATOM 5140 O O . PHE B 1 182 ? -0.348 -15.336 -5.773 1 97.88 182 PHE B O 1
ATOM 5147 N N . VAL B 1 183 ? 0.289 -16.141 -3.781 1 98.31 183 VAL B N 1
ATOM 5148 C CA . VAL B 1 183 ? 1.683 -16.328 -4.172 1 98.31 183 VAL B CA 1
ATOM 5149 C C . VAL B 1 183 ? 2.143 -17.734 -3.783 1 98.31 183 VAL B C 1
ATOM 5151 O O . VAL B 1 183 ? 1.434 -18.453 -3.076 1 98.31 183 VAL B O 1
ATOM 5154 N N . ARG B 1 184 ? 3.229 -18.125 -4.309 1 97.81 184 ARG B N 1
ATOM 5155 C CA . ARG B 1 184 ? 3.812 -19.453 -4.066 1 97.81 184 ARG B CA 1
ATOM 5156 C C . ARG B 1 184 ? 5.336 -19.375 -4.059 1 97.81 184 ARG B C 1
ATOM 5158 O O . ARG B 1 184 ? 5.922 -18.453 -4.625 1 97.81 184 ARG B O 1
ATOM 5165 N N . ASP B 1 185 ? 5.941 -20.344 -3.357 1 97.44 185 ASP B N 1
ATOM 5166 C CA . ASP B 1 185 ? 7.391 -20.5 -3.414 1 97.44 185 ASP B CA 1
ATOM 5167 C C . ASP B 1 185 ? 7.879 -20.562 -4.859 1 97.44 185 ASP B C 1
ATOM 5169 O O . ASP B 1 185 ? 7.398 -21.391 -5.645 1 97.44 185 ASP B O 1
ATOM 5173 N N . PRO B 1 186 ? 8.844 -19.688 -5.184 1 98.19 186 PRO B N 1
ATOM 5174 C CA . PRO B 1 186 ? 9.289 -19.625 -6.578 1 98.19 186 PRO B CA 1
ATOM 5175 C C . PRO B 1 186 ? 9.812 -20.969 -7.086 1 98.19 186 PRO B C 1
ATOM 5177 O O . PRO B 1 186 ? 9.57 -21.344 -8.234 1 98.19 186 PRO B O 1
ATOM 5180 N N . TYR B 1 187 ? 10.508 -21.719 -6.227 1 98.31 187 TYR B N 1
ATOM 5181 C CA . TYR B 1 187 ? 11.016 -23.016 -6.648 1 98.31 187 TYR B CA 1
ATOM 5182 C C . TYR B 1 187 ? 9.875 -23.969 -6.988 1 98.31 187 TYR B C 1
ATOM 5184 O O . TYR B 1 187 ? 9.906 -24.656 -8.008 1 98.31 187 TYR B O 1
ATOM 5192 N N . ALA B 1 188 ? 8.906 -23.969 -6.156 1 97.31 188 ALA B N 1
ATOM 5193 C CA . ALA B 1 188 ? 7.754 -24.828 -6.379 1 97.31 188 ALA B CA 1
ATOM 5194 C C . ALA B 1 188 ? 6.973 -24.391 -7.613 1 97.31 188 ALA B C 1
ATOM 5196 O O . ALA B 1 188 ? 6.488 -25.234 -8.383 1 97.31 188 ALA B O 1
ATOM 5197 N N . ARG B 1 189 ? 6.836 -23.109 -7.785 1 97.88 189 ARG B N 1
ATOM 5198 C CA . ARG B 1 189 ? 6.086 -22.578 -8.922 1 97.88 189 ARG B CA 1
ATOM 5199 C C . ARG B 1 189 ? 6.762 -22.938 -10.242 1 97.88 189 ARG B C 1
ATOM 5201 O O . ARG B 1 189 ? 6.094 -23.312 -11.203 1 97.88 189 ARG B O 1
ATOM 5208 N N . LEU B 1 190 ? 8.047 -22.828 -10.266 1 98.38 190 LEU B N 1
ATOM 5209 C CA . LEU B 1 190 ? 8.812 -23.141 -11.469 1 98.38 190 LEU B CA 1
ATOM 5210 C C . LEU B 1 190 ? 8.727 -24.625 -11.797 1 98.38 190 LEU B C 1
ATOM 5212 O O . LEU B 1 190 ? 8.602 -25 -12.961 1 98.38 190 LEU B O 1
ATOM 5216 N N . TRP B 1 191 ? 8.812 -25.469 -10.766 1 97.94 191 TRP B N 1
ATOM 5217 C CA . TRP B 1 191 ? 8.672 -26.906 -10.953 1 97.94 191 TRP B CA 1
ATOM 5218 C C . TRP B 1 191 ? 7.301 -27.25 -11.523 1 97.94 191 TRP B C 1
ATOM 5220 O O . TRP B 1 191 ? 7.195 -28.016 -12.484 1 97.94 191 TRP B O 1
ATOM 5230 N N . SER B 1 192 ? 6.32 -26.609 -10.984 1 96.44 192 SER B N 1
ATOM 5231 C CA . SER B 1 192 ? 4.957 -26.812 -11.461 1 96.44 192 SER B CA 1
ATOM 5232 C C . SER B 1 192 ? 4.805 -26.359 -12.914 1 96.44 192 SER B C 1
ATOM 5234 O O . SER B 1 192 ? 4.129 -27.031 -13.703 1 96.44 192 SER B O 1
ATOM 5236 N N . ALA B 1 193 ? 5.414 -25.266 -13.234 1 97.62 193 ALA B N 1
ATOM 5237 C CA . ALA B 1 193 ? 5.355 -24.75 -14.602 1 97.62 193 ALA B CA 1
ATOM 5238 C C . ALA B 1 193 ? 6.008 -25.719 -15.578 1 97.62 193 ALA B C 1
ATOM 5240 O O . ALA B 1 193 ? 5.465 -25.984 -16.656 1 97.62 193 ALA B O 1
ATOM 5241 N N . TRP B 1 194 ? 7.109 -26.266 -15.188 1 98.31 194 TRP B N 1
ATOM 5242 C CA . TRP B 1 194 ? 7.809 -27.188 -16.078 1 98.31 194 TRP B CA 1
ATOM 5243 C C . TRP B 1 194 ? 6.984 -28.453 -16.297 1 98.31 194 TRP B C 1
ATOM 5245 O O . TRP B 1 194 ? 6.879 -28.938 -17.422 1 98.31 194 TRP B O 1
ATOM 5255 N N . ILE B 1 195 ? 6.398 -29.016 -15.227 1 97.5 195 ILE B N 1
ATOM 5256 C CA . ILE B 1 195 ? 5.602 -30.234 -15.336 1 97.5 195 ILE B CA 1
ATOM 5257 C C . ILE B 1 195 ? 4.422 -30 -16.266 1 97.5 195 ILE B C 1
ATOM 5259 O O . ILE B 1 195 ? 4.172 -30.797 -17.188 1 97.5 195 ILE B O 1
ATOM 5263 N N . ASP B 1 196 ? 3.83 -28.891 -16.109 1 95.44 196 ASP B N 1
ATOM 5264 C CA . ASP B 1 196 ? 2.572 -28.594 -16.797 1 95.44 196 ASP B CA 1
ATOM 5265 C C . ASP B 1 196 ? 2.816 -28.188 -18.25 1 95.44 196 ASP B C 1
ATOM 5267 O O . ASP B 1 196 ? 2.025 -28.516 -19.141 1 95.44 196 ASP B O 1
ATOM 5271 N N . LYS B 1 197 ? 3.941 -27.516 -18.516 1 96.25 197 LYS B N 1
ATOM 5272 C CA . LYS B 1 197 ? 4.074 -26.859 -19.828 1 96.25 197 LYS B CA 1
ATOM 5273 C C . LYS B 1 197 ? 5.086 -27.594 -20.703 1 96.25 197 LYS B C 1
ATOM 5275 O O . LYS B 1 197 ? 4.996 -27.547 -21.938 1 96.25 197 LYS B O 1
ATOM 5280 N N . PHE B 1 198 ? 6.043 -28.297 -20.078 1 97.5 198 PHE B N 1
ATOM 5281 C CA . PHE B 1 198 ? 7.121 -28.844 -20.891 1 97.5 198 PHE B CA 1
ATOM 5282 C C . PHE B 1 198 ? 7.23 -30.344 -20.719 1 97.5 198 PHE B C 1
ATOM 5284 O O . PHE B 1 198 ? 7.582 -31.062 -21.656 1 97.5 198 PHE B O 1
ATOM 5291 N N . PHE B 1 199 ? 7.012 -30.844 -19.438 1 97.69 199 PHE B N 1
ATOM 5292 C CA . PHE B 1 199 ? 6.922 -32.281 -19.266 1 97.69 199 PHE B CA 1
ATOM 5293 C C . PHE B 1 199 ? 5.688 -32.844 -19.984 1 97.69 199 PHE B C 1
ATOM 5295 O O . PHE B 1 199 ? 5.762 -33.875 -20.656 1 97.69 199 PHE B O 1
ATOM 5302 N N . LEU B 1 200 ? 4.594 -32.125 -19.766 1 96.69 200 LEU B N 1
ATOM 5303 C CA . LEU B 1 200 ? 3.379 -32.375 -20.531 1 96.69 200 LEU B CA 1
ATOM 5304 C C . LEU B 1 200 ? 3.348 -31.516 -21.797 1 96.69 200 LEU B C 1
ATOM 5306 O O . LEU B 1 200 ? 4.121 -30.578 -21.922 1 96.69 200 LEU B O 1
ATOM 5310 N N . PRO B 1 201 ? 2.578 -31.781 -22.719 1 94.62 201 PRO B N 1
ATOM 5311 C CA . PRO B 1 201 ? 2.805 -31.281 -24.078 1 94.62 201 PRO B CA 1
ATOM 5312 C C . PRO B 1 201 ? 2.26 -29.875 -24.297 1 94.62 201 PRO B C 1
ATOM 5314 O O . PRO B 1 201 ? 2.445 -29.297 -25.359 1 94.62 201 PRO B O 1
ATOM 5317 N N . ASP B 1 202 ? 1.737 -29.172 -23.375 1 91.62 202 ASP B N 1
ATOM 5318 C CA . ASP B 1 202 ? 0.958 -27.953 -23.547 1 91.62 202 ASP B CA 1
ATOM 5319 C C . ASP B 1 202 ? 1.759 -26.891 -24.297 1 91.62 202 ASP B C 1
ATOM 5321 O O . ASP B 1 202 ? 1.244 -26.25 -25.219 1 91.62 202 ASP B O 1
ATOM 5325 N N . PHE B 1 203 ? 3.084 -26.688 -24.031 1 94.94 203 PHE B N 1
ATOM 5326 C CA . PHE B 1 203 ? 3.846 -25.578 -24.594 1 94.94 203 PHE B CA 1
ATOM 5327 C C . PHE B 1 203 ? 4.906 -26.094 -25.562 1 94.94 203 PHE B C 1
ATOM 5329 O O . PHE B 1 203 ? 5.805 -25.344 -25.953 1 94.94 203 PHE B O 1
ATOM 5336 N N . TRP B 1 204 ? 4.828 -27.312 -26.031 1 94.25 204 TRP B N 1
ATOM 5337 C CA . TRP B 1 204 ? 5.867 -27.906 -26.859 1 94.25 204 TRP B CA 1
ATOM 5338 C C . TRP B 1 204 ? 6.023 -27.141 -28.172 1 94.25 204 TRP B C 1
ATOM 5340 O O . TRP B 1 204 ? 7.141 -26.906 -28.625 1 94.25 204 TRP B O 1
ATOM 5350 N N . TYR B 1 205 ? 4.922 -26.656 -28.703 1 90.62 205 TYR B N 1
ATOM 5351 C CA . TYR B 1 205 ? 5.004 -26.016 -30.016 1 90.62 205 TYR B CA 1
ATOM 5352 C C . TYR B 1 205 ? 4.926 -24.5 -29.906 1 90.62 205 TYR B C 1
ATOM 5354 O O . TYR B 1 205 ? 4.73 -23.812 -30.891 1 90.62 205 TYR B O 1
ATOM 5362 N N . THR B 1 206 ? 5.043 -23.922 -28.766 1 92.69 206 THR B N 1
ATOM 5363 C CA . THR B 1 206 ? 5.188 -22.484 -28.531 1 92.69 206 THR B CA 1
ATOM 5364 C C . THR B 1 206 ? 6.531 -22.188 -27.875 1 92.69 206 THR B C 1
ATOM 5366 O O . THR B 1 206 ? 7.559 -22.125 -28.547 1 92.69 206 THR B O 1
ATOM 5369 N N . HIS B 1 207 ? 6.535 -22.203 -26.594 1 95.12 207 HIS B N 1
ATOM 5370 C CA . HIS B 1 207 ? 7.793 -21.906 -25.922 1 95.12 207 HIS B CA 1
ATOM 5371 C C . HIS B 1 207 ? 8.773 -23.062 -26.031 1 95.12 207 HIS B C 1
ATOM 5373 O O . HIS B 1 207 ? 9.984 -22.875 -25.906 1 95.12 207 HIS B O 1
ATOM 5379 N N . GLY B 1 208 ? 8.234 -24.234 -26.203 1 95.62 208 GLY B N 1
ATOM 5380 C CA . GLY B 1 208 ? 9.117 -25.359 -26.438 1 95.62 208 GLY B CA 1
ATOM 5381 C C . GLY B 1 208 ? 9.984 -25.203 -27.672 1 95.62 208 GLY B C 1
ATOM 5382 O O . GLY B 1 208 ? 11.156 -25.594 -27.656 1 95.62 208 GLY B O 1
ATOM 5383 N N . GLN B 1 209 ? 9.414 -24.625 -28.703 1 94 209 GLN B N 1
ATOM 5384 C CA . GLN B 1 209 ? 10.164 -24.359 -29.922 1 94 209 GLN B CA 1
ATOM 5385 C C . GLN B 1 209 ? 11.25 -23.312 -29.688 1 94 209 GLN B C 1
ATOM 5387 O O . GLN B 1 209 ? 12.359 -23.438 -30.219 1 94 209 GLN B O 1
ATOM 5392 N N . LEU B 1 210 ? 10.969 -22.328 -28.906 1 94.94 210 LEU B N 1
ATOM 5393 C CA . LEU B 1 210 ? 11.93 -21.281 -28.594 1 94.94 210 LEU B CA 1
ATOM 5394 C C . LEU B 1 210 ? 13.109 -21.844 -27.812 1 94.94 210 LEU B C 1
ATOM 5396 O O . LEU B 1 210 ? 14.258 -21.469 -28.078 1 94.94 210 LEU B O 1
ATOM 5400 N N . ILE B 1 211 ? 12.773 -22.688 -26.906 1 96.69 211 ILE B N 1
ATOM 5401 C CA . ILE B 1 211 ? 13.82 -23.328 -26.109 1 96.69 211 ILE B CA 1
ATOM 5402 C C . ILE B 1 211 ? 14.672 -24.219 -27 1 96.69 211 ILE B C 1
ATOM 5404 O O . ILE B 1 211 ? 15.898 -24.234 -26.891 1 96.69 211 ILE B O 1
ATOM 5408 N N . ALA B 1 212 ? 14.023 -24.969 -27.875 1 96.12 212 ALA B N 1
ATOM 5409 C CA . ALA B 1 212 ? 14.734 -25.844 -28.812 1 96.12 212 ALA B CA 1
ATOM 5410 C C . ALA B 1 212 ? 15.688 -25.031 -29.688 1 96.12 212 ALA B C 1
ATOM 5412 O O . ALA B 1 212 ? 16.812 -25.469 -29.953 1 96.12 212 ALA B O 1
ATOM 5413 N N . ASP B 1 213 ? 15.273 -23.906 -30.156 1 95.69 213 ASP B N 1
ATOM 5414 C CA . ASP B 1 213 ? 16.109 -23.031 -30.969 1 95.69 213 ASP B CA 1
ATOM 5415 C C . ASP B 1 213 ? 17.297 -22.5 -30.156 1 95.69 213 ASP B C 1
ATOM 5417 O O . ASP B 1 213 ? 18.422 -22.453 -30.656 1 95.69 213 ASP B O 1
ATOM 5421 N N . PHE B 1 214 ? 17 -22.125 -28.938 1 95.62 214 PHE B N 1
ATOM 5422 C CA . PHE B 1 214 ? 18 -21.578 -28.047 1 95.62 214 PHE B CA 1
ATOM 5423 C C . PHE B 1 214 ? 19.141 -22.578 -27.812 1 95.62 214 PHE B C 1
ATOM 5425 O O . PHE B 1 214 ? 20.312 -22.188 -27.797 1 95.62 214 PHE B O 1
ATOM 5432 N N . PHE B 1 215 ? 18.828 -23.828 -27.734 1 96.25 215 PHE B N 1
ATOM 5433 C CA . PHE B 1 215 ? 19.812 -24.859 -27.453 1 96.25 215 PHE B CA 1
ATOM 5434 C C . PHE B 1 215 ? 20.266 -25.547 -28.734 1 96.25 215 PHE B C 1
ATOM 5436 O O . PHE B 1 215 ? 20.984 -26.547 -28.703 1 96.25 215 PHE B O 1
ATOM 5443 N N . ARG B 1 216 ? 19.781 -25.094 -29.875 1 95 216 ARG B N 1
ATOM 5444 C CA . ARG B 1 216 ? 20.156 -25.609 -31.188 1 95 216 ARG B CA 1
ATOM 5445 C C . ARG B 1 216 ? 19.891 -27.094 -31.312 1 95 216 ARG B C 1
ATOM 5447 O O . ARG B 1 216 ? 20.781 -27.875 -31.672 1 95 216 ARG B O 1
ATOM 5454 N N . PHE B 1 217 ? 18.609 -27.453 -31 1 94.69 217 PHE B N 1
ATOM 5455 C CA . PHE B 1 217 ? 18.172 -28.828 -31.188 1 94.69 217 PHE B CA 1
ATOM 5456 C C . PHE B 1 217 ? 18.281 -29.234 -32.656 1 94.69 217 PHE B C 1
ATOM 5458 O O . PHE B 1 217 ? 18.25 -28.375 -33.531 1 94.69 217 PHE B O 1
ATOM 5465 N N . THR B 1 218 ? 18.406 -30.562 -32.906 1 94.5 218 THR B N 1
ATOM 5466 C CA . THR B 1 218 ? 18.375 -31.062 -34.281 1 94.5 218 THR B CA 1
ATOM 5467 C C . THR B 1 218 ? 17 -30.875 -34.906 1 94.5 218 THR B C 1
ATOM 5469 O O . THR B 1 218 ? 16 -30.703 -34.219 1 94.5 218 THR B O 1
ATOM 5472 N N . PRO B 1 219 ? 16.984 -30.891 -36.188 1 91.69 219 PRO B N 1
ATOM 5473 C CA . PRO B 1 219 ? 15.68 -30.75 -36.844 1 91.69 219 PRO B CA 1
ATOM 5474 C C . PRO B 1 219 ? 14.664 -31.797 -36.406 1 91.69 219 PRO B C 1
ATOM 5476 O O . PRO B 1 219 ? 13.477 -31.5 -36.281 1 91.69 219 PRO B O 1
ATOM 5479 N N . GLU B 1 220 ? 15.164 -32.938 -36.125 1 88.5 220 GLU B N 1
ATOM 5480 C CA . GLU B 1 220 ? 14.289 -34 -35.656 1 88.5 220 GLU B CA 1
ATOM 5481 C C . GLU B 1 220 ? 13.727 -33.688 -34.25 1 88.5 220 GLU B C 1
ATOM 5483 O O . GLU B 1 220 ? 12.539 -33.906 -34 1 88.5 220 GLU B O 1
ATOM 5488 N N . GLU B 1 221 ? 14.531 -33.188 -33.438 1 90.94 221 GLU B N 1
ATOM 5489 C CA . GLU B 1 221 ? 14.117 -32.812 -32.094 1 90.94 221 GLU B CA 1
ATOM 5490 C C . GLU B 1 221 ? 13.172 -31.625 -32.094 1 90.94 221 GLU B C 1
ATOM 5492 O O . GLU B 1 221 ? 12.25 -31.547 -31.297 1 90.94 221 GLU B O 1
ATOM 5497 N N . LYS B 1 222 ? 13.414 -30.781 -33.031 1 90.81 222 LYS B N 1
ATOM 5498 C CA . LYS B 1 222 ? 12.602 -29.578 -33.125 1 90.81 222 LYS B CA 1
ATOM 5499 C C . LYS B 1 222 ? 11.203 -29.906 -33.656 1 90.81 222 LYS B C 1
ATOM 5501 O O . LYS B 1 222 ? 10.242 -29.219 -33.344 1 90.81 222 LYS B O 1
ATOM 5506 N N . ALA B 1 223 ? 11.195 -30.953 -34.406 1 89.62 223 ALA B N 1
ATOM 5507 C CA . ALA B 1 223 ? 9.898 -31.359 -34.969 1 89.62 223 ALA B CA 1
ATOM 5508 C C . ALA B 1 223 ? 8.953 -31.812 -33.875 1 89.62 223 ALA B C 1
ATOM 5510 O O . ALA B 1 223 ? 7.73 -31.672 -34 1 89.62 223 ALA B O 1
ATOM 5511 N N . CYS B 1 224 ? 9.516 -32.281 -32.75 1 91.62 224 CYS B N 1
ATOM 5512 C CA . CYS B 1 224 ? 8.773 -32.688 -31.562 1 91.62 224 CYS B CA 1
ATOM 5513 C C . CYS B 1 224 ? 9.602 -32.469 -30.312 1 91.62 224 CYS B C 1
ATOM 5515 O O . CYS B 1 224 ? 10.18 -33.406 -29.766 1 91.62 224 CYS B O 1
ATOM 5517 N N . PRO B 1 225 ? 9.555 -31.266 -29.797 1 91.94 225 PRO B N 1
ATOM 5518 C CA . PRO B 1 225 ? 10.414 -30.969 -28.656 1 91.94 225 PRO B CA 1
ATOM 5519 C C . PRO B 1 225 ? 9.867 -31.531 -27.344 1 91.94 225 PRO B C 1
ATOM 5521 O O . PRO B 1 225 ? 9.617 -30.781 -26.406 1 91.94 225 PRO B O 1
ATOM 5524 N N . LYS B 1 226 ? 9.781 -32.812 -27.172 1 91.62 226 LYS B N 1
ATOM 5525 C CA . LYS B 1 226 ? 9.125 -33.469 -26.047 1 91.62 226 LYS B CA 1
ATOM 5526 C C . LYS B 1 226 ? 10.109 -33.719 -24.906 1 91.62 226 LYS B C 1
ATOM 5528 O O . LYS B 1 226 ? 9.711 -34.125 -23.812 1 91.62 226 LYS B O 1
ATOM 5533 N N . ASN B 1 227 ? 11.391 -33.438 -25.062 1 91.75 227 ASN B N 1
ATOM 5534 C CA . ASN B 1 227 ? 12.359 -33.781 -24.031 1 91.75 227 ASN B CA 1
ATOM 5535 C C . ASN B 1 227 ? 13.102 -32.562 -23.531 1 91.75 227 ASN B C 1
ATOM 5537 O O . ASN B 1 227 ? 14.328 -32.562 -23.406 1 91.75 227 ASN B O 1
ATOM 5541 N N . ILE B 1 228 ? 12.352 -31.547 -23.375 1 96.19 228 ILE B N 1
ATOM 5542 C CA . ILE B 1 228 ? 12.938 -30.359 -22.75 1 96.19 228 ILE B CA 1
ATOM 5543 C C . ILE B 1 228 ? 13.148 -30.625 -21.25 1 96.19 228 ILE B C 1
ATOM 5545 O O . ILE B 1 228 ? 12.188 -30.844 -20.516 1 96.19 228 ILE B O 1
ATOM 5549 N N . SER B 1 229 ? 14.352 -30.625 -20.797 1 97.25 229 SER B N 1
ATOM 5550 C CA . SER B 1 229 ? 14.656 -30.906 -19.406 1 97.25 229 SER B CA 1
ATOM 5551 C C . SER B 1 229 ? 14.336 -29.703 -18.516 1 97.25 229 SER B C 1
ATOM 5553 O O . SER B 1 229 ? 14.188 -28.578 -19 1 97.25 229 SER B O 1
ATOM 5555 N N . PHE B 1 230 ? 14.195 -29.984 -17.234 1 98.12 230 PHE B N 1
ATOM 5556 C CA . PHE B 1 230 ? 13.953 -28.922 -16.266 1 98.12 230 PHE B CA 1
ATOM 5557 C C . PHE B 1 230 ? 15.094 -27.922 -16.281 1 98.12 230 PHE B C 1
ATOM 5559 O O . PHE B 1 230 ? 14.859 -26.703 -16.234 1 98.12 230 PHE B O 1
ATOM 5566 N N . GLU B 1 231 ? 16.281 -28.344 -16.391 1 97.94 231 GLU B N 1
ATOM 5567 C CA . GLU B 1 231 ? 17.453 -27.453 -16.438 1 97.94 231 GLU B CA 1
ATOM 5568 C C . GLU B 1 231 ? 17.438 -26.594 -17.688 1 97.94 231 GLU B C 1
ATOM 5570 O O . GLU B 1 231 ? 17.781 -25.406 -17.625 1 97.94 231 GLU B O 1
ATOM 5575 N N . GLN B 1 232 ? 17.094 -27.219 -18.797 1 97.75 232 GLN B N 1
ATOM 5576 C CA . GLN B 1 232 ? 17.031 -26.453 -20.031 1 97.75 232 GLN B CA 1
ATOM 5577 C C . GLN B 1 232 ? 15.992 -25.328 -19.938 1 97.75 232 GLN B C 1
ATOM 5579 O O . GLN B 1 232 ? 16.234 -24.203 -20.391 1 97.75 232 GLN B O 1
ATOM 5584 N N . PHE B 1 233 ? 14.898 -25.641 -19.312 1 98.25 233 PHE B N 1
ATOM 5585 C CA . PHE B 1 233 ? 13.852 -24.656 -19.094 1 98.25 233 PHE B CA 1
ATOM 5586 C C . PHE B 1 233 ? 14.375 -23.5 -18.234 1 98.25 233 PHE B C 1
ATOM 5588 O O . PHE B 1 233 ? 14.273 -22.344 -18.625 1 98.25 233 PHE B O 1
ATOM 5595 N N . LEU B 1 234 ? 14.984 -23.797 -17.094 1 98.56 234 LEU B N 1
ATOM 5596 C CA . LEU B 1 234 ? 15.5 -22.781 -16.188 1 98.56 234 LEU B CA 1
ATOM 5597 C C . LEU B 1 234 ? 16.609 -21.969 -16.844 1 98.56 234 LEU B C 1
ATOM 5599 O O . LEU B 1 234 ? 16.656 -20.75 -16.688 1 98.56 234 LEU B O 1
ATOM 5603 N N . THR B 1 235 ? 17.438 -22.641 -17.625 1 98.12 235 THR B N 1
ATOM 5604 C CA . THR B 1 235 ? 18.547 -21.969 -18.297 1 98.12 235 THR B CA 1
ATOM 5605 C C . THR B 1 235 ? 18.016 -20.984 -19.328 1 98.12 235 THR B C 1
ATOM 5607 O O . THR B 1 235 ? 18.531 -19.859 -19.438 1 98.12 235 THR B O 1
ATOM 5610 N N . TYR B 1 236 ? 17.047 -21.406 -20.047 1 97.62 236 TYR B N 1
ATOM 5611 C CA . TYR B 1 236 ? 16.5 -20.578 -21.094 1 97.62 236 TYR B CA 1
ATOM 5612 C C . TYR B 1 236 ? 15.938 -19.281 -20.531 1 97.62 236 TYR B C 1
ATOM 5614 O O . TYR B 1 236 ? 16.328 -18.188 -20.938 1 97.62 236 TYR B O 1
ATOM 5622 N N . PHE B 1 237 ? 15.039 -19.312 -19.469 1 96.44 237 PHE B N 1
ATOM 5623 C CA . PHE B 1 237 ? 14.336 -18.094 -19.062 1 96.44 237 PHE B CA 1
ATOM 5624 C C . PHE B 1 237 ? 15.219 -17.25 -18.156 1 96.44 237 PHE B C 1
ATOM 5626 O O . PHE B 1 237 ? 14.914 -16.078 -17.906 1 96.44 237 PHE B O 1
ATOM 5633 N N . THR B 1 238 ? 16.359 -17.781 -17.719 1 97.5 238 THR B N 1
ATOM 5634 C CA . THR B 1 238 ? 17.297 -16.984 -16.922 1 97.5 238 THR B CA 1
ATOM 5635 C C . THR B 1 238 ? 18.469 -16.516 -17.766 1 97.5 238 THR B C 1
ATOM 5637 O O . THR B 1 238 ? 19.531 -16.172 -17.234 1 97.5 238 THR B O 1
ATOM 5640 N N . SER B 1 239 ? 18.375 -16.641 -19.031 1 96.56 239 SER B N 1
ATOM 5641 C CA . SER B 1 239 ? 19.406 -16.109 -19.922 1 96.56 239 SER B CA 1
ATOM 5642 C C . SER B 1 239 ? 19.578 -14.609 -19.719 1 96.56 239 SER B C 1
ATOM 5644 O O . SER B 1 239 ? 18.703 -13.953 -19.156 1 96.56 239 SER B O 1
ATOM 5646 N N . ASP B 1 240 ? 20.609 -14.078 -20.234 1 94.12 240 ASP B N 1
ATOM 5647 C CA . ASP B 1 240 ? 20.953 -12.672 -20.016 1 94.12 240 ASP B CA 1
ATOM 5648 C C . ASP B 1 240 ? 19.875 -11.758 -20.594 1 94.12 240 ASP B C 1
ATOM 5650 O O . ASP B 1 240 ? 19.547 -10.719 -20.016 1 94.12 240 ASP B O 1
ATOM 5654 N N . THR B 1 241 ? 19.344 -12.203 -21.672 1 93.12 241 THR B N 1
ATOM 5655 C CA . THR B 1 241 ? 18.297 -11.414 -22.312 1 93.12 241 THR B CA 1
ATOM 5656 C C . THR B 1 241 ? 17.109 -11.234 -21.391 1 93.12 241 THR B C 1
ATOM 5658 O O . THR B 1 241 ? 16.578 -10.133 -21.25 1 93.12 241 THR B O 1
ATOM 5661 N N . PHE B 1 242 ? 16.734 -12.273 -20.703 1 95 242 PHE B N 1
ATOM 5662 C CA . PHE B 1 242 ? 15.555 -12.234 -19.828 1 95 242 PHE B CA 1
ATOM 5663 C C . PHE B 1 242 ? 15.898 -11.625 -18.484 1 95 242 PHE B C 1
ATOM 5665 O O . PHE B 1 242 ? 15.07 -10.953 -17.859 1 95 242 PHE B O 1
ATOM 5672 N N . LEU B 1 243 ? 17.078 -11.805 -17.984 1 94.69 243 LEU B N 1
ATOM 5673 C CA . LEU B 1 243 ? 17.5 -11.211 -16.719 1 94.69 243 LEU B CA 1
ATOM 5674 C C . LEU B 1 243 ? 17.516 -9.688 -16.812 1 94.69 243 LEU B C 1
ATOM 5676 O O . LEU B 1 243 ? 17.234 -9.008 -15.82 1 94.69 243 LEU B O 1
ATOM 5680 N N . GLU B 1 244 ? 17.734 -9.234 -18.016 1 93.06 244 GLU B N 1
ATOM 5681 C CA . GLU B 1 244 ? 17.781 -7.789 -18.219 1 93.06 244 GLU B CA 1
ATOM 5682 C C . GLU B 1 244 ? 16.375 -7.223 -18.438 1 93.06 244 GLU B C 1
ATOM 5684 O O . GLU B 1 244 ? 16.125 -6.047 -18.156 1 93.06 244 GLU B O 1
ATOM 5689 N N . ASN B 1 245 ? 15.531 -8.117 -18.922 1 92.44 245 ASN B N 1
ATOM 5690 C CA . ASN B 1 245 ? 14.164 -7.699 -19.203 1 92.44 245 ASN B CA 1
ATOM 5691 C C . ASN B 1 245 ? 13.148 -8.734 -18.703 1 92.44 245 ASN B C 1
ATOM 5693 O O . ASN B 1 245 ? 12.375 -9.273 -19.5 1 92.44 245 ASN B O 1
ATOM 5697 N N . PRO B 1 246 ? 13.023 -8.828 -17.422 1 92.75 246 PRO B N 1
ATOM 5698 C CA . PRO B 1 246 ? 12.156 -9.883 -16.875 1 92.75 246 PRO B CA 1
ATOM 5699 C C . PRO B 1 246 ? 10.68 -9.648 -17.188 1 92.75 246 PRO B C 1
ATOM 5701 O O . PRO B 1 246 ? 9.883 -10.586 -17.156 1 92.75 246 PRO B O 1
ATOM 5704 N N . GLY B 1 247 ? 10.32 -8.469 -17.484 1 90.19 247 GLY B N 1
ATOM 5705 C CA . GLY B 1 247 ? 8.945 -8.141 -17.797 1 90.19 247 GLY B CA 1
ATOM 5706 C C . GLY B 1 247 ? 8.445 -8.828 -19.062 1 90.19 247 GLY B C 1
ATOM 5707 O O . GLY B 1 247 ? 7.234 -8.883 -19.297 1 90.19 247 GLY B O 1
ATOM 5708 N N . THR B 1 248 ? 9.281 -9.398 -19.844 1 91.81 248 THR B N 1
ATOM 5709 C CA . THR B 1 248 ? 8.906 -10.039 -21.109 1 91.81 248 THR B CA 1
ATOM 5710 C C . THR B 1 248 ? 8.688 -11.531 -20.906 1 91.81 248 THR B C 1
ATOM 5712 O O . THR B 1 248 ? 8.273 -12.234 -21.828 1 91.81 248 THR B O 1
ATOM 5715 N N . LEU B 1 249 ? 8.891 -11.984 -19.766 1 95.06 249 LEU B N 1
ATOM 5716 C CA . LEU B 1 249 ? 8.734 -13.398 -19.469 1 95.06 249 LEU B CA 1
ATOM 5717 C C . LEU B 1 249 ? 7.262 -13.805 -19.5 1 95.06 249 LEU B C 1
ATOM 5719 O O . LEU B 1 249 ? 6.379 -12.977 -19.281 1 95.06 249 LEU B O 1
ATOM 5723 N N . ASN B 1 250 ? 7.098 -15.102 -19.812 1 95.19 250 ASN B N 1
ATOM 5724 C CA . ASN B 1 250 ? 5.754 -15.672 -19.734 1 95.19 250 ASN B CA 1
ATOM 5725 C C . ASN B 1 250 ? 5.223 -15.641 -18.312 1 95.19 250 ASN B C 1
ATOM 5727 O O . ASN B 1 250 ? 5.957 -15.922 -17.359 1 95.19 250 ASN B O 1
ATOM 5731 N N . ASP B 1 251 ? 3.959 -15.43 -18.062 1 93.88 251 ASP B N 1
ATOM 5732 C CA . ASP B 1 251 ? 3.33 -15.234 -16.766 1 93.88 251 ASP B CA 1
ATOM 5733 C C . ASP B 1 251 ? 3.463 -16.484 -15.898 1 93.88 251 ASP B C 1
ATOM 5735 O O . ASP B 1 251 ? 3.439 -16.406 -14.672 1 93.88 251 ASP B O 1
ATOM 5739 N N . HIS B 1 252 ? 3.615 -17.609 -16.531 1 95.69 252 HIS B N 1
ATOM 5740 C CA . HIS B 1 252 ? 3.662 -18.859 -15.789 1 95.69 252 HIS B CA 1
ATOM 5741 C C . HIS B 1 252 ? 4.949 -18.984 -14.977 1 95.69 252 HIS B C 1
ATOM 5743 O O . HIS B 1 252 ? 5.023 -19.766 -14.023 1 95.69 252 HIS B O 1
ATOM 5749 N N . TRP B 1 253 ? 5.961 -18.156 -15.375 1 97.62 253 TRP B N 1
ATOM 5750 C CA . TRP B 1 253 ? 7.215 -18.25 -14.633 1 97.62 253 TRP B CA 1
ATOM 5751 C C . TRP B 1 253 ? 7.852 -16.875 -14.453 1 97.62 253 TRP B C 1
ATOM 5753 O O . TRP B 1 253 ? 9.016 -16.781 -14.055 1 97.62 253 TRP B O 1
ATOM 5763 N N . ALA B 1 254 ? 7.129 -15.812 -14.742 1 96.75 254 ALA B N 1
ATOM 5764 C CA . ALA B 1 254 ? 7.621 -14.461 -14.469 1 96.75 254 ALA B CA 1
ATOM 5765 C C . ALA B 1 254 ? 7.5 -14.125 -12.984 1 96.75 254 ALA B C 1
ATOM 5767 O O . ALA B 1 254 ? 6.594 -14.602 -12.305 1 96.75 254 ALA B O 1
ATOM 5768 N N . PRO B 1 255 ? 8.406 -13.297 -12.492 1 96.88 255 PRO B N 1
ATOM 5769 C CA . PRO B 1 255 ? 8.211 -12.797 -11.133 1 96.88 255 PRO B CA 1
ATOM 5770 C C . PRO B 1 255 ? 6.875 -12.086 -10.945 1 96.88 255 PRO B C 1
ATOM 5772 O O . PRO B 1 255 ? 6.312 -11.562 -11.906 1 96.88 255 PRO B O 1
ATOM 5775 N N . TYR B 1 256 ? 6.398 -12.078 -9.727 1 96.25 256 TYR B N 1
ATOM 5776 C CA . TYR B 1 256 ? 5.074 -11.562 -9.414 1 96.25 256 TYR B CA 1
ATOM 5777 C C . TYR B 1 256 ? 4.957 -10.094 -9.805 1 96.25 256 TYR B C 1
ATOM 5779 O O . TYR B 1 256 ? 3.891 -9.641 -10.227 1 96.25 256 TYR B O 1
ATOM 5787 N N . LYS B 1 257 ? 6.047 -9.336 -9.68 1 93.44 257 LYS B N 1
ATOM 5788 C CA . LYS B 1 257 ? 6.07 -7.922 -10.047 1 93.44 257 LYS B CA 1
ATOM 5789 C C . LYS B 1 257 ? 5.543 -7.715 -11.461 1 93.44 257 LYS B C 1
ATOM 5791 O O . LYS B 1 257 ? 4.902 -6.703 -11.75 1 93.44 257 LYS B O 1
ATOM 5796 N N . TYR B 1 258 ? 5.734 -8.711 -12.281 1 93.38 258 TYR B N 1
ATOM 5797 C CA . TYR B 1 258 ? 5.426 -8.547 -13.695 1 93.38 258 TYR B CA 1
ATOM 5798 C C . TYR B 1 258 ? 4.148 -9.297 -14.07 1 93.38 258 TYR B C 1
ATOM 5800 O O . TYR B 1 258 ? 3.777 -9.352 -15.242 1 93.38 258 TYR B O 1
ATOM 5808 N N . VAL B 1 259 ? 3.502 -9.867 -13.172 1 94.44 259 VAL B N 1
ATOM 5809 C CA . VAL B 1 259 ? 2.252 -10.586 -13.398 1 94.44 259 VAL B CA 1
ATOM 5810 C C . VAL B 1 259 ? 1.131 -9.945 -12.594 1 94.44 259 VAL B C 1
ATOM 5812 O O . VAL B 1 259 ? 0.109 -9.531 -13.148 1 94.44 259 VAL B O 1
ATOM 5815 N N . CYS B 1 260 ? 1.362 -9.844 -11.367 1 94.62 260 CYS B N 1
ATOM 5816 C CA . CYS B 1 260 ? 0.494 -9.195 -10.391 1 94.62 260 CYS B CA 1
ATOM 5817 C C . CYS B 1 260 ? 1.311 -8.562 -9.273 1 94.62 260 CYS B C 1
ATOM 5819 O O . CYS B 1 260 ? 1.593 -9.211 -8.266 1 94.62 260 CYS B O 1
ATOM 5821 N N . ASP B 1 261 ? 1.592 -7.305 -9.469 1 93.12 261 ASP B N 1
ATOM 5822 C CA . ASP B 1 261 ? 2.387 -6.559 -8.5 1 93.12 261 ASP B CA 1
ATOM 5823 C C . ASP B 1 261 ? 1.54 -6.141 -7.297 1 93.12 261 ASP B C 1
ATOM 5825 O O . ASP B 1 261 ? 0.633 -5.316 -7.426 1 93.12 261 ASP B O 1
ATOM 5829 N N . PRO B 1 262 ? 1.892 -6.699 -6.09 1 94.12 262 PRO B N 1
ATOM 5830 C CA . PRO B 1 262 ? 1.097 -6.312 -4.922 1 94.12 262 PRO B CA 1
ATOM 5831 C C . PRO B 1 262 ? 1.21 -4.824 -4.598 1 94.12 262 PRO B C 1
ATOM 5833 O O . PRO B 1 262 ? 0.334 -4.266 -3.934 1 94.12 262 PRO B O 1
ATOM 5836 N N . CYS B 1 263 ? 2.248 -4.164 -5.07 1 91.06 263 CYS B N 1
ATOM 5837 C CA . CYS B 1 263 ? 2.459 -2.746 -4.805 1 91.06 263 CYS B CA 1
ATOM 5838 C C . CYS B 1 263 ? 1.465 -1.894 -5.582 1 91.06 263 CYS B C 1
ATOM 5840 O O . CYS B 1 263 ? 1.159 -0.768 -5.184 1 91.06 263 CYS B O 1
ATOM 5842 N N . LEU B 1 264 ? 0.947 -2.408 -6.629 1 88.81 264 LEU B N 1
ATOM 5843 C CA . LEU B 1 264 ? -0.053 -1.73 -7.445 1 88.81 264 LEU B CA 1
ATOM 5844 C C . LEU B 1 264 ? -1.457 -2.217 -7.102 1 88.81 264 LEU B C 1
ATOM 5846 O O . LEU B 1 264 ? -2.385 -1.413 -6.984 1 88.81 264 LEU B O 1
ATOM 5850 N N . PHE B 1 265 ? -1.597 -3.502 -6.98 1 92.12 265 PHE B N 1
ATOM 5851 C CA . PHE B 1 265 ? -2.893 -4.145 -6.793 1 92.12 265 PHE B CA 1
ATOM 5852 C C . PHE B 1 265 ? -3.406 -3.916 -5.375 1 92.12 265 PHE B C 1
ATOM 5854 O O . PHE B 1 265 ? -4.613 -3.965 -5.133 1 92.12 265 PHE B O 1
ATOM 5861 N N . ARG B 1 266 ? -2.518 -3.734 -4.438 1 91.94 266 ARG B N 1
ATOM 5862 C CA . ARG B 1 266 ? -2.854 -3.424 -3.051 1 91.94 266 ARG B CA 1
ATOM 5863 C C . ARG B 1 266 ? -3.898 -4.395 -2.512 1 91.94 266 ARG B C 1
ATOM 5865 O O . ARG B 1 266 ? -4.984 -3.979 -2.104 1 91.94 266 ARG B O 1
ATOM 5872 N N . PRO B 1 267 ? -3.533 -5.672 -2.383 1 95.75 267 PRO B N 1
ATOM 5873 C CA . PRO B 1 267 ? -4.5 -6.664 -1.915 1 95.75 267 PRO B CA 1
ATOM 5874 C C . PRO B 1 267 ? -4.816 -6.527 -0.427 1 95.75 267 PRO B C 1
ATOM 5876 O O . PRO B 1 267 ? -3.992 -6.023 0.339 1 95.75 267 PRO B O 1
ATOM 5879 N N . HIS B 1 268 ? -6.055 -6.953 -0.042 1 95.56 268 HIS B N 1
ATOM 5880 C CA . HIS B 1 268 ? -6.422 -7.121 1.359 1 95.56 268 HIS B CA 1
ATOM 5881 C C . HIS B 1 268 ? -5.879 -8.438 1.916 1 95.56 268 HIS B C 1
ATOM 5883 O O . HIS B 1 268 ? -5.609 -8.539 3.115 1 95.56 268 HIS B O 1
ATOM 5889 N N . VAL B 1 269 ? -5.812 -9.375 0.978 1 96.69 269 VAL B N 1
ATOM 5890 C CA . VAL B 1 269 ? -5.332 -10.688 1.385 1 96.69 269 VAL B CA 1
ATOM 5891 C C . VAL B 1 269 ? -4.25 -11.164 0.42 1 96.69 269 VAL B C 1
ATOM 5893 O O . VAL B 1 269 ? -4.477 -11.242 -0.791 1 96.69 269 VAL B O 1
ATOM 5896 N N . LEU B 1 270 ? -3.121 -11.328 0.989 1 97.69 270 LEU B N 1
ATOM 5897 C CA . LEU B 1 270 ? -2.045 -12.031 0.3 1 97.69 270 LEU B CA 1
ATOM 5898 C C . LEU B 1 270 ? -1.979 -13.492 0.737 1 97.69 270 LEU B C 1
ATOM 5900 O O . LEU B 1 270 ? -1.326 -13.82 1.731 1 97.69 270 LEU B O 1
ATOM 5904 N N . GLY B 1 271 ? -2.682 -14.344 -0.052 1 97.31 271 GLY B N 1
ATOM 5905 C CA . GLY B 1 271 ? -2.691 -15.766 0.254 1 97.31 271 GLY B CA 1
ATOM 5906 C C . GLY B 1 271 ? -1.455 -16.5 -0.24 1 97.31 271 GLY B C 1
ATOM 5907 O O . GLY B 1 271 ? -0.731 -15.984 -1.099 1 97.31 271 GLY B O 1
ATOM 5908 N N . LYS B 1 272 ? -1.243 -17.609 0.318 1 96.88 272 LYS B N 1
ATOM 5909 C CA . LYS B 1 272 ? -0.141 -18.469 -0.104 1 96.88 272 LYS B CA 1
ATOM 5910 C C . LYS B 1 272 ? -0.649 -19.844 -0.554 1 96.88 272 LYS B C 1
ATOM 5912 O O . LYS B 1 272 ? -1.609 -20.375 0.012 1 96.88 272 LYS B O 1
ATOM 5917 N N . MET B 1 273 ? 0.018 -20.359 -1.527 1 94.94 273 MET B N 1
ATOM 5918 C CA . MET B 1 273 ? -0.341 -21.703 -1.993 1 94.94 273 MET B CA 1
ATOM 5919 C C . MET B 1 273 ? -0.177 -22.734 -0.878 1 94.94 273 MET B C 1
ATOM 5921 O O . MET B 1 273 ? -0.953 -23.688 -0.787 1 94.94 273 MET B O 1
ATOM 5925 N N . GLU B 1 274 ? 0.79 -22.531 0.012 1 91.94 274 GLU B N 1
ATOM 5926 C CA . GLU B 1 274 ? 1.104 -23.438 1.112 1 91.94 274 GLU B CA 1
ATOM 5927 C C . GLU B 1 274 ? -0.016 -23.453 2.148 1 91.94 274 GLU B C 1
ATOM 5929 O O . GLU B 1 274 ? -0.182 -24.438 2.875 1 91.94 274 GLU B O 1
ATOM 5934 N N . THR B 1 275 ? -0.806 -22.375 2.172 1 92.62 275 THR B N 1
ATOM 5935 C CA . THR B 1 275 ? -1.945 -22.266 3.076 1 92.62 275 THR B CA 1
ATOM 5936 C C . THR B 1 275 ? -3.221 -21.938 2.303 1 92.62 275 THR B C 1
ATOM 5938 O O . THR B 1 275 ? -4.078 -21.203 2.789 1 92.62 275 THR B O 1
ATOM 5941 N N . PHE B 1 276 ? -3.301 -22.5 1.186 1 92.25 276 PHE B N 1
ATOM 5942 C CA . PHE B 1 276 ? -4.301 -22.125 0.193 1 92.25 276 PHE B CA 1
ATOM 5943 C C . PHE B 1 276 ? -5.707 -22.328 0.741 1 92.25 276 PHE B C 1
ATOM 5945 O O . PHE B 1 276 ? -6.559 -21.438 0.623 1 92.25 276 PHE B O 1
ATOM 5952 N N . ALA B 1 277 ? -5.938 -23.469 1.275 1 87.88 277 ALA B N 1
ATOM 5953 C CA . ALA B 1 277 ? -7.285 -23.797 1.734 1 87.88 277 ALA B CA 1
ATOM 5954 C C . ALA B 1 277 ? -7.742 -22.828 2.826 1 87.88 277 ALA B C 1
ATOM 5956 O O . ALA B 1 277 ? -8.852 -22.297 2.76 1 87.88 277 ALA B O 1
ATOM 5957 N N . ARG B 1 278 ? -6.91 -22.594 3.775 1 91.31 278 ARG B N 1
ATOM 5958 C CA . ARG B 1 278 ? -7.246 -21.719 4.898 1 91.31 278 ARG B CA 1
ATOM 5959 C C . ARG B 1 278 ? -7.418 -20.281 4.441 1 91.31 278 ARG B C 1
ATOM 5961 O O . ARG B 1 278 ? -8.352 -19.594 4.863 1 91.31 278 ARG B O 1
ATOM 5968 N N . ASP B 1 279 ? -6.516 -19.828 3.609 1 94.88 279 ASP B N 1
ATOM 5969 C CA . ASP B 1 279 ? -6.574 -18.469 3.117 1 94.88 279 ASP B CA 1
ATOM 5970 C C . ASP B 1 279 ? -7.812 -18.234 2.256 1 94.88 279 ASP B C 1
ATOM 5972 O O . ASP B 1 279 ? -8.484 -17.203 2.379 1 94.88 279 ASP B O 1
ATOM 5976 N N . SER B 1 280 ? -8.117 -19.219 1.442 1 93.44 280 SER B N 1
ATOM 5977 C CA . SER B 1 280 ? -9.281 -19.125 0.574 1 93.44 280 SER B CA 1
ATOM 5978 C C . SER B 1 280 ? -10.578 -19.094 1.383 1 93.44 280 SER B C 1
ATOM 5980 O O . SER B 1 280 ? -11.508 -18.359 1.059 1 93.44 280 SER B O 1
ATOM 5982 N N . ARG B 1 281 ? -10.641 -19.891 2.367 1 91.69 281 ARG B N 1
ATOM 5983 C CA . ARG B 1 281 ? -11.836 -19.922 3.213 1 91.69 281 ARG B CA 1
ATOM 5984 C C . ARG B 1 281 ? -12.07 -18.562 3.867 1 91.69 281 ARG B C 1
ATOM 5986 O O . ARG B 1 281 ? -13.211 -18.109 3.961 1 91.69 281 ARG B O 1
ATOM 5993 N N . ALA B 1 282 ? -10.992 -17.953 4.348 1 94.62 282 ALA B N 1
ATOM 5994 C CA . ALA B 1 282 ? -11.109 -16.641 4.969 1 94.62 282 ALA B CA 1
ATOM 5995 C C . ALA B 1 282 ? -11.711 -15.625 3.996 1 94.62 282 ALA B C 1
ATOM 5997 O O . ALA B 1 282 ? -12.547 -14.805 4.383 1 94.62 282 ALA B O 1
ATOM 5998 N N . ILE B 1 283 ? -11.305 -15.672 2.752 1 95.81 283 ILE B N 1
ATOM 5999 C CA . ILE B 1 283 ? -11.789 -14.758 1.724 1 95.81 283 ILE B CA 1
ATOM 6000 C C . ILE B 1 283 ? -13.258 -15.047 1.427 1 95.81 283 ILE B C 1
ATOM 6002 O O . ILE B 1 283 ? -14.07 -14.125 1.353 1 95.81 283 ILE B O 1
ATOM 6006 N N . LEU B 1 284 ? -13.539 -16.344 1.321 1 94.44 284 LEU B N 1
ATOM 6007 C CA . LEU B 1 284 ? -14.906 -16.734 1.028 1 94.44 284 LEU B CA 1
ATOM 6008 C C . LEU B 1 284 ? -15.852 -16.312 2.15 1 94.44 284 LEU B C 1
ATOM 6010 O O . LEU B 1 284 ? -16.969 -15.859 1.891 1 94.44 284 LEU B O 1
ATOM 6014 N N . GLU B 1 285 ? -15.422 -16.453 3.316 1 93.19 285 GLU B N 1
ATOM 6015 C CA . GLU B 1 285 ? -16.219 -16.047 4.465 1 93.19 285 GLU B CA 1
ATOM 6016 C C . GLU B 1 285 ? -16.469 -14.547 4.453 1 93.19 285 GLU B C 1
ATOM 6018 O O . GLU B 1 285 ? -17.594 -14.094 4.68 1 93.19 285 GLU B O 1
ATOM 6023 N N . ALA B 1 286 ? -15.445 -13.812 4.184 1 93.5 286 ALA B N 1
ATOM 6024 C CA . ALA B 1 286 ? -15.555 -12.359 4.156 1 93.5 286 ALA B CA 1
ATOM 6025 C C . ALA B 1 286 ? -16.5 -11.898 3.053 1 93.5 286 ALA B C 1
ATOM 6027 O O . ALA B 1 286 ? -17.188 -10.883 3.197 1 93.5 286 ALA B O 1
ATOM 6028 N N . ALA B 1 287 ? -16.562 -12.656 1.978 1 94.75 287 ALA B N 1
ATOM 6029 C CA . ALA B 1 287 ? -17.375 -12.312 0.823 1 94.75 287 ALA B CA 1
ATOM 6030 C C . ALA B 1 287 ? -18.766 -12.945 0.921 1 94.75 287 ALA B C 1
ATOM 6032 O O . ALA B 1 287 ? -19.594 -12.781 0.028 1 94.75 287 ALA B O 1
ATOM 6033 N N . ASN B 1 288 ? -19.031 -13.727 1.969 1 92.75 288 ASN B N 1
ATOM 6034 C CA . ASN B 1 288 ? -20.266 -14.477 2.139 1 92.75 288 ASN B CA 1
ATOM 6035 C C . ASN B 1 288 ? -20.484 -15.477 1.002 1 92.75 288 ASN B C 1
ATOM 6037 O O . ASN B 1 288 ? -21.578 -15.555 0.44 1 92.75 288 ASN B O 1
ATOM 6041 N N . LEU B 1 289 ? -19.422 -16.141 0.643 1 93 289 LEU B N 1
ATOM 6042 C CA . LEU B 1 289 ? -19.469 -17.094 -0.468 1 93 289 LEU B CA 1
ATOM 6043 C C . LEU B 1 289 ? -19.109 -18.5 -0.002 1 93 289 LEU B C 1
ATOM 6045 O O . LEU B 1 289 ? -18.781 -19.359 -0.819 1 93 289 LEU B O 1
ATOM 6049 N N . THR B 1 290 ? -19.172 -18.734 1.234 1 89.06 290 THR B N 1
ATOM 6050 C CA . THR B 1 290 ? -18.781 -20.031 1.762 1 89.06 290 THR B CA 1
ATOM 6051 C C . THR B 1 290 ? -19.672 -21.141 1.195 1 89.06 290 THR B C 1
ATOM 6053 O O . THR B 1 290 ? -19.266 -22.297 1.151 1 89.06 290 THR B O 1
ATOM 6056 N N . TRP B 1 291 ? -20.828 -20.734 0.718 1 86.31 291 TRP B N 1
ATOM 6057 C CA . TRP B 1 291 ? -21.797 -21.703 0.192 1 86.31 291 TRP B CA 1
ATOM 6058 C C . TRP B 1 291 ? -21.266 -22.359 -1.076 1 86.31 291 TRP B C 1
ATOM 6060 O O . TRP B 1 291 ? -21.688 -23.453 -1.445 1 86.31 291 TRP B O 1
ATOM 6070 N N . VAL B 1 292 ? -20.328 -21.766 -1.73 1 85.88 292 VAL B N 1
ATOM 6071 C CA . VAL B 1 292 ? -19.781 -22.328 -2.969 1 85.88 292 VAL B CA 1
ATOM 6072 C C . VAL B 1 292 ? -19.016 -23.609 -2.67 1 85.88 292 VAL B C 1
ATOM 6074 O O . VAL B 1 292 ? -18.859 -24.469 -3.543 1 85.88 292 VAL B O 1
ATOM 6077 N N . LEU B 1 293 ? -18.547 -23.625 -1.371 1 78.62 293 LEU B N 1
ATOM 6078 C CA . LEU B 1 293 ? -17.797 -24.812 -0.967 1 78.62 293 LEU B CA 1
ATOM 6079 C C . LEU B 1 293 ? -18.719 -26 -0.748 1 78.62 293 LEU B C 1
ATOM 6081 O O . LEU B 1 293 ? -18.312 -27.156 -0.877 1 78.62 293 LEU B O 1
ATOM 6085 N N . SER B 1 294 ? -20 -25.75 -0.13 1 65.19 294 SER B N 1
ATOM 6086 C CA . SER B 1 294 ? -20.984 -26.797 0.162 1 65.19 294 SER B CA 1
ATOM 6087 C C . SER B 1 294 ? -21.641 -27.312 -1.116 1 65.19 294 SER B C 1
ATOM 6089 O O . SER B 1 294 ? -22.094 -28.453 -1.162 1 65.19 294 SER B O 1
ATOM 6091 N N . ALA B 1 295 ? -21.953 -26.531 -2.09 1 52.38 295 ALA B N 1
ATOM 6092 C CA . ALA B 1 295 ? -22.547 -27 -3.34 1 52.38 295 ALA B CA 1
ATOM 6093 C C . ALA B 1 295 ? -21.797 -28.234 -3.861 1 52.38 295 ALA B C 1
ATOM 6095 O O . ALA B 1 295 ? -22.344 -28.984 -4.676 1 52.38 295 ALA B O 1
ATOM 6096 N N . GLN B 1 296 ? -20.797 -28.5 -3.299 1 48.19 296 GLN B N 1
ATOM 6097 C CA . GLN B 1 296 ? -19.953 -29.656 -3.652 1 48.19 296 GLN B CA 1
ATOM 6098 C C . GLN B 1 296 ? -20.578 -30.953 -3.166 1 48.19 296 GLN B C 1
ATOM 6100 O O . GLN B 1 296 ? -20.469 -31.984 -3.83 1 48.19 296 GLN B O 1
ATOM 6105 N N . THR B 1 297 ? -21.359 -30.891 -1.918 1 41.81 297 THR B N 1
ATOM 6106 C CA . THR B 1 297 ? -21.703 -32.125 -1.204 1 41.81 297 THR B CA 1
ATOM 6107 C C . THR B 1 297 ? -23 -32.719 -1.732 1 41.81 297 THR B C 1
ATOM 6109 O O . THR B 1 297 ? -23.266 -33.906 -1.539 1 41.81 297 THR B O 1
ATOM 6112 N N . ASN B 1 298 ? -23.938 -32.094 -2.211 1 36.88 298 ASN B N 1
ATOM 6113 C CA . ASN B 1 298 ? -25.219 -32.75 -2.418 1 36.88 298 ASN B CA 1
ATOM 6114 C C . ASN B 1 298 ? -25.219 -33.594 -3.678 1 36.88 298 ASN B C 1
ATOM 6116 O O . ASN B 1 298 ? -26.25 -34.156 -4.059 1 36.88 298 ASN B O 1
ATOM 6120 N N . THR B 1 299 ? -24.469 -33.406 -4.59 1 36.34 299 THR B N 1
ATOM 6121 C CA . THR B 1 299 ? -24.781 -34.219 -5.746 1 36.34 299 THR B CA 1
ATOM 6122 C C . THR B 1 299 ? -24.828 -35.719 -5.363 1 36.34 299 THR B C 1
ATOM 6124 O O . THR B 1 299 ? -25.812 -36.406 -5.617 1 36.34 299 THR B O 1
ATOM 6127 N N . SER B 1 300 ? -23.953 -36.688 -6.09 1 33.06 300 SER B N 1
ATOM 6128 C CA . SER B 1 300 ? -24.25 -38.125 -6.285 1 33.06 300 SER B CA 1
ATOM 6129 C C . SER B 1 300 ? -24.141 -38.906 -4.977 1 33.06 300 SER B C 1
ATOM 6131 O O . SER B 1 300 ? -23.031 -39.188 -4.523 1 33.06 300 SER B O 1
ATOM 6133 N N . ARG B 1 301 ? -24.828 -38.688 -4.027 1 37.12 301 ARG B N 1
ATOM 6134 C CA . ARG B 1 301 ? -25.156 -39.875 -3.217 1 37.12 301 ARG B CA 1
ATOM 6135 C C . ARG B 1 301 ? -25.438 -41.094 -4.098 1 37.12 301 ARG B C 1
ATOM 6137 O O . ARG B 1 301 ? -26.562 -41.562 -4.145 1 37.12 301 ARG B O 1
ATOM 6144 N N . ASP B 1 302 ? -25.094 -41.125 -5.406 1 30.61 302 ASP B N 1
ATOM 6145 C CA . ASP B 1 302 ? -25.266 -42.531 -5.758 1 30.61 302 ASP B CA 1
ATOM 6146 C C . ASP B 1 302 ? -24.5 -43.438 -4.797 1 30.61 302 ASP B C 1
ATOM 6148 O O . ASP B 1 302 ? -23.281 -43.312 -4.668 1 30.61 302 ASP B O 1
ATOM 6152 N N . GLU B 1 303 ? -24.984 -44 -3.775 1 35.31 303 GLU B N 1
ATOM 6153 C CA . GLU B 1 303 ? -24.672 -45.125 -2.867 1 35.31 303 GLU B CA 1
ATOM 6154 C C . GLU B 1 303 ? -23.672 -46.094 -3.498 1 35.31 303 GLU B C 1
ATOM 6156 O O . GLU B 1 303 ? -23.062 -46.906 -2.801 1 35.31 303 GLU B O 1
ATOM 6161 N N . THR B 1 304 ? -23.859 -46.5 -4.762 1 32.84 304 THR B N 1
ATOM 6162 C CA . THR B 1 304 ? -23.125 -47.625 -5.316 1 32.84 304 THR B CA 1
ATOM 6163 C C . THR B 1 304 ? -21.656 -47.25 -5.555 1 32.84 304 THR B C 1
ATOM 6165 O O . THR B 1 304 ? -20.812 -48.125 -5.781 1 32.84 304 THR B O 1
ATOM 6168 N N . SER B 1 305 ? -21.375 -46.094 -6.301 1 35.38 305 SER B N 1
ATOM 6169 C CA . SER B 1 305 ? -19.938 -46 -6.562 1 35.38 305 SER B CA 1
ATOM 6170 C C . SER B 1 305 ? -19.188 -45.531 -5.316 1 35.38 305 SER B C 1
ATOM 6172 O O . SER B 1 305 ? -19.578 -44.562 -4.664 1 35.38 305 SER B O 1
ATOM 6174 N N . ALA B 1 306 ? -18.609 -46.281 -4.582 1 35.34 306 ALA B N 1
ATOM 6175 C CA . ALA B 1 306 ? -17.766 -46.312 -3.393 1 35.34 306 ALA B CA 1
ATOM 6176 C C . ALA B 1 306 ? -16.875 -45.062 -3.342 1 35.34 306 ALA B C 1
ATOM 6178 O O . ALA B 1 306 ? -16.203 -44.812 -2.338 1 35.34 306 ALA B O 1
ATOM 6179 N N . HIS B 1 307 ? -16.266 -44.625 -4.52 1 38 307 HIS B N 1
ATOM 6180 C CA . HIS B 1 307 ? -15.141 -43.719 -4.355 1 38 307 HIS B CA 1
ATOM 6181 C C . HIS B 1 307 ? -15.609 -42.281 -4.184 1 38 307 HIS B C 1
ATOM 6183 O O . HIS B 1 307 ? -16.406 -41.781 -4.988 1 38 307 HIS B O 1
ATOM 6189 N N . PRO B 1 308 ? -15.727 -41.719 -3.131 1 38.72 308 PRO B N 1
ATOM 6190 C CA . PRO B 1 308 ? -16.078 -40.312 -3.002 1 38.72 308 PRO B CA 1
ATOM 6191 C C . PRO B 1 308 ? -15.352 -39.438 -4.023 1 38.72 308 PRO B C 1
ATOM 6193 O O . PRO B 1 308 ? -14.117 -39.406 -4.062 1 38.72 308 PRO B O 1
ATOM 6196 N N . VAL B 1 309 ? -15.688 -39.312 -5.32 1 39.38 309 VAL B N 1
ATOM 6197 C CA . VAL B 1 309 ? -15.32 -38.344 -6.352 1 39.38 309 VAL B CA 1
ATOM 6198 C C . VAL B 1 309 ? -14.945 -37.031 -5.711 1 39.38 309 VAL B C 1
ATOM 6200 O O . VAL B 1 309 ? -14.422 -36.125 -6.383 1 39.38 309 VAL B O 1
ATOM 6203 N N . ASP B 1 310 ? -15.281 -36.719 -4.473 1 48.81 310 ASP B N 1
ATOM 6204 C CA . ASP B 1 310 ? -15.164 -35.406 -3.814 1 48.81 310 ASP B CA 1
ATOM 6205 C C . ASP B 1 310 ? -13.703 -35.062 -3.547 1 48.81 310 ASP B C 1
ATOM 6207 O O . ASP B 1 310 ? -13.406 -34.062 -2.877 1 48.81 310 ASP B O 1
ATOM 6211 N N . ASP B 1 311 ? -12.719 -35.844 -4.203 1 69.19 311 ASP B N 1
ATOM 6212 C CA . ASP B 1 311 ? -11.297 -35.656 -3.902 1 69.19 311 ASP B CA 1
ATOM 6213 C C . ASP B 1 311 ? -10.633 -34.75 -4.918 1 69.19 311 ASP B C 1
ATOM 6215 O O . ASP B 1 311 ? -10.758 -34.938 -6.125 1 69.19 311 ASP B O 1
ATOM 6219 N N . ARG B 1 312 ? -10.211 -33.562 -4.539 1 72.31 312 ARG B N 1
ATOM 6220 C CA . ARG B 1 312 ? -9.484 -32.562 -5.316 1 72.31 312 ARG B CA 1
ATOM 6221 C C . ARG B 1 312 ? -8.477 -33.25 -6.254 1 72.31 312 ARG B C 1
ATOM 6223 O O . ARG B 1 312 ? -8.32 -32.812 -7.402 1 72.31 312 ARG B O 1
ATOM 6230 N N . SER B 1 313 ? -7.996 -34.281 -5.812 1 83.88 313 SER B N 1
ATOM 6231 C CA . SER B 1 313 ? -6.988 -34.969 -6.609 1 83.88 313 SER B CA 1
ATOM 6232 C C . SER B 1 313 ? -7.613 -35.625 -7.836 1 83.88 313 SER B C 1
ATOM 6234 O O . SER B 1 313 ? -7.066 -35.531 -8.938 1 83.88 313 SER B O 1
ATOM 6236 N N . LEU B 1 314 ? -8.688 -36.25 -7.621 1 85.94 314 LEU B N 1
ATOM 6237 C CA . LEU B 1 314 ? -9.352 -36.906 -8.727 1 85.94 314 LEU B CA 1
ATOM 6238 C C . LEU B 1 314 ? -9.852 -35.906 -9.758 1 85.94 314 LEU B C 1
ATOM 6240 O O . LEU B 1 314 ? -9.742 -36.125 -10.969 1 85.94 314 LEU B O 1
ATOM 6244 N N . ARG B 1 315 ? -10.289 -34.875 -9.242 1 79.62 315 ARG B N 1
ATOM 6245 C CA . ARG B 1 315 ? -10.75 -33.812 -10.148 1 79.62 315 ARG B CA 1
ATOM 6246 C C . ARG B 1 315 ? -9.594 -33.25 -10.961 1 79.62 315 ARG B C 1
ATOM 6248 O O . ARG B 1 315 ? -9.727 -33.031 -12.172 1 79.62 315 ARG B O 1
ATOM 6255 N N . GLU B 1 316 ? -8.594 -33 -10.328 1 84.69 316 GLU B N 1
ATOM 6256 C CA . GLU B 1 316 ? -7.422 -32.438 -11.008 1 84.69 316 GLU B CA 1
ATOM 6257 C C . GLU B 1 316 ? -6.895 -33.406 -12.062 1 84.69 316 GLU B C 1
ATOM 6259 O O . GLU B 1 316 ? -6.543 -33 -13.164 1 84.69 316 GLU B O 1
ATOM 6264 N N . MET B 1 317 ? -6.883 -34.656 -11.688 1 91.25 317 MET B N 1
ATOM 6265 C CA . MET B 1 317 ? -6.387 -35.656 -12.641 1 91.25 317 MET B CA 1
ATOM 6266 C C . MET B 1 317 ? -7.309 -35.75 -13.852 1 91.25 317 MET B C 1
ATOM 6268 O O . MET B 1 317 ? -6.84 -35.812 -14.992 1 91.25 317 MET B O 1
ATOM 6272 N N . SER B 1 318 ? -8.578 -35.781 -13.539 1 88.06 318 SER B N 1
ATOM 6273 C CA . SER B 1 318 ? -9.539 -35.844 -14.633 1 88.06 318 SER B CA 1
ATOM 6274 C C . SER B 1 318 ? -9.367 -34.656 -15.594 1 88.06 318 SER B C 1
ATOM 6276 O O . SER B 1 318 ? -9.312 -34.844 -16.812 1 88.06 318 SER B O 1
ATOM 6278 N N . MET B 1 319 ? -9.25 -33.531 -15.008 1 83.38 319 MET B N 1
ATOM 6279 C CA . MET B 1 319 ? -9.109 -32.312 -15.797 1 83.38 319 MET B CA 1
ATOM 6280 C C . MET B 1 319 ? -7.828 -32.344 -16.625 1 83.38 319 MET B C 1
ATOM 6282 O O . MET B 1 319 ? -7.836 -31.984 -17.797 1 83.38 319 MET B O 1
ATOM 6286 N N . LEU B 1 320 ? -6.793 -32.75 -16.047 1 90.88 320 LEU B N 1
ATOM 6287 C CA . LEU B 1 320 ? -5.504 -32.781 -16.719 1 90.88 320 LEU B CA 1
ATOM 6288 C C . LEU B 1 320 ? -5.492 -33.844 -17.828 1 90.88 320 LEU B C 1
ATOM 6290 O O . LEU B 1 320 ? -4.887 -33.625 -18.891 1 90.88 320 LEU B O 1
ATOM 6294 N N . ILE B 1 321 ? -6.148 -34.938 -17.547 1 93.75 321 ILE B N 1
ATOM 6295 C CA . ILE B 1 321 ? -6.219 -36 -18.547 1 93.75 321 ILE B CA 1
ATOM 6296 C C . ILE B 1 321 ? -6.965 -35.5 -19.781 1 93.75 321 ILE B C 1
ATOM 6298 O O . ILE B 1 321 ? -6.473 -35.625 -20.906 1 93.75 321 ILE B O 1
ATOM 6302 N N . GLU B 1 322 ? -8.062 -34.906 -19.531 1 87.44 322 GLU B N 1
ATOM 6303 C CA . GLU B 1 322 ? -8.875 -34.438 -20.641 1 87.44 322 GLU B CA 1
ATOM 6304 C C . GLU B 1 322 ? -8.141 -33.344 -21.422 1 87.44 322 GLU B C 1
ATOM 6306 O O . GLU B 1 322 ? -8.086 -33.406 -22.656 1 87.44 322 GLU B O 1
ATOM 6311 N N . TYR B 1 323 ? -7.598 -32.438 -20.828 1 87.19 323 TYR B N 1
ATOM 6312 C CA . TYR B 1 323 ? -6.914 -31.312 -21.453 1 87.19 323 TYR B CA 1
ATOM 6313 C C . TYR B 1 323 ? -5.727 -31.797 -22.281 1 87.19 323 TYR B C 1
ATOM 6315 O O . TYR B 1 323 ? -5.539 -31.375 -23.422 1 87.19 323 TYR B O 1
ATOM 6323 N N . ASN B 1 324 ? -4.934 -32.65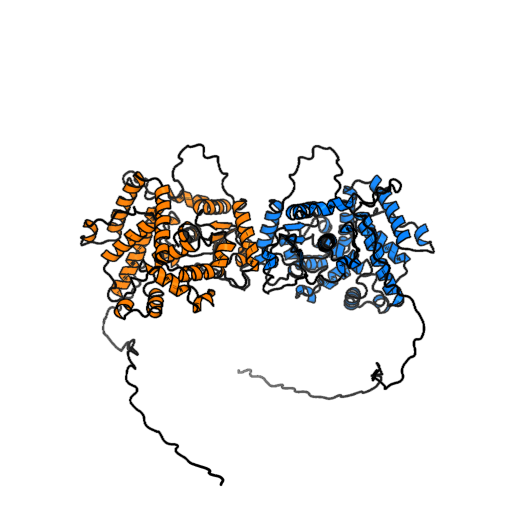6 -21.734 1 93.25 324 ASN B N 1
ATOM 6324 C CA . ASN B 1 324 ? -3.717 -33.094 -22.422 1 93.25 324 ASN B CA 1
ATOM 6325 C C . ASN B 1 324 ? -4.02 -34.062 -23.547 1 93.25 324 ASN B C 1
ATOM 6327 O O . ASN B 1 324 ? -3.305 -34.094 -24.562 1 93.25 324 ASN B O 1
ATOM 6331 N N . TYR B 1 325 ? -5.086 -34.781 -23.359 1 92.5 325 TYR B N 1
ATOM 6332 C CA . TYR B 1 325 ? -5.512 -35.625 -24.484 1 92.5 325 TYR B CA 1
ATOM 6333 C C . TYR B 1 325 ? -5.938 -34.781 -25.672 1 92.5 325 TYR B C 1
ATOM 6335 O O . TYR B 1 325 ? -5.586 -35.094 -26.812 1 92.5 325 TYR B O 1
ATOM 6343 N N . ASP B 1 326 ? -6.668 -33.781 -25.359 1 86.69 326 ASP B N 1
ATOM 6344 C CA . ASP B 1 326 ? -7.082 -32.844 -26.422 1 86.69 326 ASP B CA 1
ATOM 6345 C C . ASP B 1 326 ? -5.867 -32.219 -27.094 1 86.69 326 ASP B C 1
ATOM 6347 O O . ASP B 1 326 ? -5.848 -32.031 -28.312 1 86.69 326 ASP B O 1
ATOM 6351 N N . THR B 1 327 ? -4.945 -31.828 -26.328 1 88.31 327 THR B N 1
ATOM 6352 C CA . THR B 1 327 ? -3.715 -31.25 -26.859 1 88.31 327 THR B CA 1
ATOM 6353 C C . THR B 1 327 ? -2.992 -32.25 -27.75 1 88.31 327 THR B C 1
ATOM 6355 O O . THR B 1 327 ? -2.516 -31.906 -28.828 1 88.31 327 THR B O 1
ATOM 6358 N N . TRP B 1 328 ? -2.924 -33.469 -27.312 1 91.5 328 TRP B N 1
ATOM 6359 C CA . TRP B 1 328 ? -2.295 -34.531 -28.078 1 91.5 328 TRP B CA 1
ATOM 6360 C C . TRP B 1 328 ? -3.01 -34.75 -29.406 1 91.5 328 TRP B C 1
ATOM 6362 O O . TRP B 1 328 ? -2.367 -34.938 -30.453 1 91.5 328 TRP B O 1
ATOM 6372 N N . LEU B 1 329 ? -4.316 -34.688 -29.359 1 88.94 329 LEU B N 1
ATOM 6373 C CA . LEU B 1 329 ? -5.109 -34.844 -30.578 1 88.94 329 LEU B CA 1
ATOM 6374 C C . LEU B 1 329 ? -4.773 -33.781 -31.594 1 88.94 329 LEU B C 1
ATOM 6376 O O . LEU B 1 329 ? -4.719 -34.031 -32.781 1 88.94 329 LEU B O 1
ATOM 6380 N N . VAL B 1 330 ? -4.57 -32.625 -31.141 1 85.62 330 VAL B N 1
ATOM 6381 C CA . VAL B 1 330 ? -4.203 -31.516 -32 1 85.62 330 VAL B CA 1
ATOM 6382 C C . VAL B 1 330 ? -2.84 -31.781 -32.625 1 85.62 330 VAL B C 1
ATOM 6384 O O . VAL B 1 330 ? -2.646 -31.547 -33.812 1 85.62 330 VAL B O 1
ATOM 6387 N N . TYR B 1 331 ? -1.94 -32.281 -31.844 1 87.81 331 TYR B N 1
ATOM 6388 C CA . TYR B 1 331 ? -0.606 -32.562 -32.344 1 87.81 331 TYR B CA 1
ATOM 6389 C C . TYR B 1 331 ? -0.646 -33.688 -33.375 1 87.81 331 TYR B C 1
ATOM 6391 O O . TYR B 1 331 ? 0.059 -33.656 -34.375 1 87.81 331 TYR B O 1
ATOM 6399 N N . GLU B 1 332 ? -1.459 -34.656 -33.094 1 86.81 332 GLU B N 1
ATOM 6400 C CA . GLU B 1 332 ? -1.591 -35.812 -34 1 86.81 332 GLU B CA 1
ATOM 6401 C C . GLU B 1 332 ? -2.186 -35.406 -35.344 1 86.81 332 GLU B C 1
ATOM 6403 O O . GLU B 1 332 ? -1.787 -35.906 -36.375 1 86.81 332 GLU B O 1
ATOM 6408 N N . THR B 1 333 ? -3.043 -34.469 -35.25 1 86.5 333 THR B N 1
ATOM 6409 C CA . THR B 1 333 ? -3.777 -34.094 -36.469 1 86.5 333 THR B CA 1
ATOM 6410 C C . THR B 1 333 ? -3.006 -33.031 -37.25 1 86.5 333 THR B C 1
ATOM 6412 O O . THR B 1 333 ? -2.994 -33.062 -38.469 1 86.5 333 THR B O 1
ATOM 6415 N N . HIS B 1 334 ? -2.342 -32.156 -36.562 1 79.81 334 HIS B N 1
ATOM 6416 C CA . HIS B 1 334 ? -1.839 -30.969 -37.25 1 79.81 334 HIS B CA 1
ATOM 6417 C C . HIS B 1 334 ? -0.316 -30.984 -37.312 1 79.81 334 HIS B C 1
ATOM 6419 O O . HIS B 1 334 ? 0.279 -30.234 -38.094 1 79.81 334 HIS B O 1
ATOM 6425 N N . PHE B 1 335 ? 0.327 -31.766 -36.562 1 79.12 335 PHE B N 1
ATOM 6426 C CA . PHE B 1 335 ? 1.784 -31.719 -36.5 1 79.12 335 PHE B CA 1
ATOM 6427 C C . PHE B 1 335 ? 2.369 -33.094 -36.812 1 79.12 335 PHE B C 1
ATOM 6429 O O . PHE B 1 335 ? 3.389 -33.5 -36.25 1 79.12 335 PHE B O 1
ATOM 6436 N N . ASN B 1 336 ? 1.706 -33.844 -37.719 1 75.31 336 ASN B N 1
ATOM 6437 C CA . ASN B 1 336 ? 2.131 -35.125 -38.25 1 75.31 336 ASN B CA 1
ATOM 6438 C C . ASN B 1 336 ? 2.432 -36.125 -37.125 1 75.31 336 ASN B C 1
ATOM 6440 O O . ASN B 1 336 ? 3.381 -36.906 -37.219 1 75.31 336 ASN B O 1
ATOM 6444 N N . GLY B 1 337 ? 1.795 -35.969 -36 1 79.06 337 GLY B N 1
ATOM 6445 C CA . GLY B 1 337 ? 1.965 -36.938 -34.938 1 79.06 337 GLY B CA 1
ATOM 6446 C C . GLY B 1 337 ? 3.303 -36.812 -34.219 1 79.06 337 GLY B C 1
ATOM 6447 O O . GLY B 1 337 ? 4.355 -36.906 -34.844 1 79.06 337 GLY B O 1
ATOM 6448 N N . CYS B 1 338 ? 3.498 -36.375 -33.062 1 84.19 338 CYS B N 1
ATOM 6449 C CA . CYS B 1 338 ? 4.715 -36.094 -32.312 1 84.19 338 CYS B CA 1
ATOM 6450 C C . CYS B 1 338 ? 5.098 -37.281 -31.453 1 84.19 338 CYS B C 1
ATOM 6452 O O . CYS B 1 338 ? 6.27 -37.656 -31.375 1 84.19 338 CYS B O 1
ATOM 6454 N N . PHE B 1 339 ? 4.16 -37.938 -30.891 1 87.94 339 PHE B N 1
ATOM 6455 C CA . PHE B 1 339 ? 4.395 -39.062 -30 1 87.94 339 PHE B CA 1
ATOM 6456 C C . PHE B 1 339 ? 3.125 -39.875 -29.812 1 87.94 339 PHE B C 1
ATOM 6458 O O . PHE B 1 339 ? 2.021 -39.375 -30.062 1 87.94 339 PHE B O 1
ATOM 6465 N N . PRO B 1 340 ? 3.311 -41.125 -29.484 1 89.69 340 PRO B N 1
ATOM 6466 C CA . PRO B 1 340 ? 2.127 -41.969 -29.359 1 89.69 340 PRO B CA 1
ATOM 6467 C C . PRO B 1 340 ? 1.32 -41.688 -28.094 1 89.69 340 PRO B C 1
ATOM 6469 O O . PRO B 1 340 ? 1.86 -41.125 -27.125 1 89.69 340 PRO B O 1
ATOM 6472 N N . VAL B 1 341 ? 0.04 -42.031 -28.125 1 91.12 341 VAL B N 1
ATOM 6473 C CA . VAL B 1 341 ? -0.878 -41.719 -27.016 1 91.12 341 VAL B CA 1
ATOM 6474 C C . VAL B 1 341 ? -0.43 -42.469 -25.766 1 91.12 341 VAL B C 1
ATOM 6476 O O . VAL B 1 341 ? -0.608 -41.969 -24.641 1 91.12 341 VAL B O 1
ATOM 6479 N N . GLY B 1 342 ? 0.189 -43.656 -25.953 1 90.31 342 GLY B N 1
ATOM 6480 C CA . GLY B 1 342 ? 0.705 -44.375 -24.812 1 90.31 342 GLY B CA 1
ATOM 6481 C C . GLY B 1 342 ? 1.716 -43.594 -24 1 90.31 342 GLY B C 1
ATOM 6482 O O . GLY B 1 342 ? 1.735 -43.688 -22.781 1 90.31 342 GLY B O 1
ATOM 6483 N N . GLU B 1 343 ? 2.551 -42.875 -24.719 1 92.25 343 GLU B N 1
ATOM 6484 C CA . GLU B 1 343 ? 3.537 -42.031 -24.047 1 92.25 343 GLU B CA 1
ATOM 6485 C C . GLU B 1 343 ? 2.863 -40.875 -23.297 1 92.25 343 GLU B C 1
ATOM 6487 O O . GLU B 1 343 ? 3.332 -40.469 -22.234 1 92.25 343 GLU B O 1
ATOM 6492 N N . LEU B 1 344 ? 1.772 -40.344 -23.875 1 94.25 344 LEU B N 1
ATOM 6493 C CA . LEU B 1 344 ? 1.017 -39.312 -23.172 1 94.25 344 LEU B CA 1
ATOM 6494 C C . LEU B 1 344 ? 0.553 -39.812 -21.812 1 94.25 344 LEU B C 1
ATOM 6496 O O . LEU B 1 344 ? 0.73 -39.125 -20.812 1 94.25 344 LEU B O 1
ATOM 6500 N N . TYR B 1 345 ? -0.005 -41 -21.797 1 95.44 345 TYR B N 1
ATOM 6501 C CA . TYR B 1 345 ? -0.534 -41.562 -20.547 1 95.44 345 TYR B CA 1
ATOM 6502 C C . TYR B 1 345 ? 0.587 -41.844 -19.562 1 95.44 345 TYR B C 1
ATOM 6504 O O . TYR B 1 345 ? 0.412 -41.688 -18.359 1 95.44 345 TYR B O 1
ATOM 6512 N N . GLN B 1 346 ? 1.711 -42.25 -20.078 1 94.81 346 GLN B N 1
ATOM 6513 C CA . GLN B 1 346 ? 2.861 -42.469 -19.203 1 94.81 346 GLN B CA 1
ATOM 6514 C C . GLN B 1 346 ? 3.314 -41.156 -18.547 1 94.81 346 GLN B C 1
ATOM 6516 O O . GLN B 1 346 ? 3.643 -41.156 -17.359 1 94.81 346 GLN B O 1
ATOM 6521 N N . ARG B 1 347 ? 3.33 -40.156 -19.281 1 96.12 347 ARG B N 1
ATOM 6522 C CA . ARG B 1 347 ? 3.74 -38.844 -18.781 1 96.12 347 ARG B CA 1
ATOM 6523 C C . ARG B 1 347 ? 2.73 -38.312 -17.766 1 96.12 347 ARG B C 1
ATOM 6525 O O . ARG B 1 347 ? 3.111 -37.719 -16.75 1 96.12 347 ARG B O 1
ATOM 6532 N N . LEU B 1 348 ? 1.481 -38.469 -18.094 1 97.31 348 LEU B N 1
ATOM 6533 C CA . LEU B 1 348 ? 0.441 -38.062 -17.156 1 97.31 348 LEU B CA 1
ATOM 6534 C C . LEU B 1 348 ? 0.559 -38.812 -15.836 1 97.31 348 LEU B C 1
ATOM 6536 O O . LEU B 1 348 ? 0.459 -38.219 -14.766 1 97.31 348 LEU B O 1
ATOM 6540 N N . TRP B 1 349 ? 0.776 -40.094 -15.961 1 96.44 349 TRP B N 1
ATOM 6541 C CA . TRP B 1 349 ? 0.966 -40.906 -14.766 1 96.44 349 TRP B CA 1
ATOM 6542 C C . TRP B 1 349 ? 2.113 -40.375 -13.914 1 96.44 349 TRP B C 1
ATOM 6544 O O . TRP B 1 349 ? 1.974 -40.219 -12.703 1 96.44 349 TRP B O 1
ATOM 6554 N N . ARG B 1 350 ? 3.201 -40.125 -14.57 1 96.12 350 ARG B N 1
ATOM 6555 C CA . ARG B 1 350 ? 4.371 -39.594 -13.867 1 96.12 350 ARG B CA 1
ATOM 6556 C C . ARG B 1 350 ? 4.086 -38.219 -13.281 1 96.12 350 ARG B C 1
ATOM 6558 O O . ARG B 1 350 ? 4.523 -37.906 -12.172 1 96.12 350 ARG B O 1
ATOM 6565 N N . ALA B 1 351 ? 3.422 -37.406 -14.055 1 97.12 351 ALA B N 1
ATOM 6566 C CA . ALA B 1 351 ? 3.047 -36.094 -13.555 1 97.12 351 ALA B CA 1
ATOM 6567 C C . ALA B 1 351 ? 2.195 -36.219 -12.297 1 97.12 351 ALA B C 1
ATOM 6569 O O . ALA B 1 351 ? 2.367 -35.438 -11.352 1 97.12 351 ALA B O 1
ATOM 6570 N N . PHE B 1 352 ? 1.261 -37.156 -12.273 1 96.12 352 PHE B N 1
ATOM 6571 C CA . PHE B 1 352 ? 0.41 -37.375 -11.109 1 96.12 352 PHE B CA 1
ATOM 6572 C C . PHE B 1 352 ? 1.233 -37.875 -9.922 1 96.12 352 PHE B C 1
ATOM 6574 O O . PHE B 1 352 ? 0.921 -37.562 -8.773 1 96.12 352 PHE B O 1
ATOM 6581 N N . GLN B 1 353 ? 2.287 -38.594 -10.234 1 94.5 353 GLN B N 1
ATOM 6582 C CA . GLN B 1 353 ? 3.197 -39.031 -9.18 1 94.5 353 GLN B CA 1
ATOM 6583 C C . GLN B 1 353 ? 4 -37.844 -8.641 1 94.5 353 GLN B C 1
ATOM 6585 O O . GLN B 1 353 ? 4.156 -37.688 -7.422 1 94.5 353 GLN B O 1
ATOM 6590 N N . TYR B 1 354 ? 4.48 -37 -9.547 1 95.38 354 TYR B N 1
ATOM 6591 C CA . TYR B 1 354 ? 5.219 -35.812 -9.141 1 95.38 354 TYR B CA 1
ATOM 6592 C C . TYR B 1 354 ? 4.371 -34.938 -8.234 1 95.38 354 TYR B C 1
ATOM 6594 O O . TYR B 1 354 ? 4.883 -34.312 -7.289 1 95.38 354 TYR B O 1
ATOM 6602 N N . ASN B 1 355 ? 3.068 -34.875 -8.508 1 92.5 355 ASN B N 1
ATOM 6603 C CA . ASN B 1 355 ? 2.168 -33.969 -7.801 1 92.5 355 ASN B CA 1
ATOM 6604 C C . ASN B 1 355 ? 1.56 -34.656 -6.57 1 92.5 355 ASN B C 1
ATOM 6606 O O . ASN B 1 355 ? 0.737 -34.062 -5.875 1 92.5 355 ASN B O 1
ATOM 6610 N N . GLY B 1 356 ? 1.86 -35.812 -6.359 1 88.38 356 GLY B N 1
ATOM 6611 C CA . GLY B 1 356 ? 1.45 -36.531 -5.152 1 88.38 356 GLY B CA 1
ATOM 6612 C C . GLY B 1 356 ? 0.065 -37.125 -5.258 1 88.38 356 GLY B C 1
ATOM 6613 O O . GLY B 1 356 ? -0.535 -37.5 -4.246 1 88.38 356 GLY B O 1
ATOM 6614 N N . HIS B 1 357 ? -0.457 -37.25 -6.457 1 90.25 357 HIS B N 1
ATOM 6615 C CA . HIS B 1 357 ? -1.775 -37.844 -6.652 1 90.25 357 HIS B CA 1
ATOM 6616 C C . HIS B 1 357 ? -1.694 -39.375 -6.695 1 90.25 357 HIS B C 1
ATOM 6618 O O . HIS B 1 357 ? -2.641 -40.062 -6.305 1 90.25 357 HIS B O 1
ATOM 6624 N N . LEU B 1 358 ? -0.609 -39.844 -7.25 1 92.75 358 LEU B N 1
ATOM 6625 C CA . LEU B 1 358 ? -0.368 -41.281 -7.348 1 92.75 358 LEU B CA 1
ATOM 6626 C C . LEU B 1 358 ? 0.906 -41.688 -6.605 1 92.75 358 LEU B C 1
ATOM 6628 O O . LEU B 1 358 ? 1.794 -40.844 -6.41 1 92.75 358 LEU B O 1
ATOM 6632 N N . PRO B 1 359 ? 0.96 -42.938 -6.168 1 89.88 359 PRO B N 1
ATOM 6633 C CA . PRO B 1 359 ? 2.17 -43.375 -5.457 1 89.88 359 PRO B CA 1
ATOM 6634 C C . PRO B 1 359 ? 3.42 -43.312 -6.332 1 89.88 359 PRO B C 1
ATOM 6636 O O . PRO B 1 359 ? 3.357 -43.594 -7.527 1 89.88 359 PRO B O 1
ATOM 6639 N N . PRO B 1 360 ? 4.562 -42.969 -5.711 1 88.19 360 PRO B N 1
ATOM 6640 C CA . PRO B 1 360 ? 5.781 -42.719 -6.477 1 88.19 360 PRO B CA 1
ATOM 6641 C C . PRO B 1 360 ? 6.355 -43.969 -7.121 1 88.19 360 PRO B C 1
ATOM 6643 O O . PRO B 1 360 ? 7.023 -43.906 -8.156 1 88.19 360 PRO B O 1
ATOM 6646 N N . ASP B 1 361 ? 6.07 -45.125 -6.598 1 87.5 361 ASP B N 1
ATOM 6647 C CA . ASP B 1 361 ? 6.801 -46.312 -7.023 1 87.5 361 ASP B CA 1
ATOM 6648 C C . ASP B 1 361 ? 5.898 -47.25 -7.809 1 87.5 361 ASP B C 1
ATOM 6650 O O . ASP B 1 361 ? 6.293 -48.375 -8.133 1 87.5 361 ASP B O 1
ATOM 6654 N N . VAL B 1 362 ? 4.73 -46.812 -8.125 1 90.25 362 VAL B N 1
ATOM 6655 C CA . VAL B 1 362 ? 3.824 -47.688 -8.875 1 90.25 362 VAL B CA 1
ATOM 6656 C C . VAL B 1 362 ? 3.842 -47.281 -10.352 1 90.25 362 VAL B C 1
ATOM 6658 O O . VAL B 1 362 ? 3.619 -46.125 -10.688 1 90.25 362 VAL B O 1
ATOM 6661 N N . LYS B 1 363 ? 4.137 -48.188 -11.133 1 91.62 363 LYS B N 1
ATOM 6662 C CA . LYS B 1 363 ? 4.141 -47.969 -12.578 1 91.62 363 LYS B CA 1
ATOM 6663 C C . LYS B 1 363 ? 2.742 -48.125 -13.164 1 91.62 363 LYS B C 1
ATOM 6665 O O . LYS B 1 363 ? 1.883 -48.781 -12.562 1 91.62 363 LYS B O 1
ATOM 6670 N N . ILE B 1 364 ? 2.557 -47.5 -14.234 1 91.5 364 ILE B N 1
ATOM 6671 C CA . ILE B 1 364 ? 1.302 -47.656 -14.961 1 91.5 364 ILE B CA 1
ATOM 6672 C C . ILE B 1 364 ? 1.107 -49.125 -15.328 1 91.5 364 ILE B C 1
ATOM 6674 O O . ILE B 1 364 ? 2.043 -49.781 -15.781 1 91.5 364 ILE B O 1
ATOM 6678 N N . PRO B 1 365 ? -0.015 -49.625 -15.109 1 86.25 365 PRO B N 1
ATOM 6679 C CA . PRO B 1 365 ? -0.24 -51.031 -15.422 1 86.25 365 PRO B CA 1
ATOM 6680 C C . PRO B 1 365 ? 0.014 -51.375 -16.891 1 86.25 365 PRO B C 1
ATOM 6682 O O . PRO B 1 365 ? -0.511 -50.688 -17.781 1 86.25 365 PRO B O 1
ATOM 6685 N N . LYS B 1 366 ? 0.69 -52.406 -17.141 1 82.38 366 LYS B N 1
ATOM 6686 C CA . LYS B 1 366 ? 1.071 -52.844 -18.484 1 82.38 366 LYS B CA 1
ATOM 6687 C C . LYS B 1 366 ? -0.157 -53.188 -19.328 1 82.38 366 LYS B C 1
ATOM 6689 O O . LYS B 1 366 ? -0.171 -52.938 -20.531 1 82.38 366 LYS B O 1
ATOM 6694 N N . CYS B 1 367 ? -1.123 -53.719 -18.656 1 79.31 367 CYS B N 1
ATOM 6695 C CA . CYS B 1 367 ? -2.334 -54.125 -19.359 1 79.31 367 CYS B CA 1
ATOM 6696 C C . CYS B 1 367 ? -2.998 -52.906 -20.031 1 79.31 367 CYS B C 1
ATOM 6698 O O . CYS B 1 367 ? -3.58 -53.062 -21.109 1 79.31 367 CYS B O 1
ATOM 6700 N N . PHE B 1 368 ? -2.844 -51.844 -19.328 1 84.31 368 PHE B N 1
ATOM 6701 C CA . PHE B 1 368 ? -3.43 -50.625 -19.922 1 84.31 368 PHE B CA 1
ATOM 6702 C C . PHE B 1 368 ? -2.648 -50.219 -21.172 1 84.31 368 PHE B C 1
ATOM 6704 O O . PHE B 1 368 ? -3.238 -49.812 -22.172 1 84.31 368 PHE B O 1
ATOM 6711 N N . LEU B 1 369 ? -1.378 -50.375 -21.109 1 81.06 369 LEU B N 1
ATOM 6712 C CA . LEU B 1 369 ? -0.531 -49.906 -22.188 1 81.06 369 LEU B CA 1
ATOM 6713 C C . LEU B 1 369 ? -0.649 -50.812 -23.406 1 81.06 369 LEU B C 1
ATOM 6715 O O . LEU B 1 369 ? -0.293 -50.406 -24.516 1 81.06 369 LEU B O 1
ATOM 6719 N N . GLN B 1 370 ? -1.182 -52 -23.141 1 79.5 370 GLN B N 1
ATOM 6720 C CA . GLN B 1 370 ? -1.311 -52.969 -24.234 1 79.5 370 GLN B CA 1
ATOM 6721 C C . GLN B 1 370 ? -2.709 -52.906 -24.844 1 79.5 370 GLN B C 1
ATOM 6723 O O . GLN B 1 370 ? -2.971 -53.562 -25.844 1 79.5 370 GLN B O 1
ATOM 6728 N N . ARG B 1 371 ? -3.518 -52.094 -24.219 1 76.88 371 ARG B N 1
ATOM 6729 C CA . ARG B 1 371 ? -4.887 -52.031 -24.719 1 76.88 371 ARG B CA 1
ATOM 6730 C C . ARG B 1 371 ? -4.934 -51.281 -26.062 1 76.88 371 ARG B C 1
ATOM 6732 O O . ARG B 1 371 ? -4.105 -50.406 -26.328 1 76.88 371 ARG B O 1
ATOM 6739 N N . ARG B 1 372 ? -5.789 -51.812 -26.844 1 70.62 372 ARG B N 1
ATOM 6740 C CA . ARG B 1 372 ? -5.965 -51.156 -28.141 1 70.62 372 ARG B CA 1
ATOM 6741 C C . ARG B 1 372 ? -6.836 -49.938 -28.031 1 70.62 372 ARG B C 1
ATOM 6743 O O . ARG B 1 372 ? -6.742 -49.031 -28.859 1 70.62 372 ARG B O 1
ATOM 6750 N N . ASP B 1 373 ? -7.676 -49.875 -27 1 71.69 373 ASP B N 1
ATOM 6751 C CA . ASP B 1 373 ? -8.633 -48.812 -26.828 1 71.69 373 ASP B CA 1
ATOM 6752 C C . ASP B 1 373 ? -8.203 -47.875 -25.703 1 71.69 373 ASP B C 1
ATOM 6754 O O . ASP B 1 373 ? -8.773 -47.906 -24.609 1 71.69 373 ASP B O 1
ATOM 6758 N N . PHE B 1 374 ? -7.262 -46.875 -26.062 1 82.06 374 PHE B N 1
ATOM 6759 C CA . PHE B 1 374 ? -6.766 -45.906 -25.094 1 82.06 374 PHE B CA 1
ATOM 6760 C C . PHE B 1 374 ? -7.676 -44.688 -25.031 1 82.06 374 PHE B C 1
ATOM 6762 O O . PHE B 1 374 ? -7.668 -43.875 -25.938 1 82.06 374 PHE B O 1
ATOM 6769 N N . THR B 1 375 ? -8.68 -44.844 -24.062 1 88.25 375 THR B N 1
ATOM 6770 C CA . THR B 1 375 ? -9.508 -43.656 -23.906 1 88.25 375 THR B CA 1
ATOM 6771 C C . THR B 1 375 ? -9.148 -42.906 -22.641 1 88.25 375 THR B C 1
ATOM 6773 O O . THR B 1 375 ? -8.648 -43.5 -21.672 1 88.25 375 THR B O 1
ATOM 6776 N N . PRO B 1 376 ? -9.289 -41.625 -22.688 1 92.69 376 PRO B N 1
ATOM 6777 C CA . PRO B 1 376 ? -9.07 -40.844 -21.469 1 92.69 376 PRO B CA 1
ATOM 6778 C C . PRO B 1 376 ? -9.867 -41.375 -20.266 1 92.69 376 PRO B C 1
ATOM 6780 O O . PRO B 1 376 ? -9.359 -41.406 -19.141 1 92.69 376 PRO B O 1
ATOM 6783 N N . ARG B 1 377 ? -11.016 -41.844 -20.547 1 91.19 377 ARG B N 1
ATOM 6784 C CA . ARG B 1 377 ? -11.859 -42.406 -19.484 1 91.19 377 ARG B CA 1
ATOM 6785 C C . ARG B 1 377 ? -11.25 -43.656 -18.875 1 91.19 377 ARG B C 1
ATOM 6787 O O . ARG B 1 377 ? -11.234 -43.812 -17.656 1 91.19 377 ARG B O 1
ATOM 6794 N N . ALA B 1 378 ? -10.852 -44.5 -19.766 1 90.88 378 ALA B N 1
ATOM 6795 C CA . ALA B 1 378 ? -10.227 -45.719 -19.281 1 90.88 378 ALA B CA 1
ATOM 6796 C C . ALA B 1 378 ? -8.977 -45.406 -18.453 1 90.88 378 ALA B C 1
ATOM 6798 O O . ALA B 1 378 ? -8.719 -46.062 -17.438 1 90.88 378 ALA B O 1
ATOM 6799 N N . PHE B 1 379 ? -8.188 -44.531 -18.938 1 94.81 379 PHE B N 1
ATOM 6800 C CA . PHE B 1 379 ? -6.996 -44.156 -18.188 1 94.81 379 PHE B CA 1
ATOM 6801 C C . PHE B 1 379 ? -7.367 -43.531 -16.844 1 94.81 379 PHE B C 1
ATOM 6803 O O . PHE B 1 379 ? -6.742 -43.844 -15.828 1 94.81 379 PHE B O 1
ATOM 6810 N N . PHE B 1 380 ? -8.359 -42.688 -16.844 1 94.25 380 PHE B N 1
ATOM 6811 C CA . PHE B 1 380 ? -8.828 -42.062 -15.602 1 94.25 380 PHE B CA 1
ATOM 6812 C C . PHE B 1 380 ? -9.281 -43.156 -14.609 1 94.25 380 PHE B C 1
ATOM 6814 O O . PHE B 1 380 ? -9.047 -43.031 -13.406 1 94.25 380 PHE B O 1
ATOM 6821 N N . ASP B 1 381 ? -9.898 -44.125 -15.117 1 91.69 381 ASP B N 1
ATOM 6822 C CA . ASP B 1 381 ? -10.359 -45.219 -14.266 1 91.69 381 ASP B CA 1
ATOM 6823 C C . ASP B 1 381 ? -9.188 -45.938 -13.586 1 91.69 381 ASP B C 1
ATOM 6825 O O . ASP B 1 381 ? -9.258 -46.25 -12.406 1 91.69 381 ASP B O 1
ATOM 6829 N N . VAL B 1 382 ? -8.211 -46.125 -14.375 1 92.69 382 VAL B N 1
ATOM 6830 C CA . VAL B 1 382 ? -7.02 -46.781 -13.828 1 92.69 382 VAL B CA 1
ATOM 6831 C C . VAL B 1 382 ? -6.395 -45.875 -12.758 1 92.69 382 VAL B C 1
ATOM 6833 O O . VAL B 1 382 ? -5.961 -46.344 -11.711 1 92.69 382 VAL B O 1
ATOM 6836 N N . CYS B 1 383 ? -6.293 -44.594 -13.016 1 94.19 383 CYS B N 1
ATOM 6837 C CA . CYS B 1 383 ? -5.762 -43.656 -12.055 1 94.19 383 CYS B CA 1
ATOM 6838 C C . CYS B 1 383 ? -6.602 -43.625 -10.781 1 94.19 383 CYS B C 1
ATOM 6840 O O . CYS B 1 383 ? -6.055 -43.625 -9.672 1 94.19 383 CYS B O 1
ATOM 6842 N N . THR B 1 384 ? -7.883 -43.625 -10.953 1 92.25 384 THR B N 1
ATOM 6843 C CA . THR B 1 384 ? -8.812 -43.594 -9.828 1 92.25 384 THR B CA 1
ATOM 6844 C C . THR B 1 384 ? -8.648 -44.844 -8.945 1 92.25 384 THR B C 1
ATOM 6846 O O . THR B 1 384 ? -8.625 -44.719 -7.715 1 92.25 384 THR B O 1
ATOM 6849 N N . ASP B 1 385 ? -8.555 -45.906 -9.594 1 89.88 385 ASP B N 1
ATOM 6850 C CA . ASP B 1 385 ? -8.375 -47.156 -8.859 1 89.88 385 ASP B CA 1
ATOM 6851 C C . ASP B 1 385 ? -7.074 -47.125 -8.055 1 89.88 385 ASP B C 1
ATOM 6853 O O . ASP B 1 385 ? -7.059 -47.531 -6.883 1 89.88 385 ASP B O 1
ATOM 6857 N N . THR B 1 386 ? -6.043 -46.75 -8.703 1 90.12 386 THR B N 1
ATOM 6858 C CA . THR B 1 386 ? -4.742 -46.688 -8.039 1 90.12 386 THR B CA 1
ATOM 6859 C C . THR B 1 386 ? -4.773 -45.656 -6.891 1 90.12 386 THR B C 1
ATOM 6861 O O . THR B 1 386 ? -4.23 -45.938 -5.816 1 90.12 386 THR B O 1
ATOM 6864 N N . TYR B 1 387 ? -5.336 -44.531 -7.148 1 89.94 387 TYR B N 1
ATOM 6865 C CA . TYR B 1 387 ? -5.473 -43.469 -6.152 1 89.94 387 TYR B CA 1
ATOM 6866 C C . TYR B 1 387 ? -6.238 -43.969 -4.934 1 89.94 387 TYR B C 1
ATOM 6868 O O . TYR B 1 387 ? -5.809 -43.781 -3.795 1 89.94 387 TYR B O 1
ATOM 6876 N N . THR B 1 388 ? -7.336 -44.594 -5.102 1 86.56 388 THR B N 1
ATOM 6877 C CA . THR B 1 388 ? -8.203 -45.062 -4.027 1 86.56 388 THR B CA 1
ATOM 6878 C C . THR B 1 388 ? -7.516 -46.125 -3.191 1 86.56 388 THR B C 1
ATOM 6880 O O . THR B 1 388 ? -7.637 -46.156 -1.965 1 86.56 388 THR B O 1
ATOM 6883 N N . LYS B 1 389 ? -6.848 -46.969 -3.824 1 84.06 389 LYS B N 1
ATOM 6884 C CA . LYS B 1 389 ? -6.109 -48 -3.117 1 84.06 389 LYS B CA 1
ATOM 6885 C C . LYS B 1 389 ? -5 -47.406 -2.258 1 84.06 389 LYS B C 1
ATOM 6887 O O . LYS B 1 389 ? -4.746 -47.875 -1.147 1 84.06 389 LYS B O 1
ATOM 6892 N N . TRP B 1 390 ? -4.398 -46.469 -2.799 1 83.31 390 TRP B N 1
ATOM 6893 C CA . TRP B 1 390 ? -3.273 -45.844 -2.117 1 83.31 390 TRP B CA 1
ATOM 6894 C C . TRP B 1 390 ? -3.758 -45 -0.948 1 83.31 390 TRP B C 1
ATOM 6896 O O . TRP B 1 390 ? -3.119 -44.938 0.105 1 83.31 390 TRP B O 1
ATOM 6906 N N . ARG B 1 391 ? -4.773 -44.219 -1.144 1 78.62 391 ARG B N 1
ATOM 6907 C CA . ARG B 1 391 ? -5.285 -43.312 -0.117 1 78.62 391 ARG B CA 1
ATOM 6908 C C . ARG B 1 391 ? -5.777 -44.094 1.099 1 78.62 391 ARG B C 1
ATOM 6910 O O . ARG B 1 391 ? -5.758 -43.562 2.219 1 78.62 391 ARG B O 1
ATOM 6917 N N . ARG B 1 392 ? -6.211 -45.219 0.892 1 68.44 392 ARG B N 1
ATOM 6918 C CA . ARG B 1 392 ? -6.637 -46.062 1.989 1 68.44 392 ARG B CA 1
ATOM 6919 C C . ARG B 1 392 ? -5.449 -46.5 2.834 1 68.44 392 ARG B C 1
ATOM 6921 O O . ARG B 1 392 ? -5.586 -46.75 4.039 1 68.44 392 ARG B O 1
ATOM 6928 N N . LEU B 1 393 ? -4.383 -46.469 2.213 1 67.38 393 LEU B N 1
ATOM 6929 C CA . LEU B 1 393 ? -3.207 -47.031 2.863 1 67.38 393 LEU B CA 1
ATOM 6930 C C . LEU B 1 393 ? -2.326 -45.938 3.445 1 67.38 393 LEU B C 1
ATOM 6932 O O . LEU B 1 393 ? -1.6 -46.156 4.414 1 67.38 393 LEU B O 1
ATOM 6936 N N . ALA B 1 394 ? -2.344 -44.812 2.885 1 62.78 394 ALA B N 1
ATOM 6937 C CA . ALA B 1 394 ? -1.321 -43.844 3.229 1 62.78 394 ALA B CA 1
ATOM 6938 C C . ALA B 1 394 ? -1.941 -42.594 3.893 1 62.78 394 ALA B C 1
ATOM 6940 O O . ALA B 1 394 ? -3.09 -42.25 3.613 1 62.78 394 ALA B O 1
ATOM 6941 N N . GLU B 1 395 ? -1.206 -42.062 4.852 1 65.56 395 GLU B N 1
ATOM 6942 C CA . GLU B 1 395 ? -1.589 -40.812 5.496 1 65.56 395 GLU B CA 1
ATOM 6943 C C . GLU B 1 395 ? -1.311 -39.625 4.59 1 65.56 395 GLU B C 1
ATOM 6945 O O . GLU B 1 395 ? -0.456 -39.688 3.703 1 65.56 395 GLU B O 1
ATOM 6950 N N . ARG B 1 396 ? -2.033 -38.625 4.645 1 62.44 396 ARG B N 1
ATOM 6951 C CA . ARG B 1 396 ? -1.926 -37.406 3.865 1 62.44 396 ARG B CA 1
ATOM 6952 C C . ARG B 1 396 ? -0.494 -36.875 3.865 1 62.44 396 ARG B C 1
ATOM 6954 O O . ARG B 1 396 ? -0.019 -36.375 2.854 1 62.44 396 ARG B O 1
ATOM 6961 N N . LYS B 1 397 ? 0.075 -36.969 4.906 1 67.06 397 LYS B N 1
ATOM 6962 C CA . LYS B 1 397 ? 1.442 -36.469 5.051 1 67.06 397 LYS B CA 1
ATOM 6963 C C . LYS B 1 397 ? 2.371 -37.125 4.023 1 67.06 397 LYS B C 1
ATOM 6965 O O . LYS B 1 397 ? 3.287 -36.469 3.516 1 67.06 397 LYS B O 1
ATOM 6970 N N . VAL B 1 398 ? 1.99 -38.219 3.637 1 71.88 398 VAL B N 1
ATOM 6971 C CA . VAL B 1 398 ? 2.84 -38.938 2.703 1 71.88 398 VAL B CA 1
ATOM 6972 C C . VAL B 1 398 ? 2.758 -38.312 1.318 1 71.88 398 VAL B C 1
ATOM 6974 O O . VAL B 1 398 ? 3.764 -38.219 0.609 1 71.88 398 VAL B O 1
ATOM 6977 N N . TYR B 1 399 ? 1.637 -37.75 1.037 1 74.38 399 TYR B N 1
ATOM 6978 C CA . TYR B 1 399 ? 1.424 -37.125 -0.269 1 74.38 399 TYR B CA 1
ATOM 6979 C C . TYR B 1 399 ? 2.188 -35.812 -0.387 1 74.38 399 TYR B C 1
ATOM 6981 O O . TYR B 1 399 ? 2.812 -35.531 -1.415 1 74.38 399 TYR B O 1
ATOM 6989 N N . VAL B 1 400 ? 2.117 -35.125 0.659 1 75.81 400 VAL B N 1
ATOM 6990 C CA . VAL B 1 400 ? 2.812 -33.844 0.685 1 75.81 400 VAL B CA 1
ATOM 6991 C C . VAL B 1 400 ? 4.32 -34.062 0.61 1 75.81 400 VAL B C 1
ATOM 6993 O O . VAL B 1 400 ? 5.027 -33.344 -0.106 1 75.81 400 VAL B O 1
ATOM 6996 N N . ASP B 1 401 ? 4.723 -35.031 1.25 1 84.5 401 ASP B N 1
ATOM 6997 C CA . ASP B 1 401 ? 6.148 -35.344 1.26 1 84.5 401 ASP B CA 1
ATOM 6998 C C . ASP B 1 401 ? 6.613 -35.812 -0.114 1 84.5 401 ASP B C 1
ATOM 7000 O O . ASP B 1 401 ? 7.738 -35.531 -0.526 1 84.5 401 ASP B O 1
ATOM 7004 N N . GLN B 1 402 ? 5.762 -36.531 -0.763 1 88.38 402 GLN B N 1
ATOM 7005 C CA . GLN B 1 402 ? 6.094 -37 -2.1 1 88.38 402 GLN B CA 1
ATOM 7006 C C . GLN B 1 402 ? 6.258 -35.844 -3.076 1 88.38 402 GLN B C 1
ATOM 7008 O O . GLN B 1 402 ? 7.176 -35.844 -3.9 1 88.38 402 GLN B O 1
ATOM 7013 N N . LYS B 1 403 ? 5.375 -34.969 -3.016 1 89.94 403 LYS B N 1
ATOM 7014 C CA . LYS B 1 403 ? 5.461 -33.781 -3.869 1 89.94 403 LYS B CA 1
ATOM 7015 C C . LYS B 1 403 ? 6.762 -33.031 -3.625 1 89.94 403 LYS B C 1
ATOM 7017 O O . LYS B 1 403 ? 7.426 -32.594 -4.57 1 89.94 403 LYS B O 1
ATOM 7022 N N . LYS B 1 404 ? 7.109 -32.906 -2.387 1 90.81 404 LYS B N 1
ATOM 7023 C CA . LYS B 1 404 ? 8.352 -32.219 -2.018 1 90.81 404 LYS B CA 1
ATOM 7024 C C . LYS B 1 404 ? 9.57 -33 -2.516 1 90.81 404 LYS B C 1
ATOM 7026 O O . LYS B 1 404 ? 10.531 -32.406 -3 1 90.81 404 LYS B O 1
ATOM 7031 N N . ALA B 1 405 ? 9.484 -34.281 -2.375 1 92.5 405 ALA B N 1
ATOM 7032 C CA . ALA B 1 405 ? 10.594 -35.125 -2.818 1 92.5 405 ALA B CA 1
ATOM 7033 C C . ALA B 1 405 ? 10.805 -35 -4.324 1 92.5 405 ALA B C 1
ATOM 7035 O O . ALA B 1 405 ? 11.938 -34.969 -4.801 1 92.5 405 ALA B O 1
ATOM 7036 N N . ALA B 1 406 ? 9.695 -35 -5.02 1 94.31 406 ALA B N 1
ATOM 7037 C CA . ALA B 1 406 ? 9.781 -34.844 -6.469 1 94.31 406 ALA B CA 1
ATOM 7038 C C . ALA B 1 406 ? 10.406 -33.5 -6.859 1 94.31 406 ALA B C 1
ATOM 7040 O O . ALA B 1 406 ? 11.219 -33.438 -7.785 1 94.31 406 ALA B O 1
ATOM 7041 N N . LEU B 1 407 ? 10.039 -32.5 -6.164 1 95.62 407 LEU B N 1
ATOM 7042 C CA . LEU B 1 407 ? 10.594 -31.156 -6.379 1 95.62 407 LEU B CA 1
ATOM 7043 C C . LEU B 1 407 ? 12.102 -31.156 -6.129 1 95.62 407 LEU B C 1
ATOM 7045 O O . LEU B 1 407 ? 12.867 -30.641 -6.941 1 95.62 407 LEU B O 1
ATOM 7049 N N . VAL B 1 408 ? 12.508 -31.719 -5.039 1 95.25 408 VAL B N 1
ATOM 7050 C CA . VAL B 1 408 ? 13.914 -31.75 -4.664 1 95.25 408 VAL B CA 1
ATOM 7051 C C . VAL B 1 408 ? 14.711 -32.531 -5.719 1 95.25 408 VAL B C 1
ATOM 7053 O O . VAL B 1 408 ? 15.789 -32.094 -6.137 1 95.25 408 VAL B O 1
ATOM 7056 N N . GLN B 1 409 ? 14.156 -33.656 -6.129 1 93.19 409 GLN B N 1
ATOM 7057 C CA . GLN B 1 409 ? 14.812 -34.438 -7.16 1 93.19 409 GLN B CA 1
ATOM 7058 C C . GLN B 1 409 ? 14.961 -33.625 -8.453 1 93.19 409 GLN B C 1
ATOM 7060 O O . GLN B 1 409 ? 15.984 -33.75 -9.133 1 93.19 409 GLN B O 1
ATOM 7065 N N . GLY B 1 410 ? 13.906 -32.938 -8.789 1 95.56 410 GLY B N 1
ATOM 7066 C CA . GLY B 1 410 ? 13.984 -32.062 -9.961 1 95.56 410 GLY B CA 1
ATOM 7067 C C . GLY B 1 410 ? 15.117 -31.062 -9.891 1 95.56 410 GLY B C 1
ATOM 7068 O O . GLY B 1 410 ? 15.883 -30.922 -10.844 1 95.56 410 GLY B O 1
ATOM 7069 N N . TYR B 1 411 ? 15.336 -30.484 -8.781 1 96.69 411 TYR B N 1
ATOM 7070 C CA . TYR B 1 411 ? 16.328 -29.422 -8.633 1 96.69 411 TYR B CA 1
ATOM 7071 C C . TYR B 1 411 ? 17.719 -30.016 -8.453 1 96.69 411 TYR B C 1
ATOM 7073 O O . TYR B 1 411 ? 18.719 -29.312 -8.648 1 96.69 411 TYR B O 1
ATOM 7081 N N . MET B 1 412 ? 17.828 -31.25 -8.102 1 94.12 412 MET B N 1
ATOM 7082 C CA . MET B 1 412 ? 19.125 -31.906 -8.016 1 94.12 412 MET B CA 1
ATOM 7083 C C . MET B 1 412 ? 19.797 -32 -9.383 1 94.12 412 MET B C 1
ATOM 7085 O O . MET B 1 412 ? 21.016 -32.031 -9.484 1 94.12 412 MET B O 1
ATOM 7089 N N . SER B 1 413 ? 18.969 -32 -10.375 1 93.12 413 SER B N 1
ATOM 7090 C CA . SER B 1 413 ? 19.484 -32.125 -11.734 1 93.12 413 SER B CA 1
ATOM 7091 C C . SER B 1 413 ? 19.938 -30.766 -12.273 1 93.12 413 SER B C 1
ATOM 7093 O O . SER B 1 413 ? 20.453 -30.672 -13.383 1 93.12 413 SER B O 1
ATOM 7095 N N . VAL B 1 414 ? 19.797 -29.719 -11.57 1 96.88 414 VAL B N 1
ATOM 7096 C CA . VAL B 1 414 ? 20.078 -28.359 -12.031 1 96.88 414 VAL B CA 1
ATOM 7097 C C . VAL B 1 414 ? 21.438 -27.922 -11.523 1 96.88 414 VAL B C 1
ATOM 7099 O O . VAL B 1 414 ? 21.75 -28.078 -10.344 1 96.88 414 VAL B O 1
ATOM 7102 N N . SER B 1 415 ? 22.25 -27.328 -12.391 1 96.19 415 SER B N 1
ATOM 7103 C CA . SER B 1 415 ? 23.594 -26.875 -12.023 1 96.19 415 SER B CA 1
ATOM 7104 C C . SER B 1 415 ? 23.547 -25.656 -11.125 1 96.19 415 SER B C 1
ATOM 7106 O O . SER B 1 415 ? 22.562 -24.906 -11.148 1 96.19 415 SER B O 1
ATOM 7108 N N . THR B 1 416 ? 24.562 -25.422 -10.352 1 95.19 416 THR B N 1
ATOM 7109 C CA . THR B 1 416 ? 24.641 -24.344 -9.375 1 95.19 416 THR B CA 1
ATOM 7110 C C . THR B 1 416 ? 24.594 -22.984 -10.07 1 95.19 416 THR B C 1
ATOM 7112 O O . THR B 1 416 ? 23.906 -22.062 -9.609 1 95.19 416 THR B O 1
ATOM 7115 N N . PRO B 1 417 ? 25.297 -22.844 -11.195 1 95.94 417 PRO B N 1
ATOM 7116 C CA . PRO B 1 417 ? 25.234 -21.531 -11.852 1 95.94 417 PRO B CA 1
ATOM 7117 C C . PRO B 1 417 ? 23.828 -21.156 -12.305 1 95.94 417 PRO B C 1
ATOM 7119 O O . PRO B 1 417 ? 23.438 -20 -12.203 1 95.94 417 PRO B O 1
ATOM 7122 N N . VAL B 1 418 ? 23.062 -22.156 -12.773 1 97.31 418 VAL B N 1
ATOM 7123 C CA . VAL B 1 418 ? 21.703 -21.891 -13.227 1 97.31 418 VAL B CA 1
ATOM 7124 C C . VAL B 1 418 ? 20.828 -21.531 -12.023 1 97.31 418 VAL B C 1
ATOM 7126 O O . VAL B 1 418 ? 20 -20.609 -12.109 1 97.31 418 VAL B O 1
ATOM 7129 N N . LEU B 1 419 ? 21.016 -22.188 -10.914 1 97.12 419 LEU B N 1
ATOM 7130 C CA . LEU B 1 419 ? 20.234 -21.906 -9.711 1 97.12 419 LEU B CA 1
ATOM 7131 C C . LEU B 1 419 ? 20.516 -20.5 -9.195 1 97.12 419 LEU B C 1
ATOM 7133 O O . LEU B 1 419 ? 19.625 -19.844 -8.672 1 97.12 419 LEU B O 1
ATOM 7137 N N . LYS B 1 420 ? 21.75 -20.047 -9.32 1 96.81 420 LYS B N 1
ATOM 7138 C CA . LYS B 1 420 ? 22.109 -18.688 -8.914 1 96.81 420 LYS B CA 1
ATOM 7139 C C . LYS B 1 420 ? 21.375 -17.656 -9.758 1 96.81 420 LYS B C 1
ATOM 7141 O O . LYS B 1 420 ? 20.969 -16.594 -9.258 1 96.81 420 LYS B O 1
ATOM 7146 N N . LYS B 1 421 ? 21.266 -17.969 -11.031 1 98 421 LYS B N 1
ATOM 7147 C CA . LYS B 1 421 ? 20.531 -17.062 -11.914 1 98 421 LYS B CA 1
ATOM 7148 C C . LYS B 1 421 ? 19.047 -17.047 -11.57 1 98 421 LYS B C 1
ATOM 7150 O O . LYS B 1 421 ? 18.406 -16 -11.656 1 98 421 LYS B O 1
ATOM 7155 N N . VAL B 1 422 ? 18.469 -18.203 -11.156 1 98.25 422 VAL B N 1
ATOM 7156 C CA . VAL B 1 422 ? 17.094 -18.281 -10.703 1 98.25 422 VAL B CA 1
ATOM 7157 C C . VAL B 1 422 ? 16.906 -17.422 -9.445 1 98.25 422 VAL B C 1
ATOM 7159 O O . VAL B 1 422 ? 15.945 -16.656 -9.344 1 98.25 422 VAL B O 1
ATOM 7162 N N . GLN B 1 423 ? 17.859 -17.531 -8.531 1 98 423 GLN B N 1
ATOM 7163 C CA . GLN B 1 423 ? 17.812 -16.75 -7.297 1 98 423 GLN B CA 1
ATOM 7164 C C . GLN B 1 423 ? 17.859 -15.25 -7.594 1 98 423 GLN B C 1
ATOM 7166 O O . GLN B 1 423 ? 17.156 -14.469 -6.949 1 98 423 GLN B O 1
ATOM 7171 N N . LYS B 1 424 ? 18.672 -14.93 -8.562 1 97.44 424 LYS B N 1
ATOM 7172 C CA . LYS B 1 424 ? 18.766 -13.523 -8.961 1 97.44 424 LYS B CA 1
ATOM 7173 C C . LYS B 1 424 ? 17.453 -13.031 -9.57 1 97.44 424 LYS B C 1
ATOM 7175 O O . LYS B 1 424 ? 16.984 -11.945 -9.242 1 97.44 424 LYS B O 1
ATOM 7180 N N . MET B 1 425 ? 16.875 -13.852 -10.43 1 97.56 425 MET B N 1
ATOM 7181 C CA . MET B 1 425 ? 15.633 -13.5 -11.133 1 97.56 425 MET B CA 1
ATOM 7182 C C . MET B 1 425 ? 14.492 -13.281 -10.141 1 97.56 425 MET B C 1
ATOM 7184 O O . MET B 1 425 ? 13.68 -12.367 -10.32 1 97.56 425 MET B O 1
ATOM 7188 N N . PHE B 1 426 ? 14.461 -14.094 -9.055 1 98 426 PHE B N 1
ATOM 7189 C CA . PHE B 1 426 ? 13.32 -14.078 -8.156 1 98 426 PHE B CA 1
ATOM 7190 C C . PHE B 1 426 ? 13.711 -13.508 -6.797 1 98 426 PHE B C 1
ATOM 7192 O O . PHE B 1 426 ? 13.047 -13.781 -5.789 1 98 426 PHE B O 1
ATOM 7199 N N . GLN B 1 427 ? 14.781 -12.734 -6.723 1 97.25 427 GLN B N 1
ATOM 7200 C CA . GLN B 1 427 ? 15.258 -12.18 -5.465 1 97.25 427 GLN B CA 1
ATOM 7201 C C . GLN B 1 427 ? 14.164 -11.383 -4.758 1 97.25 427 GLN B C 1
ATOM 7203 O O . GLN B 1 427 ? 13.938 -11.562 -3.559 1 97.25 427 GLN B O 1
ATOM 7208 N N . LEU B 1 428 ? 13.461 -10.562 -5.5 1 96.06 428 LEU B N 1
ATOM 7209 C CA . LEU B 1 428 ? 12.398 -9.75 -4.918 1 96.06 428 LEU B CA 1
ATOM 7210 C C . LEU B 1 428 ? 11.266 -10.625 -4.402 1 96.06 428 LEU B C 1
ATOM 7212 O O . LEU B 1 428 ? 10.695 -10.352 -3.342 1 96.06 428 LEU B O 1
ATOM 7216 N N . ASP B 1 429 ? 10.906 -11.703 -5.105 1 97.88 429 ASP B N 1
ATOM 7217 C CA . ASP B 1 429 ? 9.836 -12.602 -4.684 1 97.88 429 ASP B CA 1
ATOM 7218 C C . ASP B 1 429 ? 10.18 -13.297 -3.369 1 97.88 429 ASP B C 1
ATOM 7220 O O . ASP B 1 429 ? 9.336 -13.406 -2.479 1 97.88 429 ASP B O 1
ATOM 7224 N N . PHE B 1 430 ? 11.445 -13.758 -3.273 1 98.12 430 PHE B N 1
ATOM 7225 C CA . PHE B 1 430 ? 11.883 -14.398 -2.041 1 98.12 430 PHE B CA 1
ATOM 7226 C C . PHE B 1 430 ? 11.758 -13.453 -0.857 1 98.12 430 PHE B C 1
ATOM 7228 O O . PHE B 1 430 ? 11.211 -13.82 0.185 1 98.12 430 PHE B O 1
ATOM 7235 N N . ASP B 1 431 ? 12.18 -12.281 -1.045 1 96.19 431 ASP B N 1
ATOM 7236 C CA . ASP B 1 431 ? 12.203 -11.297 0.03 1 96.19 431 ASP B CA 1
ATOM 7237 C C . ASP B 1 431 ? 10.797 -10.812 0.369 1 96.19 431 ASP B C 1
ATOM 7239 O O . ASP B 1 431 ? 10.391 -10.836 1.532 1 96.19 431 ASP B O 1
ATOM 7243 N N . MET B 1 432 ? 10.062 -10.43 -0.604 1 96.44 432 MET B N 1
ATOM 7244 C CA . MET B 1 432 ? 8.758 -9.797 -0.462 1 96.44 432 MET B CA 1
ATOM 7245 C C . MET B 1 432 ? 7.754 -10.75 0.18 1 96.44 432 MET B C 1
ATOM 7247 O O . MET B 1 432 ? 6.926 -10.328 0.994 1 96.44 432 MET B O 1
ATOM 7251 N N . PHE B 1 433 ? 7.859 -12.047 -0.103 1 97.81 433 PHE B N 1
ATOM 7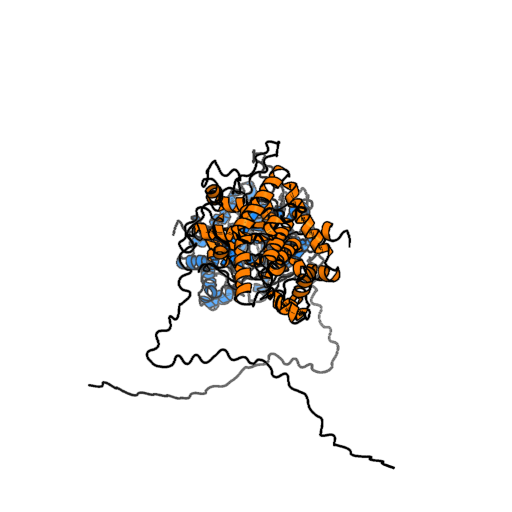252 C CA . PHE B 1 433 ? 6.832 -12.969 0.355 1 97.81 433 PHE B CA 1
ATOM 7253 C C . PHE B 1 433 ? 7.383 -13.914 1.416 1 97.81 433 PHE B C 1
ATOM 7255 O O . PHE B 1 433 ? 6.688 -14.82 1.869 1 97.81 433 PHE B O 1
ATOM 7262 N N . GLY B 1 434 ? 8.617 -13.734 1.791 1 96.56 434 GLY B N 1
ATOM 7263 C CA . GLY B 1 434 ? 9.203 -14.43 2.924 1 96.56 434 GLY B CA 1
ATOM 7264 C C . GLY B 1 434 ? 9.578 -15.867 2.613 1 96.56 434 GLY B C 1
ATOM 7265 O O . GLY B 1 434 ? 9.461 -16.75 3.473 1 96.56 434 GLY B O 1
ATOM 7266 N N . TYR B 1 435 ? 9.883 -16.156 1.439 1 97.31 435 TYR B N 1
ATOM 7267 C CA . TYR B 1 435 ? 10.344 -17.484 1.079 1 97.31 435 TYR B CA 1
ATOM 7268 C C . TYR B 1 435 ? 11.859 -17.594 1.221 1 97.31 435 TYR B C 1
ATOM 7270 O O . TYR B 1 435 ? 12.578 -16.609 1.071 1 97.31 435 TYR B O 1
ATOM 7278 N N . ASP B 1 436 ? 12.281 -18.766 1.506 1 96.44 436 ASP B N 1
ATOM 7279 C CA . ASP B 1 436 ? 13.711 -19.016 1.681 1 96.44 436 ASP B CA 1
ATOM 7280 C C . ASP B 1 436 ? 14.414 -19.141 0.332 1 96.44 436 ASP B C 1
ATOM 7282 O O . ASP B 1 436 ? 14.117 -20.031 -0.456 1 96.44 436 ASP B O 1
ATOM 7286 N N . LYS B 1 437 ? 15.367 -18.281 0.177 1 96.62 437 LYS B N 1
ATOM 7287 C CA . LYS B 1 437 ? 16.125 -18.281 -1.071 1 96.62 437 LYS B CA 1
ATOM 7288 C C . LYS B 1 437 ? 17.062 -19.484 -1.16 1 96.62 437 LYS B C 1
ATOM 7290 O O . LYS B 1 437 ? 17.391 -19.922 -2.256 1 96.62 437 LYS B O 1
ATOM 7295 N N . THR B 1 438 ? 17.484 -19.938 0.003 1 96.38 438 THR B N 1
ATOM 7296 C CA . THR B 1 438 ? 18.391 -21.078 0.056 1 96.38 438 THR B CA 1
ATOM 7297 C C . THR B 1 438 ? 17.875 -22.141 1.012 1 96.38 438 THR B C 1
ATOM 7299 O O . THR B 1 438 ? 18.531 -22.484 1.993 1 96.38 438 THR B O 1
ATOM 7302 N N . PRO B 1 439 ? 16.734 -22.703 0.645 1 95.06 439 PRO B N 1
ATOM 7303 C CA . PRO B 1 439 ? 16.234 -23.75 1.534 1 95.06 439 PRO B CA 1
ATOM 7304 C C . PRO B 1 439 ? 17.172 -24.938 1.649 1 95.06 439 PRO B C 1
ATOM 7306 O O . PRO B 1 439 ? 17.719 -25.406 0.642 1 95.06 439 PRO B O 1
ATOM 7309 N N . PRO B 1 440 ? 17.359 -25.453 2.773 1 92.81 440 PRO B N 1
ATOM 7310 C CA . PRO B 1 440 ? 18.328 -26.531 2.998 1 92.81 440 PRO B CA 1
ATOM 7311 C C . PRO B 1 440 ? 18.062 -27.75 2.131 1 92.81 440 PRO B C 1
ATOM 7313 O O . PRO B 1 440 ? 19 -28.406 1.669 1 92.81 440 PRO B O 1
ATOM 7316 N N . GLU B 1 441 ? 16.875 -28.078 1.877 1 91.31 441 GLU B N 1
ATOM 7317 C CA . GLU B 1 441 ? 16.531 -29.266 1.107 1 91.31 441 GLU B CA 1
ATOM 7318 C C . GLU B 1 441 ? 17.047 -29.172 -0.325 1 91.31 441 GLU B C 1
ATOM 7320 O O . GLU B 1 441 ? 17.328 -30.188 -0.961 1 91.31 441 GLU B O 1
ATOM 7325 N N . LEU B 1 442 ? 17.234 -27.922 -0.823 1 93.06 442 LEU B N 1
ATOM 7326 C CA . LEU B 1 442 ? 17.672 -27.734 -2.203 1 93.06 442 LEU B CA 1
ATOM 7327 C C . LEU B 1 442 ? 19.156 -27.438 -2.264 1 93.06 442 LEU B C 1
ATOM 7329 O O . LEU B 1 442 ? 19.781 -27.594 -3.312 1 93.06 442 LEU B O 1
ATOM 7333 N N . PHE B 1 443 ? 19.797 -27.047 -1.124 1 92.69 443 PHE B N 1
ATOM 7334 C CA . PHE B 1 443 ? 21.156 -26.516 -1.243 1 92.69 443 PHE B CA 1
ATOM 7335 C C . PHE B 1 443 ? 22.125 -27.266 -0.339 1 92.69 443 PHE B C 1
ATOM 7337 O O . PHE B 1 443 ? 23.328 -27.156 -0.498 1 92.69 443 PHE B O 1
ATOM 7344 N N . ASP B 1 444 ? 21.672 -28.031 0.614 1 87.12 444 ASP B N 1
ATOM 7345 C CA . ASP B 1 444 ? 22.578 -28.688 1.551 1 87.12 444 ASP B CA 1
ATOM 7346 C C . ASP B 1 444 ? 23.484 -29.688 0.827 1 87.12 444 ASP B C 1
ATOM 7348 O O . ASP B 1 444 ? 24.625 -29.906 1.239 1 87.12 444 ASP B O 1
ATOM 7352 N N . TYR B 1 445 ? 23.094 -30.344 -0.222 1 83.38 445 TYR B N 1
ATOM 7353 C CA . TYR B 1 445 ? 23.875 -31.344 -0.934 1 83.38 445 TYR B CA 1
ATOM 7354 C C . TYR B 1 445 ? 24.766 -30.688 -1.988 1 83.38 445 TYR B C 1
ATOM 7356 O O . TYR B 1 445 ? 25.547 -31.375 -2.658 1 83.38 445 TYR B O 1
ATOM 7364 N N . ARG B 1 446 ? 24.75 -29.422 -2.062 1 84 446 ARG B N 1
ATOM 7365 C CA . ARG B 1 446 ? 25.5 -28.734 -3.111 1 84 446 ARG B CA 1
ATOM 7366 C C . ARG B 1 446 ? 26.797 -28.156 -2.564 1 84 446 ARG B C 1
ATOM 7368 O O . ARG B 1 446 ? 26.844 -27.688 -1.425 1 84 446 ARG B O 1
#

Foldseek 3Di:
DCCDDDDDDDDDDDDDDDDDDDDPDPPDPPDVDDDDDDDPDDDPDCPPDPDFADAAQQAAPDDPPPPDPPPCPDADALPHVVQVVLLVLLQVLVVVQPWFWQAWWDDDLVLQAIERDFPQLPRLQVLLLSCQVVVVLVPHHYLASLPRAPCCSPVNPPDPRIDIDTPDDDDPSNVRGQYEYEDEDLLLLLVSLCLQQQLFPPCCLPVVLVLCVVVVPDPLCSLTVNDQASQSVLCVCLPPVCLVPLLPDDSSNGACRNRRRCSVRVHSGYHYSVCVSSSVCNVCVVSVNNVSNNSNPPPPPPVPPPQSCNHPLLSVLLSSLVVSVVVQVCCVVPSVHRDDVLVNLQSSVCSSQLQLQAPVPDGQDPVQSPDPDDDSVVSSVSSSVRSVVVPVPDDPVVSVVRNVVSSLVSLVVHDPVSLVSSCSSHVSVCSSSVNDSCDCSNHVVD/DPPPDDDDDDDDDDDDPDDPPDDPDDPDDPPVDDDDDDDCPPPPVPVPPDDADDAAAQQALDDDPPPDPPPCPDADALPRVVQVVLLVLLQVLVVVQPWFWQAWWDDDLVLQAIERDFPQLPRLQVLLLSCQVVVVLVVHHYLASLPRFPCCSPVNPPDPRIDIDTPDDDDPSNVRGQYEYEDEDLLLLLVSLCLQPQLFPPCCLPVVLVLCVVVVPDPLCSLAVNDCASQSVLCVCLPPVCLVPLLPDDSSNGACRNRRRCSVRVHSGYHYSVCVSSSVCNVCVVSVNNVSNNSNPPPPPPVPPPQSCNHPLLSVLLSSLVVRVVVQVCCVVPSVHRDDVLVNLQSSVCSSQLQLQAPVPDGQDPVQSPDPDDDSVVSSVSSSVRSVVVPVPDDPVVSVVRNVVSSLVSLVVHDPVSLVSSCSSHVSVCSSSVNDSCDCSNHVVD

Secondary structure (DSSP, 8-state):
----------------------------------------------TTS-TT-----BGGG------S---------TTSHHHHHHHHHHHHGGGG--S--EEEEEEETTTTEEEE--TTSSHHHHHHHHHHHHT-STT---SSGGGS-HHHHHHS---TT-EEESSS---GGGGGSEEEEEE--HHHHHHHHHIIIIISGGGTTTHHHHHHHHTT--HHHHHS-TT--HHHHHHHHTSHHHHH-GGGS-TTTS-GGGTB-HHHH--SEEEEGGGHHHHHHHHHHHTT-THHHHTBTSS---TT--S-TT-HHHHHHHHHHHHHHHHHHHHHHHSS--S-HHHHHHHHHHHHHHTTSS-TTPPPPHHHHT-S---HHHHHHHHHHHHHHHHHHS-HHHHHHHHHHHHHHHHHTS-HHHHHHHHHHTHHHHHHHT--SS-HHHHTT-/----------------------------------S--------TTGGGS-TT----TBGGGG-----S---------TTSHHHHHHHHHHHHGGGG--S--EEEEEEETTTTEEEE--TTSSHHHHHHHHHHHHT-STT---SSGGGS-HHHHHHS---TT-EEESSS---GGGGGSEEEEEE--HHHHHHHHHIIIIISGGGTTTHHHHHHHHTT--HHHHHS-----HHHHHHHHTSHHHHH-GGGS-TTTS-GGGTB-HHHH--SEEEEGGGHHHHHHHHHHHTT-THHHHTBTSS---TT--S-TT-HHHHHHHHHHHHHHHHHHHHHHHSS--S-HHHHHHHHHHHHHHTTSS-TTPPPPHHHHT-S---HHHHHHHHHHHHHHHHHHS-HHHHHHHHHHHHHHHHHTS-HHHHHHHHHHTHHHHHHHT--SS-HHHHTT-

Sequence (892 aa):
MMRFHWLKPIITTTGLCFLAAAMYCWMTTIVVRPSKSTTIRGDFKTFRLIMKEDIASARLLSSSSDGSDLEAVPPLTVDSPVFTQRLKRANDFCFQSFGGKAGRVIFDTKHRIANCIVPKVGCTFWINVIRFIKNETGGKVFRSPMDIPRLITHYGNASKDDVIWHDKEPPKYLGHMIRFMFVRDPYARLWSAWIDKFFLPDFWYTHGQLIADFFRFTPEEKACPKNISFEQFLTYFTSDTFLENPGTLNDHWAPYKYVCDPCLFRPHVLGKMETFARDSRAILEAANLTWVLSAQTNTSRDETSAHPVDDRSLREMSMLIEYNYDTWLVYETHFNGCFPVGELYQRLWRAFQYNGHLPPDVKIPKCFLQRRDFTPRAFFDVCTDTYTKWRRLAERKVYVDQKKAALVQGYMSVSTPVLKKVQKMFQLDFDMFGYDKTPPELFDYRMMRFHWLKPIITTTGLCFLAAAMYCWMTTIVVRPSKSTTIRGDFKTFRLIMKEDIASARLLSSSSDGSDLEAVPPLTVDSPVFTQRLKRANDFCFQSFGGKAGRVIFDTKHRIANCIVPKVGCTFWINVIRFIKNETGGKVFRSPMDIPRLITHYGNASKDDVIWHDKEPPKYLGHMIRFMFVRDPYARLWSAWIDKFFLPDFWYTHGQLIADFFRFTPEEKACPKNISFEQFLTYFTSDTFLENPGTLNDHWAPYKYVCDPCLFRPHVLGKMETFARDSRAILEAANLTWVLSAQTNTSRDETSAHPVDDRSLREMSMLIEYNYDTWLVYETHFNGCFPVGELYQRLWRAFQYNGHLPPDVKIPKCFLQRRDFTPRAFFDVCTDTYTKWRRLAERKVYVDQKKAALVQGYMSVSTPVLKKVQKMFQLDFDMFGYDKTPPELFDYR

InterPro domains:
  IPR005331 Sulfotransferase [PF03567] (105-301)
  IPR018011 Carbohydrate sulfotransferase 8-10 [PTHR12137] (101-305)

Radius of gyration: 38.1 Å; Cα contacts (8 Å, |Δi|>4): 1106; chains: 2; bounding box: 102×111×106 Å

pLDDT: mean 75.69, std 27.49, range [15.08, 98.56]

Organism: Lymnaea stagnalis (NCBI:txid6523)

Nearest PDB structures (foldseek):
  9c7i-assembly1_A  TM=1.458E-01  e=8.889E+00  Streptomyces griseus

Solvent-accessible surface area (backbone atoms only — not comparable to full-atom values): 52052 Å² tota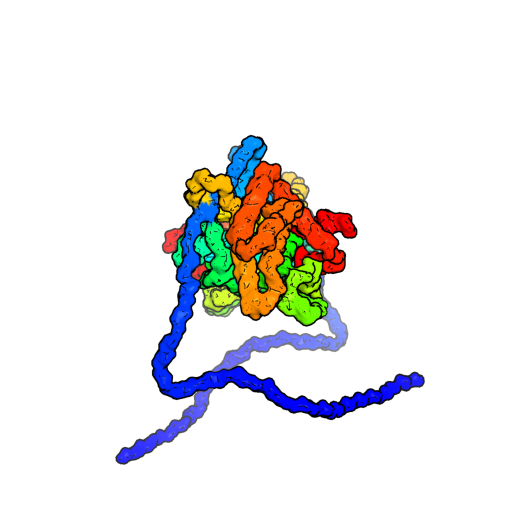l; per-residue (Å²): 143,82,85,74,84,90,80,91,79,89,80,90,85,91,81,95,79,83,93,86,85,76,89,79,70,66,93,75,75,85,59,83,69,86,78,90,85,75,89,75,76,89,81,93,84,79,87,77,73,72,87,52,70,82,42,50,48,6,36,53,75,68,74,82,74,77,79,68,88,65,77,77,71,70,82,61,47,65,80,30,66,69,32,52,51,46,47,52,45,35,57,28,41,34,35,72,54,74,85,44,21,33,49,43,27,45,61,42,80,90,60,26,37,32,38,44,51,39,58,78,35,66,39,66,61,57,48,21,43,54,29,50,78,65,62,62,52,87,84,40,63,60,45,14,36,73,47,57,50,63,64,52,61,75,65,36,83,72,56,92,59,53,40,63,40,49,96,54,79,51,64,53,71,59,35,73,32,53,27,32,35,51,40,58,56,64,70,60,28,45,50,51,38,39,48,56,30,38,64,32,72,75,26,26,85,52,63,29,44,54,48,31,59,74,70,61,51,51,73,72,44,57,69,43,38,66,78,58,45,71,48,55,53,54,46,57,66,47,28,68,72,32,65,75,40,52,72,74,47,58,60,55,71,32,49,49,45,58,26,46,12,60,78,77,62,58,50,60,33,67,33,37,52,93,44,36,68,62,44,48,48,16,51,26,53,74,48,71,43,54,62,59,46,53,39,6,55,70,44,77,76,55,81,77,66,79,67,75,74,40,39,68,57,58,50,50,50,48,49,49,46,53,54,51,50,52,52,48,52,50,35,45,70,73,52,77,44,66,70,59,70,68,56,51,53,52,46,50,53,48,50,33,20,41,68,30,56,34,65,82,84,62,73,79,60,64,70,63,70,68,46,87,78,85,39,68,66,58,52,47,50,52,50,48,52,53,30,55,60,44,56,74,70,47,60,68,66,55,32,56,50,38,25,50,49,41,50,40,56,58,54,68,71,40,55,67,71,53,51,52,38,48,48,60,68,36,43,64,56,25,61,30,71,68,42,72,85,72,43,58,86,76,44,66,91,105,141,82,86,75,84,95,83,94,85,77,94,80,77,84,84,77,82,82,74,92,76,69,90,83,74,65,94,75,73,85,66,86,73,86,87,87,83,86,78,82,82,81,70,92,68,67,89,68,71,76,75,61,78,73,57,63,41,12,33,47,83,64,74,86,81,74,80,70,87,66,76,79,71,71,83,62,47,64,80,29,66,69,33,52,51,46,48,52,44,33,56,28,42,34,35,72,54,74,84,44,20,33,51,44,29,45,61,42,80,90,59,28,37,32,38,44,52,41,59,77,33,65,38,66,61,55,48,21,43,54,30,50,78,66,62,62,51,88,84,47,78,63,58,16,35,68,36,56,50,62,64,51,63,75,65,34,82,73,57,93,57,54,42,62,40,49,94,53,80,51,65,52,73,58,35,73,32,54,27,30,36,52,42,59,55,65,69,60,27,47,51,50,39,40,48,55,30,36,63,32,71,76,27,24,86,54,62,29,45,55,48,29,60,73,70,63,50,51,72,73,42,54,69,43,37,64,78,58,47,70,46,56,53,55,44,57,66,46,28,70,72,32,65,76,40,51,72,74,48,59,60,55,70,32,50,48,45,58,28,45,12,58,80,75,62,58,52,59,33,65,34,36,52,94,44,36,70,61,45,49,49,15,51,26,53,74,48,71,43,52,63,58,51,52,45,7,61,71,55,78,77,54,81,77,68,79,67,75,68,30,39,63,56,57,50,50,48,50,49,50,45,52,53,51,48,54,52,48,50,48,35,45,71,73,52,77,44,67,71,60,69,65,56,53,52,52,44,50,52,49,48,32,19,42,66,29,55,34,66,82,84,62,73,80,59,63,69,64,71,67,45,87,76,85,39,68,63,57,52,46,48,54,49,48,52,53,29,54,59,44,56,76,70,48,60,69,66,56,32,57,49,38,26,52,49,41,50,42,57,58,54,68,70,40,55,68,71,52,51,52,39,49,48,62,67,36,44,65,54,25,62,29,71,69,43,70,84,72,43,58,85,76,44,66,91,104